Protein AF-0000000078509232 (afdb_homodimer)

InterPro domains:
  IPR002885 Pentatricopeptide repeat [PF01535] (159-189)
  IPR002885 Pentatricopeptide repeat [PF01535] (475-502)
  IPR002885 Pentatricopeptide repeat [PF01535] (510-533)
  IPR002885 Pentatricopeptide repeat [PF12854] (192-221)
  IPR002885 Pentatricopeptide repeat [PF12854] (222-252)
  IPR002885 Pentatricopeptide repeat [PF12854] (362-394)
  IPR002885 Pentatricopeptide repeat [PF13041] (260-308)
  IPR002885 Pentatricopeptide repeat [PF13041] (400-448)
  IPR002885 Pentatricopeptide repeat [PS51375] (157-191)
  IPR002885 Pentatricopeptide repeat [PS51375] (193-223)
  IPR002885 Pentatricopeptide repeat [PS51375] (225-260)
  IPR002885 Pentatricopeptide repeat [PS51375] (261-295)
  IPR002885 Pentatricopeptide repeat [PS51375] (296-330)
  IPR002885 Pentatricopeptide repeat [PS51375] (331-365)
  IPR002885 Pentatricopeptide repeat [PS51375] (366-400)
  IPR002885 Pentatricopeptide repeat [PS51375] (401-435)
  IPR002885 Pentatricopeptide repeat [PS51375] (436-471)
  IPR002885 Pentatricopeptide repeat [PS51375] (472-506)
  IPR002885 Pentatricopeptide repeat [TIGR00756] (159-191)
  IPR002885 Pentatricopeptide repeat [TIGR00756] (196-220)

Structure (mmCIF, N/CA/C/O backbone):
data_AF-0000000078509232-model_v1
#
loop_
_entity.id
_entity.type
_entity.pdbx_description
1 polymer 'Pentacotripeptide-repeat region of PRORP domain-containing protein'
#
loop_
_atom_site.group_PDB
_atom_site.id
_atom_site.type_symbol
_atom_site.label_atom_id
_atom_site.label_alt_id
_atom_site.label_comp_id
_atom_site.label_asym_id
_atom_site.label_entity_id
_atom_site.label_seq_id
_atom_site.pdbx_PDB_ins_code
_atom_site.Cartn_x
_atom_site.Cartn_y
_atom_site.Cartn_z
_atom_site.occupancy
_atom_site.B_iso_or_equiv
_atom_site.auth_seq_id
_atom_site.auth_comp_id
_atom_site.auth_asym_id
_atom_site.auth_atom_id
_atom_site.pdbx_PDB_model_num
ATOM 1 N N . MET A 1 1 ? 10.93 -57.031 -70.75 1 26.53 1 MET A N 1
ATOM 2 C CA . MET A 1 1 ? 10.906 -55.656 -70.312 1 26.53 1 MET A CA 1
ATOM 3 C C . MET A 1 1 ? 10.188 -55.562 -68.938 1 26.53 1 MET A C 1
ATOM 5 O O . MET A 1 1 ? 8.992 -55.844 -68.875 1 26.53 1 MET A O 1
ATOM 9 N N . ALA A 1 2 ? 10.922 -55.812 -67.938 1 35.47 2 ALA A N 1
ATOM 10 C CA . ALA A 1 2 ? 10.43 -56.094 -66.625 1 35.47 2 ALA A CA 1
ATOM 11 C C . ALA A 1 2 ? 9.82 -54.875 -65.938 1 35.47 2 ALA A C 1
ATOM 13 O O . ALA A 1 2 ? 10.383 -53.781 -66.062 1 35.47 2 ALA A O 1
ATOM 14 N N . ALA A 1 3 ? 8.477 -54.75 -65.938 1 38.59 3 ALA A N 1
ATOM 15 C CA . ALA A 1 3 ? 7.652 -53.656 -65.438 1 38.59 3 ALA A CA 1
ATOM 16 C C . ALA A 1 3 ? 8.062 -53.219 -64.062 1 38.59 3 ALA A C 1
ATOM 18 O O . ALA A 1 3 ? 8.227 -54.031 -63.156 1 38.59 3 ALA A O 1
ATOM 19 N N . PRO A 1 4 ? 8.727 -52.031 -63.938 1 32.34 4 PRO A N 1
ATOM 20 C CA . PRO A 1 4 ? 9.383 -51.562 -62.719 1 32.34 4 PRO A CA 1
ATOM 21 C C . PRO A 1 4 ? 8.414 -51.438 -61.562 1 32.34 4 PRO A C 1
ATOM 23 O O . PRO A 1 4 ? 7.238 -51.125 -61.75 1 32.34 4 PRO A O 1
ATOM 26 N N . ARG A 1 5 ? 8.625 -52.25 -60.531 1 35 5 ARG A N 1
ATOM 27 C CA . ARG A 1 5 ? 7.879 -52.344 -59.281 1 35 5 ARG A CA 1
ATOM 28 C C . ARG A 1 5 ? 7.781 -51 -58.594 1 35 5 ARG A C 1
ATOM 30 O O . ARG A 1 5 ? 8.797 -50.375 -58.25 1 35 5 ARG A O 1
ATOM 37 N N . ARG A 1 6 ? 6.754 -50.125 -59 1 35.91 6 ARG A N 1
ATOM 38 C CA . ARG A 1 6 ? 6.41 -48.844 -58.375 1 35.91 6 ARG A CA 1
ATOM 39 C C . ARG A 1 6 ? 6.348 -48.938 -56.875 1 35.91 6 ARG A C 1
ATOM 41 O O . ARG A 1 6 ? 5.516 -49.656 -56.312 1 35.91 6 ARG A O 1
ATOM 48 N N . SER A 1 7 ? 7.449 -48.969 -56.188 1 27.03 7 SER A N 1
ATOM 49 C CA . SER A 1 7 ? 7.527 -49.031 -54.75 1 27.03 7 SER A CA 1
ATOM 50 C C . SER A 1 7 ? 6.672 -47.938 -54.094 1 27.03 7 SER A C 1
ATOM 52 O O . SER A 1 7 ? 6.781 -46.781 -54.469 1 27.03 7 SER A O 1
ATOM 54 N N . LEU A 1 8 ? 5.391 -48.188 -53.844 1 27.31 8 LEU A N 1
ATOM 55 C CA . LEU A 1 8 ? 4.406 -47.344 -53.156 1 27.31 8 LEU A CA 1
ATOM 56 C C . LEU A 1 8 ? 4.984 -46.75 -51.875 1 27.31 8 LEU A C 1
ATOM 58 O O . LEU A 1 8 ? 5.082 -47.438 -50.844 1 27.31 8 LEU A O 1
ATOM 62 N N . THR A 1 9 ? 6.168 -46.219 -51.812 1 28.48 9 THR A N 1
ATOM 63 C CA . THR A 1 9 ? 6.684 -45.5 -50.625 1 28.48 9 THR A CA 1
ATOM 64 C C . THR A 1 9 ? 5.668 -44.5 -50.125 1 28.48 9 THR A C 1
ATOM 66 O O . THR A 1 9 ? 5.605 -43.375 -50.594 1 28.48 9 THR A O 1
ATOM 69 N N . ASN A 1 10 ? 4.32 -44.75 -50.281 1 28.62 10 ASN A N 1
ATOM 70 C CA . ASN A 1 10 ? 3.289 -43.844 -49.781 1 28.62 10 ASN A CA 1
ATOM 71 C C . ASN A 1 10 ? 3.586 -43.406 -48.344 1 28.62 10 ASN A C 1
ATOM 73 O O . ASN A 1 10 ? 3.426 -44.188 -47.406 1 28.62 10 ASN A O 1
ATOM 77 N N . ILE A 1 11 ? 4.738 -42.875 -48.094 1 30.73 11 ILE A N 1
ATOM 78 C CA . ILE A 1 11 ? 5.125 -42.25 -46.844 1 30.73 11 ILE A CA 1
ATOM 79 C C . ILE A 1 11 ? 3.939 -41.5 -46.25 1 30.73 11 ILE A C 1
ATOM 81 O O . ILE A 1 11 ? 3.373 -40.625 -46.906 1 30.73 11 ILE A O 1
ATOM 85 N N . SER A 1 12 ? 3.041 -42.125 -45.344 1 33.12 12 SER A N 1
ATOM 86 C CA . SER A 1 12 ? 2.059 -41.625 -44.406 1 33.12 12 SER A CA 1
ATOM 87 C C . SER A 1 12 ? 2.443 -40.219 -43.906 1 33.12 12 SER A C 1
ATOM 89 O O . SER A 1 12 ? 3.391 -40.094 -43.125 1 33.12 12 SER A O 1
ATOM 91 N N . GLN A 1 13 ? 2.564 -39.281 -44.656 1 35.28 13 GLN A N 1
ATOM 92 C CA . GLN A 1 13 ? 2.736 -37.844 -44.375 1 35.28 13 GLN A CA 1
ATOM 93 C C . GLN A 1 13 ? 1.904 -37.406 -43.188 1 35.28 13 GLN A C 1
ATOM 95 O O . GLN A 1 13 ? 0.69 -37.625 -43.156 1 35.28 13 GLN A O 1
ATOM 100 N N . ILE A 1 14 ? 2.395 -37.562 -41.969 1 43 14 ILE A N 1
ATOM 101 C CA . ILE A 1 14 ? 1.84 -36.969 -40.75 1 43 14 ILE A CA 1
ATOM 102 C C . ILE A 1 14 ? 1.187 -35.625 -41.094 1 43 14 ILE A C 1
ATOM 104 O O . ILE A 1 14 ? 1.855 -34.719 -41.562 1 43 14 ILE A O 1
ATOM 108 N N . PRO A 1 15 ? -0.034 -35.562 -41.594 1 47.53 15 PRO A N 1
ATOM 109 C CA . PRO A 1 15 ? -0.743 -34.312 -41.844 1 47.53 15 PRO A CA 1
ATOM 110 C C . PRO A 1 15 ? -0.372 -33.219 -40.844 1 47.53 15 PRO A C 1
ATOM 112 O O . PRO A 1 15 ? 0.04 -33.531 -39.719 1 47.53 15 PRO A O 1
ATOM 115 N N . ASP A 1 16 ? -0.056 -32.062 -41.344 1 61.72 16 ASP A N 1
ATOM 116 C CA . ASP A 1 16 ? 0.17 -30.812 -40.625 1 61.72 16 ASP A CA 1
ATOM 117 C C . ASP A 1 16 ? -0.759 -30.703 -39.406 1 61.72 16 ASP A C 1
ATOM 119 O O . ASP A 1 16 ? -1.982 -30.734 -39.562 1 61.72 16 ASP A O 1
ATOM 123 N N . GLN A 1 17 ? -0.237 -31.156 -38.281 1 70.19 17 GLN A N 1
ATOM 124 C CA . GLN A 1 17 ? -0.951 -31.172 -37 1 70.19 17 GLN A CA 1
ATOM 125 C C . GLN A 1 17 ? -1.882 -29.969 -36.906 1 70.19 17 GLN A C 1
ATOM 127 O O . GLN A 1 17 ? -2.98 -30.078 -36.344 1 70.19 17 GLN A O 1
ATOM 132 N N . SER A 1 18 ? -1.486 -28.922 -37.562 1 71.56 18 SER A N 1
ATOM 133 C CA . SER A 1 18 ? -2.314 -27.734 -37.469 1 71.56 18 SER A CA 1
ATOM 134 C C . SER A 1 18 ? -3.607 -27.891 -38.281 1 71.56 18 SER A C 1
ATOM 136 O O . SER A 1 18 ? -4.668 -27.422 -37.844 1 71.56 18 SER A O 1
ATOM 138 N N . ILE A 1 19 ? -3.447 -28.516 -39.375 1 77.06 19 ILE A N 1
ATOM 139 C CA . ILE A 1 19 ? -4.625 -28.719 -40.219 1 77.06 19 ILE A CA 1
ATOM 140 C C . ILE A 1 19 ? -5.59 -29.672 -39.531 1 77.06 19 ILE A C 1
ATOM 142 O O . ILE A 1 19 ? -6.809 -29.484 -39.562 1 77.06 19 ILE A O 1
ATOM 146 N N . LEU A 1 20 ? -4.969 -30.656 -38.844 1 85.38 20 LEU A N 1
ATOM 147 C CA . LEU A 1 20 ? -5.789 -31.641 -38.156 1 85.38 20 LEU A CA 1
ATOM 148 C C . LEU A 1 20 ? -6.539 -31 -37 1 85.38 20 LEU A C 1
ATOM 150 O O . LEU A 1 20 ? -7.719 -31.266 -36.781 1 85.38 20 LEU A O 1
ATOM 154 N N . VAL A 1 21 ? -5.879 -30.188 -36.281 1 86.81 21 VAL A N 1
ATOM 155 C CA . VAL A 1 21 ? -6.48 -29.5 -35.156 1 86.81 21 VAL A CA 1
ATOM 156 C C . VAL A 1 21 ? -7.645 -28.641 -35.625 1 86.81 21 VAL A C 1
ATOM 158 O O . VAL A 1 21 ? -8.711 -28.641 -35 1 86.81 21 VAL A O 1
ATOM 161 N N . THR A 1 22 ? -7.465 -27.938 -36.75 1 84.56 22 THR A N 1
ATOM 162 C CA . THR A 1 22 ? -8.508 -27.062 -37.312 1 84.56 22 THR A CA 1
ATOM 163 C C . THR A 1 22 ? -9.711 -27.891 -37.781 1 84.56 22 THR A C 1
ATOM 165 O O . THR A 1 22 ? -10.859 -27.484 -37.562 1 84.56 22 THR A O 1
ATOM 168 N N . SER A 1 23 ? -9.406 -28.953 -38.375 1 89.38 23 SER A N 1
ATOM 169 C CA . SER A 1 23 ? -10.469 -29.812 -38.875 1 89.38 23 SER A CA 1
ATOM 170 C C . SER A 1 23 ? -11.297 -30.406 -37.719 1 89.38 23 SER A C 1
ATOM 172 O O . SER A 1 23 ? -12.523 -30.406 -37.781 1 89.38 23 SER A O 1
ATOM 174 N N . ILE A 1 24 ? -10.625 -30.859 -36.688 1 92.62 24 ILE A N 1
ATOM 175 C CA . ILE A 1 24 ? -11.312 -31.438 -35.531 1 92.62 24 ILE A CA 1
ATOM 176 C C . ILE A 1 24 ? -12.148 -30.375 -34.844 1 92.62 24 ILE A C 1
ATOM 178 O O . ILE A 1 24 ? -13.305 -30.625 -34.5 1 92.62 24 ILE A O 1
ATOM 182 N N . THR A 1 25 ? -11.578 -29.25 -34.719 1 90.25 25 THR A N 1
ATOM 183 C CA . THR A 1 25 ? -12.258 -28.141 -34.031 1 90.25 25 THR A CA 1
ATOM 184 C C . THR A 1 25 ? -13.523 -27.734 -34.812 1 90.25 25 THR A C 1
ATOM 186 O O . THR A 1 25 ? -14.555 -27.438 -34.188 1 90.25 25 THR A O 1
ATOM 189 N N . SER A 1 26 ? -13.391 -27.719 -36.156 1 90.44 26 SER A N 1
ATOM 190 C CA . SER A 1 26 ? -14.547 -27.391 -36.969 1 90.44 26 SER A CA 1
ATOM 191 C C . SER A 1 26 ? -15.68 -28.406 -36.781 1 90.44 26 SER A C 1
ATOM 193 O O . SER A 1 26 ? -16.844 -28.016 -36.688 1 90.44 26 SER A O 1
ATOM 195 N N . VAL A 1 27 ? -15.344 -29.641 -36.656 1 92.5 27 VAL A N 1
ATOM 196 C CA . VAL A 1 27 ? -16.328 -30.688 -36.438 1 92.5 27 VAL A CA 1
ATOM 197 C C . VAL A 1 27 ? -17 -30.516 -35.094 1 92.5 27 VAL A C 1
ATOM 199 O O . VAL A 1 27 ? -18.219 -30.641 -34.969 1 92.5 27 VAL A O 1
ATOM 202 N N . ILE A 1 28 ? -16.281 -30.234 -34.062 1 93.5 28 ILE A N 1
ATOM 203 C CA . ILE A 1 28 ? -16.781 -30.062 -32.688 1 93.5 28 ILE A CA 1
ATOM 204 C C . ILE A 1 28 ? -17.734 -28.875 -32.656 1 93.5 28 ILE A C 1
ATOM 206 O O . ILE A 1 28 ? -18.781 -28.922 -32 1 93.5 28 ILE A O 1
ATOM 210 N N . GLN A 1 29 ? -17.359 -27.828 -33.344 1 90.5 29 GLN A N 1
ATOM 211 C CA . GLN A 1 29 ? -18.172 -26.625 -33.375 1 90.5 29 GLN A CA 1
ATOM 212 C C . GLN A 1 29 ? -19.531 -26.875 -34.031 1 90.5 29 GLN A C 1
ATOM 214 O O . GLN A 1 29 ? -20.531 -26.297 -33.625 1 90.5 29 GLN A O 1
ATOM 219 N N . ARG A 1 30 ? -19.516 -27.672 -34.969 1 90.56 30 ARG A N 1
ATOM 220 C CA . ARG A 1 30 ? -20.766 -28.031 -35.656 1 90.56 30 ARG A CA 1
ATOM 221 C C . ARG A 1 30 ? -21.656 -28.859 -34.719 1 90.56 30 ARG A C 1
ATOM 223 O O . ARG A 1 30 ? -22.875 -28.688 -34.719 1 90.56 30 ARG A O 1
ATOM 230 N N . LEU A 1 31 ? -21.047 -29.797 -33.969 1 91.25 31 LEU A N 1
ATOM 231 C CA . LEU A 1 31 ? -21.812 -30.609 -33 1 91.25 31 LEU A CA 1
ATOM 232 C C . LEU A 1 31 ? -22.344 -29.75 -31.859 1 91.25 31 LEU A C 1
ATOM 234 O O . LEU A 1 31 ? -23.438 -29.984 -31.359 1 91.25 31 LEU A O 1
ATOM 238 N N . ASN A 1 32 ? -21.594 -28.766 -31.375 1 89.12 32 ASN A N 1
ATOM 239 C CA . ASN A 1 32 ? -21.891 -27.703 -30.438 1 89.12 32 ASN A CA 1
ATOM 240 C C . ASN A 1 32 ? -22.469 -28.266 -29.125 1 89.12 32 ASN A C 1
ATOM 242 O O . ASN A 1 32 ? -23.547 -27.859 -28.703 1 89.12 32 ASN A O 1
ATOM 246 N N . PRO A 1 33 ? -21.719 -29.141 -28.438 1 90.44 33 PRO A N 1
ATOM 247 C CA . PRO A 1 33 ? -22.172 -29.562 -27.109 1 90.44 33 PRO A CA 1
ATOM 248 C C . PRO A 1 33 ? -22.219 -28.422 -26.094 1 90.44 33 PRO A C 1
ATOM 250 O O . PRO A 1 33 ? -21.266 -27.641 -26 1 90.44 33 PRO A O 1
ATOM 253 N N . GLN A 1 34 ? -23.344 -28.312 -25.328 1 86.06 34 GLN A N 1
ATOM 254 C CA . GLN A 1 34 ? -23.531 -27.172 -24.438 1 86.06 34 GLN A CA 1
ATOM 255 C C . GLN A 1 34 ? -23.625 -27.625 -22.984 1 86.06 34 GLN A C 1
ATOM 257 O O . GLN A 1 34 ? -23.797 -26.797 -22.078 1 86.06 34 GLN A O 1
ATOM 262 N N . ASN A 1 35 ? -23.484 -28.828 -22.781 1 85.75 35 ASN A N 1
ATOM 263 C CA . ASN A 1 35 ? -23.547 -29.359 -21.422 1 85.75 35 ASN A CA 1
ATOM 264 C C . ASN A 1 35 ? -22.516 -30.469 -21.219 1 85.75 35 ASN A C 1
ATOM 266 O O . ASN A 1 35 ? -21.953 -31 -22.172 1 85.75 35 ASN A O 1
ATOM 270 N N . PRO A 1 36 ? -22.141 -30.812 -19.953 1 85.44 36 PRO A N 1
ATOM 271 C CA . PRO A 1 36 ? -21.078 -31.781 -19.672 1 85.44 36 PRO A CA 1
ATOM 272 C C . PRO A 1 36 ? -21.422 -33.188 -20.172 1 85.44 36 PRO A C 1
ATOM 274 O O . PRO A 1 36 ? -20.516 -33.969 -20.453 1 85.44 36 PRO A O 1
ATOM 277 N N . SER A 1 37 ? -22.672 -33.562 -20.234 1 82.38 37 SER A N 1
ATOM 278 C CA . SER A 1 37 ? -23.094 -34.875 -20.719 1 82.38 37 SER A CA 1
ATOM 279 C C . SER A 1 37 ? -24.219 -34.75 -21.734 1 82.38 37 SER A C 1
ATOM 281 O O . SER A 1 37 ? -25.375 -35.031 -21.422 1 82.38 37 SER A O 1
ATOM 283 N N . PRO A 1 38 ? -23.703 -34.438 -22.984 1 81.06 38 PRO A N 1
ATOM 284 C CA . PRO A 1 38 ? -24.766 -34.25 -23.984 1 81.06 38 PRO A CA 1
ATOM 285 C C . PRO A 1 38 ? -25.328 -35.594 -24.469 1 81.06 38 PRO A C 1
ATOM 287 O O . PRO A 1 38 ? -24.625 -36.375 -25.094 1 81.06 38 PRO A O 1
ATOM 290 N N . LYS A 1 39 ? -26.531 -36.094 -24.234 1 77.81 39 LYS A N 1
ATOM 291 C CA . LYS A 1 39 ? -27.188 -37.344 -24.578 1 77.81 39 LYS A CA 1
ATOM 292 C C . LYS A 1 39 ? -27.625 -37.375 -26.047 1 77.81 39 LYS A C 1
ATOM 294 O O . LYS A 1 39 ? -27.625 -38.406 -26.688 1 77.81 39 LYS A O 1
ATOM 299 N N . ASN A 1 40 ? -27.766 -36.188 -26.625 1 80.25 40 ASN A N 1
ATOM 300 C CA . ASN A 1 40 ? -28.375 -36.156 -27.953 1 80.25 40 ASN A CA 1
ATOM 301 C C . ASN A 1 40 ? -27.344 -35.812 -29.031 1 80.25 40 ASN A C 1
ATOM 303 O O . ASN A 1 40 ? -27.703 -35.531 -30.172 1 80.25 40 ASN A O 1
ATOM 307 N N . ILE A 1 41 ? -26.078 -35.812 -28.672 1 85.5 41 ILE A N 1
ATOM 308 C CA . ILE A 1 41 ? -25.078 -35.469 -29.688 1 85.5 41 ILE A CA 1
ATOM 309 C C . ILE A 1 41 ? -24.219 -36.688 -29.984 1 85.5 41 ILE A C 1
ATOM 311 O O . ILE A 1 41 ? -23.625 -37.281 -29.078 1 85.5 41 ILE A O 1
ATOM 315 N N . SER A 1 42 ? -24.344 -37.094 -31.266 1 84.69 42 SER A N 1
ATOM 316 C CA . SER A 1 42 ? -23.547 -38.25 -31.672 1 84.69 42 SER A CA 1
ATOM 317 C C . SER A 1 42 ? -22.094 -37.875 -31.938 1 84.69 42 SER A C 1
ATOM 319 O O . SER A 1 42 ? -21.828 -36.844 -32.562 1 84.69 42 SER A O 1
ATOM 321 N N . SER A 1 43 ? -21.156 -38.656 -31.469 1 86.25 43 SER A N 1
ATOM 322 C CA . SER A 1 43 ? -19.734 -38.375 -31.672 1 86.25 43 SER A CA 1
ATOM 323 C C . SER A 1 43 ? -19.219 -39.031 -32.969 1 86.25 43 SER A C 1
ATOM 325 O O . SER A 1 43 ? -18.031 -38.969 -33.25 1 86.25 43 SER A O 1
ATOM 327 N N . GLN A 1 44 ? -20.062 -39.531 -33.812 1 86 44 GLN A N 1
ATOM 328 C CA . GLN A 1 44 ? -19.703 -40.312 -34.969 1 86 44 GLN A CA 1
ATOM 329 C C . GLN A 1 44 ? -18.844 -39.469 -35.938 1 86 44 GLN A C 1
ATOM 331 O O . GLN A 1 44 ? -17.891 -40 -36.531 1 86 44 GLN A O 1
ATOM 336 N N . PRO A 1 45 ? -19.156 -38.281 -36.094 1 89.62 45 PRO A N 1
ATOM 337 C CA . PRO A 1 45 ? -18.359 -37.469 -37.031 1 89.62 45 PRO A CA 1
ATOM 338 C C . PRO A 1 45 ? -16.906 -37.344 -36.594 1 89.62 45 PRO A C 1
ATOM 340 O O . PRO A 1 45 ? -16.031 -37.062 -37.438 1 89.62 45 PRO A O 1
ATOM 343 N N . LEU A 1 46 ? -16.594 -37.562 -35.375 1 91.38 46 LEU A N 1
ATOM 344 C CA . LEU A 1 46 ? -15.234 -37.469 -34.875 1 91.38 46 LEU A CA 1
ATOM 345 C C . LEU A 1 46 ? -14.461 -38.75 -35.125 1 91.38 46 LEU A C 1
ATOM 347 O O . LEU A 1 46 ? -13.234 -38.781 -35.031 1 91.38 46 LEU A O 1
ATOM 351 N N . ASP A 1 47 ? -15.133 -39.812 -35.531 1 88.25 47 ASP A N 1
ATOM 352 C CA . ASP A 1 47 ? -14.516 -41.156 -35.656 1 88.25 47 ASP A CA 1
ATOM 353 C C . ASP A 1 47 ? -13.469 -41.156 -36.75 1 88.25 47 ASP A C 1
ATOM 355 O O . ASP A 1 47 ? -12.531 -41.969 -36.719 1 88.25 47 ASP A O 1
ATOM 359 N N . GLN A 1 48 ? -13.602 -40.25 -37.656 1 86.06 48 GLN A N 1
ATOM 360 C CA . GLN A 1 48 ? -12.664 -40.188 -38.781 1 86.06 48 GLN A CA 1
ATOM 361 C C . GLN A 1 48 ? -11.266 -39.812 -38.312 1 86.06 48 GLN A C 1
ATOM 363 O O . GLN A 1 48 ? -10.281 -40.062 -39 1 86.06 48 GLN A O 1
ATOM 368 N N . PHE A 1 49 ? -11.242 -39.281 -37.094 1 88.69 49 PHE A N 1
ATOM 369 C CA . PHE A 1 49 ? -9.961 -38.812 -36.625 1 88.69 49 PHE A CA 1
ATOM 370 C C . PHE A 1 49 ? -9.359 -39.781 -35.594 1 88.69 49 PHE A C 1
ATOM 372 O O . PHE A 1 49 ? -8.336 -39.469 -35 1 88.69 49 PHE A O 1
ATOM 379 N N . SER A 1 50 ? -9.875 -40.938 -35.438 1 86.38 50 SER A N 1
ATOM 380 C CA . SER A 1 50 ? -9.484 -41.906 -34.406 1 86.38 50 SER A CA 1
ATOM 381 C C . SER A 1 50 ? -8.055 -42.375 -34.594 1 86.38 50 SER A C 1
ATOM 383 O O . SER A 1 50 ? -7.332 -42.625 -33.625 1 86.38 50 SER A O 1
ATOM 385 N N . LEU A 1 51 ? -7.594 -42.469 -35.781 1 81.44 51 LEU A N 1
ATOM 386 C CA . LEU A 1 51 ? -6.281 -43.031 -36.094 1 81.44 51 LEU A CA 1
ATOM 387 C C . LEU A 1 51 ? -5.184 -42 -35.844 1 81.44 51 LEU A C 1
ATOM 389 O O . LEU A 1 51 ? -4.016 -42.344 -35.688 1 81.44 51 LEU A O 1
ATOM 393 N N . CYS A 1 52 ? -5.586 -40.812 -35.719 1 83.62 52 CYS A N 1
ATOM 394 C CA . CYS A 1 52 ? -4.59 -39.75 -35.625 1 83.62 52 CYS A CA 1
ATOM 395 C C . CYS A 1 52 ? -4.445 -39.312 -34.156 1 83.62 52 CYS A C 1
ATOM 397 O O . CYS A 1 52 ? -3.652 -38.406 -33.875 1 83.62 52 CYS A O 1
ATOM 399 N N . LEU A 1 53 ? -5.043 -40 -33.281 1 86.56 53 LEU A N 1
ATOM 400 C CA . LEU A 1 53 ? -5.07 -39.531 -31.906 1 86.56 53 LEU A CA 1
ATOM 401 C C . LEU A 1 53 ? -3.723 -39.75 -31.234 1 86.56 53 LEU A C 1
ATOM 403 O O . LEU A 1 53 ? -3.135 -40.812 -31.344 1 86.56 53 LEU A O 1
ATOM 407 N N . GLY A 1 54 ? -3.139 -38.75 -30.75 1 79.31 54 GLY A N 1
ATOM 408 C CA . GLY A 1 54 ? -1.949 -38.688 -29.922 1 79.31 54 GLY A CA 1
ATOM 409 C C . GLY A 1 54 ? -2.02 -37.625 -28.828 1 79.31 54 GLY A C 1
ATOM 410 O O . GLY A 1 54 ? -2.859 -36.75 -28.891 1 79.31 54 GLY A O 1
ATOM 411 N N . SER A 1 55 ? -1.26 -37.906 -27.844 1 75.5 55 SER A N 1
ATOM 412 C CA . SER A 1 55 ? -1.295 -37 -26.688 1 75.5 55 SER A CA 1
ATOM 413 C C . SER A 1 55 ? -1.111 -35.562 -27.109 1 75.5 55 SER A C 1
ATOM 415 O O . SER A 1 55 ? -1.827 -34.656 -26.641 1 75.5 55 SER A O 1
ATOM 417 N N . ASN A 1 56 ? -0.205 -35.312 -28 1 70.44 56 ASN A N 1
ATOM 418 C CA . ASN A 1 56 ? 0.069 -33.938 -28.469 1 70.44 56 ASN A CA 1
ATOM 419 C C . ASN A 1 56 ? -1.118 -33.344 -29.219 1 70.44 56 ASN A C 1
ATOM 421 O O . ASN A 1 56 ? -1.492 -32.219 -29 1 70.44 56 ASN A O 1
ATOM 425 N N . LEU A 1 57 ? -1.616 -34.125 -30.062 1 79.75 57 LEU A N 1
ATOM 426 C CA . LEU A 1 57 ? -2.77 -33.656 -30.828 1 79.75 57 LEU A CA 1
ATOM 427 C C . LEU A 1 57 ? -3.963 -33.406 -29.922 1 79.75 57 LEU A C 1
ATOM 429 O O . LEU A 1 57 ? -4.637 -32.375 -30.047 1 79.75 57 LEU A O 1
ATOM 433 N N . VAL A 1 58 ? -4.18 -34.312 -29 1 86.25 58 VAL A N 1
ATOM 434 C CA . VAL A 1 58 ? -5.332 -34.219 -28.125 1 86.25 58 VAL A CA 1
ATOM 435 C C . VAL A 1 58 ? -5.211 -32.969 -27.25 1 86.25 58 VAL A C 1
ATOM 437 O O . VAL A 1 58 ? -6.172 -32.219 -27.094 1 86.25 58 VAL A O 1
ATOM 440 N N . THR A 1 59 ? -4.043 -32.781 -26.719 1 79.56 59 THR A N 1
ATOM 441 C CA . THR A 1 59 ? -3.814 -31.609 -25.875 1 79.56 59 THR A CA 1
ATOM 442 C C . THR A 1 59 ? -4.031 -30.312 -26.672 1 79.56 59 THR A C 1
ATOM 444 O O . THR A 1 59 ? -4.672 -29.391 -26.172 1 79.56 59 THR A O 1
ATOM 447 N N . LYS A 1 60 ? -3.602 -30.25 -27.891 1 75.94 60 LYS A N 1
ATOM 448 C CA . LYS A 1 60 ? -3.742 -29.062 -28.719 1 75.94 60 LYS A CA 1
ATOM 449 C C . LYS A 1 60 ? -5.211 -28.781 -29.031 1 75.94 60 LYS A C 1
ATOM 451 O O . LYS A 1 60 ? -5.645 -27.625 -29.016 1 75.94 60 LYS A O 1
ATOM 456 N N . VAL A 1 61 ? -5.898 -29.797 -29.328 1 86.25 61 VAL A N 1
ATOM 457 C CA . VAL A 1 61 ? -7.309 -29.641 -29.656 1 86.25 61 VAL A CA 1
ATOM 458 C C . VAL A 1 61 ? -8.078 -29.125 -28.438 1 86.25 61 VAL A C 1
ATOM 460 O O . VAL A 1 61 ? -8.945 -28.266 -28.562 1 86.25 61 VAL A O 1
ATOM 463 N N . ILE A 1 62 ? -7.707 -29.625 -27.266 1 87.44 62 ILE A N 1
ATOM 464 C CA . ILE A 1 62 ? -8.375 -29.219 -26.031 1 87.44 62 ILE A CA 1
ATOM 465 C C . ILE A 1 62 ? -8.172 -27.719 -25.797 1 87.44 62 ILE A C 1
ATOM 467 O O . ILE A 1 62 ? -9.141 -26.984 -25.562 1 87.44 62 ILE A O 1
ATOM 471 N N . TYR A 1 63 ? -7.035 -27.281 -26 1 74.06 63 TYR A N 1
ATOM 472 C CA . TYR A 1 63 ? -6.719 -25.875 -25.703 1 74.06 63 TYR A CA 1
ATOM 473 C C . TYR A 1 63 ? -7.297 -24.953 -26.766 1 74.06 63 TYR A C 1
ATOM 475 O O . TYR A 1 63 ? -7.523 -23.766 -26.5 1 74.06 63 TYR A O 1
ATOM 483 N N . GLU A 1 64 ? -7.59 -25.484 -27.906 1 74.88 64 GLU A N 1
ATOM 484 C CA . GLU A 1 64 ? -8.133 -24.672 -28.984 1 74.88 64 GLU A CA 1
ATOM 485 C C . GLU A 1 64 ? -9.633 -24.453 -28.812 1 74.88 64 GLU A C 1
ATOM 487 O O . GLU A 1 64 ? -10.203 -23.562 -29.453 1 74.88 64 GLU A O 1
ATOM 492 N N . GLN A 1 65 ? -10.18 -25.188 -27.875 1 81.44 65 GLN A N 1
ATOM 493 C CA . GLN A 1 65 ? -11.617 -25.047 -27.703 1 81.44 65 GLN A CA 1
ATOM 494 C C . GLN A 1 65 ? -11.961 -23.812 -26.875 1 81.44 65 GLN A C 1
ATOM 496 O O . GLN A 1 65 ? -11.375 -23.594 -25.797 1 81.44 65 GLN A O 1
ATOM 501 N N . THR A 1 66 ? -12.836 -23.016 -27.422 1 72.5 66 THR A N 1
ATOM 502 C CA . THR A 1 66 ? -13.281 -21.828 -26.688 1 72.5 66 THR A CA 1
ATOM 503 C C . THR A 1 66 ? -14.367 -22.188 -25.672 1 72.5 66 THR A C 1
ATOM 505 O O . THR A 1 66 ? -14.516 -21.516 -24.656 1 72.5 66 THR A O 1
ATOM 508 N N . ASN A 1 67 ? -15.086 -23.078 -26.016 1 80.88 67 ASN A N 1
ATOM 509 C CA . ASN A 1 67 ? -16.141 -23.594 -25.141 1 80.88 67 ASN A CA 1
ATOM 510 C C . ASN A 1 67 ? -15.664 -24.812 -24.344 1 80.88 67 ASN A C 1
ATOM 512 O O . ASN A 1 67 ? -15.227 -25.797 -24.938 1 80.88 67 ASN A O 1
ATOM 516 N N . PRO A 1 68 ? -15.727 -24.719 -23 1 87.88 68 PRO A N 1
ATOM 517 C CA . PRO A 1 68 ? -15.211 -25.828 -22.203 1 87.88 68 PRO A CA 1
ATOM 518 C C . PRO A 1 68 ? -15.969 -27.125 -22.438 1 87.88 68 PRO A C 1
ATOM 520 O O . PRO A 1 68 ? -15.391 -28.219 -22.312 1 87.88 68 PRO A O 1
ATOM 523 N N . TYR A 1 69 ? -17.188 -27.047 -22.875 1 91.56 69 TYR A N 1
ATOM 524 C CA . TYR A 1 69 ? -17.953 -28.266 -23.125 1 91.56 69 TYR A CA 1
ATOM 525 C C . TYR A 1 69 ? -17.531 -28.922 -24.422 1 91.56 69 TYR A C 1
ATOM 527 O O . TYR A 1 69 ? -17.625 -30.156 -24.562 1 91.56 69 TYR A O 1
ATOM 535 N N . HIS A 1 70 ? -17.047 -28.047 -25.328 1 92.5 70 HIS A N 1
ATOM 536 C CA . HIS A 1 70 ? -16.469 -28.609 -26.547 1 92.5 70 HIS A CA 1
ATOM 537 C C . HIS A 1 70 ? -15.211 -29.422 -26.219 1 92.5 70 HIS A C 1
ATOM 539 O O . HIS A 1 70 ? -15.047 -30.547 -26.703 1 92.5 70 HIS A O 1
ATOM 545 N N . ALA A 1 71 ? -14.422 -28.844 -25.344 1 91.88 71 ALA A N 1
ATOM 546 C CA . ALA A 1 71 ? -13.188 -29.5 -24.938 1 91.88 71 ALA A CA 1
ATOM 547 C C . ALA A 1 71 ? -13.484 -30.812 -24.203 1 91.88 71 ALA A C 1
ATOM 549 O O . ALA A 1 71 ? -12.859 -31.844 -24.484 1 91.88 71 ALA A O 1
ATOM 550 N N . LEU A 1 72 ? -14.461 -30.734 -23.328 1 94.06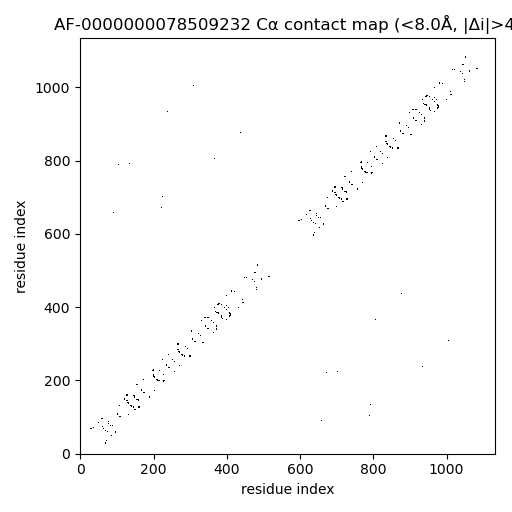 72 LEU A N 1
ATOM 551 C CA . LEU A 1 72 ? -14.828 -31.891 -22.531 1 94.06 72 LEU A CA 1
ATOM 552 C C . LEU A 1 72 ? -15.391 -33 -23.422 1 94.06 72 LEU A C 1
ATOM 554 O O . LEU A 1 72 ? -15.078 -34.188 -23.234 1 94.06 72 LEU A O 1
ATOM 558 N N . PHE A 1 73 ? -16.234 -32.625 -24.359 1 93.38 73 PHE A N 1
ATOM 559 C CA . PHE A 1 73 ? -16.812 -33.562 -25.312 1 93.38 73 PHE A CA 1
ATOM 560 C C . PHE A 1 73 ? -15.734 -34.281 -26.109 1 93.38 73 PHE A C 1
ATOM 562 O O . PHE A 1 73 ? -15.758 -35.5 -26.234 1 93.38 73 PHE A O 1
ATOM 569 N N . PHE A 1 74 ? -14.836 -33.531 -26.578 1 93.44 74 PHE A N 1
ATOM 570 C CA . PHE A 1 74 ? -13.727 -34.094 -27.328 1 93.44 74 PHE A CA 1
ATOM 571 C C . PHE A 1 74 ? -12.883 -35.031 -26.469 1 93.44 74 PHE A C 1
ATOM 573 O O . PHE A 1 74 ? -12.5 -36.125 -26.891 1 93.44 74 PHE A O 1
ATOM 580 N N . PHE A 1 75 ? -12.594 -34.531 -25.297 1 93.81 75 PHE A N 1
ATOM 581 C CA . PHE A 1 75 ? -11.797 -35.281 -24.344 1 93.81 75 PHE A CA 1
ATOM 582 C C . PHE A 1 75 ? -12.438 -36.656 -24.062 1 93.81 75 PHE A C 1
ATOM 584 O O . PHE A 1 75 ? -11.75 -37.688 -24.078 1 93.81 75 PHE A O 1
ATOM 591 N N . ASN A 1 76 ? -13.703 -36.656 -23.875 1 91.12 76 ASN A N 1
ATOM 592 C CA . ASN A 1 76 ? -14.414 -37.906 -23.562 1 91.12 76 ASN A CA 1
ATOM 593 C C . ASN A 1 76 ? -14.461 -38.844 -24.766 1 91.12 76 ASN A C 1
ATOM 595 O O . ASN A 1 76 ? -14.305 -40.062 -24.609 1 91.12 76 ASN A O 1
ATOM 599 N N . TRP A 1 77 ? -14.578 -38.219 -25.844 1 90.5 77 TRP A N 1
ATOM 600 C CA . TRP A 1 77 ? -14.617 -39.031 -27.062 1 90.5 77 TRP A CA 1
ATOM 601 C C . TRP A 1 77 ? -13.258 -39.656 -27.328 1 90.5 77 TRP A C 1
ATOM 603 O O . TRP A 1 77 ? -13.18 -40.844 -27.703 1 90.5 77 TRP A O 1
ATOM 613 N N . ALA A 1 78 ? -12.281 -38.906 -27.172 1 90.56 78 ALA A N 1
ATOM 614 C CA . ALA A 1 78 ? -10.945 -39.344 -27.578 1 90.56 78 ALA A CA 1
ATOM 615 C C . ALA A 1 78 ? -10.5 -40.562 -26.781 1 90.56 78 ALA A C 1
ATOM 617 O O . ALA A 1 78 ? -9.742 -41.406 -27.281 1 90.56 78 ALA A O 1
ATOM 618 N N . SER A 1 79 ? -10.906 -40.688 -25.609 1 84.75 79 SER A N 1
ATOM 619 C CA . SER A 1 79 ? -10.445 -41.812 -24.797 1 84.75 79 SER A CA 1
ATOM 620 C C . SER A 1 79 ? -11.477 -42.906 -24.75 1 84.75 79 SER A C 1
ATOM 622 O O . SER A 1 79 ? -11.297 -43.906 -24.047 1 84.75 79 SER A O 1
ATOM 624 N N . ASN A 1 80 ? -12.523 -42.719 -25.453 1 82.25 80 ASN A N 1
ATOM 625 C CA . ASN A 1 80 ? -13.531 -43.781 -25.516 1 82.25 80 ASN A CA 1
ATOM 626 C C . ASN A 1 80 ? -13.047 -44.969 -26.312 1 82.25 80 ASN A C 1
ATOM 628 O O . ASN A 1 80 ? -12.672 -44.844 -27.469 1 82.25 80 ASN A O 1
ATOM 632 N N . PRO A 1 81 ? -12.938 -46.188 -25.578 1 74.44 81 PRO A N 1
ATOM 633 C CA . PRO A 1 81 ? -12.398 -47.375 -26.25 1 74.44 81 PRO A CA 1
ATOM 634 C C . PRO A 1 81 ? -13.242 -47.812 -27.453 1 74.44 81 PRO A C 1
ATOM 636 O O . PRO A 1 81 ? -12.742 -48.5 -28.344 1 74.44 81 PRO A O 1
ATOM 639 N N . ASN A 1 82 ? -14.57 -47.5 -27.453 1 70.69 82 ASN A N 1
ATOM 640 C CA . ASN A 1 82 ? -15.461 -47.875 -28.547 1 70.69 82 ASN A CA 1
ATOM 641 C C . ASN A 1 82 ? -15.859 -46.625 -29.375 1 70.69 82 ASN A C 1
ATOM 643 O O . ASN A 1 82 ? -16.703 -45.844 -28.938 1 70.69 82 ASN A O 1
ATOM 647 N N . PRO A 1 83 ? -15.32 -46.406 -30.547 1 59.66 83 PRO A N 1
ATOM 648 C CA . PRO A 1 83 ? -14.586 -47.188 -31.516 1 59.66 83 PRO A CA 1
ATOM 649 C C . PRO A 1 83 ? -13.07 -47 -31.453 1 59.66 83 PRO A C 1
ATOM 651 O O . PRO A 1 83 ? -12.32 -47.625 -32.188 1 59.66 83 PRO A O 1
ATOM 654 N N . ASN A 1 84 ? -12.469 -46.562 -30.438 1 62 84 ASN A N 1
ATOM 655 C CA . ASN A 1 84 ? -11.102 -46.062 -30.469 1 62 84 ASN A CA 1
ATOM 656 C C . ASN A 1 84 ? -10.117 -47.125 -30.938 1 62 84 ASN A C 1
ATOM 658 O O . ASN A 1 84 ? -9.555 -47.844 -30.125 1 62 84 ASN A O 1
ATOM 662 N N . PRO A 1 85 ? -10.031 -47.281 -32.344 1 61.62 85 PRO A N 1
ATOM 663 C CA . PRO A 1 85 ? -9.234 -48.344 -32.969 1 61.62 85 PRO A CA 1
ATOM 664 C C . PRO A 1 85 ? -7.777 -48.344 -32.5 1 61.62 85 PRO A C 1
ATOM 666 O O . PRO A 1 85 ? -7.125 -49.375 -32.5 1 61.62 85 PRO A O 1
ATOM 669 N N . ASN A 1 86 ? -7.281 -47.188 -32.156 1 67.69 86 ASN A N 1
ATOM 670 C CA . ASN A 1 86 ? -5.859 -47.156 -31.844 1 67.69 86 ASN A CA 1
ATOM 671 C C . ASN A 1 86 ? -5.629 -47.281 -30.344 1 67.69 86 ASN A C 1
ATOM 673 O O . ASN A 1 86 ? -4.508 -47.094 -29.859 1 67.69 86 ASN A O 1
ATOM 677 N N . LYS A 1 87 ? -6.602 -47.656 -29.531 1 76.44 87 LYS A N 1
ATOM 678 C CA . LYS A 1 87 ? -6.508 -47.875 -28.094 1 76.44 87 LYS A CA 1
ATOM 679 C C . LYS A 1 87 ? -5.863 -46.688 -27.391 1 76.44 87 LYS A C 1
ATOM 681 O O . LYS A 1 87 ? -4.992 -46.875 -26.531 1 76.44 87 LYS A O 1
ATOM 686 N N . TYR A 1 88 ? -6.18 -45.5 -27.844 1 84 88 TYR A N 1
ATOM 687 C CA . TYR A 1 88 ? -5.633 -44.281 -27.25 1 84 88 TYR A CA 1
ATOM 688 C C . TYR A 1 88 ? -6.191 -44.062 -25.844 1 84 88 TYR A C 1
ATOM 690 O O . TYR A 1 88 ? -7.387 -44.25 -25.609 1 84 88 TYR A O 1
ATOM 698 N N . HIS A 1 89 ? -5.262 -43.812 -24.922 1 83.38 89 HIS A N 1
ATOM 699 C CA . HIS A 1 89 ? -5.641 -43.375 -23.578 1 83.38 89 HIS A CA 1
ATOM 700 C C . HIS A 1 89 ? -5.02 -42.031 -23.219 1 83.38 89 HIS A C 1
ATOM 702 O O . HIS A 1 89 ? -3.902 -41.75 -23.656 1 83.38 89 HIS A O 1
ATOM 708 N N . HIS A 1 90 ? -5.859 -41.312 -22.453 1 86.44 90 HIS A N 1
ATOM 709 C CA . HIS A 1 90 ? -5.375 -39.969 -22.109 1 86.44 90 HIS A CA 1
ATOM 710 C C . HIS A 1 90 ? -4.133 -40.031 -21.234 1 86.44 90 HIS A C 1
ATOM 712 O O . HIS A 1 90 ? -4.043 -40.906 -20.344 1 86.44 90 HIS A O 1
ATOM 718 N N . THR A 1 91 ? -3.275 -39.219 -21.672 1 71.5 91 THR A N 1
ATOM 719 C CA . THR A 1 91 ? -2.076 -39.062 -20.844 1 71.5 91 THR A CA 1
ATOM 720 C C . THR A 1 91 ? -2.281 -37.969 -19.797 1 71.5 91 THR A C 1
ATOM 722 O O . THR A 1 91 ? -3.305 -37.281 -19.812 1 71.5 91 THR A O 1
ATOM 725 N N . THR A 1 92 ? -1.388 -37.844 -18.844 1 69.5 92 THR A N 1
ATOM 726 C CA . THR A 1 92 ? -1.459 -36.844 -17.781 1 69.5 92 THR A CA 1
ATOM 727 C C . THR A 1 92 ? -1.55 -35.438 -18.359 1 69.5 92 THR A C 1
ATOM 729 O O . THR A 1 92 ? -2.348 -34.625 -17.891 1 69.5 92 THR A O 1
ATOM 732 N N . PRO A 1 93 ? -0.759 -35.156 -19.453 1 69.12 93 PRO A N 1
ATOM 733 C CA . PRO A 1 93 ? -0.897 -33.844 -20.047 1 69.12 93 PRO A CA 1
ATOM 734 C C . PRO A 1 93 ? -2.305 -33.562 -20.578 1 69.12 93 PRO A C 1
ATOM 736 O O . PRO A 1 93 ? -2.783 -32.438 -20.516 1 69.12 93 PRO A O 1
ATOM 739 N N . CYS A 1 94 ? -2.83 -34.594 -21.047 1 82.19 94 CYS A N 1
ATOM 740 C CA . CYS A 1 94 ? -4.195 -34.406 -21.531 1 82.19 94 CYS A CA 1
ATOM 741 C C . CYS A 1 94 ? -5.145 -34.094 -20.391 1 82.19 94 CYS A C 1
ATOM 743 O O . CYS A 1 94 ? -6.02 -33.25 -20.516 1 82.19 94 CYS A O 1
ATOM 745 N N . TYR A 1 95 ? -4.863 -34.781 -19.266 1 84.25 95 TYR A N 1
ATOM 746 C CA . TYR A 1 95 ? -5.672 -34.5 -18.094 1 84.25 95 TYR A CA 1
ATOM 747 C C . TYR A 1 95 ? -5.398 -33.062 -17.578 1 84.25 95 TYR A C 1
ATOM 749 O O . TYR A 1 95 ? -6.316 -32.375 -17.125 1 84.25 95 TYR A O 1
ATOM 757 N N . ALA A 1 96 ? -4.191 -32.75 -17.594 1 76.56 96 ALA A N 1
ATOM 758 C CA . ALA A 1 96 ? -3.838 -31.406 -17.172 1 76.56 96 ALA A CA 1
ATOM 759 C C . ALA A 1 96 ? -4.508 -30.359 -18.078 1 76.56 96 ALA A C 1
ATOM 761 O O . ALA A 1 96 ? -5.039 -29.359 -17.578 1 76.56 96 ALA A O 1
ATOM 762 N N . ALA A 1 97 ? -4.48 -30.609 -19.344 1 77 97 ALA A N 1
ATOM 763 C CA . ALA A 1 97 ? -5.062 -29.672 -20.312 1 77 97 ALA A CA 1
ATOM 764 C C . ALA A 1 97 ? -6.559 -29.5 -20.062 1 77 97 ALA A C 1
ATOM 766 O O . ALA A 1 97 ? -7.051 -28.375 -20 1 77 97 ALA A O 1
ATOM 767 N N . ILE A 1 98 ? -7.242 -30.625 -19.938 1 90 98 ILE A N 1
ATOM 768 C CA . ILE A 1 98 ? -8.688 -30.531 -19.766 1 90 98 ILE A CA 1
ATOM 769 C C . ILE A 1 98 ? -9.016 -29.906 -18.422 1 90 98 ILE A C 1
ATOM 771 O O . ILE A 1 98 ? -10 -29.172 -18.281 1 90 98 ILE A O 1
ATOM 775 N N . THR A 1 99 ? -8.195 -30.234 -17.438 1 88.25 99 THR A N 1
ATOM 776 C CA . THR A 1 99 ? -8.391 -29.641 -16.125 1 88.25 99 THR A CA 1
ATOM 777 C C . THR A 1 99 ? -8.211 -28.125 -16.188 1 88.25 99 THR A C 1
ATOM 779 O O . THR A 1 99 ? -9.023 -27.375 -15.648 1 88.25 99 THR A O 1
ATOM 782 N N . ASP A 1 100 ? -7.184 -27.703 -16.828 1 80.06 100 ASP A N 1
ATOM 783 C CA . ASP A 1 100 ? -6.906 -26.266 -16.969 1 80.06 100 ASP A CA 1
ATOM 784 C C . ASP A 1 100 ? -8.062 -25.547 -17.656 1 80.06 100 ASP A C 1
ATOM 786 O O . ASP A 1 100 ? -8.477 -24.469 -17.219 1 80.06 100 ASP A O 1
ATOM 790 N N . VAL A 1 101 ? -8.523 -26.125 -18.734 1 81.31 101 VAL A N 1
ATOM 791 C CA . VAL A 1 101 ? -9.602 -25.5 -19.5 1 81.31 101 VAL A CA 1
ATOM 792 C C . VAL A 1 101 ? -10.859 -25.422 -18.625 1 81.31 101 VAL A C 1
ATOM 794 O O . VAL A 1 101 ? -11.523 -24.391 -18.594 1 81.31 101 VAL A O 1
ATOM 797 N N . LEU A 1 102 ? -11.164 -26.484 -17.938 1 88.56 102 LEU A N 1
ATOM 798 C CA . LEU A 1 102 ? -12.352 -26.5 -17.094 1 88.56 102 LEU A CA 1
ATOM 799 C C . LEU A 1 102 ? -12.234 -25.5 -15.945 1 88.56 102 LEU A C 1
ATOM 801 O O . LEU A 1 102 ? -13.18 -24.766 -15.656 1 88.56 102 LEU A O 1
ATOM 805 N N . LEU A 1 103 ? -11.078 -25.422 -15.359 1 84.81 103 LEU A N 1
ATOM 806 C CA . LEU A 1 103 ? -10.875 -24.516 -14.234 1 84.81 103 LEU A CA 1
ATOM 807 C C . LEU A 1 103 ? -10.891 -23.062 -14.688 1 84.81 103 LEU A C 1
ATOM 809 O O . LEU A 1 103 ? -11.383 -22.188 -13.977 1 84.81 103 LEU A O 1
ATOM 813 N N . SER A 1 104 ? -10.391 -22.766 -15.859 1 75.44 104 SER A N 1
ATOM 814 C CA . SER A 1 104 ? -10.359 -21.406 -16.375 1 75.44 104 SER A CA 1
ATOM 815 C C . SER A 1 104 ? -11.773 -20.891 -16.656 1 75.44 104 SER A C 1
ATOM 817 O O . SER A 1 104 ? -11.992 -19.672 -16.688 1 75.44 104 SER A O 1
ATOM 819 N N . HIS A 1 105 ? -12.719 -21.875 -16.781 1 75.88 105 HIS A N 1
ATOM 820 C CA . HIS A 1 105 ? -14.109 -21.5 -17.016 1 75.88 105 HIS A CA 1
ATOM 821 C C . HIS A 1 105 ? -14.953 -21.75 -15.766 1 75.88 105 HIS A C 1
ATOM 823 O O . HIS A 1 105 ? -16.172 -21.922 -15.859 1 75.88 105 HIS A O 1
ATOM 829 N N . SER A 1 106 ? -14.344 -22.031 -14.641 1 76.88 106 SER A N 1
ATOM 830 C CA . SER A 1 106 ? -14.938 -22.125 -13.312 1 76.88 106 SER A CA 1
ATOM 831 C C . SER A 1 106 ? -15.805 -23.359 -13.188 1 76.88 106 SER A C 1
ATOM 833 O O . SER A 1 106 ? -16.812 -23.359 -12.484 1 76.88 106 SER A O 1
ATOM 835 N N . LEU A 1 107 ? -15.445 -24.234 -14.07 1 87.44 107 LEU A N 1
ATOM 836 C CA . LEU A 1 107 ? -16.125 -25.531 -13.961 1 87.44 107 LEU A CA 1
ATOM 837 C C . LEU A 1 107 ? -15.336 -26.469 -13.055 1 87.44 107 LEU A C 1
ATOM 839 O O . LEU A 1 107 ? -14.914 -27.547 -13.492 1 87.44 107 LEU A O 1
ATOM 843 N N . ILE A 1 108 ? -15.258 -26.109 -11.727 1 91 108 ILE A N 1
ATOM 844 C CA . ILE A 1 108 ? -14.375 -26.766 -10.773 1 91 108 ILE A CA 1
ATOM 845 C C . ILE A 1 108 ? -14.93 -28.141 -10.414 1 91 108 ILE A C 1
ATOM 847 O O . ILE A 1 108 ? -14.188 -29.125 -10.344 1 91 108 ILE A O 1
ATOM 851 N N . SER A 1 109 ? -16.281 -28.203 -10.242 1 91.69 109 SER A N 1
ATOM 852 C CA . SER A 1 109 ? -16.891 -29.453 -9.844 1 91.69 109 SER A CA 1
ATOM 853 C C . SER A 1 109 ? -16.75 -30.516 -10.938 1 91.69 109 SER A C 1
ATOM 855 O O . SER A 1 109 ? -16.516 -31.688 -10.648 1 91.69 109 SER A O 1
ATOM 857 N N . ILE A 1 110 ? 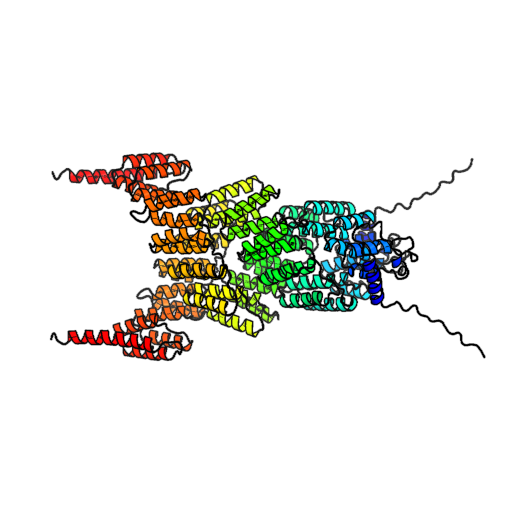-16.828 -30.047 -12.172 1 93.06 110 ILE A N 1
ATOM 858 C CA . ILE A 1 110 ? -16.688 -30.953 -13.305 1 93.06 110 ILE A CA 1
ATOM 859 C C . ILE A 1 110 ? -15.242 -31.453 -13.383 1 93.06 110 ILE A C 1
ATOM 861 O O . ILE A 1 110 ? -15.008 -32.656 -13.609 1 93.06 110 ILE A O 1
ATOM 865 N N . ALA A 1 111 ? -14.336 -30.562 -13.188 1 95.12 111 ALA A N 1
ATOM 866 C CA . ALA A 1 111 ? -12.922 -30.938 -13.203 1 95.12 111 ALA A CA 1
ATOM 867 C C . ALA A 1 111 ? -12.609 -31.938 -12.086 1 95.12 111 ALA A C 1
ATOM 869 O O . ALA A 1 111 ? -11.93 -32.938 -12.312 1 95.12 111 ALA A O 1
ATOM 870 N N . ALA A 1 112 ? -13.156 -31.641 -10.945 1 95.44 112 ALA A N 1
ATOM 871 C CA . ALA A 1 112 ? -12.922 -32.5 -9.797 1 95.44 112 ALA A CA 1
ATOM 872 C C . ALA A 1 112 ? -13.508 -33.906 -10.031 1 95.44 112 ALA A C 1
ATOM 874 O O . ALA A 1 112 ? -12.867 -34.906 -9.742 1 95.44 112 ALA A O 1
ATOM 875 N N . SER A 1 113 ? -14.711 -33.906 -10.539 1 94.75 113 SER A N 1
ATOM 876 C CA . SER A 1 113 ? -15.375 -35.156 -10.82 1 94.75 113 SER A CA 1
ATOM 877 C C . SER A 1 113 ? -14.633 -35.969 -11.883 1 94.75 113 SER A C 1
ATOM 879 O O . SER A 1 113 ? -14.516 -37.188 -11.789 1 94.75 113 SER A O 1
ATOM 881 N N . LEU A 1 114 ? -14.195 -35.281 -12.828 1 93.62 114 LEU A N 1
ATOM 882 C CA . LEU A 1 114 ? -13.445 -35.906 -13.906 1 93.62 114 LEU A CA 1
ATOM 883 C C . LEU A 1 114 ? -12.172 -36.562 -13.367 1 93.62 114 LEU A C 1
ATOM 885 O O . LEU A 1 114 ? -11.875 -37.719 -13.688 1 93.62 114 LEU A O 1
ATOM 889 N N . LEU A 1 115 ? -11.469 -35.875 -12.555 1 93.38 115 LEU A N 1
ATOM 890 C CA . LEU A 1 115 ? -10.219 -36.406 -11.992 1 93.38 115 LEU A CA 1
ATOM 891 C C . LEU A 1 115 ? -10.492 -37.562 -11.031 1 93.38 115 LEU A C 1
ATOM 893 O O . LEU A 1 115 ? -9.742 -38.531 -11.008 1 93.38 115 LEU A O 1
ATOM 897 N N . LYS A 1 116 ? -11.523 -37.406 -10.305 1 92.56 116 LYS A N 1
ATOM 898 C CA . LYS A 1 116 ? -11.891 -38.469 -9.359 1 92.56 116 LYS A CA 1
ATOM 899 C C . LYS A 1 116 ? -12.297 -39.75 -10.086 1 92.56 116 LYS A C 1
ATOM 901 O O . LYS A 1 116 ? -11.828 -40.844 -9.742 1 92.56 116 LYS A O 1
ATOM 906 N N . ASN A 1 117 ? -13.094 -39.562 -11.062 1 91.06 117 ASN A N 1
ATOM 907 C CA . ASN A 1 117 ? -13.609 -40.719 -11.812 1 91.06 117 ASN A CA 1
ATOM 908 C C . ASN A 1 117 ? -12.516 -41.406 -12.609 1 91.06 117 ASN A C 1
ATOM 910 O O . ASN A 1 117 ? -12.586 -42.625 -12.875 1 91.06 117 ASN A O 1
ATOM 914 N N . SER A 1 118 ? -11.539 -40.625 -12.953 1 88.56 118 SER A N 1
ATOM 915 C CA . SER A 1 118 ? -10.445 -41.188 -13.75 1 88.56 118 SER A CA 1
ATOM 916 C C . SER A 1 118 ? -9.281 -41.625 -12.867 1 88.56 118 SER A C 1
ATOM 918 O O . SER A 1 118 ? -8.219 -42 -13.367 1 88.56 118 SER A O 1
ATOM 920 N N . ASN A 1 119 ? -9.445 -41.469 -11.594 1 86.5 119 ASN A N 1
ATOM 921 C CA . ASN A 1 119 ? -8.422 -41.812 -10.617 1 86.5 119 ASN A CA 1
ATOM 922 C C . ASN A 1 119 ? -7.113 -41.094 -10.891 1 86.5 119 ASN A C 1
ATOM 924 O O . ASN A 1 119 ? -6.047 -41.688 -10.93 1 86.5 119 ASN A O 1
ATOM 928 N N . LYS A 1 120 ? -7.273 -39.844 -11.219 1 84.5 120 LYS A N 1
ATOM 929 C CA . LYS A 1 120 ? -6.109 -39.031 -11.539 1 84.5 120 LYS A CA 1
ATOM 930 C C . LYS A 1 120 ? -5.855 -37.969 -10.453 1 84.5 120 LYS A C 1
ATOM 932 O O . LYS A 1 120 ? -5.031 -37.094 -10.633 1 84.5 120 LYS A O 1
ATOM 937 N N . LEU A 1 121 ? -6.48 -38.188 -9.289 1 87.5 121 LEU A N 1
ATOM 938 C CA . LEU A 1 121 ? -6.258 -37.25 -8.195 1 87.5 121 LEU A CA 1
ATOM 939 C C . LEU A 1 121 ? -4.848 -37.406 -7.637 1 87.5 121 LEU A C 1
ATOM 941 O O . LEU A 1 121 ? -4.41 -38.5 -7.301 1 87.5 121 LEU A O 1
ATOM 945 N N . SER A 1 122 ? -4.145 -36.406 -7.75 1 82.19 122 SER A N 1
ATOM 946 C CA . SER A 1 122 ? -2.789 -36.312 -7.223 1 82.19 122 SER A CA 1
ATOM 947 C C . SER A 1 122 ? -2.551 -34.969 -6.574 1 82.19 122 SER A C 1
ATOM 949 O O . SER A 1 122 ? -3.375 -34.062 -6.703 1 82.19 122 SER A O 1
ATOM 951 N N . ASP A 1 123 ? -1.464 -34.812 -5.867 1 82.62 123 ASP A N 1
ATOM 952 C CA . ASP A 1 123 ? -1.099 -33.562 -5.238 1 82.62 123 ASP A CA 1
ATOM 953 C C . ASP A 1 123 ? -1.112 -32.406 -6.25 1 82.62 123 ASP A C 1
ATOM 955 O O . ASP A 1 123 ? -1.607 -31.312 -5.961 1 82.62 123 ASP A O 1
ATOM 959 N N . PHE A 1 124 ? -0.674 -32.75 -7.41 1 77.06 124 PHE A N 1
ATOM 960 C CA . PHE A 1 124 ? -0.575 -31.75 -8.469 1 77.06 124 PHE A CA 1
ATOM 961 C C . PHE A 1 124 ? -1.959 -31.281 -8.898 1 77.06 124 PHE A C 1
ATOM 963 O O . PHE A 1 124 ? -2.217 -30.078 -8.953 1 77.06 124 PHE A O 1
ATOM 970 N N . PHE A 1 125 ? -2.74 -32.188 -9.234 1 85.19 125 PHE A N 1
ATOM 971 C CA . PHE A 1 125 ? -4.07 -31.844 -9.719 1 85.19 125 PHE A CA 1
ATOM 972 C C . PHE A 1 125 ? -4.914 -31.25 -8.594 1 85.19 125 PHE A C 1
ATOM 974 O O . PHE A 1 125 ? -5.676 -30.297 -8.82 1 85.19 125 PHE A O 1
ATOM 981 N N . ILE A 1 126 ? -4.703 -31.797 -7.43 1 91.88 126 ILE A N 1
ATOM 982 C CA . ILE A 1 126 ? -5.473 -31.297 -6.301 1 91.88 126 ILE A CA 1
ATOM 983 C C . ILE A 1 126 ? -5.031 -29.859 -5.984 1 91.88 126 ILE A C 1
ATOM 985 O O . ILE A 1 126 ? -5.855 -29.031 -5.605 1 91.88 126 ILE A O 1
ATOM 989 N N . SER A 1 127 ? -3.764 -29.594 -6.102 1 91 127 SER A N 1
ATOM 990 C CA . SER A 1 127 ? -3.279 -28.234 -5.859 1 91 127 SER A CA 1
ATOM 991 C C . SER A 1 127 ? -3.965 -27.234 -6.785 1 91 127 SER A C 1
ATOM 993 O O . SER A 1 127 ? -4.234 -26.094 -6.387 1 91 127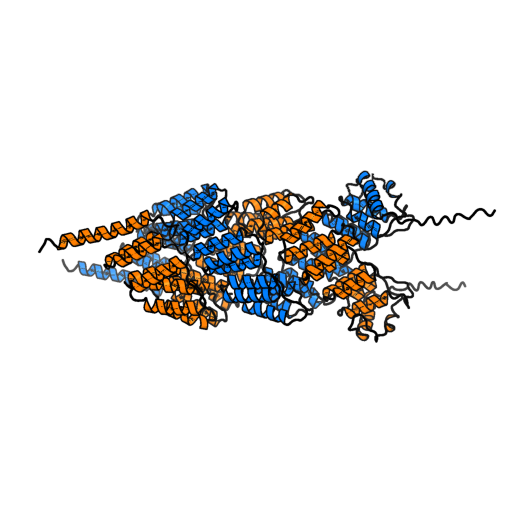 SER A O 1
ATOM 995 N N . LYS A 1 128 ? -4.242 -27.641 -7.98 1 87.88 128 LYS A N 1
ATOM 996 C CA . LYS A 1 128 ? -4.965 -26.797 -8.922 1 87.88 128 LYS A CA 1
ATOM 997 C C . LYS A 1 128 ? -6.395 -26.547 -8.453 1 87.88 128 LYS A C 1
ATOM 999 O O . LYS A 1 128 ? -6.918 -25.438 -8.594 1 87.88 128 LYS A O 1
ATOM 1004 N N . LEU A 1 129 ? -6.996 -27.594 -7.957 1 94.06 129 LEU A N 1
ATOM 1005 C CA . LEU A 1 129 ? -8.344 -27.469 -7.426 1 94.06 129 LEU A CA 1
ATOM 1006 C C . LEU A 1 129 ? -8.367 -26.516 -6.23 1 94.06 129 LEU A C 1
ATOM 1008 O O . LEU A 1 129 ? -9.25 -25.656 -6.129 1 94.06 129 LEU A O 1
ATOM 1012 N N . ILE A 1 130 ? -7.352 -26.672 -5.398 1 95.31 130 ILE A N 1
ATOM 1013 C CA . ILE A 1 130 ? -7.234 -25.812 -4.219 1 95.31 130 ILE A CA 1
ATOM 1014 C C . ILE A 1 130 ? -7.137 -24.359 -4.648 1 95.31 130 ILE A C 1
ATOM 1016 O O . ILE A 1 130 ? -7.852 -23.5 -4.125 1 95.31 130 ILE A O 1
ATOM 1020 N N . LYS A 1 131 ? -6.312 -24.109 -5.59 1 89.5 131 LYS A N 1
ATOM 1021 C CA . LYS A 1 131 ? -6.125 -22.734 -6.078 1 89.5 131 LYS A CA 1
ATOM 1022 C C . LYS A 1 131 ? -7.41 -22.188 -6.691 1 89.5 131 LYS A C 1
ATOM 1024 O O . LYS A 1 131 ? -7.777 -21.047 -6.453 1 89.5 131 LYS A O 1
ATOM 1029 N N . ALA A 1 132 ? -8.07 -23 -7.457 1 87.56 132 ALA A N 1
ATOM 1030 C CA . ALA A 1 132 ? -9.297 -22.578 -8.133 1 87.56 132 ALA A CA 1
ATOM 1031 C C . ALA A 1 132 ? -10.383 -22.219 -7.125 1 87.56 132 ALA A C 1
ATOM 1033 O O . ALA A 1 132 ? -11.062 -21.203 -7.27 1 87.56 132 ALA A O 1
ATOM 1034 N N . TYR A 1 133 ? -10.562 -23.062 -6.117 1 88.38 133 TYR A N 1
ATOM 1035 C CA . TYR A 1 133 ? -11.531 -22.766 -5.074 1 88.38 133 TYR A CA 1
ATOM 1036 C C . TYR A 1 133 ? -11.133 -21.516 -4.297 1 88.38 133 TYR A C 1
ATOM 1038 O O . TYR A 1 133 ? -11.992 -20.703 -3.941 1 88.38 133 TYR A O 1
ATOM 1046 N N . GLY A 1 134 ? -9.859 -21.391 -4.004 1 85.88 134 GLY A N 1
ATOM 1047 C CA . GLY A 1 134 ? -9.359 -20.203 -3.32 1 85.88 134 GLY A CA 1
ATOM 1048 C C . GLY A 1 134 ? -9.594 -18.922 -4.09 1 85.88 134 GLY A C 1
ATOM 1049 O O . GLY A 1 134 ? -9.945 -17.891 -3.504 1 85.88 134 GLY A O 1
ATOM 1050 N N . ASP A 1 135 ? -9.414 -19.016 -5.383 1 79 135 ASP A N 1
ATOM 1051 C CA . ASP A 1 135 ? -9.602 -17.844 -6.246 1 79 135 ASP A CA 1
ATOM 1052 C C . ASP A 1 135 ? -11.062 -17.391 -6.246 1 79 135 ASP A C 1
ATOM 1054 O O . ASP A 1 135 ? -11.352 -16.234 -6.531 1 79 135 ASP A O 1
ATOM 1058 N N . ARG A 1 136 ? -11.914 -18.328 -5.867 1 76.44 136 ARG A N 1
ATOM 1059 C CA . ARG A 1 136 ? -13.336 -18.016 -5.785 1 76.44 136 ARG A CA 1
ATOM 1060 C C . ARG A 1 136 ? -13.734 -17.656 -4.359 1 76.44 136 ARG A C 1
ATOM 1062 O O . ARG A 1 136 ? -14.906 -17.391 -4.086 1 76.44 136 ARG A O 1
ATOM 1069 N N . GLY A 1 137 ? -12.812 -17.766 -3.459 1 76.62 137 GLY A N 1
ATOM 1070 C CA . GLY A 1 137 ? -13.062 -17.391 -2.078 1 76.62 137 GLY A CA 1
ATOM 1071 C C . GLY A 1 137 ? -13.594 -18.531 -1.231 1 76.62 137 GLY A C 1
ATOM 1072 O O . GLY A 1 137 ? -14.047 -18.328 -0.105 1 76.62 137 GLY A O 1
ATOM 1073 N N . ASN A 1 138 ? -13.656 -19.594 -1.84 1 86.31 138 ASN A N 1
ATOM 1074 C CA . ASN A 1 138 ? -14.141 -20.75 -1.102 1 86.31 138 ASN A CA 1
ATOM 1075 C C . ASN A 1 138 ? -13.016 -21.438 -0.343 1 86.31 138 ASN A C 1
ATOM 1077 O O . ASN A 1 138 ? -12.547 -22.5 -0.752 1 86.31 138 ASN A O 1
ATOM 1081 N N . VAL A 1 139 ? -12.688 -20.953 0.835 1 88.25 139 VAL A N 1
ATOM 1082 C CA . VAL A 1 139 ? -11.57 -21.422 1.642 1 88.25 139 VAL A CA 1
ATOM 1083 C C . VAL A 1 139 ? -11.891 -22.797 2.209 1 88.25 139 VAL A C 1
ATOM 1085 O O . VAL A 1 139 ? -11.016 -23.672 2.287 1 88.25 139 VAL A O 1
ATOM 1088 N N . LYS A 1 140 ? -13.156 -23 2.541 1 89.75 140 LYS A N 1
ATOM 1089 C CA . LYS A 1 140 ? -13.555 -24.281 3.111 1 89.75 140 LYS A CA 1
ATOM 1090 C C . LYS A 1 140 ? -13.312 -25.422 2.123 1 89.75 140 LYS A C 1
ATOM 1092 O O . LYS A 1 140 ? -12.781 -26.469 2.492 1 89.75 140 LYS A O 1
ATOM 1097 N N . ALA A 1 141 ? -13.688 -25.109 0.865 1 92.69 141 ALA A N 1
ATOM 1098 C CA . ALA A 1 141 ? -13.469 -26.125 -0.167 1 92.69 141 ALA A CA 1
ATOM 1099 C C . ALA A 1 141 ? -11.977 -26.344 -0.407 1 92.69 141 ALA A C 1
ATOM 1101 O O . ALA A 1 141 ? -11.539 -27.469 -0.641 1 92.69 141 ALA A O 1
ATOM 1102 N N . ALA A 1 142 ? -11.227 -25.297 -0.381 1 95 142 ALA A N 1
ATOM 1103 C CA . ALA A 1 142 ? -9.781 -25.422 -0.544 1 95 142 ALA A CA 1
ATOM 1104 C C . ALA A 1 142 ? -9.172 -26.297 0.545 1 95 142 ALA A C 1
ATOM 1106 O O . ALA A 1 142 ? -8.352 -27.172 0.26 1 95 142 ALA A O 1
ATOM 1107 N N . ILE A 1 143 ? -9.648 -26.141 1.791 1 96.31 143 ILE A N 1
ATOM 1108 C CA . ILE A 1 143 ? -9.133 -26.906 2.916 1 96.31 143 ILE A CA 1
ATOM 1109 C C . ILE A 1 143 ? -9.562 -28.375 2.783 1 96.31 143 ILE A C 1
ATOM 1111 O O . ILE A 1 143 ? -8.797 -29.281 3.078 1 96.31 143 ILE A O 1
ATOM 1115 N N . PHE A 1 144 ? -10.766 -28.547 2.354 1 96.75 144 PHE A N 1
ATOM 1116 C CA . PHE A 1 144 ? -11.266 -29.891 2.127 1 96.75 144 PHE A CA 1
ATOM 1117 C C . PHE A 1 144 ? -10.359 -30.656 1.166 1 96.75 144 PHE A C 1
ATOM 1119 O O . PHE A 1 144 ? -9.938 -31.766 1.463 1 96.75 144 PHE A O 1
ATOM 1126 N N . TRP A 1 145 ? -10.102 -30.031 0.045 1 96.69 145 TRP A N 1
ATOM 1127 C CA . TRP A 1 145 ? -9.289 -30.703 -0.97 1 96.69 145 TRP A CA 1
ATOM 1128 C C . TRP A 1 145 ? -7.852 -30.875 -0.493 1 96.69 145 TRP A C 1
ATOM 1130 O O . TRP A 1 145 ? -7.188 -31.844 -0.849 1 96.69 145 TRP A O 1
ATOM 1140 N N . PHE A 1 146 ? -7.367 -30.047 0.37 1 97.12 146 PHE A N 1
ATOM 1141 C CA . PHE A 1 146 ? -6.051 -30.203 0.968 1 97.12 146 PHE A CA 1
ATOM 1142 C C . PHE A 1 146 ? -5.977 -31.5 1.772 1 97.12 146 PHE A C 1
ATOM 1144 O O . PHE A 1 146 ? -5.012 -32.25 1.65 1 97.12 146 PHE A O 1
ATOM 1151 N N . TYR A 1 147 ? -7.023 -31.688 2.518 1 96.12 147 TYR A N 1
ATOM 1152 C CA . TYR A 1 147 ? -7.016 -32.875 3.334 1 96.12 147 TYR A CA 1
ATOM 1153 C C . TYR A 1 147 ? -7.172 -34.125 2.469 1 96.12 147 TYR A C 1
ATOM 1155 O O . TYR A 1 147 ? -6.629 -35.188 2.789 1 96.12 147 TYR A O 1
ATOM 1163 N N . GLN A 1 148 ? -7.832 -34 1.332 1 95.44 148 GLN A N 1
ATOM 1164 C CA . GLN A 1 148 ? -7.871 -35.094 0.381 1 95.44 148 GLN A CA 1
ATOM 1165 C C . GLN A 1 148 ? -6.477 -35.406 -0.156 1 95.44 148 GLN A C 1
ATOM 1167 O O . GLN A 1 148 ? -6.098 -36.562 -0.27 1 95.44 148 GLN A O 1
ATOM 1172 N N . ALA A 1 149 ? -5.75 -34.344 -0.452 1 93.88 149 ALA A N 1
ATOM 1173 C CA . ALA A 1 149 ? -4.387 -34.531 -0.939 1 93.88 149 ALA A CA 1
ATOM 1174 C C . ALA A 1 149 ? -3.506 -35.188 0.128 1 93.88 149 ALA A C 1
ATOM 1176 O O . ALA A 1 149 ? -2.686 -36.031 -0.178 1 93.88 149 ALA A O 1
ATOM 1177 N N . LYS A 1 150 ? -3.682 -34.719 1.303 1 90.62 150 LYS A N 1
ATOM 1178 C CA . LYS A 1 150 ? -2.885 -35.25 2.398 1 90.62 150 LYS A CA 1
ATOM 1179 C C . LYS A 1 150 ? -3.143 -36.75 2.578 1 90.62 150 LYS A C 1
ATOM 1181 O O . LYS A 1 150 ? -2.213 -37.531 2.826 1 90.62 150 LYS A O 1
ATOM 1186 N N . GLN A 1 151 ? -4.422 -37.062 2.451 1 91.25 151 GLN A N 1
ATOM 1187 C CA . GLN A 1 151 ? -4.805 -38.469 2.588 1 91.25 151 GLN A CA 1
ATOM 1188 C C . GLN A 1 151 ? -4.258 -39.312 1.432 1 91.25 151 GLN A C 1
ATOM 1190 O O . GLN A 1 151 ? -3.701 -40.375 1.646 1 91.25 151 GLN A O 1
ATOM 1195 N N . ILE A 1 152 ? -4.34 -38.781 0.256 1 85.69 152 ILE A N 1
ATOM 1196 C CA . ILE A 1 152 ? -3.939 -39.5 -0.947 1 85.69 152 ILE A CA 1
ATOM 1197 C C . ILE A 1 152 ? -2.42 -39.656 -0.987 1 85.69 152 ILE A C 1
ATOM 1199 O O . ILE A 1 152 ? -1.896 -40.719 -1.351 1 85.69 152 ILE A O 1
ATOM 1203 N N . GLU A 1 153 ? -1.765 -38.531 -0.552 1 81.88 153 GLU A N 1
ATOM 1204 C CA . GLU A 1 153 ? -0.312 -38.469 -0.687 1 81.88 153 GLU A CA 1
ATOM 1205 C C . GLU A 1 153 ? 0.377 -38.812 0.638 1 81.88 153 GLU A C 1
ATOM 1207 O O . GLU A 1 153 ? 1.59 -38.625 0.769 1 81.88 153 GLU A O 1
ATOM 1212 N N . ASN A 1 154 ? -0.357 -39.219 1.576 1 81.31 154 ASN A N 1
ATOM 1213 C CA . ASN A 1 154 ? 0.162 -39.562 2.898 1 81.31 154 ASN A CA 1
ATOM 1214 C C . ASN A 1 154 ? 1.022 -38.438 3.459 1 81.31 154 ASN A C 1
ATOM 1216 O O . ASN A 1 154 ? 2.137 -38.656 3.928 1 81.31 154 ASN A O 1
ATOM 1220 N N . GLY A 1 155 ? 0.619 -37.25 3.201 1 80.38 155 GLY A N 1
ATOM 1221 C CA . GLY A 1 155 ? 1.274 -36.094 3.797 1 80.38 155 GLY A CA 1
ATOM 1222 C C . GLY A 1 155 ? 2.285 -35.438 2.873 1 80.38 155 GLY A C 1
ATOM 1223 O O . GLY A 1 155 ? 2.693 -34.312 3.098 1 80.38 155 GLY A O 1
ATOM 1224 N N . ALA A 1 156 ? 2.689 -36.125 1.845 1 79.19 156 ALA A N 1
ATOM 1225 C CA . ALA A 1 156 ? 3.695 -35.594 0.927 1 79.19 156 ALA A CA 1
ATOM 1226 C C . ALA A 1 156 ? 3.043 -34.781 -0.185 1 79.19 156 ALA A C 1
ATOM 1228 O O . ALA A 1 156 ? 3.162 -35.125 -1.365 1 79.19 156 ALA A O 1
ATOM 1229 N N . CYS A 1 157 ? 2.443 -33.75 0.177 1 86 157 CYS A N 1
ATOM 1230 C CA . CYS A 1 157 ? 1.676 -32.969 -0.775 1 86 157 CYS A CA 1
ATOM 1231 C C . CYS A 1 157 ? 2.115 -31.5 -0.75 1 86 157 CYS A C 1
ATOM 1233 O O . CYS A 1 157 ? 1.334 -30.625 -0.392 1 86 157 CYS A O 1
ATOM 1235 N N . LEU A 1 158 ? 3.348 -31.234 -1.211 1 83.31 158 LEU A N 1
ATOM 1236 C CA . LEU A 1 158 ? 3.965 -29.922 -1.194 1 83.31 158 LEU A CA 1
ATOM 1237 C C . LEU A 1 158 ? 3.152 -28.938 -2.025 1 83.31 158 LEU A C 1
ATOM 1239 O O . LEU A 1 158 ? 2.947 -27.781 -1.612 1 83.31 158 LEU A O 1
ATOM 1243 N N . TYR A 1 159 ? 2.684 -29.391 -3.197 1 82.62 159 TYR A N 1
ATOM 1244 C CA . TYR A 1 159 ? 1.932 -28.516 -4.086 1 82.62 159 TYR A CA 1
ATOM 1245 C C . TYR A 1 159 ? 0.644 -28.047 -3.422 1 82.62 159 TYR A C 1
ATOM 1247 O O . TYR A 1 159 ? 0.278 -26.859 -3.529 1 82.62 159 TYR A O 1
ATOM 1255 N N . SER A 1 160 ? 0.046 -28.969 -2.775 1 92.25 160 SER A N 1
ATOM 1256 C CA . SER A 1 160 ? -1.196 -28.641 -2.086 1 92.25 160 SER A CA 1
ATOM 1257 C C . SER A 1 160 ? -0.94 -27.703 -0.907 1 92.25 160 SER A C 1
ATOM 1259 O O . SER A 1 160 ? -1.722 -26.781 -0.653 1 92.25 160 SER A O 1
ATOM 1261 N N . TYR A 1 161 ? 0.178 -27.938 -0.227 1 92.44 161 TYR A N 1
ATOM 1262 C CA . TYR A 1 161 ? 0.56 -27.016 0.843 1 92.44 161 TYR A CA 1
ATOM 1263 C C . TYR A 1 161 ? 0.769 -25.609 0.308 1 92.44 161 TYR A C 1
ATOM 1265 O O . TYR A 1 161 ? 0.227 -24.641 0.854 1 92.44 161 TYR A O 1
ATOM 1273 N N . ASN A 1 162 ? 1.495 -25.531 -0.704 1 90.62 162 ASN A N 1
ATOM 1274 C CA . ASN A 1 162 ? 1.812 -24.219 -1.274 1 90.62 162 ASN A CA 1
ATOM 1275 C C . ASN A 1 162 ? 0.561 -23.516 -1.79 1 90.62 162 ASN A C 1
ATOM 1277 O O . ASN A 1 162 ? 0.396 -22.312 -1.591 1 90.62 162 ASN A O 1
ATOM 1281 N N . SER A 1 163 ? -0.253 -24.234 -2.5 1 93.62 163 SER A N 1
ATOM 1282 C CA . SER A 1 163 ? -1.489 -23.656 -3.006 1 93.62 163 SER A CA 1
ATOM 1283 C C . SER A 1 163 ? -2.379 -23.156 -1.866 1 93.62 163 SER A C 1
ATOM 1285 O O . SER A 1 163 ? -2.959 -22.078 -1.945 1 93.62 163 SER A O 1
ATOM 1287 N N . LEU A 1 164 ? -2.451 -23.953 -0.841 1 96.81 164 LEU A N 1
ATOM 1288 C CA . LEU A 1 164 ? -3.289 -23.578 0.294 1 96.81 164 LEU A CA 1
ATOM 1289 C C . LEU A 1 164 ? -2.729 -22.359 1.005 1 96.81 164 LEU A C 1
ATOM 1291 O O . LEU A 1 164 ? -3.477 -21.438 1.354 1 96.81 164 LEU A O 1
ATOM 1295 N N . LEU A 1 165 ? -1.438 -22.375 1.216 1 96.38 165 LEU A N 1
ATOM 1296 C CA . LEU A 1 165 ? -0.804 -21.203 1.828 1 96.38 165 LEU A CA 1
ATOM 1297 C C . LEU A 1 165 ? -1.056 -19.953 0.999 1 96.38 165 LEU A C 1
ATOM 1299 O O . LEU A 1 165 ? -1.358 -18.891 1.548 1 96.38 165 LEU A O 1
ATOM 1303 N N . GLY A 1 166 ? -0.917 -20.109 -0.26 1 93.69 166 GLY A N 1
ATOM 1304 C CA . GLY A 1 166 ? -1.198 -18.984 -1.146 1 93.69 166 GLY A CA 1
ATOM 1305 C C . GLY A 1 166 ? -2.611 -18.453 -1.001 1 93.69 166 GLY A C 1
ATOM 1306 O O . GLY A 1 166 ? -2.82 -17.234 -0.968 1 93.69 166 GLY A O 1
ATOM 1307 N N . VAL A 1 167 ? -3.531 -19.375 -0.938 1 92.06 167 VAL A N 1
ATOM 1308 C CA . VAL A 1 167 ? -4.938 -19.016 -0.787 1 92.06 167 VAL A CA 1
ATOM 1309 C C . VAL A 1 167 ? -5.141 -18.281 0.534 1 92.06 167 VAL A C 1
ATOM 1311 O O . VAL A 1 167 ? -5.773 -17.219 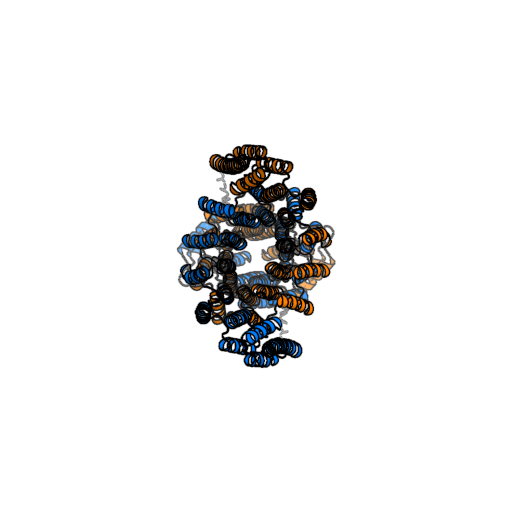0.57 1 92.06 167 VAL A O 1
ATOM 1314 N N . LEU A 1 168 ? -4.613 -18.797 1.582 1 92.88 168 LEU A N 1
ATOM 1315 C CA . LEU A 1 168 ? -4.812 -18.234 2.916 1 92.88 168 LEU A CA 1
ATOM 1316 C C . LEU A 1 168 ? -4.156 -16.875 3.039 1 92.88 168 LEU A C 1
ATOM 1318 O O . LEU A 1 168 ? -4.703 -15.969 3.676 1 92.88 168 LEU A O 1
ATOM 1322 N N . VAL A 1 169 ? -3.01 -16.641 2.43 1 90.81 169 VAL A N 1
ATOM 1323 C CA . VAL A 1 169 ? -2.311 -15.359 2.457 1 90.81 169 VAL A CA 1
ATOM 1324 C C . VAL A 1 169 ? -3.102 -14.328 1.66 1 90.81 169 VAL A C 1
ATOM 1326 O O . VAL A 1 169 ? -3.207 -13.164 2.07 1 90.81 169 VAL A O 1
ATOM 1329 N N . ARG A 1 170 ? -3.662 -14.711 0.644 1 83.69 170 ARG A N 1
ATOM 1330 C CA . ARG A 1 170 ? -4.418 -13.797 -0.206 1 83.69 170 ARG A CA 1
ATOM 1331 C C . ARG A 1 170 ? -5.656 -13.273 0.515 1 83.69 170 ARG A C 1
ATOM 1333 O O . ARG A 1 170 ? -6.051 -12.125 0.326 1 83.69 170 ARG A O 1
ATOM 1340 N N . VAL A 1 171 ? -6.258 -14.188 1.278 1 81.69 171 VAL A N 1
ATOM 1341 C CA . VAL A 1 171 ? -7.473 -13.773 1.971 1 81.69 171 VAL A CA 1
ATOM 1342 C C . VAL A 1 171 ? -7.121 -13.242 3.359 1 81.69 171 VAL A C 1
ATOM 1344 O O . VAL A 1 171 ? -8.008 -13.031 4.191 1 81.69 171 VAL A O 1
ATOM 1347 N N . ASN A 1 172 ? -5.82 -13.148 3.67 1 81.25 172 ASN A N 1
ATOM 1348 C CA . ASN A 1 172 ? -5.281 -12.547 4.891 1 81.25 172 ASN A CA 1
ATOM 1349 C C . ASN A 1 172 ? -5.594 -13.406 6.113 1 81.25 172 ASN A C 1
ATOM 1351 O O . ASN A 1 172 ? -5.883 -12.875 7.191 1 81.25 172 ASN A O 1
ATOM 1355 N N . SER A 1 173 ? -5.809 -14.656 5.922 1 86.94 173 SER A N 1
ATOM 1356 C CA . SER A 1 173 ? -5.93 -15.594 7.035 1 86.94 173 SER A CA 1
ATOM 1357 C C . SER A 1 173 ? -4.562 -16.109 7.473 1 86.94 173 SER A C 1
ATOM 1359 O O . SER A 1 173 ? -4.277 -17.297 7.359 1 86.94 173 SER A O 1
ATOM 1361 N N . ILE A 1 174 ? -3.795 -15.266 8.078 1 87.62 174 ILE A N 1
ATOM 1362 C CA . ILE A 1 174 ? -2.381 -15.539 8.32 1 87.62 174 ILE A CA 1
ATOM 1363 C C . ILE A 1 174 ? -2.234 -16.5 9.492 1 87.62 174 ILE A C 1
ATOM 1365 O O . ILE A 1 174 ? -1.333 -17.344 9.508 1 87.62 174 ILE A O 1
ATOM 1369 N N . LYS A 1 175 ? -3.113 -16.391 10.516 1 84.81 175 LYS A N 1
ATOM 1370 C CA . LYS A 1 175 ? -3.037 -17.312 11.648 1 84.81 175 LYS A CA 1
ATOM 1371 C C . LYS A 1 175 ? -3.242 -18.75 11.188 1 84.81 175 LYS A C 1
ATOM 1373 O O . LYS A 1 175 ? -2.514 -19.656 11.609 1 84.81 175 LYS A O 1
ATOM 1378 N N . LEU A 1 176 ? -4.242 -18.844 10.328 1 90.75 176 LEU A N 1
ATOM 1379 C CA . LEU A 1 176 ? -4.496 -20.172 9.781 1 90.75 176 LEU A CA 1
ATOM 1380 C C . LEU A 1 176 ? -3.348 -20.625 8.891 1 90.75 176 LEU A C 1
ATOM 1382 O O . LEU A 1 176 ? -2.963 -21.797 8.914 1 90.75 176 LEU A O 1
ATOM 1386 N N . ALA A 1 177 ? -2.826 -19.734 8.016 1 95.19 177 ALA A N 1
ATOM 1387 C CA . ALA A 1 177 ? -1.672 -20.062 7.184 1 95.19 177 ALA A CA 1
ATOM 1388 C C . ALA A 1 177 ? -0.488 -20.516 8.031 1 95.19 177 ALA A C 1
ATOM 1390 O O . ALA A 1 177 ? 0.228 -21.453 7.664 1 95.19 177 ALA A O 1
ATOM 1391 N N . GLU A 1 178 ? -0.328 -19.875 9.195 1 94.06 178 GLU A N 1
ATOM 1392 C CA . GLU A 1 178 ? 0.757 -20.219 10.109 1 94.06 178 GLU A CA 1
ATOM 1393 C C . GLU A 1 178 ? 0.618 -21.641 10.633 1 94.06 178 GLU A C 1
ATOM 1395 O O . GLU A 1 178 ? 1.613 -22.359 10.781 1 94.06 178 GLU A O 1
ATOM 1400 N N . GLU A 1 179 ? -0.568 -21.984 10.922 1 94.94 179 GLU A N 1
ATOM 1401 C CA . GLU A 1 179 ? -0.813 -23.344 11.391 1 94.94 179 GLU A CA 1
ATOM 1402 C C . GLU A 1 179 ? -0.384 -24.375 10.352 1 94.94 179 GLU A C 1
ATOM 1404 O O . GLU A 1 179 ? 0.265 -25.375 10.688 1 94.94 179 GLU A O 1
ATOM 1409 N N . PHE A 1 180 ? -0.765 -24.172 9.141 1 95.69 180 PHE A N 1
ATOM 1410 C CA . PHE A 1 180 ? -0.401 -25.109 8.086 1 95.69 180 PHE A CA 1
ATOM 1411 C C . PHE A 1 180 ? 1.097 -25.062 7.809 1 95.69 180 PHE A C 1
ATOM 1413 O O . PHE A 1 180 ? 1.712 -26.078 7.496 1 95.69 180 PHE A O 1
ATOM 1420 N N . PHE A 1 181 ? 1.691 -23.938 7.941 1 95.94 181 PHE A N 1
ATOM 1421 C CA . PHE A 1 181 ? 3.131 -23.797 7.762 1 95.94 181 PHE A CA 1
ATOM 1422 C C . PHE A 1 181 ? 3.891 -24.562 8.828 1 95.94 181 PHE A C 1
ATOM 1424 O O . PHE A 1 181 ? 4.871 -25.25 8.523 1 95.94 181 PHE A O 1
ATOM 1431 N N . HIS A 1 182 ? 3.4 -24.406 10.031 1 92.25 182 HIS A N 1
ATOM 1432 C CA . HIS A 1 182 ? 4.035 -25.156 11.102 1 92.25 182 HIS A CA 1
ATOM 1433 C C . HIS A 1 182 ? 3.875 -26.656 10.891 1 92.25 182 HIS A C 1
ATOM 1435 O O . HIS A 1 182 ? 4.777 -27.438 11.211 1 92.25 182 HIS A O 1
ATOM 1441 N N . GLN A 1 183 ? 2.773 -26.953 10.328 1 91.69 183 GLN A N 1
ATOM 1442 C CA . GLN A 1 183 ? 2.52 -28.375 10.055 1 91.69 183 GLN A CA 1
ATOM 1443 C C . GLN A 1 183 ? 3.523 -28.922 9.047 1 91.69 183 GLN A C 1
ATOM 1445 O O . GLN A 1 183 ? 4.082 -30 9.25 1 91.69 183 GLN A O 1
ATOM 1450 N N . ILE A 1 184 ? 3.746 -28.234 7.953 1 90.44 184 ILE A N 1
ATOM 1451 C CA . ILE A 1 184 ? 4.641 -28.734 6.922 1 90.44 184 ILE A CA 1
ATOM 1452 C C . ILE A 1 184 ? 6.074 -28.766 7.449 1 90.44 184 ILE A C 1
ATOM 1454 O O . ILE A 1 184 ? 6.848 -29.656 7.113 1 90.44 184 ILE A O 1
ATOM 1458 N N . VAL A 1 185 ? 6.438 -27.875 8.273 1 88.19 185 VAL A N 1
ATOM 1459 C CA . VAL A 1 185 ? 7.793 -27.812 8.812 1 88.19 185 VAL A CA 1
ATOM 1460 C C . VAL A 1 185 ? 7.996 -28.906 9.852 1 88.19 185 VAL A C 1
ATOM 1462 O O . VAL A 1 185 ? 9.039 -29.562 9.875 1 88.19 185 VAL A O 1
ATOM 1465 N N . LYS A 1 186 ? 7.031 -29.078 10.641 1 86.75 186 LYS A N 1
ATOM 1466 C CA . LYS A 1 186 ? 7.133 -30.047 11.719 1 86.75 186 LYS A CA 1
ATOM 1467 C C . LYS A 1 186 ? 7.117 -31.469 11.188 1 86.75 186 LYS A C 1
ATOM 1469 O O . LYS A 1 186 ? 7.918 -32.312 11.602 1 86.75 186 LYS A O 1
ATOM 1474 N N . GLU A 1 187 ? 6.086 -31.672 10.383 1 82.62 187 GLU A N 1
ATOM 1475 C CA . GLU A 1 187 ? 5.965 -33.031 9.836 1 82.62 187 GLU A CA 1
ATOM 1476 C C . GLU A 1 187 ? 7.145 -33.375 8.93 1 82.62 187 GLU A C 1
ATOM 1478 O O . GLU A 1 187 ? 7.625 -34.5 8.93 1 82.62 187 GLU A O 1
ATOM 1483 N N . ASN A 1 188 ? 7.578 -32.438 8.195 1 75.38 188 ASN A N 1
ATOM 1484 C CA . ASN A 1 188 ? 8.75 -32.5 7.328 1 75.38 188 ASN A CA 1
ATOM 1485 C C . ASN A 1 188 ? 8.688 -33.688 6.375 1 75.38 188 ASN A C 1
ATOM 1487 O O . ASN A 1 188 ? 9.727 -34.25 6.012 1 75.38 188 ASN A O 1
ATOM 1491 N N . VAL A 1 189 ? 7.484 -34.219 6.086 1 68.75 189 VAL A N 1
ATOM 1492 C CA . VAL A 1 189 ? 7.293 -35.25 5.082 1 68.75 189 VAL A CA 1
ATOM 1493 C C . VAL A 1 189 ? 7.508 -34.656 3.686 1 68.75 189 VAL A C 1
ATOM 1495 O O . VAL A 1 189 ? 8.102 -35.312 2.82 1 68.75 189 VAL A O 1
ATOM 1498 N N . ALA A 1 190 ? 7.039 -33.531 3.422 1 75.06 190 ALA A N 1
ATOM 1499 C CA . ALA A 1 190 ? 7.277 -32.688 2.244 1 75.06 190 ALA A CA 1
ATOM 1500 C C . ALA A 1 190 ? 8.008 -31.422 2.619 1 75.06 190 ALA A C 1
ATOM 1502 O O . ALA A 1 190 ? 7.383 -30.422 2.996 1 75.06 190 ALA A O 1
ATOM 1503 N N . PRO A 1 191 ? 9.32 -31.484 2.535 1 79.31 191 PRO A N 1
ATOM 1504 C CA . PRO A 1 191 ? 10.062 -30.312 2.986 1 79.31 191 PRO A CA 1
ATOM 1505 C C . PRO A 1 191 ? 9.633 -29.031 2.27 1 79.31 191 PRO A C 1
ATOM 1507 O O . PRO A 1 191 ? 9.43 -29.031 1.051 1 79.31 191 PRO A O 1
ATOM 1510 N N . PRO A 1 192 ? 9.523 -28.016 3.049 1 87 192 PRO A N 1
ATOM 1511 C CA . PRO A 1 192 ? 9.148 -26.734 2.443 1 87 192 PRO A CA 1
ATOM 1512 C C . PRO A 1 192 ? 10.172 -26.234 1.42 1 87 192 PRO A C 1
ATOM 1514 O O . PRO A 1 192 ? 11.375 -26.438 1.596 1 87 192 PRO A O 1
ATOM 1517 N N . ASP A 1 193 ? 9.727 -25.719 0.396 1 83.31 193 ASP A N 1
ATOM 1518 C CA . ASP A 1 193 ? 10.617 -25.156 -0.616 1 83.31 193 ASP A CA 1
ATOM 1519 C C . ASP A 1 193 ? 10.617 -23.625 -0.543 1 83.31 193 ASP A C 1
ATOM 1521 O O . ASP A 1 193 ? 10.086 -23.047 0.406 1 83.31 193 ASP A O 1
ATOM 1525 N N . VAL A 1 194 ? 11.266 -22.953 -1.512 1 83.81 194 VAL A N 1
ATOM 1526 C CA . VAL A 1 194 ? 11.43 -21.5 -1.484 1 83.81 194 VAL A CA 1
ATOM 1527 C C . VAL A 1 194 ? 10.062 -20.828 -1.588 1 83.81 194 VAL A C 1
ATOM 1529 O O . VAL A 1 194 ? 9.828 -19.797 -0.97 1 83.81 194 VAL A O 1
ATOM 1532 N N . SER A 1 195 ? 9.164 -21.422 -2.355 1 84.94 195 SER A N 1
ATOM 1533 C CA . SER A 1 195 ? 7.824 -20.859 -2.523 1 84.94 195 SER A CA 1
ATOM 1534 C C . SER A 1 195 ? 7.043 -20.891 -1.214 1 84.94 195 SER A C 1
ATOM 1536 O O . SER A 1 195 ? 6.281 -19.969 -0.913 1 84.94 195 SER A O 1
ATOM 1538 N N . THR A 1 196 ? 7.238 -21.984 -0.456 1 91.5 196 THR A N 1
ATOM 1539 C CA . THR A 1 196 ? 6.574 -22.125 0.835 1 91.5 196 THR A CA 1
ATOM 1540 C C . THR A 1 196 ? 6.957 -21 1.774 1 91.5 196 THR A C 1
ATOM 1542 O O . THR A 1 196 ? 6.086 -20.297 2.311 1 91.5 196 THR A O 1
ATOM 1545 N N . TYR A 1 197 ? 8.219 -20.812 1.858 1 93 197 TYR A N 1
ATOM 1546 C CA . TYR A 1 197 ? 8.734 -19.781 2.76 1 93 197 TYR A CA 1
ATOM 1547 C C . TYR A 1 197 ? 8.352 -18.391 2.271 1 93 197 TYR A C 1
ATOM 1549 O O . TYR A 1 197 ? 7.91 -17.547 3.057 1 93 197 TYR A O 1
ATOM 1557 N N . THR A 1 198 ? 8.547 -18.203 1.026 1 91.06 198 THR A N 1
ATOM 1558 C CA . THR A 1 198 ? 8.281 -16.875 0.458 1 91.06 198 THR A CA 1
ATOM 1559 C C . THR A 1 198 ? 6.82 -16.484 0.654 1 91.06 198 THR A C 1
ATOM 1561 O O . THR A 1 198 ? 6.516 -15.328 0.936 1 91.06 198 THR A O 1
ATOM 1564 N N . THR A 1 199 ? 5.949 -17.422 0.439 1 93.81 199 THR A N 1
ATOM 1565 C CA . THR A 1 199 ? 4.527 -17.156 0.621 1 93.81 199 THR A CA 1
ATOM 1566 C C . THR A 1 199 ? 4.23 -16.734 2.057 1 93.81 199 THR A C 1
ATOM 1568 O O . THR A 1 199 ? 3.477 -15.797 2.291 1 93.81 199 THR A O 1
ATOM 1571 N N . MET A 1 200 ? 4.84 -17.359 2.969 1 95.94 200 MET A N 1
ATOM 1572 C CA . MET A 1 200 ? 4.625 -17.031 4.375 1 95.94 200 MET A CA 1
ATOM 1573 C C . MET A 1 200 ? 5.215 -15.664 4.707 1 95.94 200 MET A C 1
ATOM 1575 O O . MET A 1 200 ? 4.613 -14.891 5.445 1 95.94 200 MET A O 1
ATOM 1579 N N . ILE A 1 201 ? 6.359 -15.43 4.176 1 96.06 201 ILE A N 1
ATOM 1580 C CA . ILE A 1 201 ? 7.004 -14.133 4.371 1 96.06 201 ILE A CA 1
ATOM 1581 C C . ILE A 1 201 ? 6.105 -13.023 3.826 1 96.06 201 ILE A C 1
ATOM 1583 O O . ILE A 1 201 ? 5.891 -12.008 4.492 1 96.06 201 ILE A O 1
ATOM 1587 N N . ARG A 1 202 ? 5.586 -13.234 2.713 1 92.44 202 ARG A N 1
ATOM 1588 C CA . ARG A 1 202 ? 4.668 -12.273 2.111 1 92.44 202 ARG A CA 1
ATOM 1589 C C . ARG A 1 202 ? 3.445 -12.055 2.994 1 92.44 202 ARG A C 1
ATOM 1591 O O . ARG A 1 202 ? 2.986 -10.922 3.158 1 92.44 202 ARG A O 1
ATOM 1598 N N . GLY A 1 203 ? 2.938 -13.172 3.506 1 92.12 203 GLY A N 1
ATOM 1599 C CA . GLY A 1 203 ? 1.786 -13.078 4.391 1 92.12 203 GLY A CA 1
ATOM 1600 C C . GLY A 1 203 ? 2.045 -12.219 5.617 1 92.12 203 GLY A C 1
ATOM 1601 O O . GLY A 1 203 ? 1.252 -11.336 5.941 1 92.12 203 GLY A O 1
ATOM 1602 N N . TYR A 1 204 ? 3.15 -12.43 6.23 1 91.81 204 TYR A N 1
ATOM 1603 C CA . TYR A 1 204 ? 3.506 -11.68 7.426 1 91.81 204 TYR A CA 1
ATOM 1604 C C . TYR A 1 204 ? 3.738 -10.211 7.09 1 91.81 204 TYR A C 1
ATOM 1606 O O . TYR A 1 204 ? 3.293 -9.32 7.82 1 91.81 204 TYR A O 1
ATOM 1614 N N . CYS A 1 205 ? 4.387 -9.914 6.016 1 89.94 205 CYS A N 1
ATOM 1615 C CA . CYS A 1 205 ? 4.688 -8.547 5.625 1 89.94 205 CYS A CA 1
ATOM 1616 C C . CYS A 1 205 ? 3.408 -7.781 5.289 1 89.94 205 CYS A C 1
ATOM 1618 O O . CYS A 1 205 ? 3.287 -6.598 5.605 1 89.94 205 CYS A O 1
ATOM 1620 N N . LYS A 1 206 ? 2.57 -8.469 4.68 1 83.69 206 LYS A N 1
ATOM 1621 C CA . LYS A 1 206 ? 1.291 -7.855 4.328 1 83.69 206 LYS A CA 1
ATOM 1622 C C . LYS A 1 206 ? 0.533 -7.41 5.574 1 83.69 206 LYS A C 1
ATOM 1624 O O . LYS A 1 206 ? -0.182 -6.406 5.547 1 83.69 206 LYS A O 1
ATOM 1629 N N . MET A 1 207 ? 0.729 -8.141 6.648 1 79.38 207 MET A N 1
ATOM 1630 C CA . MET A 1 207 ? 0.027 -7.84 7.895 1 79.38 207 MET A CA 1
ATOM 1631 C C . MET A 1 207 ? 0.846 -6.898 8.766 1 79.38 207 MET A C 1
ATOM 1633 O O . MET A 1 207 ? 0.438 -6.566 9.883 1 79.38 207 MET A O 1
ATOM 1637 N N . GLY A 1 208 ? 2.055 -6.578 8.297 1 80.25 208 GLY A N 1
ATOM 1638 C CA . GLY A 1 208 ? 2.924 -5.703 9.07 1 80.25 208 GLY A CA 1
ATOM 1639 C C . GLY A 1 208 ? 3.666 -6.43 10.18 1 80.25 208 GLY A C 1
ATOM 1640 O O . GLY A 1 208 ? 4.211 -5.801 11.086 1 80.25 208 GLY A O 1
ATOM 1641 N N . MET A 1 209 ? 3.566 -7.734 10.141 1 85.88 209 MET A N 1
ATOM 1642 C CA . MET A 1 209 ? 4.273 -8.562 11.117 1 85.88 209 MET A CA 1
ATOM 1643 C C . MET A 1 209 ? 5.688 -8.867 10.648 1 85.88 209 MET A C 1
ATOM 1645 O O . MET A 1 209 ? 6.047 -10.031 10.477 1 85.88 209 MET A O 1
ATOM 1649 N N . ILE A 1 210 ? 6.504 -7.91 10.609 1 89.31 210 ILE A N 1
ATOM 1650 C CA . ILE A 1 210 ? 7.805 -7.984 9.945 1 89.31 210 ILE A CA 1
ATOM 1651 C C . ILE A 1 210 ? 8.75 -8.859 10.773 1 89.31 210 ILE A C 1
ATOM 1653 O O . ILE A 1 210 ? 9.594 -9.57 10.211 1 89.31 210 ILE A O 1
ATOM 1657 N N . GLU A 1 211 ? 8.617 -8.781 12.109 1 87.81 211 GLU A N 1
ATOM 1658 C CA . GLU A 1 211 ? 9.484 -9.609 12.938 1 87.81 211 GLU A CA 1
ATOM 1659 C C . GLU A 1 211 ? 9.242 -11.094 12.688 1 87.81 211 GLU A C 1
ATOM 1661 O O . GLU A 1 211 ? 10.18 -11.883 12.656 1 87.81 211 GLU A O 1
ATOM 1666 N N . HIS A 1 212 ? 7.984 -11.445 12.531 1 91.44 212 HIS A N 1
ATOM 1667 C CA . HIS A 1 212 ? 7.652 -12.82 12.188 1 91.44 212 HIS A CA 1
ATOM 1668 C C . HIS A 1 212 ? 8.188 -13.195 10.812 1 91.44 212 HIS A C 1
ATOM 1670 O O . HIS A 1 212 ? 8.688 -14.305 10.617 1 91.44 212 HIS A O 1
ATOM 1676 N N . ALA A 1 213 ? 8 -12.258 9.875 1 95.62 213 ALA A N 1
ATOM 1677 C CA . ALA A 1 213 ? 8.539 -12.492 8.539 1 95.62 213 ALA A CA 1
ATOM 1678 C C . ALA A 1 213 ? 10.047 -12.727 8.586 1 95.62 213 ALA A C 1
ATOM 1680 O O . ALA A 1 213 ? 10.562 -13.633 7.926 1 95.62 213 ALA A O 1
ATOM 1681 N N . LYS A 1 214 ? 10.734 -11.938 9.398 1 95.62 214 LYS A N 1
ATOM 1682 C CA . LYS A 1 214 ? 12.188 -12.055 9.523 1 95.62 214 LYS A CA 1
ATOM 1683 C C . LYS A 1 214 ? 12.578 -13.398 10.133 1 95.62 214 LYS A C 1
ATOM 1685 O O . LYS A 1 214 ? 13.547 -14.023 9.695 1 95.62 214 LYS A O 1
ATOM 1690 N N . LYS A 1 215 ? 11.852 -13.805 11.109 1 95.06 215 LYS A N 1
ATOM 1691 C CA . LYS A 1 215 ? 12.125 -15.094 11.727 1 95.06 215 LYS A CA 1
ATOM 1692 C C . LYS A 1 215 ? 12.031 -16.219 10.703 1 95.06 215 LYS A C 1
ATOM 1694 O O . LYS A 1 215 ? 12.883 -17.109 10.664 1 95.06 215 LYS A O 1
ATOM 1699 N N . VAL A 1 216 ? 10.984 -16.203 9.906 1 96 216 VAL A N 1
ATOM 1700 C CA . VAL A 1 216 ? 10.812 -17.219 8.867 1 96 216 VAL A CA 1
ATOM 1701 C C . VAL A 1 216 ? 11.953 -17.109 7.848 1 96 216 VAL A C 1
ATOM 1703 O O . VAL A 1 216 ? 12.5 -18.125 7.414 1 96 216 VAL A O 1
ATOM 1706 N N . PHE A 1 217 ? 12.289 -15.93 7.52 1 96.5 217 PHE A N 1
ATOM 1707 C CA . PHE A 1 217 ? 13.359 -15.672 6.562 1 96.5 217 PHE A CA 1
ATOM 1708 C C . PHE A 1 217 ? 14.688 -16.219 7.066 1 96.5 217 PHE A C 1
ATOM 1710 O O . PHE A 1 217 ? 15.445 -16.812 6.301 1 96.5 217 PHE A O 1
ATOM 1717 N N . ASP A 1 218 ? 14.906 -16.078 8.352 1 94.69 218 ASP A N 1
ATOM 1718 C CA . ASP A 1 218 ? 16.172 -16.469 8.938 1 94.69 218 ASP A CA 1
ATOM 1719 C C . ASP A 1 218 ? 16.281 -17.984 9.07 1 94.69 218 ASP A C 1
ATOM 1721 O O . ASP A 1 218 ? 17.375 -18.547 9.031 1 94.69 218 ASP A O 1
ATOM 1725 N N . VAL A 1 219 ? 15.148 -18.625 9.172 1 91.25 219 VAL A N 1
ATOM 1726 C CA . VAL A 1 219 ? 15.203 -20.062 9.422 1 91.25 219 VAL A CA 1
ATOM 1727 C C . VAL A 1 219 ? 15.016 -20.828 8.117 1 91.25 219 VAL A C 1
ATOM 1729 O O . VAL A 1 219 ? 14.914 -22.047 8.117 1 91.25 219 VAL A O 1
ATOM 1732 N N . MET A 1 220 ? 14.945 -20.141 6.957 1 89.25 220 MET A N 1
ATOM 1733 C CA . MET A 1 220 ? 14.805 -20.812 5.676 1 89.25 220 MET A CA 1
ATOM 1734 C C . MET A 1 220 ? 15.891 -21.875 5.492 1 89.25 220 MET A C 1
ATOM 1736 O O . MET A 1 220 ? 17.078 -21.594 5.707 1 89.25 220 MET A O 1
ATOM 1740 N N . THR A 1 221 ? 15.484 -23.016 5.137 1 84 221 THR A N 1
ATOM 1741 C CA . THR A 1 221 ? 16.422 -24.109 4.895 1 84 221 THR A CA 1
ATOM 1742 C C . THR A 1 221 ? 16.922 -24.078 3.449 1 84 221 THR A C 1
ATOM 1744 O O . THR A 1 221 ? 17.812 -24.844 3.082 1 84 221 THR A O 1
ATOM 1747 N N . VAL A 1 222 ? 16.281 -23.344 2.631 1 80.62 222 VAL A N 1
ATOM 1748 C CA . VAL A 1 222 ? 16.656 -23.188 1.229 1 80.62 222 VAL A CA 1
ATOM 1749 C C . VAL A 1 222 ? 17.125 -21.75 0.987 1 80.62 222 VAL A C 1
ATOM 1751 O O . VAL A 1 222 ? 16.844 -20.859 1.789 1 80.62 222 VAL A O 1
ATOM 1754 N N . LYS A 1 223 ? 17.844 -21.578 -0.083 1 81.69 223 LYS A N 1
ATOM 1755 C CA . LYS A 1 223 ? 18.297 -20.219 -0.414 1 81.69 223 LYS A CA 1
ATOM 1756 C C . LYS A 1 223 ? 17.125 -19.344 -0.824 1 81.69 223 LYS A C 1
ATOM 1758 O O . LYS A 1 223 ? 16.281 -19.75 -1.627 1 81.69 223 LYS A O 1
ATOM 1763 N N . PRO A 1 224 ? 17.141 -18.156 -0.247 1 86.62 224 PRO A N 1
ATOM 1764 C CA . PRO A 1 224 ? 16.062 -17.25 -0.623 1 86.62 224 PRO A CA 1
ATOM 1765 C C . PRO A 1 224 ? 16.141 -16.797 -2.078 1 86.62 224 PRO A C 1
ATOM 1767 O O . PRO A 1 224 ? 17.25 -16.688 -2.631 1 86.62 224 PRO A O 1
ATOM 1770 N N . ASN A 1 225 ? 15.094 -16.672 -2.662 1 82.56 225 ASN A N 1
ATOM 1771 C CA . ASN A 1 225 ? 15.055 -16.109 -4.008 1 82.56 225 ASN A CA 1
ATOM 1772 C C . ASN A 1 225 ? 14.852 -14.602 -3.984 1 82.56 225 ASN A C 1
ATOM 1774 O O . ASN A 1 225 ? 14.781 -14 -2.912 1 82.56 225 ASN A O 1
ATOM 1778 N N . LEU A 1 226 ? 14.812 -14.016 -5.18 1 83.94 226 LEU A N 1
ATOM 1779 C CA . LEU A 1 226 ? 14.703 -12.57 -5.316 1 83.94 226 LEU A CA 1
ATOM 1780 C C . LEU A 1 226 ? 13.406 -12.062 -4.691 1 83.94 226 LEU A C 1
ATOM 1782 O O . LEU A 1 226 ? 13.398 -11 -4.059 1 83.94 226 LEU A O 1
ATOM 1786 N N . LEU A 1 227 ? 12.352 -12.789 -4.84 1 85.56 227 LEU A N 1
ATOM 1787 C CA . LEU A 1 227 ? 11.047 -12.391 -4.312 1 85.56 227 LEU A CA 1
ATOM 1788 C C . LEU A 1 227 ? 11.07 -12.328 -2.791 1 85.56 227 LEU A C 1
ATOM 1790 O O . LEU A 1 227 ? 10.508 -11.406 -2.195 1 85.56 227 LEU A O 1
ATOM 1794 N N . ALA A 1 228 ? 11.68 -13.312 -2.193 1 90.19 228 ALA A N 1
ATOM 1795 C CA . ALA A 1 228 ? 11.789 -13.336 -0.737 1 90.19 228 ALA A CA 1
ATOM 1796 C C . ALA A 1 228 ? 12.586 -12.141 -0.229 1 90.19 228 ALA A C 1
ATOM 1798 O O . ALA A 1 228 ? 12.18 -11.477 0.728 1 90.19 228 ALA A O 1
ATOM 1799 N N . TYR A 1 229 ? 13.727 -11.883 -0.884 1 92.06 229 TYR A N 1
ATOM 1800 C CA . TYR A 1 229 ? 14.547 -10.734 -0.508 1 92.06 229 TYR A CA 1
ATOM 1801 C C . TYR A 1 229 ? 13.773 -9.43 -0.661 1 92.06 229 TYR A C 1
ATOM 1803 O O . TYR A 1 229 ? 13.727 -8.625 0.266 1 92.06 229 TYR A O 1
ATOM 1811 N N . ASN A 1 230 ? 13.18 -9.234 -1.791 1 90.94 230 ASN A N 1
ATOM 1812 C CA . ASN A 1 230 ? 12.445 -8 -2.059 1 90.94 230 ASN A CA 1
ATOM 1813 C C . ASN A 1 230 ? 11.289 -7.812 -1.085 1 90.94 230 ASN A C 1
ATOM 1815 O O . ASN A 1 230 ? 10.992 -6.684 -0.683 1 90.94 230 ASN A O 1
ATOM 1819 N N . THR A 1 231 ? 10.641 -8.883 -0.797 1 92.5 231 THR A N 1
ATOM 1820 C CA . THR A 1 231 ? 9.531 -8.812 0.143 1 92.5 231 THR A CA 1
ATOM 1821 C C . THR A 1 231 ? 10.008 -8.359 1.519 1 92.5 231 THR A C 1
ATOM 1823 O O . THR A 1 231 ? 9.375 -7.52 2.156 1 92.5 231 THR A O 1
ATOM 1826 N N . MET A 1 232 ? 11.109 -8.898 1.948 1 94.94 232 MET A N 1
ATOM 1827 C CA . MET A 1 232 ? 11.68 -8.516 3.238 1 94.94 232 MET A CA 1
ATOM 1828 C C . MET A 1 232 ? 12.125 -7.059 3.23 1 94.94 232 MET A C 1
ATOM 1830 O O . MET A 1 232 ? 11.852 -6.316 4.176 1 94.94 232 MET A O 1
ATOM 1834 N N . ILE A 1 233 ? 12.805 -6.676 2.193 1 95.88 233 ILE A N 1
ATOM 1835 C CA . ILE A 1 233 ? 13.273 -5.297 2.068 1 95.88 233 ILE A CA 1
ATOM 1836 C C . ILE A 1 233 ? 12.078 -4.348 2.082 1 95.88 233 ILE A C 1
ATOM 1838 O O . ILE A 1 233 ? 12.086 -3.344 2.797 1 95.88 233 ILE A O 1
ATOM 1842 N N . ASN A 1 234 ? 11.094 -4.664 1.369 1 93.75 234 ASN A N 1
ATOM 1843 C CA . ASN A 1 234 ? 9.883 -3.846 1.319 1 93.75 234 ASN A CA 1
ATOM 1844 C C . ASN A 1 234 ? 9.211 -3.754 2.686 1 93.75 234 ASN A C 1
ATOM 1846 O O . ASN A 1 234 ? 8.711 -2.695 3.066 1 93.75 234 ASN A O 1
ATOM 1850 N N . GLY A 1 235 ? 9.148 -4.883 3.35 1 91.94 235 GLY A N 1
ATOM 1851 C CA . GLY A 1 235 ? 8.562 -4.895 4.68 1 91.94 235 GLY A CA 1
ATOM 1852 C C . GLY A 1 235 ? 9.227 -3.926 5.637 1 91.94 235 GLY A C 1
ATOM 1853 O O . GLY A 1 235 ? 8.555 -3.172 6.34 1 91.94 235 GLY A O 1
ATOM 1854 N N . PHE A 1 236 ? 10.5 -3.889 5.629 1 92.81 236 PHE A N 1
ATOM 1855 C CA . PHE A 1 236 ? 11.25 -2.998 6.508 1 92.81 236 PHE A CA 1
ATOM 1856 C C . PHE A 1 236 ? 11.102 -1.548 6.062 1 92.81 236 PHE A C 1
ATOM 1858 O O . PHE A 1 236 ? 10.992 -0.646 6.895 1 92.81 236 PHE A O 1
ATOM 1865 N N . CYS A 1 237 ? 11.07 -1.322 4.777 1 92.5 237 CYS A N 1
ATOM 1866 C CA . CYS A 1 237 ? 10.914 0.03 4.254 1 92.5 237 CYS A CA 1
ATOM 1867 C C . CYS A 1 237 ? 9.57 0.621 4.664 1 92.5 237 CYS A C 1
ATOM 1869 O O . CYS A 1 237 ? 9.492 1.791 5.043 1 92.5 237 CYS A O 1
ATOM 1871 N N . LYS A 1 238 ? 8.578 -0.13 4.637 1 87 238 LYS A N 1
ATOM 1872 C CA . LYS A 1 238 ? 7.238 0.333 4.98 1 87 238 LYS A CA 1
ATOM 1873 C C . LYS A 1 238 ? 7.156 0.728 6.453 1 87 238 LYS A C 1
ATOM 1875 O O . LYS A 1 238 ? 6.383 1.614 6.82 1 87 238 LYS A O 1
ATOM 1880 N N . LYS A 1 239 ? 7.996 0.15 7.23 1 82.62 239 LYS A N 1
ATOM 1881 C CA . LYS A 1 239 ? 8.039 0.46 8.656 1 82.62 239 LYS A CA 1
ATOM 1882 C C . LYS A 1 239 ? 8.984 1.62 8.938 1 82.62 239 LYS A C 1
ATOM 1884 O O . LYS A 1 239 ? 9.094 2.078 10.078 1 82.62 239 LYS A O 1
ATOM 1889 N N . GLY A 1 240 ? 9.672 2.012 7.906 1 83.88 240 GLY A N 1
ATOM 1890 C CA . GLY A 1 240 ? 10.641 3.084 8.07 1 83.88 240 GLY A CA 1
ATOM 1891 C C . GLY A 1 240 ? 11.961 2.609 8.648 1 83.88 240 GLY A C 1
ATOM 1892 O O . GLY A 1 240 ? 12.766 3.418 9.117 1 83.88 240 GLY A O 1
ATOM 1893 N N . ASP A 1 241 ? 12.133 1.348 8.727 1 88.19 241 ASP A N 1
ATOM 1894 C CA . ASP A 1 241 ? 13.367 0.769 9.242 1 88.19 241 ASP A CA 1
ATOM 1895 C C . ASP A 1 241 ? 14.359 0.502 8.109 1 88.19 241 ASP A C 1
ATOM 1897 O O . ASP A 1 241 ? 14.547 -0.646 7.699 1 88.19 241 ASP A O 1
ATOM 1901 N N . MET A 1 242 ? 15.047 1.499 7.672 1 91.38 242 MET A N 1
ATOM 1902 C CA . MET A 1 242 ? 15.93 1.417 6.516 1 91.38 242 MET A CA 1
ATOM 1903 C C . MET A 1 242 ? 17.219 0.677 6.871 1 91.38 242 MET A C 1
ATOM 1905 O O . MET A 1 242 ? 17.844 0.066 6.004 1 91.38 242 MET A O 1
ATOM 1909 N N . GLU A 1 243 ? 17.594 0.724 8.117 1 89.94 243 GLU A N 1
ATOM 1910 C CA . GLU A 1 243 ? 18.797 -0.001 8.531 1 89.94 243 GLU A CA 1
ATOM 1911 C C . GLU A 1 243 ? 18.625 -1.505 8.336 1 89.94 243 GLU A C 1
ATOM 1913 O O . GLU A 1 243 ? 19.5 -2.164 7.773 1 89.94 243 GLU A O 1
ATOM 1918 N N . SER A 1 244 ? 17.5 -2.002 8.828 1 92.38 244 SER A N 1
ATOM 1919 C CA . SER A 1 244 ? 17.234 -3.424 8.641 1 92.38 244 SER A CA 1
ATOM 1920 C C . SER A 1 244 ? 17.062 -3.768 7.168 1 92.38 244 SER A C 1
ATOM 1922 O O . SER A 1 244 ? 17.484 -4.844 6.723 1 92.38 244 SER A O 1
ATOM 1924 N N . ALA A 1 245 ? 16.406 -2.902 6.398 1 95.56 245 ALA A N 1
ATOM 1925 C CA . ALA A 1 245 ? 16.266 -3.117 4.961 1 95.56 245 ALA A CA 1
ATOM 1926 C C . ALA A 1 245 ? 17.625 -3.236 4.285 1 95.56 245 ALA A C 1
ATOM 1928 O O . ALA A 1 245 ? 17.828 -4.109 3.439 1 95.56 245 ALA A O 1
ATOM 1929 N N . ARG A 1 246 ? 18.562 -2.381 4.695 1 94.69 246 ARG A N 1
ATOM 1930 C CA . ARG A 1 246 ? 19.906 -2.385 4.121 1 94.69 246 ARG A CA 1
ATOM 1931 C C . ARG A 1 246 ? 20.672 -3.65 4.508 1 94.69 246 ARG A C 1
ATOM 1933 O O . ARG A 1 246 ? 21.453 -4.168 3.719 1 94.69 246 ARG A O 1
ATOM 1940 N N . LEU A 1 247 ? 20.422 -4.102 5.695 1 95.06 247 LEU A N 1
ATOM 1941 C CA . LEU A 1 247 ? 21.062 -5.34 6.129 1 95.06 247 LEU A CA 1
ATOM 1942 C C . LEU A 1 247 ? 20.641 -6.508 5.254 1 95.06 247 LEU A C 1
ATOM 1944 O O . LEU A 1 247 ? 21.453 -7.352 4.883 1 95.06 247 LEU A O 1
ATOM 1948 N N . ILE A 1 248 ? 19.375 -6.59 4.957 1 95.69 248 ILE A N 1
ATOM 1949 C CA . ILE A 1 248 ? 18.859 -7.641 4.082 1 95.69 248 ILE A CA 1
ATOM 1950 C C . ILE A 1 248 ? 19.453 -7.477 2.684 1 95.69 248 ILE A C 1
ATOM 1952 O O . ILE A 1 248 ? 19.812 -8.461 2.035 1 95.69 248 ILE A O 1
ATOM 1956 N N . PHE A 1 249 ? 19.547 -6.277 2.258 1 95.94 249 PHE A N 1
ATOM 1957 C CA . PHE A 1 249 ? 20.125 -5.965 0.96 1 95.94 249 PHE A CA 1
ATOM 1958 C C . PHE A 1 249 ? 21.578 -6.422 0.898 1 95.94 249 PHE A C 1
ATOM 1960 O O . PHE A 1 249 ? 22.016 -7.004 -0.1 1 95.94 249 PHE A O 1
ATOM 1967 N N . ASP A 1 250 ? 22.266 -6.129 1.974 1 93.94 250 ASP A N 1
ATOM 1968 C CA . ASP A 1 250 ? 23.672 -6.523 2.031 1 93.94 250 ASP A CA 1
ATOM 1969 C C . ASP A 1 250 ? 23.812 -8.047 2.031 1 93.94 250 ASP A C 1
ATOM 1971 O O . ASP A 1 250 ? 24.75 -8.586 1.438 1 93.94 250 ASP A O 1
ATOM 1975 N N . ARG A 1 251 ? 22.922 -8.672 2.695 1 92.12 251 ARG A N 1
ATOM 1976 C CA . ARG A 1 251 ? 22.922 -10.133 2.666 1 92.12 251 ARG A CA 1
ATOM 1977 C C . ARG A 1 251 ? 22.688 -10.648 1.25 1 92.12 251 ARG A C 1
ATOM 1979 O O . ARG A 1 251 ? 23.312 -11.633 0.835 1 92.12 251 ARG A O 1
ATOM 1986 N N . MET A 1 252 ? 21.781 -10.023 0.576 1 90.88 252 MET A N 1
ATOM 1987 C CA . MET A 1 252 ? 21.516 -10.375 -0.816 1 90.88 252 MET A CA 1
ATOM 1988 C C . MET A 1 252 ? 22.766 -10.203 -1.671 1 90.88 252 MET A C 1
ATOM 1990 O O . MET A 1 252 ? 23.094 -11.086 -2.469 1 90.88 252 MET A O 1
ATOM 1994 N N . MET A 1 253 ? 23.469 -9.164 -1.462 1 88.5 253 MET A N 1
ATOM 1995 C CA . MET A 1 253 ? 24.641 -8.805 -2.254 1 88.5 253 MET A CA 1
ATOM 1996 C C . MET A 1 253 ? 25.797 -9.758 -1.973 1 88.5 253 MET A C 1
ATOM 1998 O O . MET A 1 253 ? 26.625 -10.008 -2.85 1 88.5 253 MET A O 1
ATOM 2002 N N . SER A 1 254 ? 25.781 -10.164 -0.83 1 86.5 254 SER A N 1
ATOM 2003 C CA . SER A 1 254 ? 26.875 -11.07 -0.456 1 86.5 254 SER A CA 1
ATOM 2004 C C . SER A 1 254 ? 26.656 -12.461 -1.027 1 86.5 254 SER A C 1
ATOM 2006 O O . SER A 1 254 ? 27.594 -13.234 -1.167 1 86.5 254 SER A O 1
ATOM 2008 N N . GLY A 1 255 ? 25.469 -12.641 -1.337 1 75.38 255 GLY A N 1
ATOM 2009 C CA . GLY A 1 255 ? 25.172 -13.945 -1.902 1 75.38 255 GLY A CA 1
ATOM 2010 C C . GLY A 1 255 ? 25.438 -14.023 -3.395 1 75.38 255 GLY A C 1
ATOM 2011 O O . GLY A 1 255 ? 25.484 -13 -4.078 1 75.38 255 GLY A O 1
ATOM 2012 N N . GLU A 1 256 ? 25.969 -15.07 -3.896 1 63.03 256 GLU A N 1
ATOM 2013 C CA . GLU A 1 256 ? 26.359 -15.242 -5.293 1 63.03 256 GLU A CA 1
ATOM 2014 C C . GLU A 1 256 ? 25.141 -15.539 -6.168 1 63.03 256 GLU A C 1
ATOM 2016 O O . GLU A 1 256 ? 25.172 -15.297 -7.379 1 63.03 256 GLU A O 1
ATOM 2021 N N . ASP A 1 257 ? 24.047 -15.852 -5.617 1 65.94 257 ASP A N 1
ATOM 2022 C CA . ASP A 1 257 ? 23.016 -16.453 -6.453 1 65.94 257 ASP A CA 1
ATOM 2023 C C . ASP A 1 257 ? 21.891 -15.453 -6.758 1 65.94 257 ASP A C 1
ATOM 2025 O O . ASP A 1 257 ? 21.141 -15.625 -7.711 1 65.94 257 ASP A O 1
ATOM 2029 N N . CYS A 1 258 ? 21.766 -14.422 -6.008 1 75.69 258 CYS A N 1
ATOM 2030 C CA . CYS A 1 258 ? 20.641 -13.508 -6.18 1 75.69 258 CYS A CA 1
ATOM 2031 C C . CYS A 1 258 ? 21.109 -12.062 -6.156 1 75.69 258 CYS A C 1
ATOM 2033 O O . CYS A 1 258 ? 21.625 -11.586 -5.141 1 75.69 258 CYS A O 1
ATOM 2035 N N . LEU A 1 259 ? 21.047 -11.406 -7.332 1 80.62 259 LEU A N 1
ATOM 2036 C CA . LEU A 1 259 ? 21.453 -10.016 -7.41 1 80.62 259 LEU A CA 1
ATOM 2037 C C . LEU A 1 259 ? 20.234 -9.086 -7.395 1 80.62 259 LEU A C 1
ATOM 2039 O O . LEU A 1 259 ? 19.172 -9.445 -7.91 1 80.62 259 LEU A O 1
ATOM 2043 N N . PRO A 1 260 ? 20.5 -7.906 -6.84 1 86.94 260 PRO A N 1
ATOM 2044 C CA . PRO A 1 260 ? 19.406 -6.941 -6.809 1 86.94 260 PRO A CA 1
ATOM 2045 C C . PRO A 1 260 ? 18.984 -6.48 -8.203 1 86.94 260 PRO A C 1
ATOM 2047 O O . PRO A 1 260 ? 19.812 -6.395 -9.102 1 86.94 260 PRO A O 1
ATOM 2050 N N . ASN A 1 261 ? 17.766 -6.328 -8.375 1 83.81 261 ASN A N 1
ATOM 2051 C CA . ASN A 1 261 ? 17.219 -5.805 -9.625 1 83.81 261 ASN A CA 1
ATOM 2052 C C . ASN A 1 261 ? 16.594 -4.43 -9.438 1 83.81 261 ASN A C 1
ATOM 2054 O O . ASN A 1 261 ? 16.766 -3.801 -8.391 1 83.81 261 ASN A O 1
ATOM 2058 N N . HIS A 1 262 ? 15.945 -3.939 -10.461 1 84.69 262 HIS A N 1
ATOM 2059 C CA . HIS A 1 262 ? 15.383 -2.596 -10.414 1 84.69 262 HIS A CA 1
ATOM 2060 C C . HIS A 1 262 ? 14.328 -2.479 -9.312 1 84.69 262 HIS A C 1
ATOM 2062 O O . HIS A 1 262 ? 14.18 -1.419 -8.703 1 84.69 262 HIS A O 1
ATOM 2068 N N . VAL A 1 263 ? 13.57 -3.539 -9.039 1 86.69 263 VAL A N 1
ATOM 2069 C CA . VAL A 1 263 ? 12.555 -3.52 -7.996 1 86.69 263 VAL A CA 1
ATOM 2070 C C . VAL A 1 263 ? 13.211 -3.34 -6.633 1 86.69 263 VAL A C 1
ATOM 2072 O O . VAL A 1 263 ? 12.727 -2.58 -5.793 1 86.69 263 VAL A O 1
ATOM 2075 N N . THR A 1 264 ? 14.312 -4.039 -6.441 1 91.88 264 THR A N 1
ATOM 2076 C CA . THR A 1 264 ? 15.062 -3.953 -5.191 1 91.88 264 THR A CA 1
ATOM 2077 C C . THR A 1 264 ? 15.5 -2.518 -4.922 1 91.88 264 THR A C 1
ATOM 2079 O O . THR A 1 264 ? 15.234 -1.97 -3.854 1 91.88 264 THR A O 1
ATOM 2082 N N . TYR A 1 265 ? 16.125 -1.975 -5.922 1 93.44 265 TYR A N 1
ATOM 2083 C CA . TYR A 1 265 ? 16.656 -0.621 -5.773 1 93.44 265 TYR A CA 1
ATOM 2084 C C . TYR A 1 265 ? 15.516 0.388 -5.629 1 93.44 265 TYR A C 1
ATOM 2086 O O . TYR A 1 265 ? 15.586 1.298 -4.801 1 93.44 265 TYR A O 1
ATOM 2094 N N . THR A 1 266 ? 14.508 0.249 -6.41 1 92.44 266 THR A N 1
ATOM 2095 C CA . THR A 1 266 ? 13.383 1.178 -6.352 1 92.44 266 THR A CA 1
ATOM 2096 C C . THR A 1 266 ? 12.727 1.152 -4.973 1 92.44 266 THR A C 1
ATOM 2098 O O . THR A 1 266 ? 12.328 2.195 -4.453 1 92.44 266 THR A O 1
ATOM 2101 N N . THR A 1 267 ? 12.586 -0.015 -4.438 1 93.94 267 THR A N 1
ATOM 2102 C CA . THR A 1 267 ? 12.008 -0.162 -3.105 1 93.94 267 THR A CA 1
ATOM 2103 C C . THR A 1 267 ? 12.852 0.577 -2.07 1 93.94 267 THR A C 1
ATOM 2105 O O . THR A 1 267 ? 12.312 1.28 -1.212 1 93.94 267 THR A O 1
ATOM 2108 N N . LEU A 1 268 ? 14.141 0.436 -2.166 1 96.25 268 LEU A N 1
ATOM 2109 C CA . LEU A 1 268 ? 15.047 1.122 -1.248 1 96.25 268 LEU A CA 1
ATOM 2110 C C . LEU A 1 268 ? 14.969 2.633 -1.439 1 96.25 268 LEU A C 1
ATOM 2112 O O . LEU A 1 268 ? 14.883 3.383 -0.464 1 96.25 268 LEU A O 1
ATOM 2116 N N . ILE A 1 269 ? 15.008 3.039 -2.676 1 96.69 269 ILE A N 1
ATOM 2117 C CA . ILE A 1 269 ? 14.953 4.461 -2.998 1 96.69 269 ILE A CA 1
ATOM 2118 C C . ILE A 1 269 ? 13.648 5.059 -2.467 1 96.69 269 ILE A C 1
ATOM 2120 O O . ILE A 1 269 ? 13.656 6.121 -1.839 1 96.69 269 ILE A O 1
ATOM 2124 N N . ASP A 1 270 ? 12.562 4.406 -2.688 1 95.06 270 ASP A N 1
ATOM 2125 C CA . ASP A 1 270 ? 11.258 4.852 -2.201 1 95.06 270 ASP A CA 1
ATOM 2126 C C . ASP A 1 270 ? 11.25 4.949 -0.676 1 95.06 270 ASP A C 1
ATOM 2128 O O . ASP A 1 270 ? 10.703 5.902 -0.114 1 95.06 270 ASP A O 1
ATOM 2132 N N . GLY A 1 271 ? 11.82 3.945 -0.012 1 93.94 271 GLY A N 1
ATOM 2133 C CA . GLY A 1 271 ? 11.914 3.957 1.438 1 93.94 271 GLY A CA 1
ATOM 2134 C C . GLY A 1 271 ? 12.695 5.141 1.977 1 93.94 271 GLY A C 1
ATOM 2135 O O . GLY A 1 271 ? 12.25 5.824 2.898 1 93.94 271 GLY A O 1
ATOM 2136 N N . TYR A 1 272 ? 13.828 5.41 1.39 1 93.56 272 TYR A N 1
ATOM 2137 C CA . TYR A 1 272 ? 14.656 6.531 1.809 1 93.56 272 TYR A CA 1
ATOM 2138 C C . TYR A 1 272 ? 13.938 7.855 1.574 1 93.56 272 TYR A C 1
ATOM 2140 O O . TYR A 1 272 ? 14.008 8.766 2.408 1 93.56 272 TYR A O 1
ATOM 2148 N N . CYS A 1 273 ? 13.281 7.949 0.468 1 93.56 273 CYS A N 1
ATOM 2149 C CA . CYS A 1 273 ? 12.57 9.18 0.135 1 93.56 273 CYS A CA 1
ATOM 2150 C C . CYS A 1 273 ? 11.445 9.438 1.125 1 93.56 273 CYS A C 1
ATOM 2152 O O . CYS A 1 273 ? 11.258 10.57 1.576 1 93.56 273 CYS A O 1
ATOM 2154 N N . LYS A 1 274 ? 10.75 8.477 1.471 1 90 274 LYS A N 1
ATOM 2155 C CA . LYS A 1 274 ? 9.625 8.625 2.389 1 90 274 LYS A CA 1
ATOM 2156 C C . LYS A 1 274 ? 10.109 8.93 3.805 1 90 274 LYS A C 1
ATOM 2158 O O . LYS A 1 274 ? 9.383 9.539 4.594 1 90 274 LYS A O 1
ATOM 2163 N N . LYS A 1 275 ? 11.32 8.562 4.07 1 86.62 275 LYS A N 1
ATOM 2164 C CA . LYS A 1 275 ? 11.906 8.836 5.379 1 86.62 275 LYS A CA 1
ATOM 2165 C C . LYS A 1 275 ? 12.594 10.195 5.395 1 86.62 275 LYS A C 1
ATOM 2167 O O . LYS A 1 275 ? 12.992 10.688 6.457 1 86.62 275 LYS A O 1
ATOM 2172 N N . GLY A 1 276 ? 12.773 10.75 4.199 1 85.75 276 GLY A N 1
ATOM 2173 C CA . GLY A 1 276 ? 13.406 12.055 4.094 1 85.75 276 GLY A CA 1
ATOM 2174 C C . GLY A 1 276 ? 14.914 11.977 3.949 1 85.75 276 GLY A C 1
ATOM 2175 O O . GLY A 1 276 ? 15.609 12.992 4.059 1 85.75 276 GLY A O 1
ATOM 2176 N N . GLU A 1 277 ? 15.383 10.805 3.791 1 88.94 277 GLU A N 1
ATOM 2177 C CA . GLU A 1 277 ? 16.812 10.609 3.6 1 88.94 277 GLU A CA 1
ATOM 2178 C C . GLU A 1 277 ? 17.188 10.656 2.119 1 88.94 277 GLU A C 1
ATOM 2180 O O . GLU A 1 277 ? 17.609 9.648 1.546 1 88.94 277 GLU A O 1
ATOM 2185 N N . LEU A 1 278 ? 17.219 11.781 1.574 1 90.38 278 LEU A N 1
ATOM 2186 C CA . LEU A 1 278 ? 17.359 12 0.138 1 90.38 278 LEU A CA 1
ATOM 2187 C C . LEU A 1 278 ? 18.75 11.641 -0.337 1 90.38 278 LEU A C 1
ATOM 2189 O O . LEU A 1 278 ? 18.922 11.125 -1.443 1 90.38 278 LEU A O 1
ATOM 2193 N N . GLU A 1 279 ? 19.734 11.961 0.455 1 88.38 279 GLU A N 1
ATOM 2194 C CA . GLU A 1 279 ? 21.109 11.672 0.047 1 88.38 279 GLU A CA 1
ATOM 2195 C C . GLU A 1 279 ? 21.328 10.164 -0.088 1 88.38 279 GLU A C 1
ATOM 2197 O O . GLU A 1 279 ? 22 9.719 -1.017 1 88.38 279 GLU A O 1
ATOM 2202 N N . GLU A 1 280 ? 20.781 9.445 0.865 1 92 280 GLU A N 1
ATOM 2203 C CA . GLU A 1 280 ? 20.875 7.988 0.761 1 92 280 GLU A CA 1
ATOM 2204 C C . GLU A 1 280 ? 20.125 7.48 -0.466 1 92 280 GLU A C 1
ATOM 2206 O O . GLU A 1 280 ? 20.562 6.523 -1.112 1 92 280 GLU A O 1
ATOM 2211 N N . ALA A 1 281 ? 19 8.07 -0.759 1 95.31 281 ALA A N 1
ATOM 2212 C CA . ALA A 1 281 ? 18.234 7.703 -1.946 1 95.31 281 ALA A CA 1
ATOM 2213 C C . ALA A 1 281 ? 19.031 7.945 -3.217 1 95.31 281 ALA A C 1
ATOM 2215 O O . ALA A 1 281 ? 19.031 7.109 -4.129 1 95.31 281 ALA A O 1
ATOM 2216 N N . LYS A 1 282 ? 19.734 9.078 -3.289 1 93.94 282 LYS A N 1
ATOM 2217 C CA . LYS A 1 282 ? 20.547 9.414 -4.449 1 93.94 282 LYS A CA 1
ATOM 2218 C C . LYS A 1 282 ? 21.703 8.422 -4.609 1 93.94 282 LYS A C 1
ATOM 2220 O O . LYS A 1 282 ? 22.016 8 -5.723 1 93.94 282 LYS A O 1
ATOM 2225 N N . LYS A 1 283 ? 22.281 8.125 -3.473 1 94.81 283 LYS A N 1
ATOM 2226 C CA . LYS A 1 283 ? 23.344 7.141 -3.512 1 94.81 283 LYS A CA 1
ATOM 2227 C C . LYS A 1 283 ? 22.844 5.805 -4.051 1 94.81 283 LYS A C 1
ATOM 2229 O O . LYS A 1 283 ? 23.531 5.156 -4.848 1 94.81 283 LYS A O 1
ATOM 2234 N N . CYS A 1 284 ? 21.734 5.418 -3.58 1 95.38 284 CYS A N 1
ATOM 2235 C CA . CYS A 1 284 ? 21.141 4.164 -4.016 1 95.38 284 CYS A CA 1
ATOM 2236 C C . CYS A 1 284 ? 20.828 4.195 -5.508 1 95.38 284 CYS A C 1
ATOM 2238 O O . CYS A 1 284 ? 21.047 3.207 -6.215 1 95.38 284 CYS A O 1
ATOM 2240 N N . MET A 1 285 ? 20.328 5.254 -5.969 1 95.19 285 MET A N 1
ATOM 2241 C CA . MET A 1 285 ? 20.016 5.391 -7.387 1 95.19 285 MET A CA 1
ATOM 2242 C C . MET A 1 285 ? 21.297 5.332 -8.227 1 95.19 285 MET A C 1
ATOM 2244 O O . MET A 1 285 ? 21.312 4.719 -9.297 1 95.19 285 MET A O 1
ATOM 2248 N N . ASN A 1 286 ? 22.312 5.98 -7.734 1 94.31 286 ASN A N 1
ATOM 2249 C CA . ASN A 1 286 ? 23.594 5.926 -8.43 1 94.31 286 ASN A CA 1
ATOM 2250 C C . ASN A 1 286 ? 24.141 4.504 -8.477 1 94.31 286 ASN A C 1
ATOM 2252 O O . ASN A 1 286 ? 24.688 4.078 -9.492 1 94.31 286 ASN A O 1
ATOM 2256 N N . GLU A 1 287 ? 23.969 3.828 -7.391 1 93.5 287 GLU A N 1
ATOM 2257 C CA . GLU A 1 287 ? 24.391 2.43 -7.355 1 93.5 287 GLU A CA 1
ATOM 2258 C C . GLU A 1 287 ? 23.609 1.595 -8.367 1 93.5 287 GLU A C 1
ATOM 2260 O O . GLU A 1 287 ? 24.188 0.74 -9.047 1 93.5 287 GLU A O 1
ATOM 2265 N N . MET A 1 288 ? 22.391 1.802 -8.383 1 93.06 288 MET A N 1
ATOM 2266 C CA . MET A 1 288 ? 21.531 1.113 -9.336 1 93.06 288 MET A CA 1
ATOM 2267 C C . MET A 1 288 ? 22.031 1.305 -10.766 1 93.06 288 MET A C 1
ATOM 2269 O O . MET A 1 288 ? 22.172 0.336 -11.516 1 93.06 288 MET A O 1
ATOM 2273 N N . MET A 1 289 ? 22.344 2.512 -11.125 1 91.44 289 MET A N 1
ATOM 2274 C CA . MET A 1 289 ? 22.781 2.848 -12.477 1 91.44 289 MET A CA 1
ATOM 2275 C C . MET A 1 289 ? 24.156 2.27 -12.766 1 91.44 289 MET A C 1
ATOM 2277 O O . MET A 1 289 ? 24.406 1.763 -13.859 1 91.44 289 MET A O 1
ATOM 2281 N N . ASN A 1 290 ? 25 2.305 -11.82 1 91.38 290 ASN A N 1
ATOM 2282 C CA . ASN A 1 290 ? 26.359 1.768 -11.969 1 91.38 290 ASN A CA 1
ATOM 2283 C C . ASN A 1 290 ? 26.328 0.257 -12.188 1 91.38 290 ASN A C 1
ATOM 2285 O O . ASN A 1 290 ? 27.234 -0.296 -12.828 1 91.38 290 ASN A O 1
ATOM 2289 N N . ARG A 1 291 ? 25.344 -0.357 -11.742 1 87.25 291 ARG A N 1
ATOM 2290 C CA . ARG A 1 291 ? 25.234 -1.806 -11.875 1 87.25 291 ARG A CA 1
ATOM 2291 C C . ARG A 1 291 ? 24.438 -2.182 -13.125 1 87.25 291 ARG A C 1
ATOM 2293 O O . ARG A 1 291 ? 24.109 -3.352 -13.328 1 87.25 291 ARG A O 1
ATOM 2300 N N . GLY A 1 292 ? 24.125 -1.104 -13.805 1 83.56 292 GLY A N 1
ATOM 2301 C CA . GLY A 1 292 ? 23.547 -1.36 -15.117 1 83.56 292 GLY A CA 1
ATOM 2302 C C . GLY A 1 292 ? 22.031 -1.367 -15.102 1 83.56 292 GLY A C 1
ATOM 2303 O O . GLY A 1 292 ? 21.406 -1.644 -16.125 1 83.56 292 GLY A O 1
ATOM 2304 N N . SER A 1 293 ? 21.438 -1.175 -13.961 1 84.62 293 SER A N 1
ATOM 2305 C CA . SER A 1 293 ? 19.984 -1.11 -13.883 1 84.62 293 SER A CA 1
ATOM 2306 C C . SER A 1 293 ? 19.484 0.308 -14.125 1 84.62 293 SER A C 1
ATOM 2308 O O . SER A 1 293 ? 19.891 1.245 -13.438 1 84.62 293 SER A O 1
ATOM 2310 N N . ARG A 1 294 ? 18.609 0.479 -15.102 1 84.62 294 ARG A N 1
ATOM 2311 C CA . ARG A 1 294 ? 18.094 1.803 -15.422 1 84.62 294 ARG A CA 1
ATOM 2312 C C . ARG A 1 294 ? 16.828 2.1 -14.617 1 84.62 294 ARG A C 1
ATOM 2314 O O . ARG A 1 294 ? 15.984 1.22 -14.43 1 84.62 294 ARG A O 1
ATOM 2321 N N . PRO A 1 295 ? 16.688 3.361 -14.164 1 88.12 295 PRO A N 1
ATOM 2322 C CA . PRO A 1 295 ? 15.477 3.744 -13.438 1 88.12 295 PRO A CA 1
ATOM 2323 C C . PRO A 1 295 ? 14.234 3.725 -14.32 1 88.12 295 PRO A C 1
ATOM 2325 O O . PRO A 1 295 ? 14.305 4.074 -15.5 1 88.12 295 PRO A O 1
ATOM 2328 N N . ASN A 1 296 ? 13.195 3.221 -13.781 1 85.56 296 ASN A N 1
ATOM 2329 C CA . ASN A 1 296 ? 11.914 3.264 -14.469 1 85.56 296 ASN A CA 1
ATOM 2330 C C . ASN A 1 296 ? 11.023 4.379 -13.938 1 85.56 296 ASN A C 1
ATOM 2332 O O . ASN A 1 296 ? 11.484 5.242 -13.188 1 85.56 296 ASN A O 1
ATOM 2336 N N . GLU A 1 297 ? 9.781 4.445 -14.367 1 85.38 297 GLU A N 1
ATOM 2337 C CA . GLU A 1 297 ? 8.852 5.496 -13.969 1 85.38 297 GLU A CA 1
ATOM 2338 C C . GLU A 1 297 ? 8.656 5.523 -12.453 1 85.38 297 GLU A C 1
ATOM 2340 O O . GLU A 1 297 ? 8.555 6.594 -11.852 1 85.38 297 GLU A O 1
ATOM 2345 N N . TRP A 1 298 ? 8.695 4.418 -11.859 1 86.38 298 TRP A N 1
ATOM 2346 C CA . TRP A 1 298 ? 8.477 4.305 -10.422 1 86.38 298 TRP A CA 1
ATOM 2347 C C . TRP A 1 298 ? 9.672 4.859 -9.648 1 86.38 298 TRP A C 1
ATOM 2349 O O . TRP A 1 298 ? 9.5 5.5 -8.609 1 86.38 298 TRP A O 1
ATOM 2359 N N . THR A 1 299 ? 10.797 4.477 -10.164 1 91.06 299 THR A N 1
ATOM 2360 C CA . THR A 1 299 ? 12.008 4.965 -9.523 1 91.06 299 THR A CA 1
ATOM 2361 C C . THR A 1 299 ? 12.07 6.488 -9.57 1 91.06 299 THR A C 1
ATOM 2363 O O . THR A 1 299 ? 12.359 7.137 -8.562 1 91.06 299 THR A O 1
ATOM 2366 N N . TYR A 1 300 ? 11.789 7.012 -10.742 1 92.44 300 TYR A N 1
ATOM 2367 C CA . TYR A 1 300 ? 11.781 8.461 -10.891 1 92.44 300 TYR A CA 1
ATOM 2368 C C . TYR A 1 300 ? 10.727 9.102 -10 1 92.44 300 TYR A C 1
ATOM 2370 O O . TYR A 1 300 ? 10.984 10.117 -9.344 1 92.44 300 TYR A O 1
ATOM 2378 N N . ASN A 1 301 ? 9.57 8.531 -9.953 1 90.94 301 ASN A N 1
ATOM 2379 C CA . ASN A 1 301 ? 8.492 9.078 -9.141 1 90.94 301 ASN A CA 1
ATOM 2380 C C . ASN A 1 301 ? 8.852 9.086 -7.66 1 90.94 301 ASN A C 1
ATOM 2382 O O . ASN A 1 301 ? 8.508 10.023 -6.938 1 90.94 301 ASN A O 1
ATOM 2386 N N . ALA A 1 302 ? 9.469 8 -7.266 1 93.88 302 ALA A N 1
ATOM 2387 C CA . ALA A 1 302 ? 9.914 7.945 -5.875 1 93.88 302 ALA A CA 1
ATOM 2388 C C . ALA A 1 302 ? 10.891 9.078 -5.562 1 93.88 302 ALA A C 1
ATOM 2390 O O . ALA A 1 302 ? 10.781 9.734 -4.527 1 93.88 302 ALA A O 1
ATOM 2391 N N . MET A 1 303 ? 11.805 9.312 -6.477 1 95.94 303 MET A N 1
ATOM 2392 C CA . MET A 1 303 ? 12.805 10.352 -6.289 1 95.94 303 MET A CA 1
ATOM 2393 C C . MET A 1 303 ? 12.164 11.734 -6.359 1 95.94 303 MET A C 1
ATOM 2395 O O . MET A 1 303 ? 12.516 12.633 -5.586 1 95.94 303 MET A O 1
ATOM 2399 N N . ILE A 1 304 ? 11.281 11.906 -7.262 1 96.06 304 ILE A N 1
ATOM 2400 C CA . ILE A 1 304 ? 10.586 13.18 -7.402 1 96.06 304 ILE A CA 1
ATOM 2401 C C . ILE A 1 304 ? 9.781 13.469 -6.141 1 96.06 304 ILE A C 1
ATOM 2403 O O . ILE A 1 304 ? 9.789 14.594 -5.633 1 96.06 304 ILE A O 1
ATOM 2407 N N . TYR A 1 305 ? 9.141 12.469 -5.66 1 94.81 305 TYR A N 1
ATOM 2408 C CA . TYR A 1 305 ? 8.406 12.617 -4.406 1 94.81 305 TYR A CA 1
ATOM 2409 C C . TYR A 1 305 ? 9.344 13.031 -3.277 1 94.81 305 TYR A C 1
ATOM 2411 O O . TYR A 1 305 ? 9.047 13.953 -2.52 1 94.81 305 TYR A O 1
ATOM 2419 N N . GLY A 1 306 ? 10.445 12.297 -3.184 1 93.31 306 GLY A N 1
ATOM 2420 C CA . GLY A 1 306 ? 11.414 12.617 -2.154 1 93.31 306 GLY A CA 1
ATOM 2421 C C . GLY A 1 306 ? 11.922 14.039 -2.229 1 93.31 306 GLY A C 1
ATOM 2422 O O . GLY A 1 306 ? 12.047 14.719 -1.205 1 93.31 306 GLY A O 1
ATOM 2423 N N . LEU A 1 307 ? 12.18 14.484 -3.385 1 93.19 307 LEU A N 1
ATOM 2424 C CA . LEU A 1 307 ? 12.641 15.852 -3.59 1 93.19 307 LEU A CA 1
ATOM 2425 C C . LEU A 1 307 ? 11.57 16.859 -3.199 1 93.19 307 LEU A C 1
ATOM 2427 O O . LEU A 1 307 ? 11.852 17.844 -2.525 1 93.19 307 LEU A O 1
ATOM 2431 N N . CYS A 1 308 ? 10.375 16.562 -3.51 1 92.44 308 CYS A N 1
ATOM 2432 C CA . CYS A 1 308 ? 9.258 17.453 -3.26 1 92.44 308 CYS A CA 1
ATOM 2433 C C . CYS A 1 308 ? 8.984 17.594 -1.767 1 92.44 308 CYS A C 1
ATOM 2435 O O . CYS A 1 308 ? 8.836 18.703 -1.254 1 92.44 308 CYS A O 1
ATOM 2437 N N . ILE A 1 309 ? 8.984 16.5 -1.088 1 89 309 ILE A N 1
ATOM 2438 C CA . ILE A 1 309 ? 8.625 16.547 0.327 1 89 309 ILE A CA 1
ATOM 2439 C C . ILE A 1 309 ? 9.773 17.172 1.124 1 89 309 ILE A C 1
ATOM 2441 O O . ILE A 1 309 ? 9.578 17.594 2.266 1 89 309 ILE A O 1
ATOM 2445 N N . ASN A 1 310 ? 10.922 17.234 0.475 1 87.12 310 ASN A N 1
ATOM 2446 C CA . ASN A 1 310 ? 12.062 17.891 1.111 1 87.12 310 ASN A CA 1
ATOM 2447 C C . ASN A 1 310 ? 12.195 19.344 0.665 1 87.12 310 ASN A C 1
ATOM 2449 O O . ASN A 1 310 ? 13.18 20 0.986 1 87.12 310 ASN A O 1
ATOM 2453 N N . GLY A 1 311 ? 11.258 19.781 -0.157 1 83.75 311 GLY A N 1
ATOM 2454 C CA . GLY A 1 311 ? 11.203 21.172 -0.562 1 83.75 311 GLY A CA 1
ATOM 2455 C C . GLY A 1 311 ? 12.109 21.484 -1.741 1 83.75 311 GLY A C 1
ATOM 2456 O O . GLY A 1 311 ? 12.305 22.656 -2.09 1 83.75 311 GLY A O 1
ATOM 2457 N N . ARG A 1 312 ? 12.727 20.516 -2.297 1 87.88 312 ARG A N 1
ATOM 2458 C CA . ARG A 1 312 ? 13.609 20.719 -3.445 1 87.88 312 ARG A CA 1
ATOM 2459 C C . ARG A 1 312 ? 12.836 20.594 -4.754 1 87.88 312 ARG A C 1
ATOM 2461 O O . ARG A 1 312 ? 13.141 19.75 -5.586 1 87.88 312 ARG A O 1
ATOM 2468 N N . VAL A 1 313 ? 11.945 21.469 -4.965 1 89.69 313 VAL A N 1
ATOM 2469 C CA . VAL A 1 313 ? 10.977 21.406 -6.059 1 89.69 313 VAL A CA 1
ATOM 2470 C C . VAL A 1 313 ? 11.688 21.641 -7.391 1 89.69 313 VAL A C 1
ATOM 2472 O O . VAL A 1 313 ? 11.344 21.016 -8.398 1 89.69 313 VAL A O 1
ATOM 2475 N N . ASP A 1 314 ? 12.648 22.547 -7.445 1 85.88 314 ASP A N 1
ATOM 2476 C CA . ASP A 1 314 ? 13.367 22.828 -8.688 1 85.88 314 ASP A CA 1
ATOM 2477 C C . ASP A 1 314 ? 14.133 21.594 -9.164 1 85.88 314 ASP A C 1
ATOM 2479 O O . ASP A 1 314 ? 14.141 21.297 -10.359 1 85.88 314 ASP A O 1
ATOM 2483 N N . GLU A 1 315 ? 14.789 21 -8.266 1 89.44 315 GLU A N 1
ATOM 2484 C CA . GLU A 1 315 ? 15.477 19.75 -8.617 1 89.44 315 GLU A CA 1
ATOM 2485 C C . GLU A 1 315 ? 14.492 18.688 -9.094 1 89.44 315 GLU A C 1
ATOM 2487 O O . GLU A 1 315 ? 14.812 17.891 -9.977 1 89.44 315 GLU A O 1
ATOM 2492 N N . ALA A 1 316 ? 13.344 18.625 -8.43 1 94 316 ALA A N 1
ATOM 2493 C CA . ALA A 1 316 ? 12.305 17.688 -8.844 1 94 316 ALA A CA 1
ATOM 2494 C C . ALA A 1 316 ? 11.859 17.953 -10.281 1 94 316 ALA A C 1
ATOM 2496 O O . ALA A 1 316 ? 11.641 17.016 -11.047 1 94 316 ALA A O 1
ATOM 2497 N N . LYS A 1 317 ? 11.742 19.234 -10.656 1 91.94 317 LYS A N 1
ATOM 2498 C CA . LYS A 1 317 ? 11.367 19.594 -12.016 1 91.94 317 LYS A CA 1
ATOM 2499 C C . LYS A 1 317 ? 12.422 19.141 -13.023 1 91.94 317 LYS A C 1
ATOM 2501 O O . LYS A 1 317 ? 12.078 18.641 -14.102 1 91.94 317 LYS A O 1
ATOM 2506 N N . MET A 1 318 ? 13.648 19.328 -12.609 1 92.19 318 MET A N 1
ATOM 2507 C CA . MET A 1 318 ? 14.734 18.906 -13.477 1 92.19 318 MET A CA 1
ATOM 2508 C C . MET A 1 318 ? 14.727 17.391 -13.664 1 92.19 318 MET A C 1
ATOM 2510 O O . MET A 1 318 ? 14.961 16.891 -14.758 1 92.19 318 MET A O 1
ATOM 2514 N N . LEU A 1 319 ? 14.5 16.719 -12.609 1 94.62 319 LEU A N 1
ATOM 2515 C CA . LEU A 1 319 ? 14.461 15.266 -12.68 1 94.62 319 LEU A CA 1
ATOM 2516 C C . LEU A 1 319 ? 13.289 14.797 -13.539 1 94.62 319 LEU A C 1
ATOM 2518 O O . LEU A 1 319 ? 13.391 13.797 -14.25 1 94.62 319 LEU A O 1
ATOM 2522 N N . MET A 1 320 ? 12.172 15.445 -13.414 1 94.31 320 MET A N 1
ATOM 2523 C CA . MET A 1 320 ? 11.016 15.133 -14.25 1 94.31 320 MET A CA 1
ATOM 2524 C C . MET A 1 320 ? 11.352 15.32 -15.734 1 94.31 320 MET A C 1
ATOM 2526 O O . MET A 1 320 ? 10.953 14.508 -16.562 1 94.31 320 MET A O 1
ATOM 2530 N N . ALA A 1 321 ? 12.047 16.391 -16 1 92.81 321 ALA A N 1
ATOM 2531 C CA . ALA A 1 321 ? 12.477 16.625 -17.375 1 92.81 321 ALA A CA 1
ATOM 2532 C C . ALA A 1 321 ? 13.406 15.523 -17.859 1 92.81 321 ALA A C 1
ATOM 2534 O O . ALA A 1 321 ? 13.305 15.062 -19 1 92.81 321 ALA A O 1
ATOM 2535 N N . LYS A 1 322 ? 14.273 15.141 -17.016 1 92.56 322 LYS A N 1
ATOM 2536 C CA . LYS A 1 322 ? 15.18 14.047 -17.359 1 92.56 322 LYS A CA 1
ATOM 2537 C C . LYS A 1 322 ? 14.406 12.758 -17.609 1 92.56 322 LYS A C 1
ATOM 2539 O O . LYS A 1 322 ? 14.75 11.984 -18.516 1 92.56 322 LYS A O 1
ATOM 2544 N N . MET A 1 323 ? 13.445 12.461 -16.75 1 92.44 323 MET A N 1
ATOM 2545 C CA . MET A 1 323 ? 12.586 11.297 -16.922 1 92.44 323 MET A CA 1
ATOM 2546 C C . MET A 1 323 ? 11.953 11.289 -18.312 1 92.44 323 MET A C 1
ATOM 2548 O O . MET A 1 323 ? 11.938 10.258 -18.984 1 92.44 323 MET A O 1
ATOM 2552 N N . ARG A 1 324 ? 11.523 12.43 -18.797 1 91.12 324 ARG A N 1
ATOM 2553 C CA . ARG A 1 324 ? 10.898 12.562 -20.109 1 91.12 324 ARG A CA 1
ATOM 2554 C C . ARG A 1 324 ? 11.922 12.359 -21.219 1 91.12 324 ARG A C 1
ATOM 2556 O O . ARG A 1 324 ? 11.617 11.727 -22.234 1 91.12 324 ARG A O 1
ATOM 2563 N N . LEU A 1 325 ? 13.023 12.844 -21.016 1 91.38 325 LEU A N 1
ATOM 2564 C CA . LEU A 1 325 ? 14.086 12.711 -22 1 91.38 325 LEU A CA 1
ATOM 2565 C C . LEU A 1 325 ? 14.492 11.25 -22.172 1 91.38 325 LEU A C 1
ATOM 2567 O O . LEU A 1 325 ? 14.914 10.836 -23.25 1 91.38 325 LEU A O 1
ATOM 2571 N N . ASN A 1 326 ? 14.359 10.508 -21.172 1 89.5 326 ASN A N 1
ATOM 2572 C CA . ASN A 1 326 ? 14.688 9.086 -21.203 1 89.5 326 ASN A CA 1
ATOM 2573 C C . ASN A 1 326 ? 13.523 8.266 -21.766 1 89.5 326 ASN A C 1
ATOM 2575 O O . ASN A 1 326 ? 13.547 7.035 -21.703 1 89.5 326 ASN A O 1
ATOM 2579 N N . GLY A 1 327 ? 12.492 8.961 -22.172 1 85.19 327 GLY A N 1
ATOM 2580 C CA . GLY A 1 327 ? 11.406 8.289 -22.859 1 85.19 327 GLY A CA 1
ATOM 2581 C C . GLY A 1 327 ? 10.297 7.84 -21.938 1 85.19 327 GLY A C 1
ATOM 2582 O O . GLY A 1 327 ? 9.438 7.043 -22.312 1 85.19 327 GLY A O 1
ATOM 2583 N N . LEU A 1 328 ? 10.344 8.234 -20.672 1 85.19 328 LEU A N 1
ATOM 2584 C CA . LEU A 1 328 ? 9.328 7.844 -19.703 1 85.19 328 LEU A CA 1
ATOM 2585 C C . LEU A 1 328 ? 8.273 8.93 -19.547 1 85.19 328 LEU A C 1
ATOM 2587 O O . LEU A 1 328 ? 8.586 10.125 -19.609 1 85.19 328 LEU A O 1
ATOM 2591 N N . LYS A 1 329 ? 7.039 8.539 -19.422 1 81.44 329 LYS A N 1
ATOM 2592 C CA . LYS A 1 329 ? 5.938 9.492 -19.328 1 81.44 329 LYS A CA 1
ATOM 2593 C C . LYS A 1 329 ? 5.562 9.766 -17.875 1 81.44 329 LYS A C 1
ATOM 2595 O O . LYS A 1 329 ? 5.582 8.859 -17.047 1 81.44 329 LYS A O 1
ATOM 2600 N N . ASP A 1 330 ? 5.301 11.023 -17.625 1 83.69 330 ASP A N 1
ATOM 2601 C CA . ASP A 1 330 ? 4.812 11.367 -16.297 1 83.69 330 ASP A CA 1
ATOM 2602 C C . ASP A 1 330 ? 3.34 10.992 -16.125 1 83.69 330 ASP A C 1
ATOM 2604 O O . ASP A 1 330 ? 2.633 10.805 -17.125 1 83.69 330 ASP A O 1
ATOM 2608 N N . ASN A 1 331 ? 2.91 10.766 -14.945 1 79.81 331 ASN A N 1
ATOM 2609 C CA . ASN A 1 331 ? 1.533 10.391 -14.648 1 79.81 331 ASN A CA 1
ATOM 2610 C C . ASN A 1 331 ? 0.956 11.227 -13.516 1 79.81 331 ASN A C 1
ATOM 2612 O O . ASN A 1 331 ? 1.572 12.203 -13.078 1 79.81 331 ASN A O 1
ATOM 2616 N N . VAL A 1 332 ? -0.23 10.93 -13.086 1 79.12 332 VAL A N 1
ATOM 2617 C CA . VAL A 1 332 ? -0.955 11.711 -12.078 1 79.12 332 VAL A CA 1
ATOM 2618 C C . VAL A 1 332 ? -0.177 11.711 -10.766 1 79.12 332 VAL A C 1
ATOM 2620 O O . VAL A 1 332 ? -0.146 12.719 -10.055 1 79.12 332 VAL A O 1
ATOM 2623 N N . SER A 1 333 ? 0.442 10.633 -10.469 1 83 333 SER A N 1
ATOM 2624 C CA . SER A 1 333 ? 1.219 10.523 -9.234 1 83 333 SER A CA 1
ATOM 2625 C C . SER A 1 333 ? 2.41 11.477 -9.25 1 83 333 SER A C 1
ATOM 2627 O O . SER A 1 333 ? 2.754 12.062 -8.219 1 83 333 SER A O 1
ATOM 2629 N N . THR A 1 334 ? 3.049 11.578 -10.422 1 89.44 334 THR A N 1
ATOM 2630 C CA . THR A 1 334 ? 4.164 12.508 -10.57 1 89.44 334 THR A CA 1
ATOM 2631 C C . THR A 1 334 ? 3.717 13.938 -10.32 1 89.44 334 THR A C 1
ATOM 2633 O O . THR A 1 334 ? 4.375 14.68 -9.586 1 89.44 334 THR A O 1
ATOM 2636 N N . HIS A 1 335 ? 2.66 14.227 -10.867 1 90.88 335 HIS A N 1
ATOM 2637 C CA . HIS A 1 335 ? 2.158 15.594 -10.758 1 90.88 335 HIS A CA 1
ATOM 2638 C C . HIS A 1 335 ? 1.641 15.875 -9.352 1 90.88 335 HIS A C 1
ATOM 2640 O O . HIS A 1 335 ? 1.751 17 -8.852 1 90.88 335 HIS A O 1
ATOM 2646 N N . LYS A 1 336 ? 1.049 14.93 -8.734 1 89.56 336 LYS A N 1
ATOM 2647 C CA . LYS A 1 336 ? 0.633 15.078 -7.34 1 89.56 336 LYS A CA 1
ATOM 2648 C C . LYS A 1 336 ? 1.826 15.375 -6.438 1 89.56 336 LYS A C 1
ATOM 2650 O O . LYS A 1 336 ? 1.726 16.188 -5.516 1 89.56 336 LYS A O 1
ATOM 2655 N N . SER A 1 337 ? 2.889 14.688 -6.738 1 93.88 337 SER A N 1
ATOM 2656 C CA . SER A 1 337 ? 4.113 14.953 -5.988 1 93.88 337 SER A CA 1
ATOM 2657 C C . SER A 1 337 ? 4.578 16.391 -6.176 1 93.88 337 SER A C 1
ATOM 2659 O O . SER A 1 337 ? 5.008 17.047 -5.219 1 93.88 337 SER A O 1
ATOM 2661 N N . MET A 1 338 ? 4.5 16.859 -7.379 1 94.12 338 MET A N 1
ATOM 2662 C CA . MET A 1 338 ? 4.895 18.234 -7.672 1 94.12 338 MET A CA 1
ATOM 2663 C C . MET A 1 338 ? 4 19.219 -6.93 1 94.12 338 MET A C 1
ATOM 2665 O O . MET A 1 338 ? 4.484 20.219 -6.391 1 94.12 338 MET A O 1
ATOM 2669 N N . LEU A 1 339 ? 2.729 18.922 -6.934 1 94.31 339 LEU A N 1
ATOM 2670 C CA . LEU A 1 339 ? 1.79 19.766 -6.199 1 94.31 339 LEU A CA 1
ATOM 2671 C C . LEU A 1 339 ? 2.131 19.797 -4.715 1 94.31 339 LEU A C 1
ATOM 2673 O O . LEU A 1 339 ? 2.125 20.859 -4.09 1 94.31 339 LEU A O 1
ATOM 2677 N N . LYS A 1 340 ? 2.42 18.672 -4.188 1 92.25 340 LYS A N 1
ATOM 2678 C CA . LYS A 1 340 ? 2.809 18.562 -2.783 1 92.25 340 LYS A CA 1
ATOM 2679 C C . LYS A 1 340 ? 4.074 19.375 -2.504 1 92.25 340 LYS A C 1
ATOM 2681 O O . LYS A 1 340 ? 4.172 20.047 -1.479 1 92.25 340 LYS A O 1
ATOM 2686 N N . GLY A 1 341 ? 5.012 19.266 -3.412 1 91.06 341 GLY A N 1
ATOM 2687 C CA . GLY A 1 341 ? 6.242 20.031 -3.266 1 91.06 341 GLY A CA 1
ATOM 2688 C C . GLY A 1 341 ? 6.02 21.531 -3.244 1 91.06 341 GLY A C 1
ATOM 2689 O O . GLY A 1 341 ? 6.602 22.234 -2.42 1 91.06 341 GLY A O 1
ATOM 2690 N N . LEU A 1 342 ? 5.184 21.938 -4.09 1 90.25 342 LEU A N 1
ATOM 2691 C CA . LEU A 1 342 ? 4.875 23.359 -4.152 1 90.25 342 LEU A CA 1
ATOM 2692 C C . LEU A 1 342 ? 4.203 23.828 -2.867 1 90.25 342 LEU A C 1
ATOM 2694 O O . LEU A 1 342 ? 4.504 24.922 -2.363 1 90.25 342 LEU A O 1
ATOM 2698 N N . CYS A 1 343 ? 3.387 23 -2.316 1 87.31 343 CYS A N 1
ATOM 2699 C CA . CYS A 1 343 ? 2.697 23.344 -1.082 1 87.31 343 CYS A CA 1
ATOM 2700 C C . CYS A 1 343 ? 3.652 23.328 0.104 1 87.31 343 CYS A C 1
ATOM 2702 O O . CYS A 1 343 ? 3.527 24.125 1.027 1 87.31 343 CYS A O 1
ATOM 2704 N N . VAL A 1 344 ? 4.562 22.453 0.065 1 83.06 344 VAL A N 1
ATOM 2705 C CA . VAL A 1 344 ? 5.523 22.312 1.155 1 83.06 344 VAL A CA 1
ATOM 2706 C C . VAL A 1 344 ? 6.383 23.578 1.243 1 83.06 344 VAL A C 1
ATOM 2708 O O . VAL A 1 344 ? 6.691 24.047 2.34 1 83.06 344 VAL A O 1
ATOM 2711 N N . VAL A 1 345 ? 6.711 24.172 0.077 1 78.38 345 VAL A N 1
ATOM 2712 C CA . VAL A 1 345 ? 7.578 25.344 0.07 1 78.38 345 VAL A CA 1
ATOM 2713 C C . VAL A 1 345 ? 6.734 26.609 0.13 1 78.38 345 VAL A C 1
ATOM 2715 O O . VAL A 1 345 ? 7.266 27.719 0.05 1 78.38 345 VAL A O 1
ATOM 2718 N N . GLY A 1 346 ? 5.398 26.469 0.169 1 77.12 346 GLY A N 1
ATOM 2719 C CA . GLY A 1 346 ? 4.52 27.609 0.382 1 77.12 346 GLY A CA 1
ATOM 2720 C C . GLY A 1 346 ? 4.145 28.328 -0.903 1 77.12 346 GLY A C 1
ATOM 2721 O O . GLY A 1 346 ? 3.713 29.484 -0.876 1 77.12 346 GLY A O 1
ATOM 2722 N N . LYS A 1 347 ? 4.41 27.734 -1.995 1 83.44 347 LYS A N 1
ATOM 2723 C CA . LYS A 1 347 ? 4.051 28.312 -3.283 1 83.44 347 LYS A CA 1
ATOM 2724 C C . LYS A 1 347 ? 2.648 27.891 -3.711 1 83.44 347 LYS A C 1
ATOM 2726 O O . LYS A 1 347 ? 2.477 27.266 -4.754 1 83.44 347 LYS A O 1
ATOM 2731 N N . PHE A 1 348 ? 1.7 28.344 -3.006 1 85.56 348 PHE A N 1
ATOM 2732 C CA . PHE A 1 348 ? 0.328 27.875 -3.146 1 85.56 348 PHE A CA 1
ATOM 2733 C C . PHE A 1 348 ? -0.289 28.375 -4.445 1 85.56 348 PHE A C 1
ATOM 2735 O O . PHE A 1 348 ? -1.034 27.656 -5.109 1 85.56 348 PHE A O 1
ATOM 2742 N N . ASP A 1 349 ? 0.011 29.625 -4.824 1 83.19 349 ASP A N 1
ATOM 2743 C CA . ASP A 1 349 ? -0.522 30.156 -6.074 1 83.19 349 ASP A CA 1
ATOM 2744 C C . ASP A 1 349 ? 0.006 29.375 -7.273 1 83.19 349 ASP A C 1
ATOM 2746 O O . ASP A 1 349 ? -0.734 29.109 -8.227 1 83.19 349 ASP A O 1
ATOM 2750 N N . GLN A 1 350 ? 1.257 29.078 -7.172 1 87.19 350 GLN A N 1
ATOM 2751 C CA . GLN A 1 350 ? 1.832 28.266 -8.242 1 87.19 350 GLN A CA 1
ATOM 2752 C C . GLN A 1 350 ? 1.199 26.891 -8.273 1 87.19 350 GLN A C 1
ATOM 2754 O O . GLN A 1 350 ? 1.072 26.281 -9.344 1 87.19 350 GLN A O 1
ATOM 2759 N N . ALA A 1 351 ? 0.886 26.344 -7.105 1 92.56 351 ALA A N 1
ATOM 2760 C CA . ALA A 1 351 ? 0.235 25.031 -7.031 1 92.56 351 ALA A CA 1
ATOM 2761 C C . ALA A 1 351 ? -1.12 25.062 -7.73 1 92.56 351 ALA A C 1
ATOM 2763 O O . ALA A 1 351 ? -1.482 24.109 -8.43 1 92.56 351 ALA A O 1
ATOM 2764 N N . VAL A 1 352 ? -1.853 26.141 -7.555 1 91.56 352 VAL A N 1
ATOM 2765 C CA . VAL A 1 352 ? -3.146 26.297 -8.211 1 91.56 352 VAL A CA 1
ATOM 2766 C C . VAL A 1 352 ? -2.953 26.359 -9.727 1 91.56 352 VAL A C 1
ATOM 2768 O O . VAL A 1 352 ? -3.705 25.75 -10.484 1 91.56 352 VAL A O 1
ATOM 2771 N N . GLY A 1 353 ? -1.966 27.203 -10.086 1 90.62 353 GLY A N 1
ATOM 2772 C CA . GLY A 1 353 ? -1.648 27.281 -11.5 1 90.62 353 GLY A CA 1
ATOM 2773 C C . GLY A 1 353 ? -1.253 25.938 -12.086 1 90.62 353 GLY A C 1
ATOM 2774 O O . GLY A 1 353 ? -1.632 25.609 -13.219 1 90.62 353 GLY A O 1
ATOM 2775 N N . TYR A 1 354 ? -0.508 25.234 -11.336 1 92.81 354 TYR A N 1
ATOM 2776 C CA . TYR A 1 354 ? -0.078 23.906 -11.766 1 92.81 354 TYR A CA 1
ATOM 2777 C C . TYR A 1 354 ? -1.272 22.969 -11.945 1 92.81 354 TYR A C 1
ATOM 2779 O O . TYR A 1 354 ? -1.323 22.203 -12.906 1 92.81 354 TYR A O 1
ATOM 2787 N N . LEU A 1 355 ? -2.164 23.016 -11.055 1 91.94 355 LEU A N 1
ATOM 2788 C CA . LEU A 1 355 ? -3.391 22.234 -11.148 1 91.94 355 LEU A CA 1
ATOM 2789 C C . LEU A 1 355 ? -4.148 22.562 -12.43 1 91.94 355 LEU A C 1
ATOM 2791 O O . LEU A 1 355 ? -4.637 21.656 -13.109 1 91.94 355 LEU A O 1
ATOM 2795 N N . ARG A 1 356 ? -4.215 23.766 -12.727 1 89.12 356 ARG A N 1
ATOM 2796 C CA . ARG A 1 356 ? -4.914 24.219 -13.93 1 89.12 356 ARG A CA 1
ATOM 2797 C C . ARG A 1 356 ? -4.18 23.75 -15.188 1 89.12 356 ARG A C 1
ATOM 2799 O O . ARG A 1 356 ? -4.809 23.406 -16.188 1 89.12 356 ARG A O 1
ATOM 2806 N N . ASN A 1 357 ? -2.904 23.797 -15.094 1 90.38 357 ASN A N 1
ATOM 2807 C CA . ASN A 1 357 ? -2.111 23.312 -16.219 1 90.38 357 ASN A CA 1
ATOM 2808 C C . ASN A 1 357 ? -2.344 21.812 -16.453 1 90.38 357 ASN A C 1
ATOM 2810 O O . ASN A 1 357 ? -2.352 21.359 -17.609 1 90.38 357 ASN A O 1
ATOM 2814 N N . MET A 1 358 ? -2.42 21.047 -15.391 1 89.44 358 MET A N 1
ATOM 2815 C CA . MET A 1 358 ? -2.717 19.625 -15.516 1 89.44 358 MET A CA 1
ATOM 2816 C C . MET A 1 358 ? -4.02 19.406 -16.281 1 89.44 358 MET A C 1
ATOM 2818 O O . MET A 1 358 ? -4.094 18.531 -17.141 1 89.44 358 MET A O 1
ATOM 2822 N N . ILE A 1 359 ? -4.98 20.172 -15.984 1 87.5 359 ILE A N 1
ATOM 2823 C CA . ILE A 1 359 ? -6.297 20.062 -16.594 1 87.5 359 ILE A CA 1
ATOM 2824 C C . ILE A 1 359 ? -6.207 20.391 -18.078 1 87.5 359 ILE A C 1
ATOM 2826 O O . ILE A 1 359 ? -6.793 19.703 -18.922 1 87.5 359 ILE A O 1
ATOM 2830 N N . GLU A 1 360 ? -5.512 21.375 -18.344 1 87.25 360 GLU A N 1
ATOM 2831 C CA . GLU A 1 360 ? -5.348 21.781 -19.734 1 87.25 360 GLU A CA 1
ATOM 2832 C C . GLU A 1 360 ? -4.617 20.719 -20.547 1 87.25 360 GLU A C 1
ATOM 2834 O O . GLU A 1 360 ? -4.859 20.562 -21.734 1 87.25 360 GLU A O 1
ATOM 2839 N N . ALA A 1 361 ? -3.76 20.016 -19.906 1 85.25 361 ALA A N 1
ATOM 2840 C CA . ALA A 1 361 ? -3.002 18.953 -20.562 1 85.25 361 ALA A CA 1
ATOM 2841 C C . ALA A 1 361 ? -3.783 17.641 -20.562 1 85.25 361 ALA A C 1
ATOM 2843 O O . ALA A 1 361 ? -3.232 16.594 -20.875 1 85.25 361 ALA A O 1
ATOM 2844 N N . ASN A 1 362 ? -4.973 17.719 -20.125 1 80.94 362 ASN A N 1
ATOM 2845 C CA . ASN A 1 362 ? -5.887 16.578 -20.125 1 80.94 362 ASN A CA 1
ATOM 2846 C C . ASN A 1 362 ? -5.453 15.523 -19.109 1 80.94 362 ASN A C 1
ATOM 2848 O O . ASN A 1 362 ? -5.598 14.328 -19.359 1 80.94 362 ASN A O 1
ATOM 2852 N N . MET A 1 363 ? -4.727 16 -18.188 1 82.06 363 MET A N 1
ATOM 2853 C CA . MET A 1 363 ? -4.441 15.164 -17.031 1 82.06 363 MET A CA 1
ATOM 2854 C C . MET A 1 363 ? -5.406 15.469 -15.891 1 82.06 363 MET A C 1
ATOM 2856 O O . MET A 1 363 ? -5.211 16.438 -15.148 1 82.06 363 MET A O 1
ATOM 2860 N N . ASN A 1 364 ? -6.398 14.805 -15.75 1 79.44 364 ASN A N 1
ATOM 2861 C CA . ASN A 1 364 ? -7.434 15.094 -14.766 1 79.44 364 ASN A CA 1
ATOM 2862 C C . ASN A 1 364 ? -6.941 14.82 -13.344 1 79.44 364 ASN A C 1
ATOM 2864 O O . ASN A 1 364 ? -6.754 13.664 -12.953 1 79.44 364 ASN A O 1
ATOM 2868 N N . PRO A 1 365 ? -6.727 15.938 -12.594 1 85.19 365 PRO A N 1
ATOM 2869 C CA . PRO A 1 365 ? -6.332 15.734 -11.195 1 85.19 365 PRO A CA 1
ATOM 2870 C C . PRO A 1 365 ? -7.352 14.922 -10.406 1 85.19 365 PRO A C 1
ATOM 2872 O O . PRO A 1 365 ? -8.555 15.047 -10.641 1 85.19 365 PRO A O 1
ATOM 2875 N N . ASP A 1 366 ? -6.914 14.086 -9.586 1 83.69 366 ASP A N 1
ATOM 2876 C CA . ASP A 1 366 ? -7.809 13.297 -8.742 1 83.69 366 ASP A CA 1
ATOM 2877 C C . ASP A 1 366 ? -8.125 14.023 -7.441 1 83.69 366 ASP A C 1
ATOM 2879 O O . ASP A 1 366 ? -7.68 15.156 -7.23 1 83.69 366 ASP A O 1
ATOM 2883 N N . VAL A 1 367 ? -8.93 13.445 -6.598 1 85.69 367 VAL A N 1
ATOM 2884 C CA . VAL A 1 367 ? -9.398 14.023 -5.34 1 85.69 367 VAL A CA 1
ATOM 2885 C C . VAL A 1 367 ? -8.203 14.328 -4.441 1 85.69 367 VAL A C 1
ATOM 2887 O O . VAL A 1 367 ? -8.148 15.383 -3.805 1 85.69 367 VAL A O 1
ATOM 2890 N N . LYS A 1 368 ? -7.223 13.531 -4.453 1 85.31 368 LYS A N 1
ATOM 2891 C CA . LYS A 1 368 ? -6.059 13.68 -3.59 1 85.31 368 LYS A CA 1
ATOM 2892 C C . LYS A 1 368 ? -5.211 14.875 -4.008 1 85.31 368 LYS A C 1
ATOM 2894 O O . LYS A 1 368 ? -4.613 15.547 -3.166 1 85.31 368 LYS A O 1
ATOM 2899 N N . SER A 1 369 ? -5.113 15.094 -5.316 1 89.25 369 SER A N 1
ATOM 2900 C CA . SER A 1 369 ? -4.383 16.25 -5.82 1 89.25 369 SER A CA 1
ATOM 2901 C C . SER A 1 369 ? -4.996 17.562 -5.316 1 89.25 369 SER A C 1
ATOM 2903 O O . SER A 1 369 ? -4.285 18.453 -4.863 1 89.25 369 SER A O 1
ATOM 2905 N N . TYR A 1 370 ? -6.289 17.641 -5.383 1 89.75 370 TYR A N 1
ATOM 2906 C CA . TYR A 1 370 ? -6.984 18.828 -4.883 1 89.75 370 TYR A CA 1
ATOM 2907 C C . TYR A 1 370 ? -6.809 18.953 -3.373 1 89.75 370 TYR A C 1
ATOM 2909 O O . TYR A 1 370 ? -6.613 20.062 -2.863 1 89.75 370 TYR A O 1
ATOM 2917 N N . GLU A 1 371 ? -6.902 17.828 -2.734 1 89.12 371 GLU A N 1
ATOM 2918 C CA . GLU A 1 371 ? -6.793 17.828 -1.279 1 89.12 371 GLU A CA 1
ATOM 2919 C C . GLU A 1 371 ? -5.453 18.406 -0.825 1 89.12 371 GLU A C 1
ATOM 2921 O O . GLU A 1 371 ? -5.387 19.125 0.174 1 89.12 371 GLU A O 1
ATOM 2926 N N . VAL A 1 372 ? -4.473 18.078 -1.514 1 90.19 372 VAL A N 1
ATOM 2927 C CA . VAL A 1 372 ? -3.135 18.562 -1.186 1 90.19 372 VAL A CA 1
ATOM 2928 C C . VAL A 1 372 ? -3.104 20.078 -1.251 1 90.19 372 VAL A C 1
ATOM 2930 O O . VAL A 1 372 ? -2.564 20.734 -0.357 1 90.19 372 VAL A O 1
ATOM 2933 N N . VAL A 1 373 ? -3.674 20.672 -2.266 1 92.44 373 VAL A N 1
ATOM 2934 C CA . VAL A 1 373 ? -3.633 22.109 -2.465 1 92.44 373 VAL A CA 1
ATOM 2935 C C . VAL A 1 373 ? -4.578 22.797 -1.48 1 92.44 373 VAL A C 1
ATOM 2937 O O . VAL A 1 373 ? -4.242 23.844 -0.915 1 92.44 373 VAL A O 1
ATOM 2940 N N . VAL A 1 374 ? -5.73 22.188 -1.254 1 91.75 374 VAL A N 1
ATOM 2941 C CA . VAL A 1 374 ? -6.684 22.734 -0.291 1 91.75 374 VAL A CA 1
ATOM 2942 C C . VAL A 1 374 ? -6.043 22.781 1.095 1 91.75 374 VAL A C 1
ATOM 2944 O O . VAL A 1 374 ? -6.141 23.797 1.793 1 91.75 374 VAL A O 1
ATOM 2947 N N . ASN A 1 375 ? -5.41 21.75 1.468 1 86.88 375 ASN A N 1
ATOM 2948 C CA . ASN A 1 375 ? -4.73 21.703 2.758 1 86.88 375 ASN A CA 1
ATOM 2949 C C . ASN A 1 375 ? -3.596 22.719 2.842 1 86.88 375 ASN A C 1
ATOM 2951 O O . ASN A 1 375 ? -3.326 23.266 3.912 1 86.88 375 ASN A O 1
ATOM 2955 N N . GLY A 1 376 ? -2.953 22.875 1.69 1 82.94 376 GLY A N 1
ATOM 2956 C CA . GLY A 1 376 ? -1.925 23.906 1.644 1 82.94 376 GLY A CA 1
ATOM 2957 C C . GLY A 1 376 ? -2.445 25.297 1.989 1 82.94 376 GLY A C 1
ATOM 2958 O O . GLY A 1 376 ? -1.86 25.984 2.82 1 82.94 376 GLY A O 1
ATOM 2959 N N . PHE A 1 377 ? -3.539 25.641 1.459 1 84.81 377 PHE A N 1
ATOM 2960 C CA . PHE A 1 377 ? -4.156 26.922 1.752 1 84.81 377 PHE A CA 1
ATOM 2961 C C . PHE A 1 377 ? -4.641 26.984 3.195 1 84.81 377 PHE A C 1
ATOM 2963 O O . PHE A 1 377 ? -4.629 28.047 3.82 1 84.81 377 PHE A O 1
ATOM 2970 N N . GLY A 1 378 ? -5.039 25.859 3.66 1 78.62 378 GLY A N 1
ATOM 2971 C CA . GLY A 1 378 ? -5.484 25.766 5.043 1 78.62 378 GLY A CA 1
ATOM 2972 C C . GLY A 1 378 ? -4.395 26.094 6.043 1 78.62 378 GLY A C 1
ATOM 2973 O O . GLY A 1 378 ? -4.66 26.703 7.082 1 78.62 378 GLY A O 1
ATOM 2974 N N . LYS A 1 379 ? -3.248 25.859 5.723 1 71.62 379 LYS A N 1
ATOM 2975 C CA . LYS A 1 379 ? -2.123 26.078 6.629 1 71.62 379 LYS A CA 1
ATOM 2976 C C . LYS A 1 379 ? -1.766 27.562 6.707 1 71.62 379 LYS A C 1
ATOM 2978 O O . LYS A 1 379 ? -1.256 28.031 7.727 1 71.62 379 LYS A O 1
ATOM 2983 N N . ILE A 1 380 ? -2.08 28.297 5.633 1 75 380 ILE A N 1
ATOM 2984 C CA . ILE A 1 380 ? -1.675 29.688 5.621 1 75 380 ILE A CA 1
ATOM 2985 C C . ILE A 1 380 ? -2.885 30.578 5.898 1 75 380 ILE A C 1
ATOM 2987 O O . ILE A 1 380 ? -2.791 31.812 5.82 1 75 380 ILE A O 1
ATOM 2991 N N . GLY A 1 381 ? -4.023 29.922 6.117 1 80.94 381 GLY A N 1
ATOM 2992 C CA . GLY A 1 381 ? -5.191 30.656 6.57 1 80.94 381 GLY A CA 1
ATOM 2993 C C . GLY A 1 381 ? -5.957 31.312 5.441 1 80.94 381 GLY A C 1
ATOM 2994 O O . GLY A 1 381 ? -6.684 32.281 5.66 1 80.94 381 GLY A O 1
ATOM 2995 N N . LYS A 1 382 ? -5.668 30.906 4.23 1 86.69 382 LYS A N 1
ATOM 2996 C CA . LYS A 1 382 ? -6.387 31.453 3.084 1 86.69 382 LYS A CA 1
ATOM 2997 C C . LYS A 1 382 ? -7.66 30.656 2.803 1 86.69 382 LYS A C 1
ATOM 2999 O O . LYS A 1 382 ? -7.68 29.797 1.92 1 86.69 382 LYS A O 1
ATOM 3004 N N . SER A 1 383 ? -8.695 31.047 3.439 1 91.12 383 SER A N 1
ATOM 3005 C CA . SER A 1 383 ? -9.953 30.297 3.406 1 91.12 383 SER A CA 1
ATOM 3006 C C . SER A 1 383 ? -10.672 30.484 2.074 1 91.12 383 SER A C 1
ATOM 3008 O O . SER A 1 383 ? -11.273 29.547 1.55 1 91.12 383 SER A O 1
ATOM 3010 N N . ASP A 1 384 ? -10.594 31.688 1.459 1 92.19 384 ASP A N 1
ATOM 3011 C CA . ASP A 1 384 ? -11.305 31.953 0.216 1 92.19 384 ASP A CA 1
ATOM 3012 C C . ASP A 1 384 ? -10.82 31.047 -0.911 1 92.19 384 ASP A C 1
ATOM 3014 O O . ASP A 1 384 ? -11.625 30.469 -1.646 1 92.19 384 ASP A O 1
ATOM 3018 N N . GLU A 1 385 ? -9.562 30.984 -1.03 1 91.38 385 GLU A N 1
ATOM 3019 C CA . GLU A 1 385 ? -8.984 30.141 -2.074 1 91.38 385 GLU A CA 1
ATOM 3020 C C . GLU A 1 385 ? -9.305 28.672 -1.84 1 91.38 385 GLU A C 1
ATOM 3022 O O . GLU A 1 385 ? -9.617 27.938 -2.783 1 91.38 385 GLU A O 1
ATOM 3027 N N . ALA A 1 386 ? -9.234 28.234 -0.621 1 93.06 386 ALA A N 1
ATOM 3028 C CA . ALA A 1 386 ? -9.531 26.859 -0.274 1 93.06 386 ALA A CA 1
ATOM 3029 C C . ALA A 1 386 ? -10.977 26.5 -0.622 1 93.06 386 ALA A C 1
ATOM 3031 O O . ALA A 1 386 ? -11.242 25.438 -1.191 1 93.06 386 ALA A O 1
ATOM 3032 N N . ILE A 1 387 ? -11.898 27.422 -0.289 1 94.31 387 ILE A N 1
ATOM 3033 C CA . ILE A 1 387 ? -13.312 27.188 -0.562 1 94.31 387 ILE A CA 1
ATOM 3034 C C . ILE A 1 387 ? -13.547 27.188 -2.068 1 94.31 387 ILE A C 1
ATOM 3036 O O . ILE A 1 387 ? -14.352 26.391 -2.574 1 94.31 387 ILE A O 1
ATOM 3040 N N . SER A 1 388 ? -12.867 28.094 -2.73 1 93.62 388 SER A N 1
ATOM 3041 C CA . SER A 1 388 ? -12.992 28.156 -4.184 1 93.62 388 SER A CA 1
ATOM 3042 C C . SER A 1 388 ? -12.555 26.844 -4.832 1 93.62 388 SER A C 1
ATOM 3044 O O . SER A 1 388 ? -13.172 26.391 -5.797 1 93.62 388 SER A O 1
ATOM 3046 N N . LEU A 1 389 ? -11.57 26.234 -4.336 1 93.5 389 LEU A N 1
ATOM 3047 C CA . LEU A 1 389 ? -11.07 24.969 -4.863 1 93.5 389 LEU A CA 1
ATOM 3048 C C . LEU A 1 389 ? -12.07 23.844 -4.605 1 93.5 389 LEU A C 1
ATOM 3050 O O . LEU A 1 389 ? -12.242 22.953 -5.441 1 93.5 389 LEU A O 1
ATOM 3054 N N . LEU A 1 390 ? -12.664 23.859 -3.457 1 93.75 390 LEU A N 1
ATOM 3055 C CA . LEU A 1 390 ? -13.688 22.859 -3.154 1 93.75 390 LEU A CA 1
ATOM 3056 C C . LEU A 1 390 ? -14.844 22.969 -4.145 1 93.75 390 LEU A C 1
ATOM 3058 O O . LEU A 1 390 ? -15.344 21.938 -4.621 1 93.75 390 LEU A O 1
ATOM 3062 N N . LYS A 1 391 ? -15.227 24.156 -4.422 1 93 391 LYS A N 1
ATOM 3063 C CA . LYS A 1 391 ? -16.312 24.375 -5.379 1 93 391 LYS A CA 1
ATOM 3064 C C . LYS A 1 391 ? -15.898 23.938 -6.781 1 93 391 LYS A C 1
ATOM 3066 O O . LYS A 1 391 ? -16.703 23.359 -7.52 1 93 391 LYS A O 1
ATOM 3071 N N . GLU A 1 392 ? -14.68 24.203 -7.094 1 90.94 392 GLU A N 1
ATOM 3072 C CA . GLU A 1 392 ? -14.148 23.781 -8.391 1 90.94 392 GLU A CA 1
ATOM 3073 C C . GLU A 1 392 ? -14.148 22.266 -8.516 1 90.94 392 GLU A C 1
ATOM 3075 O O . GLU A 1 392 ? -14.461 21.719 -9.578 1 90.94 392 GLU A O 1
ATOM 3080 N N . MET A 1 393 ? -13.75 21.594 -7.496 1 89.81 393 MET A N 1
ATOM 3081 C CA . MET A 1 393 ? -13.758 20.125 -7.473 1 89.81 393 MET A CA 1
ATOM 3082 C C . MET A 1 393 ? -15.148 19.578 -7.797 1 89.81 393 MET A C 1
ATOM 3084 O O . MET A 1 393 ? -15.289 18.703 -8.648 1 89.81 393 MET A O 1
ATOM 3088 N N . ARG A 1 394 ? -16.078 20.094 -7.223 1 89.81 394 ARG A N 1
ATOM 3089 C CA . ARG A 1 394 ? -17.453 19.625 -7.426 1 89.81 394 ARG A CA 1
ATOM 3090 C C . ARG A 1 394 ? -17.922 19.922 -8.852 1 89.81 394 ARG A C 1
ATOM 3092 O O . ARG A 1 394 ? -18.672 19.125 -9.438 1 89.81 394 ARG A O 1
ATOM 3099 N N . ALA A 1 395 ? -17.578 21.078 -9.312 1 89.31 395 ALA A N 1
ATOM 3100 C CA . ALA A 1 395 ? -17.969 21.453 -10.672 1 89.31 395 ALA A CA 1
ATOM 3101 C C . ALA A 1 395 ? -17.391 20.469 -11.695 1 89.31 395 ALA A C 1
ATOM 3103 O O . ALA A 1 395 ? -18.016 20.219 -12.734 1 89.31 395 ALA A O 1
ATOM 3104 N N . ARG A 1 396 ? -16.359 19.828 -11.352 1 88.19 396 ARG A N 1
ATOM 3105 C CA . ARG A 1 396 ? -15.711 18.891 -12.266 1 88.19 396 ARG A CA 1
ATOM 3106 C C . ARG A 1 396 ? -16.156 17.453 -12 1 88.19 396 ARG A C 1
ATOM 3108 O O . ARG A 1 396 ? -15.602 16.516 -12.562 1 88.19 396 ARG A O 1
ATOM 3115 N N . GLY A 1 397 ? -17 17.375 -11.094 1 84 397 GLY A N 1
ATOM 3116 C CA . GLY A 1 397 ? -17.578 16.078 -10.852 1 84 397 GLY A CA 1
ATOM 3117 C C . GLY A 1 397 ? -16.844 15.281 -9.781 1 84 397 GLY A C 1
ATOM 3118 O O . GLY A 1 397 ? -17.078 14.086 -9.609 1 84 397 GLY A O 1
ATOM 3119 N N . LEU A 1 398 ? -15.906 15.875 -9.109 1 87 398 LEU A N 1
ATOM 3120 C CA . LEU A 1 398 ? -15.188 15.211 -8.031 1 87 398 LEU A CA 1
ATOM 3121 C C . LEU A 1 398 ? -15.852 15.484 -6.684 1 87 398 LEU A C 1
ATOM 3123 O O . LEU A 1 398 ? -16.344 16.594 -6.441 1 87 398 LEU A O 1
ATOM 3127 N N . LYS A 1 399 ? -15.906 14.539 -5.875 1 87.25 399 LYS A N 1
ATOM 3128 C CA . LYS A 1 399 ? -16.469 14.695 -4.539 1 87.25 399 LYS A CA 1
ATOM 3129 C C . LYS A 1 399 ? -15.391 15.023 -3.516 1 87.25 399 LYS A C 1
ATOM 3131 O O . LYS A 1 399 ? -14.523 14.188 -3.232 1 87.25 399 LYS A O 1
ATOM 3136 N N . PRO A 1 400 ? -15.453 16.234 -2.941 1 88.94 400 PRO A N 1
ATOM 3137 C CA . PRO A 1 400 ? -14.461 16.547 -1.912 1 88.94 400 PRO A CA 1
ATOM 3138 C C . PRO A 1 400 ? -14.57 15.641 -0.687 1 88.94 400 PRO A C 1
ATOM 3140 O O . PRO A 1 400 ? -15.641 15.094 -0.415 1 88.94 400 PRO A O 1
ATOM 3143 N N . THR A 1 401 ? -13.539 15.516 -0.021 1 88.69 401 THR A N 1
ATOM 3144 C CA . THR A 1 401 ? -13.531 14.695 1.184 1 88.69 401 THR A CA 1
ATOM 3145 C C . THR A 1 401 ? -13.867 15.531 2.414 1 88.69 401 THR A C 1
ATOM 3147 O O . THR A 1 401 ? -13.703 16.75 2.402 1 88.69 401 THR A O 1
ATOM 3150 N N . VAL A 1 402 ? -14.344 14.883 3.416 1 90.38 402 VAL A N 1
ATOM 3151 C CA . VAL A 1 402 ? -14.703 15.57 4.652 1 90.38 402 VAL A CA 1
ATOM 3152 C C . VAL A 1 402 ? -13.445 16.172 5.281 1 90.38 402 VAL A C 1
ATOM 3154 O O . VAL A 1 402 ? -13.516 17.219 5.941 1 90.38 402 VAL A O 1
ATOM 3157 N N . PHE A 1 403 ? -12.305 15.664 5.027 1 87.38 403 PHE A N 1
ATOM 3158 C CA . PHE A 1 403 ? -11.055 16.141 5.59 1 87.38 403 PHE A CA 1
ATOM 3159 C C . PHE A 1 403 ? -10.703 17.516 5.031 1 87.38 403 PHE A C 1
ATOM 3161 O O . PHE A 1 403 ? -10.188 18.375 5.75 1 87.38 403 PHE A O 1
ATOM 3168 N N . SER A 1 404 ? -10.969 17.672 3.762 1 90.62 404 SER A N 1
ATOM 3169 C CA . SER A 1 404 ? -10.727 18.984 3.152 1 90.62 404 SER A CA 1
ATOM 3170 C C . SER A 1 404 ? -11.625 20.047 3.77 1 90.62 404 SER A C 1
ATOM 3172 O O . SER A 1 404 ? -11.172 21.172 4.031 1 90.62 404 SER A O 1
ATOM 3174 N N . PHE A 1 405 ? -12.859 19.719 4 1 93.06 405 PHE A N 1
ATOM 3175 C CA . PHE A 1 405 ? -13.773 20.656 4.648 1 93.06 405 PHE A CA 1
ATOM 3176 C C . PHE A 1 405 ? -13.305 20.969 6.062 1 93.06 405 PHE A C 1
ATOM 3178 O O . PHE A 1 405 ? -13.312 22.125 6.477 1 93.06 405 PHE A O 1
ATOM 3185 N N . ASN A 1 406 ? -12.969 19.969 6.773 1 89.88 406 ASN A N 1
ATOM 3186 C CA . ASN A 1 406 ? -12.508 20.156 8.141 1 89.88 406 ASN A CA 1
ATOM 3187 C C . ASN A 1 406 ? -11.281 21.062 8.203 1 89.88 406 ASN A C 1
ATOM 3189 O O . ASN A 1 406 ? -11.133 21.844 9.133 1 89.88 406 ASN A O 1
ATOM 3193 N N . ALA A 1 407 ? -10.406 20.875 7.25 1 88.94 407 ALA A N 1
ATOM 3194 C CA . ALA A 1 407 ? -9.25 21.766 7.176 1 88.94 407 ALA A CA 1
ATOM 3195 C C . ALA A 1 407 ? -9.688 23.219 7 1 88.94 407 ALA A C 1
ATOM 3197 O O . ALA A 1 407 ? -9.117 24.125 7.621 1 88.94 407 ALA A O 1
ATOM 3198 N N . VAL A 1 408 ? -10.68 23.484 6.184 1 93.56 408 VAL A N 1
ATOM 3199 C CA . VAL A 1 408 ? -11.188 24.828 5.938 1 93.56 408 VAL A CA 1
ATOM 3200 C C . VAL A 1 408 ? -11.883 25.359 7.188 1 93.56 408 VAL A C 1
ATOM 3202 O O . VAL A 1 408 ? -11.758 26.531 7.527 1 93.56 408 VAL A O 1
ATOM 3205 N N . PHE A 1 409 ? -12.633 24.5 7.875 1 94.88 409 PHE A N 1
ATOM 3206 C CA . PHE A 1 409 ? -13.305 24.906 9.109 1 94.88 409 PHE A CA 1
ATOM 3207 C C . PHE A 1 409 ? -12.289 25.391 10.141 1 94.88 409 PHE A C 1
ATOM 3209 O O . PHE A 1 409 ? -12.531 26.375 10.836 1 94.88 409 PHE A O 1
ATOM 3216 N N . ARG A 1 410 ? -11.258 24.703 10.281 1 88.69 410 ARG A N 1
ATOM 3217 C CA . ARG A 1 410 ? -10.234 25.109 11.234 1 88.69 410 ARG A CA 1
ATOM 3218 C C . ARG A 1 410 ? -9.734 26.516 10.953 1 88.69 410 ARG A C 1
ATOM 3220 O O . ARG A 1 410 ? -9.57 27.328 11.867 1 88.69 410 ARG A O 1
ATOM 3227 N N . ILE A 1 411 ? -9.539 26.781 9.727 1 89.56 411 ILE A N 1
ATOM 3228 C CA . ILE A 1 411 ? -9.047 28.109 9.32 1 89.56 411 ILE A CA 1
ATOM 3229 C C . ILE A 1 411 ? -10.117 29.156 9.602 1 89.56 411 ILE A C 1
ATOM 3231 O O . ILE A 1 411 ? -9.812 30.25 10.094 1 89.56 411 ILE A O 1
ATOM 3235 N N . LEU A 1 412 ? -11.297 28.844 9.227 1 94.25 412 LEU A N 1
ATOM 3236 C CA . LEU A 1 412 ? -12.383 29.797 9.422 1 94.25 412 LEU A CA 1
ATOM 3237 C C . LEU A 1 412 ? -12.57 30.125 10.898 1 94.25 412 LEU A C 1
ATOM 3239 O O . LEU A 1 412 ? -12.781 31.281 11.25 1 94.25 412 LEU A O 1
ATOM 3243 N N . VAL A 1 413 ? -12.453 29.125 11.695 1 92.88 413 VAL A N 1
ATOM 3244 C CA . VAL A 1 413 ? -12.602 29.328 13.133 1 92.88 413 VAL A CA 1
ATOM 3245 C C . VAL A 1 413 ? -11.43 30.125 13.68 1 92.88 413 VAL A C 1
ATOM 3247 O O . VAL A 1 413 ? -11.609 31.047 14.484 1 92.88 413 VAL A O 1
ATOM 3250 N N . GLU A 1 414 ? -10.289 29.828 13.258 1 85.94 414 GLU A N 1
ATOM 3251 C CA . GLU A 1 414 ? -9.102 30.547 13.703 1 85.94 414 GLU A CA 1
ATOM 3252 C C . GLU A 1 414 ? -9.133 32 13.258 1 85.94 414 GLU A C 1
ATOM 3254 O O . GLU A 1 414 ? -8.656 32.875 13.969 1 85.94 414 GLU A O 1
ATOM 3259 N N . ASN A 1 415 ? -9.695 32.25 12.07 1 89.38 415 ASN A N 1
ATOM 3260 C CA . ASN A 1 415 ? -9.797 33.594 11.531 1 89.38 415 ASN A CA 1
ATOM 3261 C C . ASN A 1 415 ? -10.984 34.344 12.125 1 89.38 415 ASN A C 1
ATOM 3263 O O . ASN A 1 415 ? -11.188 35.531 11.844 1 89.38 415 ASN A O 1
ATOM 3267 N N . GLY A 1 416 ? -11.766 33.656 12.945 1 91.44 416 GLY A N 1
ATOM 3268 C CA . GLY A 1 416 ? -12.938 34.281 13.547 1 91.44 416 GLY A CA 1
ATOM 3269 C C . GLY A 1 416 ? -14.109 34.406 12.586 1 91.44 416 GLY A C 1
ATOM 3270 O O . GLY A 1 416 ? -15.055 35.125 12.836 1 91.44 416 GLY A O 1
ATOM 3271 N N . GLU A 1 417 ? -13.984 33.719 11.422 1 94.62 417 GLU A N 1
ATOM 3272 C CA . GLU A 1 417 ? -15.055 33.75 10.43 1 94.62 417 GLU A CA 1
ATOM 3273 C C . GLU A 1 417 ? -16.094 32.656 10.703 1 94.62 417 GLU A C 1
ATOM 3275 O O . GLU A 1 417 ? -16.344 31.797 9.852 1 94.62 417 GLU A O 1
ATOM 3280 N N . LEU A 1 418 ? -16.781 32.719 11.766 1 96.31 418 LEU A N 1
ATOM 3281 C CA . LEU A 1 418 ? -17.656 31.672 12.273 1 96.31 418 LEU A CA 1
ATOM 3282 C C . LEU A 1 418 ? -18.938 31.594 11.445 1 96.31 418 LEU A C 1
ATOM 3284 O O . LEU A 1 418 ? -19.469 30.5 11.219 1 96.31 418 LEU A O 1
ATOM 3288 N N . ASP A 1 419 ? -19.453 32.719 11.016 1 95.88 419 ASP A N 1
ATOM 3289 C CA . ASP A 1 419 ? -20.656 32.719 10.195 1 95.88 419 ASP A CA 1
ATOM 3290 C C . ASP A 1 419 ? -20.422 31.969 8.883 1 95.88 419 ASP A C 1
ATOM 3292 O O . ASP A 1 419 ? -21.281 31.234 8.414 1 95.88 419 ASP A O 1
ATOM 3296 N N . ARG A 1 420 ? -19.328 32.219 8.328 1 95.62 420 ARG A N 1
ATOM 3297 C CA . ARG A 1 420 ? -18.969 31.5 7.098 1 95.62 420 ARG A CA 1
ATOM 3298 C C . ARG A 1 420 ? -18.812 30.016 7.344 1 95.62 420 ARG A C 1
ATOM 3300 O O . ARG A 1 420 ? -19.141 29.188 6.484 1 95.62 420 ARG A O 1
ATOM 3307 N N . ALA A 1 421 ? -18.234 29.641 8.453 1 96.94 421 ALA A N 1
ATOM 3308 C CA . ALA A 1 421 ? -18.062 28.234 8.812 1 96.94 421 ALA A CA 1
ATOM 3309 C C . ALA A 1 421 ? -19.422 27.531 8.906 1 96.94 421 ALA A C 1
ATOM 3311 O O . ALA A 1 421 ? -19.578 26.422 8.406 1 96.94 421 ALA A O 1
ATOM 3312 N N . ILE A 1 422 ? -20.375 28.219 9.539 1 96.81 422 ILE A N 1
ATOM 3313 C CA . ILE A 1 422 ? -21.719 27.656 9.688 1 96.81 422 ILE A CA 1
ATOM 3314 C C . ILE A 1 422 ? -22.359 27.484 8.312 1 96.81 422 ILE A C 1
ATOM 3316 O O . ILE A 1 422 ? -22.984 26.469 8.031 1 96.81 422 ILE A O 1
ATOM 3320 N N . LEU A 1 423 ? -22.188 28.484 7.508 1 96.19 423 LEU A N 1
ATOM 3321 C CA . LEU A 1 423 ? -22.766 28.453 6.172 1 96.19 423 LEU A CA 1
ATOM 3322 C C . LEU A 1 423 ? -22.188 27.312 5.348 1 96.19 423 LEU A C 1
ATOM 3324 O O . LEU A 1 423 ? -22.922 26.594 4.66 1 96.19 423 LEU A O 1
ATOM 3328 N N . LEU A 1 424 ? -20.891 27.188 5.383 1 96.19 424 LEU A N 1
ATOM 3329 C CA . LEU A 1 424 ? -20.219 26.125 4.629 1 96.19 424 LEU A CA 1
ATOM 3330 C C . LEU A 1 424 ? -20.672 24.75 5.113 1 96.19 424 LEU A C 1
ATOM 3332 O O . LEU A 1 424 ? -20.844 23.828 4.309 1 96.19 424 LEU A O 1
ATOM 3336 N N . LEU A 1 425 ? -20.797 24.625 6.395 1 96.81 425 LEU A N 1
ATOM 3337 C CA . LEU A 1 425 ? -21.266 23.359 6.977 1 96.81 425 LEU A CA 1
ATOM 3338 C C . LEU A 1 425 ? -22.625 22.984 6.418 1 96.81 425 LEU A C 1
ATOM 3340 O O . LEU A 1 425 ? -22.859 21.828 6.078 1 96.81 425 LEU A O 1
ATOM 3344 N N . LYS A 1 426 ? -23.469 23.922 6.281 1 94.25 426 LYS A N 1
ATOM 3345 C CA . LYS A 1 426 ? -24.812 23.688 5.773 1 94.25 426 LYS A CA 1
ATOM 3346 C C . LYS A 1 426 ? -24.797 23.375 4.281 1 94.25 426 LYS A C 1
ATOM 3348 O O . LYS A 1 426 ? -25.688 22.703 3.77 1 94.25 426 LYS A O 1
ATOM 3353 N N . GLN A 1 427 ? -23.797 23.797 3.582 1 93.94 427 GLN A N 1
ATOM 3354 C CA . GLN A 1 427 ? -23.688 23.594 2.141 1 93.94 427 GLN A CA 1
ATOM 3355 C C . GLN A 1 427 ? -23.047 22.25 1.811 1 93.94 427 GLN A C 1
ATOM 3357 O O . GLN A 1 427 ? -23.125 21.781 0.671 1 93.94 427 GLN A O 1
ATOM 3362 N N . MET A 1 428 ? -22.359 21.594 2.746 1 94 428 MET A N 1
ATOM 3363 C CA . MET A 1 428 ? -21.594 20.359 2.525 1 94 428 MET A CA 1
ATOM 3364 C C . MET A 1 428 ? -22.453 19.312 1.824 1 94 428 MET A C 1
ATOM 3366 O O . MET A 1 428 ? -22 18.688 0.859 1 94 428 MET A O 1
ATOM 3370 N N . PRO A 1 429 ? -23.734 19.109 2.25 1 90.31 429 PRO A N 1
ATOM 3371 C CA . PRO A 1 429 ? -24.547 18.094 1.588 1 90.31 429 PRO A CA 1
ATOM 3372 C C . PRO A 1 429 ? -24.797 18.391 0.114 1 90.31 429 PRO A C 1
ATOM 3374 O O . PRO A 1 429 ? -24.891 17.469 -0.704 1 90.31 429 PRO A O 1
ATOM 3377 N N . GLN A 1 430 ? -24.891 19.609 -0.228 1 90.12 430 GLN A N 1
ATOM 3378 C CA . GLN A 1 430 ? -25.078 20.016 -1.617 1 90.12 430 GLN A CA 1
ATOM 3379 C C . GLN A 1 430 ? -23.844 19.703 -2.455 1 90.12 430 GLN A C 1
ATOM 3381 O O . GLN A 1 430 ? -23.938 19.594 -3.68 1 90.12 430 GLN A O 1
ATOM 3386 N N . MET A 1 431 ? -22.797 19.562 -1.802 1 89.5 431 MET A N 1
ATOM 3387 C CA . MET A 1 431 ? -21.547 19.234 -2.486 1 89.5 431 MET A CA 1
ATOM 3388 C C . MET A 1 431 ? -21.25 17.734 -2.369 1 89.5 431 MET A C 1
ATOM 3390 O O . MET A 1 431 ? -20.109 17.312 -2.562 1 89.5 431 MET A O 1
ATOM 3394 N N . ASP A 1 432 ? -22.219 17.016 -1.966 1 85 432 ASP A N 1
ATOM 3395 C CA . ASP A 1 432 ? -22.188 15.562 -1.906 1 85 432 ASP A CA 1
ATOM 3396 C C . ASP A 1 432 ? -21.234 15.07 -0.821 1 85 432 ASP A C 1
ATOM 3398 O O . ASP A 1 432 ? -20.516 14.094 -1.018 1 85 432 ASP A O 1
ATOM 3402 N N . CYS A 1 433 ? -21.078 15.797 0.203 1 88.88 433 CYS A N 1
ATOM 3403 C CA . CYS A 1 433 ? -20.281 15.43 1.369 1 88.88 433 CYS A CA 1
ATOM 3404 C C . CYS A 1 433 ? -21.031 15.734 2.66 1 88.88 433 CYS A C 1
ATOM 3406 O O . CYS A 1 433 ? -21.656 16.797 2.789 1 88.88 433 CYS A O 1
ATOM 3408 N N . LEU A 1 434 ? -21.062 14.828 3.518 1 88.56 434 LEU A N 1
ATOM 3409 C CA . LEU A 1 434 ? -21.75 15.031 4.793 1 88.56 434 LEU A CA 1
ATOM 3410 C C . LEU A 1 434 ? -20.75 15.359 5.898 1 88.56 434 LEU A C 1
ATOM 3412 O O . LEU A 1 434 ? -19.641 14.797 5.934 1 88.56 434 LEU A O 1
ATOM 3416 N N . PRO A 1 435 ? -21.156 16.281 6.77 1 91.44 435 PRO A N 1
ATOM 3417 C CA . PRO A 1 435 ? -20.266 16.578 7.902 1 91.44 435 PRO A CA 1
ATOM 3418 C C . PRO A 1 435 ? -20.109 15.391 8.852 1 91.44 435 PRO A C 1
ATOM 3420 O O . PRO A 1 435 ? -21.047 14.594 9.008 1 91.44 435 PRO A O 1
ATOM 3423 N N . ASN A 1 436 ? -18.984 15.336 9.32 1 87.44 436 ASN A N 1
ATOM 3424 C CA . ASN A 1 436 ? -18.734 14.32 10.344 1 87.44 436 ASN A CA 1
ATOM 3425 C C . ASN A 1 436 ? -18.578 14.945 11.727 1 87.44 436 ASN A C 1
ATOM 3427 O O . ASN A 1 436 ? -18.859 16.125 11.914 1 87.44 436 ASN A O 1
ATOM 3431 N N . PHE A 1 437 ? -18.25 14.117 12.75 1 87.19 437 PHE A N 1
ATOM 3432 C CA . PHE A 1 437 ? -18.141 14.578 14.125 1 87.19 437 PHE A CA 1
ATOM 3433 C C . PHE A 1 437 ? -17.141 15.711 14.242 1 87.19 437 PHE A C 1
ATOM 3435 O O . PHE A 1 437 ? -17.391 16.719 14.914 1 87.19 437 PHE A O 1
ATOM 3442 N N . MET A 1 438 ? -16.047 15.57 13.562 1 87.81 438 MET A N 1
ATOM 3443 C CA . MET A 1 438 ? -14.977 16.562 13.633 1 87.81 438 MET A CA 1
ATOM 3444 C C . MET A 1 438 ? -15.43 17.891 13.023 1 87.81 438 MET A C 1
ATOM 3446 O O . MET A 1 438 ? -15.016 18.953 13.477 1 87.81 438 MET A O 1
ATOM 3450 N N . SER A 1 439 ? -16.203 17.828 12 1 92.56 439 SER A N 1
ATOM 3451 C CA . SER A 1 439 ? -16.75 19.031 11.391 1 92.56 439 SER A CA 1
ATOM 3452 C C . SER A 1 439 ? -17.547 19.859 12.398 1 92.56 439 SER A C 1
ATOM 3454 O O . SER A 1 439 ? -17.281 21.047 12.586 1 92.56 439 SER A O 1
ATOM 3456 N N . TYR A 1 440 ? -18.453 19.188 13.031 1 92.81 440 TYR A N 1
ATOM 3457 C CA . TYR A 1 440 ? -19.281 19.844 14.039 1 92.81 440 TYR A CA 1
ATOM 3458 C C . TYR A 1 440 ? -18.438 20.312 15.219 1 92.81 440 TYR A C 1
ATOM 3460 O O . TYR A 1 440 ? -18.578 21.438 15.68 1 92.81 440 TYR A O 1
ATOM 3468 N N . ASN A 1 441 ? -17.625 19.406 15.648 1 90.31 441 ASN A N 1
ATOM 3469 C CA . ASN A 1 441 ? -16.812 19.688 16.828 1 90.31 441 ASN A CA 1
ATOM 3470 C C . ASN A 1 441 ? -15.969 20.938 16.625 1 90.31 441 ASN A C 1
ATOM 3472 O O . ASN A 1 441 ? -15.891 21.781 17.516 1 90.31 441 ASN A O 1
ATOM 3476 N N . THR A 1 442 ? -15.352 21.094 15.516 1 90.69 442 THR A N 1
ATOM 3477 C CA . THR A 1 442 ? -14.484 22.234 15.234 1 90.69 442 THR A CA 1
ATOM 3478 C C . THR A 1 442 ? -15.273 23.531 15.258 1 90.69 442 THR A C 1
ATOM 3480 O O . THR A 1 442 ? -14.844 24.516 15.875 1 90.69 442 THR A O 1
ATOM 3483 N N . ILE A 1 443 ? -16.438 23.547 14.656 1 95.5 443 ILE A N 1
ATOM 3484 C CA . ILE A 1 443 ? -17.219 24.766 14.547 1 95.5 443 ILE A CA 1
ATOM 3485 C C . ILE A 1 443 ? -17.859 25.094 15.898 1 95.5 443 ILE A C 1
ATOM 3487 O O . ILE A 1 443 ? -17.828 26.234 16.344 1 95.5 443 ILE A O 1
ATOM 3491 N N . ILE A 1 444 ? -18.406 24.109 16.547 1 95.25 444 ILE A N 1
ATOM 3492 C CA . ILE A 1 444 ? -19.094 24.297 17.828 1 95.25 444 ILE A CA 1
ATOM 3493 C C . ILE A 1 444 ? -18.094 24.797 18.875 1 95.25 444 ILE A C 1
ATOM 3495 O O . ILE A 1 444 ? -18.375 25.75 19.609 1 95.25 444 ILE A O 1
ATOM 3499 N N . CYS A 1 445 ? -16.984 24.203 18.969 1 91.19 445 CYS A N 1
ATOM 3500 C CA . CYS A 1 445 ? -15.969 24.641 19.922 1 91.19 445 CYS A CA 1
ATOM 3501 C C . CYS A 1 445 ? -15.508 26.062 19.609 1 91.19 445 CYS A C 1
ATOM 3503 O O . CYS A 1 445 ? -15.242 26.844 20.516 1 91.19 445 CYS A O 1
ATOM 3505 N N . GLY A 1 446 ? -15.383 26.344 18.328 1 92.62 446 GLY A N 1
ATOM 3506 C CA . GLY A 1 446 ? -15.07 27.719 17.953 1 92.62 446 GLY A CA 1
ATOM 3507 C C . GLY A 1 446 ? -16.125 28.719 18.375 1 92.62 446 GLY A C 1
ATOM 3508 O O . GLY A 1 446 ? -15.805 29.812 18.812 1 92.62 446 GLY A O 1
ATOM 3509 N N . LEU A 1 447 ? -17.359 28.328 18.281 1 95 447 LEU A N 1
ATOM 3510 C CA . LEU A 1 447 ? -18.484 29.188 18.641 1 95 447 LEU A CA 1
ATOM 3511 C C . LEU A 1 447 ? -18.547 29.391 20.156 1 95 447 LEU A C 1
ATOM 3513 O O . LEU A 1 447 ? -18.922 30.453 20.641 1 95 447 LEU A O 1
ATOM 3517 N N . CYS A 1 448 ? -18.172 28.375 20.875 1 92.38 448 CYS A N 1
ATOM 3518 C CA . CYS A 1 448 ? -18.203 28.438 22.328 1 92.38 448 CYS A CA 1
ATOM 3519 C C . CYS A 1 448 ? -17.188 29.453 22.844 1 92.38 448 CYS A C 1
ATOM 3521 O O . CYS A 1 448 ? -17.375 30.031 23.922 1 92.38 448 CYS A O 1
ATOM 3523 N N . MET A 1 449 ? -16.219 29.641 22.109 1 87.75 449 MET A N 1
ATOM 3524 C CA . MET A 1 449 ? -15.18 30.578 22.5 1 87.75 449 MET A CA 1
ATOM 3525 C C . MET A 1 449 ? -15.547 32 22.109 1 87.75 449 MET A C 1
ATOM 3527 O O . MET A 1 449 ? -14.969 32.969 22.625 1 87.75 449 MET A O 1
ATOM 3531 N N . ALA A 1 450 ? -16.469 32.094 21.234 1 91.06 450 ALA A N 1
ATOM 3532 C CA . ALA A 1 450 ? -16.906 33.406 20.781 1 91.06 450 ALA A CA 1
ATOM 3533 C C . ALA A 1 450 ? -18.047 33.938 21.641 1 91.06 450 ALA A C 1
ATOM 3535 O O . ALA A 1 450 ? -18.922 33.188 22.078 1 91.06 450 ALA A O 1
ATOM 3536 N N . LYS A 1 451 ? -17.969 35.188 22.078 1 86.38 451 LYS A N 1
ATOM 3537 C CA . LYS A 1 451 ? -18.984 35.781 22.953 1 86.38 451 LYS A CA 1
ATOM 3538 C C . LYS A 1 451 ? -20.328 35.906 22.25 1 86.38 451 LYS A C 1
ATOM 3540 O O . LYS A 1 451 ? -20.375 36.375 21.109 1 86.38 451 LYS A O 1
ATOM 3545 N N . GLY A 1 452 ? -21.453 35.5 22.891 1 87.94 452 GLY A N 1
ATOM 3546 C CA . GLY A 1 452 ? -22.812 35.781 22.438 1 87.94 452 GLY A CA 1
ATOM 3547 C C . GLY A 1 452 ? -23.266 34.844 21.328 1 87.94 452 GLY A C 1
ATOM 3548 O O . GLY A 1 452 ? -24.156 35.156 20.562 1 87.94 452 GLY A O 1
ATOM 3549 N N . ARG A 1 453 ? -22.594 33.719 21.172 1 93.62 453 ARG A N 1
ATOM 3550 C CA . ARG A 1 453 ? -22.922 32.875 20.031 1 93.62 453 ARG A CA 1
ATOM 3551 C C . ARG A 1 453 ? -23.5 31.531 20.5 1 93.62 453 ARG A C 1
ATOM 3553 O O . ARG A 1 453 ? -23.547 30.562 19.719 1 93.62 453 ARG A O 1
ATOM 3560 N N . MET A 1 454 ? -24 31.375 21.688 1 93.31 454 MET A N 1
ATOM 3561 C CA . MET A 1 454 ? -24.422 30.094 22.266 1 93.31 454 MET A CA 1
ATOM 3562 C C . MET A 1 454 ? -25.719 29.609 21.641 1 93.31 454 MET A C 1
ATOM 3564 O O . MET A 1 454 ? -25.984 28.406 21.625 1 93.31 454 MET A O 1
ATOM 3568 N N . GLN A 1 455 ? -26.5 30.531 21.125 1 93.56 455 GLN A N 1
ATOM 3569 C CA . GLN A 1 455 ? -27.688 30.094 20.406 1 93.56 455 GLN A CA 1
ATOM 3570 C C . GLN A 1 455 ? -27.297 29.281 19.172 1 93.56 455 GLN A C 1
ATOM 3572 O O . GLN A 1 455 ? -27.938 28.266 18.859 1 93.56 455 GLN A O 1
ATOM 3577 N N . ASP A 1 456 ? -26.359 29.812 18.422 1 95.75 456 ASP A N 1
ATOM 3578 C CA . ASP A 1 456 ? -25.828 29.078 17.266 1 95.75 456 ASP A CA 1
ATOM 3579 C C . ASP A 1 456 ? -25.281 27.703 17.703 1 95.75 456 ASP A C 1
ATOM 3581 O O . ASP A 1 456 ? -25.438 26.719 16.969 1 95.75 456 ASP A O 1
ATOM 3585 N N . VAL A 1 457 ? -24.594 27.672 18.828 1 96.56 457 VAL A N 1
ATOM 3586 C CA . VAL A 1 457 ? -24.047 26.438 19.375 1 96.56 457 VAL A CA 1
ATOM 3587 C C . VAL A 1 457 ? -25.172 25.422 19.609 1 96.56 457 VAL A C 1
ATOM 3589 O O . VAL A 1 457 ? -25.062 24.25 19.203 1 96.56 457 VAL A O 1
ATOM 3592 N N . GLU A 1 458 ? -26.234 25.844 20.234 1 94.75 458 GLU A N 1
ATOM 3593 C CA . GLU A 1 458 ? -27.359 24.969 20.531 1 94.75 458 GLU A CA 1
ATOM 3594 C C . GLU A 1 458 ? -27.984 24.422 19.25 1 94.75 458 GLU A C 1
ATOM 3596 O O . GLU A 1 458 ? -28.344 23.25 19.172 1 94.75 458 GLU A O 1
ATOM 3601 N N . ASP A 1 459 ? -28.109 25.266 18.266 1 95.75 459 ASP A N 1
ATOM 3602 C CA . ASP A 1 459 ? -28.672 24.844 17 1 95.75 459 ASP A CA 1
ATOM 3603 C C . ASP A 1 459 ? -27.812 23.766 16.344 1 95.75 459 ASP A C 1
ATOM 3605 O O . ASP A 1 459 ? -28.328 22.781 15.812 1 95.75 459 ASP A O 1
ATOM 3609 N N . LEU A 1 460 ? -26.531 23.969 16.344 1 96.06 460 LEU A N 1
ATOM 3610 C CA . LEU A 1 460 ? -25.609 23.047 15.711 1 96.06 460 LEU A CA 1
ATOM 3611 C C . LEU A 1 460 ? -25.531 21.734 16.484 1 96.06 460 LEU A C 1
ATOM 3613 O O . LEU A 1 460 ? -25.344 20.672 15.898 1 96.06 460 LEU A O 1
ATOM 3617 N N . VAL A 1 461 ? -25.578 21.859 17.797 1 95.31 461 VAL A N 1
ATOM 3618 C CA . VAL A 1 461 ? -25.562 20.672 18.625 1 95.31 461 VAL A CA 1
ATOM 3619 C C . VAL A 1 461 ? -26.781 19.812 18.297 1 95.31 461 VAL A C 1
ATOM 3621 O O . VAL A 1 461 ? -26.672 18.578 18.203 1 95.31 461 VAL A O 1
ATOM 3624 N N . ASP A 1 462 ? -27.875 20.422 18.172 1 94.62 462 ASP A N 1
ATOM 3625 C CA . ASP A 1 462 ? -29.078 19.688 17.797 1 94.62 462 ASP A CA 1
ATOM 3626 C C . ASP A 1 462 ? -28.906 19 16.453 1 94.62 462 ASP A C 1
ATOM 3628 O O . ASP A 1 462 ? -29.328 17.859 16.281 1 94.62 462 ASP A O 1
ATOM 3632 N N . CYS A 1 463 ? -28.344 19.672 15.508 1 93.38 463 CYS A N 1
ATOM 3633 C CA . CYS A 1 463 ? -28.078 19.094 14.188 1 93.38 463 CYS A CA 1
ATOM 3634 C C . CYS A 1 463 ? -27.141 17.906 14.281 1 93.38 463 CYS A C 1
ATOM 3636 O O . CYS A 1 463 ? -27.328 16.891 13.617 1 93.38 463 CYS A O 1
ATOM 3638 N N . MET A 1 464 ? -26.062 18.062 15.008 1 93 464 MET A N 1
ATOM 3639 C CA . MET A 1 464 ? -25.062 17.016 15.195 1 93 464 MET A CA 1
ATOM 3640 C C . MET A 1 464 ? -25.703 15.75 15.758 1 93 464 MET A C 1
ATOM 3642 O O . MET A 1 464 ? -25.438 14.648 15.281 1 93 464 MET A O 1
ATOM 3646 N N . ILE A 1 465 ? -26.594 15.914 16.719 1 91.44 465 ILE A N 1
ATOM 3647 C CA . ILE A 1 465 ? -27.25 14.781 17.375 1 91.44 465 ILE A CA 1
ATOM 3648 C C . ILE A 1 465 ? -28.219 14.117 16.391 1 91.44 465 ILE A C 1
ATOM 3650 O O . ILE A 1 465 ? -28.297 12.883 16.344 1 91.44 465 ILE A O 1
ATOM 3654 N N . ARG A 1 466 ? -28.875 14.852 15.664 1 89.81 466 ARG A N 1
ATOM 3655 C CA . ARG A 1 466 ? -29.797 14.312 14.672 1 89.81 466 ARG A CA 1
ATOM 3656 C C . ARG A 1 466 ? -29.062 13.523 13.602 1 89.81 466 ARG A C 1
ATOM 3658 O O . ARG A 1 466 ? -29.609 12.578 13.031 1 89.81 466 ARG A O 1
ATOM 3665 N N . SER A 1 467 ? -27.875 13.961 13.352 1 86.31 467 SER A N 1
ATOM 3666 C CA . SER A 1 467 ? -27.062 13.281 12.344 1 86.31 467 SER A CA 1
ATOM 3667 C C . SER A 1 467 ? -26.406 12.023 12.914 1 86.31 467 SER A C 1
ATOM 3669 O O . SER A 1 467 ? -25.641 11.352 12.227 1 86.31 467 SER A O 1
ATOM 3671 N N . GLY A 1 468 ? -26.656 11.773 14.234 1 79.5 468 GLY A N 1
ATOM 3672 C CA . GLY A 1 468 ? -26.234 10.5 14.812 1 79.5 468 GLY A CA 1
ATOM 3673 C C . GLY A 1 468 ? -24.938 10.594 15.586 1 79.5 468 GLY A C 1
ATOM 3674 O O . GLY A 1 468 ? -24.359 9.57 15.945 1 79.5 468 GLY A O 1
ATOM 3675 N N . HIS A 1 469 ? -24.422 11.781 15.773 1 85.12 469 HIS A N 1
ATOM 3676 C CA . HIS A 1 469 ? -23.156 11.945 16.5 1 85.12 469 HIS A CA 1
ATOM 3677 C C . HIS A 1 469 ? -23.422 12.219 17.984 1 85.12 469 HIS A C 1
ATOM 3679 O O . HIS A 1 469 ? -24.375 12.906 18.328 1 85.12 469 HIS A O 1
ATOM 3685 N N . ASN A 1 470 ? -22.609 11.633 18.844 1 82.94 470 ASN A N 1
ATOM 3686 C CA . ASN A 1 470 ? -22.703 11.859 20.281 1 82.94 470 ASN A CA 1
ATOM 3687 C C . ASN A 1 470 ? -21.547 12.719 20.781 1 82.94 470 ASN A C 1
ATOM 3689 O O . ASN A 1 470 ? -20.562 12.922 20.078 1 82.94 470 ASN A O 1
ATOM 3693 N N . PHE A 1 471 ? -21.797 13.188 22.031 1 85.88 471 PHE A N 1
ATOM 3694 C CA . PHE A 1 471 ? -20.781 14.047 22.609 1 85.88 471 PHE A CA 1
ATOM 3695 C C . PHE A 1 471 ? -19.562 13.234 23.047 1 85.88 471 PHE A C 1
ATOM 3697 O O . PHE A 1 471 ? -19.719 12.117 23.547 1 85.88 471 PHE A O 1
ATOM 3704 N N . ASP A 1 472 ? -18.516 13.781 22.719 1 79.06 472 ASP A N 1
ATOM 3705 C CA . ASP A 1 472 ? -17.297 13.25 23.328 1 79.06 472 ASP A CA 1
ATOM 3706 C C . ASP A 1 472 ? -16.766 14.188 24.406 1 79.06 472 ASP A C 1
ATOM 3708 O O . ASP A 1 472 ? -17.406 15.188 24.75 1 79.06 472 ASP A O 1
ATOM 3712 N N . PHE A 1 473 ? -15.695 13.852 25.062 1 76.81 473 PHE A N 1
ATOM 3713 C CA . PHE A 1 473 ? -15.133 14.641 26.141 1 76.81 473 PHE A CA 1
ATOM 3714 C C . PHE A 1 473 ? -14.844 16.062 25.688 1 76.81 473 PHE A C 1
ATOM 3716 O O . PHE A 1 473 ? -15.117 17.031 26.406 1 76.81 473 PHE A O 1
ATOM 3723 N N . THR A 1 474 ? -14.281 16.188 24.516 1 76.38 474 THR A N 1
ATOM 3724 C CA . THR A 1 474 ? -13.906 17.5 24 1 76.38 474 THR A CA 1
ATOM 3725 C C . THR A 1 474 ? -15.141 18.375 23.812 1 76.38 474 THR A C 1
ATOM 3727 O O . THR A 1 474 ? -15.117 19.562 24.141 1 76.38 474 THR A O 1
ATOM 3730 N N . MET A 1 475 ? -16.141 17.781 23.297 1 85.62 475 MET A N 1
ATOM 3731 C CA . MET A 1 475 ? -17.375 18.531 23.094 1 85.62 475 MET A CA 1
ATOM 3732 C C . MET A 1 475 ? -17.953 19 24.422 1 85.62 475 MET A C 1
ATOM 3734 O O . MET A 1 475 ? -18.359 20.156 24.562 1 85.62 475 MET A O 1
ATOM 3738 N N . TYR A 1 476 ? -18 18.125 25.359 1 85.69 476 TYR A N 1
ATOM 3739 C CA . TYR A 1 476 ? -18.5 18.5 26.688 1 85.69 476 TYR A CA 1
ATOM 3740 C C . TYR A 1 476 ? -17.672 19.641 27.281 1 85.69 476 TYR A C 1
ATOM 3742 O O . TYR A 1 476 ? -18.234 20.578 27.859 1 85.69 476 TYR A O 1
ATOM 3750 N N . SER A 1 477 ? -16.422 19.531 27.109 1 81.38 477 SER A N 1
ATOM 3751 C CA . SER A 1 477 ? -15.539 20.547 27.656 1 81.38 477 SER A CA 1
ATOM 3752 C C . SER A 1 477 ? -15.773 21.906 27 1 81.38 477 SER A C 1
ATOM 3754 O O . SER A 1 477 ? -15.773 22.938 27.672 1 81.38 477 SER A O 1
ATOM 3756 N N . CYS A 1 478 ? -15.945 21.891 25.719 1 87.25 478 CYS A N 1
ATOM 3757 C CA . CYS A 1 478 ? -16.219 23.125 24.984 1 87.25 478 CYS A CA 1
ATOM 3758 C C . CYS A 1 478 ? -17.547 23.734 25.406 1 87.25 478 CYS A C 1
ATOM 3760 O O . CYS A 1 478 ? -17.656 24.938 25.609 1 87.25 478 CYS A O 1
ATOM 3762 N N . LEU A 1 479 ? -18.516 22.906 25.562 1 90.81 479 LEU A N 1
ATOM 3763 C CA . LEU A 1 479 ? -19.844 23.375 25.969 1 90.81 479 LEU A CA 1
ATOM 3764 C C . LEU A 1 479 ? -19.797 23.953 27.391 1 90.81 479 LEU A C 1
ATOM 3766 O O . LEU A 1 479 ? -20.406 24.984 27.656 1 90.81 479 LEU A O 1
ATOM 3770 N N . LEU A 1 480 ? -19.109 23.219 28.172 1 87.31 480 LEU A N 1
ATOM 3771 C CA . LEU A 1 480 ? -18.953 23.688 29.547 1 87.31 480 LEU A CA 1
ATOM 3772 C C . LEU A 1 480 ? -18.328 25.062 29.578 1 87.31 480 LEU A C 1
ATOM 3774 O O . LEU A 1 480 ? -18.812 25.969 30.281 1 87.31 480 LEU A O 1
ATOM 3778 N N . LYS A 1 481 ? -17.281 25.25 28.906 1 83.88 481 LYS A N 1
ATOM 3779 C CA . LYS A 1 481 ? -16.609 26.547 28.828 1 83.88 481 LYS A CA 1
ATOM 3780 C C . LYS A 1 481 ? -17.5 27.625 28.25 1 83.88 481 LYS A C 1
ATOM 3782 O O . LYS A 1 481 ? -17.516 28.766 28.719 1 83.88 481 LYS A O 1
ATOM 3787 N N . GLY A 1 482 ? -18.203 27.281 27.234 1 88.31 482 GLY A N 1
ATOM 3788 C CA . GLY A 1 482 ? -19.109 28.219 26.578 1 88.31 482 GLY A CA 1
ATOM 3789 C C . GLY A 1 482 ? -20.219 28.703 27.5 1 88.31 482 GLY A C 1
ATOM 3790 O O . GLY A 1 482 ? -20.469 29.906 27.578 1 88.31 482 GLY A O 1
ATOM 3791 N N . TYR A 1 483 ? -20.828 27.844 28.172 1 88.69 483 TYR A N 1
ATOM 3792 C CA . TYR A 1 483 ? -21.922 28.219 29.078 1 88.69 483 TYR A CA 1
ATOM 3793 C C . TYR A 1 483 ? -21.391 29 30.266 1 88.69 483 TYR A C 1
ATOM 3795 O O . TYR A 1 483 ? -22.078 29.891 30.781 1 88.69 483 TYR A O 1
ATOM 3803 N N . CYS A 1 484 ? -20.25 28.641 30.688 1 82.12 484 CYS A N 1
ATOM 3804 C CA . CYS A 1 484 ? -19.641 29.391 31.781 1 82.12 484 CYS A CA 1
ATOM 3805 C C . CYS A 1 484 ? -19.375 30.828 31.375 1 82.12 484 CYS A C 1
ATOM 3807 O O . CYS A 1 484 ? -19.625 31.75 32.156 1 82.12 484 CYS A O 1
ATOM 3809 N N . GLU A 1 485 ? -18.859 30.984 30.203 1 81.38 485 GLU A N 1
ATOM 3810 C CA . GLU A 1 485 ? -18.578 32.312 29.719 1 81.38 485 GLU A CA 1
ATOM 3811 C C . GLU A 1 485 ? -19.859 33.125 29.531 1 81.38 485 GLU A C 1
ATOM 3813 O O . GLU A 1 485 ? -19.875 34.344 29.719 1 81.38 485 GLU A O 1
ATOM 3818 N N . GLU A 1 486 ? -20.844 32.469 29.156 1 84.38 486 GLU A N 1
ATOM 3819 C CA . GLU A 1 486 ? -22.141 33.094 28.969 1 84.38 486 GLU A CA 1
ATOM 3820 C C . GLU A 1 486 ? -22.812 33.406 30.297 1 84.38 486 GLU A C 1
ATOM 3822 O O . GLU A 1 486 ? -23.688 34.25 30.375 1 84.38 486 GLU A O 1
ATOM 3827 N N . GLY A 1 487 ? -22.422 32.719 31.406 1 78.12 487 GLY A N 1
ATOM 3828 C CA . GLY A 1 487 ? -23 32.906 32.719 1 78.12 487 GLY A CA 1
ATOM 3829 C C . GLY A 1 487 ? -24.266 32.062 32.906 1 78.12 487 GLY A C 1
ATOM 3830 O O . GLY A 1 487 ? -25.078 32.375 33.781 1 78.12 487 GLY A O 1
ATOM 3831 N N . ASN A 1 488 ? -24.5 31.156 32.062 1 86.94 488 ASN A N 1
ATOM 3832 C CA . ASN A 1 488 ? -25.641 30.266 32.156 1 86.94 488 ASN A CA 1
ATOM 3833 C C . ASN A 1 488 ? -25.344 29.109 33.125 1 86.94 488 ASN A C 1
ATOM 3835 O O . ASN A 1 488 ? -25.016 28 32.688 1 86.94 488 ASN A O 1
ATOM 3839 N N . VAL A 1 489 ? -25.594 29.266 34.312 1 82.62 489 VAL A N 1
ATOM 3840 C CA . VAL A 1 489 ? -25.234 28.328 35.406 1 82.62 489 VAL A CA 1
ATOM 3841 C C . VAL A 1 489 ? -26.031 27.047 35.25 1 82.62 489 VAL A C 1
ATOM 3843 O O . VAL A 1 489 ? -25.516 25.953 35.5 1 82.62 489 VAL A O 1
ATOM 3846 N N . GLU A 1 490 ? -27.25 27.188 34.875 1 86.19 490 GLU A N 1
ATOM 3847 C CA . GLU A 1 490 ? -28.094 26 34.719 1 86.19 490 GLU A CA 1
ATOM 3848 C C . GLU A 1 490 ? -27.5 25.016 33.719 1 86.19 490 GLU A C 1
ATOM 3850 O O . GLU A 1 490 ? -27.375 23.828 34 1 86.19 490 GLU A O 1
ATOM 3855 N N . ASN A 1 491 ? -27.172 25.562 32.656 1 90.38 491 ASN A N 1
ATOM 3856 C CA . ASN A 1 491 ? -26.625 24.688 31.609 1 90.38 491 ASN A CA 1
ATOM 3857 C C . ASN A 1 491 ? -25.234 24.188 32 1 90.38 491 ASN A C 1
ATOM 3859 O O . ASN A 1 491 ? -24.859 23.062 31.641 1 90.38 491 ASN A O 1
ATOM 3863 N N . VAL A 1 492 ? -24.438 24.922 32.656 1 87.69 492 VAL A N 1
ATOM 3864 C CA . VAL A 1 492 ? -23.141 24.484 33.156 1 87.69 492 VAL A CA 1
ATOM 3865 C C . VAL A 1 492 ? -23.312 23.25 34.031 1 87.69 492 VAL A C 1
ATOM 3867 O O . VAL A 1 492 ? -22.594 22.266 33.875 1 87.69 492 VAL A O 1
ATOM 3870 N N . MET A 1 493 ? -24.266 23.375 34.906 1 84.06 493 MET A N 1
ATOM 3871 C CA . MET A 1 493 ? -24.5 22.266 35.812 1 84.06 493 MET A CA 1
ATOM 3872 C C . MET A 1 493 ? -25.031 21.047 35.094 1 84.06 493 MET A C 1
ATOM 3874 O O . MET A 1 493 ? -24.688 19.906 35.406 1 84.06 493 MET A O 1
ATOM 3878 N N . ARG A 1 494 ? -25.812 21.297 34.188 1 88.81 494 ARG A N 1
ATOM 3879 C CA . ARG A 1 494 ? -26.359 20.203 33.375 1 88.81 494 ARG A CA 1
ATOM 3880 C C . ARG A 1 494 ? -25.25 19.453 32.656 1 88.81 494 ARG A C 1
ATOM 3882 O O . ARG A 1 494 ? -25.203 18.219 32.688 1 88.81 494 ARG A O 1
ATOM 3889 N N . ILE A 1 495 ? -24.406 20.188 31.953 1 90.25 495 ILE A N 1
ATOM 3890 C CA . ILE A 1 495 ? -23.328 19.594 31.172 1 90.25 495 ILE A CA 1
ATOM 3891 C C . ILE A 1 495 ? -22.344 18.891 32.125 1 90.25 495 ILE A C 1
ATOM 3893 O O . ILE A 1 495 ? -21.859 17.797 31.812 1 90.25 495 ILE A O 1
ATOM 3897 N N . ALA A 1 496 ? -22.047 19.484 33.219 1 85.56 496 ALA A N 1
ATOM 3898 C CA . ALA A 1 496 ? -21.156 18.875 34.188 1 85.56 496 ALA A CA 1
ATOM 3899 C C . ALA A 1 496 ? -21.734 17.547 34.688 1 85.56 496 ALA A C 1
ATOM 3901 O O . ALA A 1 496 ? -20.984 16.578 34.875 1 85.56 496 ALA A O 1
ATOM 3902 N N . HIS A 1 497 ? -22.953 17.594 34.969 1 86.12 497 HIS A N 1
ATOM 3903 C CA . HIS A 1 497 ? -23.625 16.375 35.406 1 86.12 497 HIS A CA 1
ATOM 3904 C C . HIS A 1 497 ? -23.547 15.281 34.344 1 86.12 497 HIS A C 1
ATOM 3906 O O . HIS A 1 497 ? -23.312 14.109 34.688 1 86.12 497 HIS A O 1
ATOM 3912 N N . GLU A 1 498 ? -23.828 15.648 33.188 1 88.12 498 GLU A N 1
ATOM 3913 C CA . GLU A 1 498 ? -23.75 14.688 32.094 1 88.12 498 GLU A CA 1
ATOM 3914 C C . GLU A 1 498 ? -22.344 14.117 31.938 1 88.12 498 GLU A C 1
ATOM 3916 O O . GLU A 1 498 ? -22.172 12.93 31.672 1 88.12 498 GLU A O 1
ATOM 3921 N N . MET A 1 499 ? -21.344 14.961 32 1 85.75 499 MET A N 1
ATOM 3922 C CA . MET A 1 499 ? -19.953 14.539 31.891 1 85.75 499 MET A CA 1
ATOM 3923 C C . MET A 1 499 ? -19.625 13.492 32.969 1 85.75 499 MET A C 1
ATOM 3925 O O . MET A 1 499 ? -19.016 12.469 32.656 1 85.75 499 MET A O 1
ATOM 3929 N N . VAL A 1 500 ? -20.047 13.688 34.156 1 79.31 500 VAL A N 1
ATOM 3930 C CA . VAL A 1 500 ? -19.75 12.797 35.25 1 79.31 500 VAL A CA 1
ATOM 3931 C C . VAL A 1 500 ? -20.5 11.477 35.094 1 79.31 500 VAL A C 1
ATOM 3933 O O . VAL A 1 500 ? -19.984 10.406 35.406 1 79.31 500 VAL A O 1
ATOM 3936 N N . THR A 1 501 ? -21.641 11.594 34.625 1 82.38 501 THR A N 1
ATOM 3937 C CA . THR A 1 501 ? -22.438 10.398 34.375 1 82.38 501 THR A CA 1
ATOM 3938 C C . THR A 1 501 ? -21.812 9.523 33.312 1 82.38 501 THR A C 1
ATOM 3940 O O . THR A 1 501 ? -21.891 8.289 33.375 1 82.38 501 THR A O 1
ATOM 3943 N N . LYS A 1 502 ? -21.312 10.164 32.375 1 80.5 502 LYS A N 1
ATOM 3944 C CA . LYS A 1 502 ? -20.672 9.422 31.297 1 80.5 502 LYS A CA 1
ATOM 3945 C C . LYS A 1 502 ? -19.234 9.039 31.656 1 80.5 502 LYS A C 1
ATOM 3947 O O . LYS A 1 502 ? -18.484 8.578 30.812 1 80.5 502 LYS A O 1
ATOM 3952 N N . LYS A 1 503 ? -18.828 9.398 32.938 1 76.44 503 LYS A N 1
ATOM 3953 C CA . LYS A 1 503 ? -17.547 8.992 33.531 1 76.44 503 LYS A CA 1
ATOM 3954 C C . LYS A 1 503 ? -16.391 9.789 32.938 1 76.44 503 LYS A C 1
ATOM 3956 O O . LYS A 1 503 ? -15.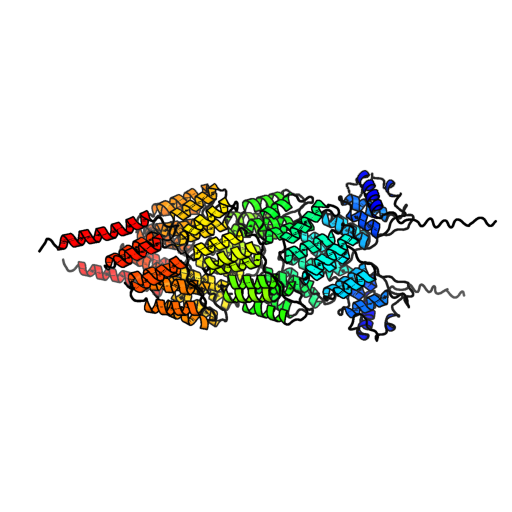297 9.258 32.75 1 76.44 503 LYS A O 1
ATOM 3961 N N . TYR A 1 504 ? -16.734 10.984 32.438 1 78.69 504 TYR A N 1
ATOM 3962 C CA . TYR A 1 504 ? -15.68 11.906 32.062 1 78.69 504 TYR A CA 1
ATOM 3963 C C . TYR A 1 504 ? -15.172 12.688 33.25 1 78.69 504 TYR A C 1
ATOM 3965 O O . TYR A 1 504 ? -15.953 13.062 34.125 1 78.69 504 TYR A O 1
ATOM 3973 N N . VAL A 1 505 ? -13.891 12.844 33.312 1 77.5 505 VAL A N 1
ATOM 3974 C CA . VAL A 1 505 ? -13.305 13.578 34.438 1 77.5 505 VAL A CA 1
ATOM 3975 C C . VAL A 1 505 ? -13.062 15.031 34.031 1 77.5 505 VAL A C 1
ATOM 3977 O O . VAL A 1 505 ? -12.453 15.297 33 1 77.5 505 VAL A O 1
ATOM 3980 N N . ILE A 1 506 ? -13.656 15.945 34.75 1 80.81 506 ILE A N 1
ATOM 3981 C CA . ILE A 1 506 ? -13.344 17.359 34.562 1 80.81 506 ILE A CA 1
ATOM 3982 C C . ILE A 1 506 ? -11.984 17.672 35.188 1 80.81 506 ILE A C 1
ATOM 3984 O O . ILE A 1 506 ? -11.844 17.641 36.438 1 80.81 506 ILE A O 1
ATOM 3988 N N . GLY A 1 507 ? -10.969 17.953 34.406 1 77.12 507 GLY A N 1
ATOM 3989 C CA . GLY A 1 507 ? -9.617 18.188 34.906 1 77.12 507 GLY A CA 1
ATOM 3990 C C . GLY A 1 507 ? -9.508 19.391 35.812 1 77.12 507 GLY A C 1
ATOM 3991 O O . GLY A 1 507 ? -10.391 20.234 35.844 1 77.12 507 GLY A O 1
ATOM 3992 N N . LEU A 1 508 ? -8.445 19.375 36.625 1 80 508 LEU A N 1
ATOM 3993 C CA . LEU A 1 508 ? -8.234 20.406 37.625 1 80 508 LEU A CA 1
ATOM 3994 C C . LEU A 1 508 ? -8.172 21.781 37 1 80 508 LEU A C 1
ATOM 3996 O O . LEU A 1 508 ? -8.703 22.75 37.562 1 80 508 LEU A O 1
ATOM 4000 N N . GLU A 1 509 ? -7.598 21.844 35.844 1 75.38 509 GLU A N 1
ATOM 4001 C CA . GLU A 1 509 ? -7.477 23.125 35.156 1 75.38 509 GLU A CA 1
ATOM 4002 C C . GLU A 1 509 ? -8.844 23.641 34.719 1 75.38 509 GLU A C 1
ATOM 4004 O O . GLU A 1 509 ? -9.156 24.828 34.906 1 75.38 509 GLU A O 1
ATOM 4009 N N . SER A 1 510 ? -9.531 22.75 34.156 1 75.44 510 SER A N 1
ATOM 4010 C CA . SER A 1 510 ? -10.875 23.125 33.719 1 75.44 510 SER A CA 1
ATOM 4011 C C . SER A 1 510 ? -11.758 23.484 34.906 1 75.44 510 SER A C 1
ATOM 4013 O O . SER A 1 510 ? -12.508 24.469 34.875 1 75.44 510 SER A O 1
ATOM 4015 N N . PHE A 1 511 ? -11.641 22.719 35.969 1 84.19 511 PHE A N 1
ATOM 4016 C CA . PHE A 1 511 ? -12.391 22.969 37.188 1 84.19 511 PHE A CA 1
ATOM 4017 C C . PHE A 1 511 ? -12.047 24.344 37.75 1 84.19 511 PHE A C 1
ATOM 4019 O O . PHE A 1 511 ? -12.938 25.094 38.156 1 84.19 511 PHE A O 1
ATOM 4026 N N . SER A 1 512 ? -10.742 24.578 37.719 1 84.25 512 SER A N 1
ATOM 4027 C CA . SER A 1 512 ? -10.281 25.859 38.25 1 84.25 512 SER A CA 1
ATOM 4028 C C . SER A 1 512 ? -10.875 27.016 37.469 1 84.25 512 SER A C 1
ATOM 4030 O O . SER A 1 512 ? -11.328 28 38.062 1 84.25 512 SER A O 1
ATOM 4032 N N . VAL A 1 513 ? -10.883 26.859 36.25 1 78.12 513 VAL A N 1
ATOM 4033 C CA . VAL A 1 513 ? -11.406 27.922 35.375 1 78.12 513 VAL A CA 1
ATOM 4034 C C . VAL A 1 513 ? -12.914 28.062 35.594 1 78.12 513 VAL A C 1
ATOM 4036 O O . VAL A 1 513 ? -13.43 29.172 35.656 1 78.12 513 VAL A O 1
ATOM 4039 N N . LEU A 1 514 ? -13.539 26.984 35.844 1 83.19 514 LEU A N 1
ATOM 4040 C CA . LEU A 1 514 ? -14.992 26.984 36 1 83.19 514 LEU A CA 1
ATOM 4041 C C . LEU A 1 514 ? -15.383 27.594 37.344 1 83.19 514 LEU A C 1
ATOM 4043 O O . LEU A 1 514 ? -16.297 28.422 37.406 1 83.19 514 LEU A O 1
ATOM 4047 N N . VAL A 1 515 ? -14.656 27.203 38.281 1 86.19 515 VAL A N 1
ATOM 4048 C CA . VAL A 1 515 ? -14.93 27.703 39.625 1 86.19 515 VAL A CA 1
ATOM 4049 C C . VAL A 1 515 ? -14.656 29.219 39.656 1 86.19 515 VAL A C 1
ATOM 4051 O O . VAL A 1 515 ? -15.422 29.969 40.25 1 86.19 515 VAL A O 1
ATOM 4054 N N . LYS A 1 516 ? -13.578 29.562 39.062 1 84.44 516 LYS A N 1
ATOM 4055 C CA . LYS A 1 516 ? -13.242 30.984 39 1 84.44 516 LYS A CA 1
ATOM 4056 C C . LYS A 1 516 ? -14.352 31.781 38.344 1 84.44 516 LYS A C 1
ATOM 4058 O O . LYS A 1 516 ? -14.734 32.844 38.812 1 84.44 516 LYS A O 1
ATOM 4063 N N . GLN A 1 517 ? -14.844 31.25 37.312 1 80.75 517 GLN A N 1
ATOM 4064 C CA . GLN A 1 517 ? -15.883 31.953 36.562 1 80.75 517 GLN A CA 1
ATOM 4065 C C . GLN A 1 517 ? -17.203 31.984 37.312 1 80.75 517 GLN A C 1
ATOM 4067 O O . GLN A 1 517 ? -17.906 33 37.344 1 80.75 517 GLN A O 1
ATOM 4072 N N . LEU A 1 518 ? -17.547 30.969 38 1 82.31 518 LEU A N 1
ATOM 4073 C CA . LEU A 1 518 ? -18.781 30.891 38.812 1 82.31 518 LEU A CA 1
ATOM 4074 C C . LEU A 1 518 ? -18.719 31.828 40 1 82.31 518 LEU A C 1
ATOM 4076 O O . LEU A 1 518 ? -19.688 32.531 40.281 1 82.31 518 LEU A O 1
ATOM 4080 N N . CYS A 1 519 ? -17.562 31.875 40.562 1 83.5 519 CYS A N 1
ATOM 4081 C CA . CYS A 1 519 ? -17.406 32.75 41.75 1 83.5 519 CYS A CA 1
ATOM 4082 C C . CYS A 1 519 ? -17.406 34.219 41.344 1 83.5 519 CYS A C 1
ATOM 4084 O O . CYS A 1 519 ? -17.938 35.062 42.062 1 83.5 519 CYS A O 1
ATOM 4086 N N . ALA A 1 520 ? -16.766 34.406 40.25 1 81.38 520 ALA A N 1
ATOM 4087 C CA . ALA A 1 520 ? -16.75 35.781 39.75 1 81.38 520 ALA A CA 1
ATOM 4088 C C . ALA A 1 520 ? -18.172 36.281 39.469 1 81.38 520 ALA A C 1
ATOM 4090 O O . ALA A 1 520 ? -18.453 37.469 39.625 1 81.38 520 ALA A O 1
ATOM 4091 N N . LYS A 1 521 ? -19.016 35.406 39.25 1 79.81 521 LYS A N 1
ATOM 4092 C CA . LYS A 1 521 ? -20.406 35.781 38.938 1 79.81 521 LYS A CA 1
ATOM 4093 C C . LYS A 1 521 ? -21.281 35.656 40.188 1 79.81 521 LYS A C 1
ATOM 4095 O O . LYS A 1 521 ? -22.516 35.719 40.094 1 79.81 521 LYS A O 1
ATOM 4100 N N . GLY A 1 522 ? -20.703 35.375 41.344 1 78.88 522 GLY A N 1
ATOM 4101 C CA . GLY A 1 522 ? -21.391 35.312 42.625 1 78.88 522 GLY A CA 1
ATOM 4102 C C . GLY A 1 522 ? -22.094 34 42.844 1 78.88 522 GLY A C 1
ATOM 4103 O O . GLY A 1 522 ? -22.938 33.906 43.75 1 78.88 522 GLY A O 1
ATOM 4104 N N . LYS A 1 523 ? -21.828 33.062 41.969 1 84.06 523 LYS A N 1
ATOM 4105 C CA . LYS A 1 523 ? -22.5 31.781 42.062 1 84.06 523 LYS A CA 1
ATOM 4106 C C . LYS A 1 523 ? -21.672 30.781 42.875 1 84.06 523 LYS A C 1
ATOM 4108 O O . LYS A 1 523 ? -21.328 29.719 42.375 1 84.06 523 LYS A O 1
ATOM 4113 N N . VAL A 1 524 ? -21.422 30.969 44.125 1 86.5 524 VAL A N 1
ATOM 4114 C CA . VAL A 1 524 ? -20.562 30.172 45 1 86.5 524 VAL A CA 1
ATOM 4115 C C . VAL A 1 524 ? -21.25 28.844 45.281 1 86.5 524 VAL A C 1
ATOM 4117 O O . VAL A 1 524 ? -20.578 27.812 45.375 1 86.5 524 VAL A O 1
ATOM 4120 N N . THR A 1 525 ? -22.516 28.906 45.438 1 86.62 525 THR A N 1
ATOM 4121 C CA . THR A 1 525 ? -23.25 27.672 45.719 1 86.62 525 THR A CA 1
ATOM 4122 C C . THR A 1 525 ? -23.109 26.672 44.562 1 86.62 525 THR A C 1
ATOM 4124 O O . THR A 1 525 ? -22.938 25.484 44.781 1 86.62 525 THR A O 1
ATOM 4127 N N . GLU A 1 526 ? -23.266 27.219 43.469 1 86.31 526 GLU A N 1
ATOM 4128 C CA . GLU A 1 526 ? -23.141 26.359 42.312 1 86.31 526 GLU A CA 1
ATOM 4129 C C . GLU A 1 526 ? -21.719 25.828 42.156 1 86.31 526 GLU A C 1
ATOM 4131 O O . GLU A 1 526 ? -21.5 24.703 41.719 1 86.31 526 GLU A O 1
ATOM 4136 N N . ALA A 1 527 ? -20.719 26.625 42.5 1 88 527 ALA A N 1
ATOM 4137 C CA . ALA A 1 527 ? -19.328 26.172 42.5 1 88 527 ALA A CA 1
ATOM 4138 C C . ALA A 1 527 ? -19.125 25.016 43.469 1 88 527 ALA A C 1
ATOM 4140 O O . ALA A 1 527 ? -18.391 24.078 43.188 1 88 527 ALA A O 1
ATOM 4141 N N . GLU A 1 528 ? -19.797 25.109 44.562 1 88.06 528 GLU A N 1
ATOM 4142 C CA . GLU A 1 528 ? -19.75 24.031 45.531 1 88.06 528 GLU A CA 1
ATOM 4143 C C . GLU A 1 528 ? -20.406 22.766 45 1 88.06 528 GLU A C 1
ATOM 4145 O O . GLU A 1 528 ? -19.969 21.641 45.312 1 88.06 528 GLU A O 1
ATOM 4150 N N . LYS A 1 529 ? -21.453 22.938 44.344 1 87.31 529 LYS A N 1
ATOM 4151 C CA . LYS A 1 529 ? -22.125 21.797 43.719 1 87.31 529 LYS A CA 1
ATOM 4152 C C . LYS A 1 529 ? -21.234 21.125 42.688 1 87.31 529 LYS A C 1
ATOM 4154 O O . LYS A 1 529 ? -21.219 19.906 42.594 1 87.31 529 LYS A O 1
ATOM 4159 N N . LEU A 1 530 ? -20.688 21.984 41.906 1 87.75 530 LEU A N 1
ATOM 4160 C CA . LEU A 1 530 ? -19.766 21.469 40.906 1 87.75 530 LEU A CA 1
ATOM 4161 C C . LEU A 1 530 ? -18.641 20.656 41.562 1 87.75 530 LEU A C 1
ATOM 4163 O O . LEU A 1 530 ? -18.266 19.594 41.062 1 87.75 530 LEU A O 1
ATOM 4167 N N . PHE A 1 531 ? -18.094 21.203 42.594 1 89 531 PHE A N 1
ATOM 4168 C CA . PHE A 1 531 ? -17.078 20.484 43.344 1 89 531 PHE A CA 1
ATOM 4169 C C . PHE A 1 531 ? -17.625 19.141 43.844 1 89 531 PHE A C 1
ATOM 4171 O O . PHE A 1 531 ? -16.922 18.125 43.781 1 89 531 PHE A O 1
ATOM 4178 N N . GLY A 1 532 ? -18.75 19.109 44.375 1 87 532 GLY A N 1
ATOM 4179 C CA . GLY A 1 532 ? -19.391 17.891 44.844 1 87 532 GLY A CA 1
ATOM 4180 C C . GLY A 1 532 ? -19.5 16.844 43.75 1 87 532 GLY A C 1
ATOM 4181 O O . GLY A 1 532 ? -19.328 15.648 44 1 87 532 GLY A O 1
ATOM 4182 N N . MET A 1 533 ? -19.797 17.297 42.656 1 84.81 533 MET A N 1
ATOM 4183 C CA . MET A 1 533 ? -19.938 16.391 41.5 1 84.81 533 MET A CA 1
ATOM 4184 C C . MET A 1 533 ? -18.578 15.82 41.094 1 84.81 533 MET A C 1
ATOM 4186 O O . MET A 1 533 ? -18.469 14.625 40.844 1 84.81 533 MET A O 1
ATOM 4190 N N . CYS A 1 534 ? -17.609 16.688 41 1 85.31 534 CYS A N 1
ATOM 4191 C CA . CYS A 1 534 ? -16.281 16.266 40.562 1 85.31 534 CYS A CA 1
ATOM 4192 C C . CYS A 1 534 ? -15.648 15.328 41.594 1 85.31 534 CYS A C 1
ATOM 4194 O O . CYS A 1 534 ? -14.898 14.414 41.25 1 85.31 534 CYS A O 1
ATOM 4196 N N . SER A 1 535 ? -15.898 15.586 42.812 1 82.25 535 SER A N 1
ATOM 4197 C CA . SER A 1 535 ? -15.281 14.836 43.906 1 82.25 535 SER A CA 1
ATOM 4198 C C . SER A 1 535 ? -15.773 13.398 43.938 1 82.25 535 SER A C 1
ATOM 4200 O O . SER A 1 535 ? -15.148 12.531 44.562 1 82.25 535 SER A O 1
ATOM 4202 N N . ARG A 1 536 ? -16.766 13.141 43.219 1 76.81 536 ARG A N 1
ATOM 4203 C CA . ARG A 1 536 ? -17.312 11.789 43.156 1 76.81 536 ARG A CA 1
ATOM 4204 C C . ARG A 1 536 ? -16.469 10.883 42.281 1 76.81 536 ARG A C 1
ATOM 4206 O O . ARG A 1 536 ? -16.547 9.656 42.375 1 76.81 536 ARG A O 1
ATOM 4213 N N . CYS A 1 537 ? -15.727 11.5 41.406 1 76.12 537 CYS A N 1
ATOM 4214 C CA . CYS A 1 537 ? -14.883 10.719 40.531 1 76.12 537 CYS A CA 1
ATOM 4215 C C . CYS A 1 537 ? -13.617 10.25 41.219 1 76.12 537 CYS A C 1
ATOM 4217 O O . CYS A 1 537 ? -12.867 11.062 41.781 1 76.12 537 CYS A O 1
ATOM 4219 N N . PRO A 1 538 ? -13.438 8.969 41.312 1 69.94 538 PRO A N 1
ATOM 4220 C CA . PRO A 1 538 ? -12.289 8.43 42.031 1 69.94 538 PRO A CA 1
ATOM 4221 C C . PRO A 1 538 ? -10.953 8.875 41.438 1 69.94 538 PRO A C 1
ATOM 4223 O O . PRO A 1 538 ? -9.93 8.859 42.125 1 69.94 538 PRO A O 1
ATOM 4226 N N . ALA A 1 539 ? -10.883 9.281 40.312 1 70.06 539 ALA A N 1
ATOM 4227 C CA . ALA A 1 539 ? -9.625 9.617 39.656 1 70.06 539 ALA A CA 1
ATOM 4228 C C . ALA A 1 539 ? -9.211 11.055 39.969 1 70.06 539 ALA A C 1
ATOM 4230 O O . ALA A 1 539 ? -8.086 11.469 39.688 1 70.06 539 ALA A O 1
ATOM 4231 N N . VAL A 1 540 ? -10.055 11.719 40.688 1 80.31 540 VAL A N 1
ATOM 4232 C CA . VAL A 1 540 ? -9.82 13.141 40.938 1 80.31 540 VAL A CA 1
ATOM 4233 C C . VAL A 1 540 ? -9.156 13.328 42.312 1 80.31 540 VAL A C 1
ATOM 4235 O O . VAL A 1 540 ? -9.492 12.641 43.281 1 80.31 540 VAL A O 1
ATOM 4238 N N . ASP A 1 541 ? -8.07 14.117 42.312 1 82.44 541 ASP A N 1
ATOM 4239 C CA . ASP A 1 541 ? -7.477 14.562 43.594 1 82.44 541 ASP A CA 1
ATOM 4240 C C . ASP A 1 541 ? -8.375 15.578 44.281 1 82.44 541 ASP A C 1
ATOM 4242 O O . ASP A 1 541 ? -8.266 16.781 44.062 1 82.44 541 ASP A O 1
ATOM 4246 N N . VAL A 1 542 ? -9.148 15.039 45.25 1 86.88 542 VAL A N 1
ATOM 4247 C CA . VAL A 1 542 ? -10.188 15.828 45.906 1 86.88 542 VAL A CA 1
ATOM 4248 C C . VAL A 1 542 ? -9.562 17.016 46.625 1 86.88 542 VAL A C 1
ATOM 4250 O O . VAL A 1 542 ? -10.125 18.125 46.625 1 86.88 542 VAL A O 1
ATOM 4253 N N . ASP A 1 543 ? -8.406 16.844 47.156 1 87.69 543 ASP A N 1
ATOM 4254 C CA . ASP A 1 543 ? -7.762 17.906 47.906 1 87.69 543 ASP A CA 1
ATOM 4255 C C . ASP A 1 543 ? -7.352 19.062 47 1 87.69 543 ASP A C 1
ATOM 4257 O O . ASP A 1 543 ? -7.484 20.234 47.406 1 87.69 543 ASP A O 1
ATOM 4261 N N . SER A 1 544 ? -6.887 18.734 45.938 1 88.69 544 SER A N 1
ATOM 4262 C CA . SER A 1 544 ? -6.477 19.781 45 1 88.69 544 SER A CA 1
ATOM 4263 C C . SER A 1 544 ? -7.676 20.578 44.531 1 88.69 544 SER A C 1
ATOM 4265 O O . SER A 1 544 ? -7.598 21.812 44.375 1 88.69 544 SER A O 1
ATOM 4267 N N . TYR A 1 545 ? -8.727 19.859 44.312 1 89.81 545 TYR A N 1
ATOM 4268 C CA . TYR A 1 545 ? -9.945 20.516 43.844 1 89.81 545 TYR A CA 1
ATOM 4269 C C . TYR A 1 545 ? -10.523 21.406 44.938 1 89.81 545 TYR A C 1
ATOM 4271 O O . TYR A 1 545 ? -10.969 22.531 44.656 1 89.81 545 TYR A O 1
ATOM 4279 N N . ARG A 1 546 ? -10.438 20.953 46.188 1 88.56 546 ARG A N 1
ATOM 4280 C CA . ARG A 1 546 ? -10.93 21.734 47.312 1 88.56 546 ARG A CA 1
ATOM 4281 C C . ARG A 1 546 ? -10.086 22.984 47.5 1 88.56 546 ARG A C 1
ATOM 4283 O O . ARG A 1 546 ? -10.617 24.062 47.812 1 88.56 546 ARG A O 1
ATOM 4290 N N . ARG A 1 547 ? -8.867 22.812 47.312 1 88.81 547 ARG A N 1
ATOM 4291 C CA . ARG A 1 547 ? -7.969 23.953 47.469 1 88.81 547 ARG A CA 1
ATOM 4292 C C . ARG A 1 547 ? -8.32 25.047 46.469 1 88.81 547 ARG A C 1
ATOM 4294 O O . ARG A 1 547 ? -8.32 26.234 46.812 1 88.81 547 ARG A O 1
ATOM 4301 N N . VAL A 1 548 ? -8.57 24.656 45.281 1 88.94 548 VAL A N 1
ATOM 4302 C CA . VAL A 1 548 ? -8.914 25.609 44.219 1 88.94 548 VAL A CA 1
ATOM 4303 C C . VAL A 1 548 ? -10.211 26.328 44.594 1 88.94 548 VAL A C 1
ATOM 4305 O O . VAL A 1 548 ? -10.32 27.547 44.406 1 88.94 548 VAL A O 1
ATOM 4308 N N . LEU A 1 549 ? -11.141 25.594 45.156 1 89.69 549 LEU A N 1
ATOM 4309 C CA . LEU A 1 549 ? -12.438 26.156 45.531 1 89.69 549 LEU A CA 1
ATOM 4310 C C . LEU A 1 549 ? -12.281 27.125 46.688 1 89.69 549 LEU A C 1
ATOM 4312 O O . LEU A 1 549 ? -12.82 28.234 46.656 1 89.69 549 LEU A O 1
ATOM 4316 N N . ASP A 1 550 ? -11.492 26.734 47.625 1 86.94 550 ASP A N 1
ATOM 4317 C CA . ASP A 1 550 ? -11.297 27.547 48.844 1 86.94 550 ASP A CA 1
ATOM 4318 C C . ASP A 1 550 ? -10.539 28.844 48.5 1 86.94 550 ASP A C 1
ATOM 4320 O O . ASP A 1 550 ? -10.828 29.891 49.062 1 86.94 550 ASP A O 1
ATOM 4324 N N . GLN A 1 551 ? -9.609 28.672 47.688 1 86.31 551 GLN A N 1
ATOM 4325 C CA . GLN A 1 551 ? -8.836 29.828 47.281 1 86.31 551 GLN A CA 1
ATOM 4326 C C . GLN A 1 551 ? -9.711 30.875 46.594 1 86.31 551 GLN A C 1
ATOM 4328 O O . GLN A 1 551 ? -9.562 32.062 46.812 1 86.31 551 GLN A O 1
ATOM 4333 N N . GLN A 1 552 ? -10.688 30.453 45.906 1 83.69 552 GLN A N 1
ATOM 4334 C CA . GLN A 1 552 ? -11.547 31.391 45.188 1 83.69 552 GLN A CA 1
ATOM 4335 C C . GLN A 1 552 ? -12.602 32 46.094 1 83.69 552 GLN A C 1
ATOM 4337 O O . GLN A 1 552 ? -12.977 33.156 45.938 1 83.69 552 GLN A O 1
ATOM 4342 N N . ILE A 1 553 ? -13.016 31.297 47.062 1 78.12 553 ILE A N 1
ATOM 4343 C CA . ILE A 1 553 ? -13.984 31.797 48.031 1 78.12 553 ILE A CA 1
ATOM 4344 C C . ILE A 1 553 ? -13.328 32.844 48.906 1 78.12 553 ILE A C 1
ATOM 4346 O O . ILE A 1 553 ? -13.938 33.875 49.219 1 78.12 553 ILE A O 1
ATOM 4350 N N . CYS A 1 554 ? -12.016 32.594 49.188 1 72.88 554 CYS A N 1
ATOM 4351 C CA . CYS A 1 554 ? -11.273 33.531 50.031 1 72.88 554 CYS A CA 1
ATOM 4352 C C . CYS A 1 554 ? -11.008 34.844 49.312 1 72.88 554 CYS A C 1
ATOM 4354 O O . CYS A 1 554 ? -11.094 35.906 49.906 1 72.88 554 CYS A O 1
ATOM 4356 N N . ILE A 1 555 ? -10.648 34.812 48.125 1 70 555 ILE A N 1
ATOM 4357 C CA . ILE A 1 555 ? -10.383 36 47.344 1 70 555 ILE A CA 1
ATOM 4358 C C . ILE A 1 555 ? -11.633 36.875 47.312 1 70 555 ILE A C 1
ATOM 4360 O O . ILE A 1 555 ? -11.531 38.125 47.406 1 70 555 ILE A O 1
ATOM 4364 N N . ARG A 1 556 ? -12.836 36.469 47.375 1 65.31 556 ARG A N 1
ATOM 4365 C CA . ARG A 1 556 ? -14.07 37.25 47.375 1 65.31 556 ARG A CA 1
ATOM 4366 C C . ARG A 1 556 ? -14.414 37.781 48.75 1 65.31 556 ARG A C 1
ATOM 4368 O O . ARG A 1 556 ? -14.898 38.906 48.906 1 65.31 556 ARG A O 1
ATOM 4375 N N . SER A 1 557 ? -14.133 36.969 49.844 1 59.41 557 SER A N 1
ATOM 4376 C CA . SER A 1 557 ? -14.406 37.469 51.188 1 59.41 557 SER A CA 1
ATOM 4377 C C . SER A 1 557 ? -13.469 38.594 51.562 1 59.41 557 SER A C 1
ATOM 4379 O O . SER A 1 557 ? -13.867 39.531 52.219 1 59.41 557 SER A O 1
ATOM 4381 N N . SER A 1 558 ? -12.266 38.594 51.156 1 55.19 558 SER A N 1
ATOM 4382 C CA . SER A 1 558 ? -11.352 39.688 51.438 1 55.19 558 SER A CA 1
ATOM 4383 C C . SER A 1 558 ? -11.664 40.906 50.562 1 55.19 558 SER A C 1
ATOM 4385 O O . SER A 1 558 ? -11.445 42.062 50.969 1 55.19 558 SER A O 1
ATOM 4387 N N . SER A 1 559 ? -12.078 40.75 49.406 1 52.19 559 SER A N 1
ATOM 4388 C CA . SER A 1 559 ? -12.453 41.906 48.625 1 52.19 559 SER A CA 1
ATOM 4389 C C . SER A 1 559 ? -13.758 42.531 49.094 1 52.19 559 SER A C 1
ATOM 4391 O O . SER A 1 559 ? -14.016 43.719 48.875 1 52.19 559 SER A O 1
ATOM 4393 N N . CYS A 1 560 ? -14.672 41.812 49.656 1 47.41 560 CYS A N 1
ATOM 4394 C CA . CYS A 1 560 ? -15.883 42.375 50.25 1 47.41 560 CYS A CA 1
ATOM 4395 C C . CYS A 1 560 ? -15.57 43.062 51.594 1 47.41 560 CYS A C 1
ATOM 4397 O O . CYS A 1 560 ? -16.344 43.906 52.062 1 47.41 560 CYS A O 1
ATOM 4399 N N . SER A 1 561 ? -14.578 42.688 52.375 1 44.72 561 SER A N 1
ATOM 4400 C CA . SER A 1 561 ? -14.328 43.375 53.625 1 44.72 561 SER A CA 1
ATOM 4401 C C . SER A 1 561 ? -13.734 44.781 53.375 1 44.72 561 SER A C 1
ATOM 4403 O O . SER A 1 561 ? -13.789 45.656 54.25 1 44.72 561 SER A O 1
ATOM 4405 N N . ASN A 1 562 ? -12.984 45.031 52.312 1 40.84 562 ASN A N 1
ATOM 4406 C CA . ASN A 1 562 ? -12.461 46.406 52.188 1 40.84 562 ASN A CA 1
ATOM 4407 C C . ASN A 1 562 ? -13.555 47.375 51.75 1 40.84 562 ASN A C 1
ATOM 4409 O O . ASN A 1 562 ? -13.312 48.594 51.656 1 40.84 562 ASN A O 1
ATOM 4413 N N . TYR A 1 563 ? -14.719 47 51.188 1 40.5 563 TYR A N 1
ATOM 4414 C CA . TYR A 1 563 ? -15.695 48.031 50.875 1 40.5 563 TYR A CA 1
ATOM 4415 C C . TYR A 1 563 ? -16.469 48.438 52.094 1 40.5 563 TYR A C 1
ATOM 4417 O O . TYR A 1 563 ? -17.266 49.375 52.062 1 40.5 563 TYR A O 1
ATOM 4425 N N . GLY A 1 564 ? -16.5 47.625 53.219 1 36.78 564 GLY A N 1
ATOM 4426 C CA . GLY A 1 564 ? -17.359 48.094 54.281 1 36.78 564 GLY A CA 1
ATOM 4427 C C . GLY A 1 564 ? -16.703 49.188 55.125 1 36.78 564 GLY A C 1
ATOM 4428 O O . GLY A 1 564 ? -17.344 49.75 56.031 1 36.78 564 GLY A O 1
ATOM 4429 N N . GLU A 1 565 ? -15.375 49.281 55.219 1 36.53 565 GLU A N 1
ATOM 4430 C CA . GLU A 1 565 ? -14.922 50.25 56.219 1 36.53 565 GLU A CA 1
ATOM 4431 C C . GLU A 1 565 ? -15 51.688 55.719 1 36.53 565 GLU A C 1
ATOM 4433 O O . GLU A 1 565 ? -14.875 52.625 56.469 1 36.53 565 GLU A O 1
ATOM 4438 N N . ASN A 1 566 ? -14.852 51.906 54.375 1 33.75 566 ASN A N 1
ATOM 4439 C CA . ASN A 1 566 ? -14.805 53.344 54.094 1 33.75 566 ASN A CA 1
ATOM 4440 C C . ASN A 1 566 ? -16.188 53.969 54.094 1 33.75 566 ASN A C 1
ATOM 4442 O O . ASN A 1 566 ? -16.375 55.094 53.594 1 33.75 566 ASN A O 1
ATOM 4446 N N . ARG A 1 567 ? -17.297 53.312 54.656 1 29.53 567 ARG A N 1
ATOM 4447 C CA . ARG A 1 567 ? -18.281 54.281 55.094 1 29.53 567 ARG A CA 1
ATOM 4448 C C . ARG A 1 567 ? -18 54.75 56.531 1 29.53 567 ARG A C 1
ATOM 4450 O O . ARG A 1 567 ? -17.641 53.969 57.375 1 29.53 567 ARG A O 1
ATOM 4457 N N . MET B 1 1 ? -7.008 -90.688 -4.316 1 26.89 1 MET B N 1
ATOM 4458 C CA . MET B 1 1 ? -7.039 -89.5 -3.436 1 26.89 1 MET B CA 1
ATOM 4459 C C . MET B 1 1 ? -6.316 -88.312 -4.07 1 26.89 1 MET B C 1
ATOM 4461 O O . MET B 1 1 ? -5.121 -88.438 -4.359 1 26.89 1 MET B O 1
ATOM 4465 N N . ALA B 1 2 ? -7.086 -87.562 -4.832 1 36.62 2 ALA B N 1
ATOM 4466 C CA . ALA B 1 2 ? -6.57 -86.562 -5.762 1 36.62 2 ALA B CA 1
ATOM 4467 C C . ALA B 1 2 ? -5.898 -85.438 -5.012 1 36.62 2 ALA B C 1
ATOM 4469 O O . ALA B 1 2 ? -6.398 -84.938 -3.982 1 36.62 2 ALA B O 1
ATOM 4470 N N . ALA B 1 3 ? -4.512 -85.312 -5.016 1 38.19 3 ALA B N 1
ATOM 4471 C CA . ALA B 1 3 ? -3.607 -84.375 -4.363 1 38.19 3 ALA B CA 1
ATOM 4472 C C . ALA B 1 3 ? -4.008 -82.938 -4.664 1 38.19 3 ALA B C 1
ATOM 4474 O O . ALA B 1 3 ? -4.273 -82.562 -5.816 1 38.19 3 ALA B O 1
ATOM 4475 N N . PRO B 1 4 ? -4.586 -82.188 -3.67 1 32.09 4 PRO B N 1
ATOM 4476 C CA . PRO B 1 4 ? -5.199 -80.875 -3.848 1 32.09 4 PRO B CA 1
ATOM 4477 C C . PRO B 1 4 ? -4.234 -79.875 -4.43 1 32.09 4 PRO B C 1
ATOM 4479 O O . PRO B 1 4 ? -3.037 -79.875 -4.125 1 32.09 4 PRO B O 1
ATOM 4482 N N . ARG B 1 5 ? -4.473 -79.375 -5.66 1 34.56 5 ARG B N 1
ATOM 4483 C CA . ARG B 1 5 ? -3.738 -78.375 -6.445 1 34.56 5 ARG B CA 1
ATOM 4484 C C . ARG B 1 5 ? -3.576 -77.125 -5.672 1 34.56 5 ARG B C 1
ATOM 4486 O O . ARG B 1 5 ? -4.566 -76.438 -5.293 1 34.56 5 ARG B O 1
ATOM 4493 N N . ARG B 1 6 ? -2.508 -77 -4.734 1 36.78 6 ARG B N 1
ATOM 4494 C CA . ARG B 1 6 ? -2.123 -75.75 -4.004 1 36.78 6 ARG B CA 1
ATOM 4495 C C . ARG B 1 6 ? -2.039 -74.562 -4.938 1 36.78 6 ARG B C 1
ATOM 4497 O O . ARG B 1 6 ? -1.22 -74.562 -5.855 1 36.78 6 ARG B O 1
ATOM 4504 N N . SER B 1 7 ? -3.156 -74 -5.328 1 27.14 7 SER B N 1
ATOM 4505 C CA . SER B 1 7 ? -3.184 -72.812 -6.176 1 27.14 7 SER B CA 1
ATOM 4506 C C . SER B 1 7 ? -2.289 -71.688 -5.609 1 27.14 7 SER B C 1
ATOM 4508 O O . SER B 1 7 ? -2.383 -71.375 -4.43 1 27.14 7 SER B O 1
ATOM 4510 N N . LEU B 1 8 ? -0.989 -71.625 -5.973 1 27.41 8 LEU B N 1
ATOM 4511 C CA . LEU B 1 8 ? 0.039 -70.625 -5.691 1 27.41 8 LEU B CA 1
ATOM 4512 C C . LEU B 1 8 ? -0.501 -69.25 -5.895 1 27.41 8 LEU B C 1
ATOM 4514 O O . LEU B 1 8 ? -0.567 -68.75 -7.023 1 27.41 8 LEU B O 1
ATOM 4518 N N . THR B 1 9 ? -1.698 -68.875 -5.457 1 28.64 9 THR B N 1
ATOM 4519 C CA . THR B 1 9 ? -2.125 -67.5 -5.57 1 28.64 9 THR B CA 1
ATOM 4520 C C . THR B 1 9 ? -1.082 -66.562 -4.961 1 28.64 9 THR B C 1
ATOM 4522 O O . THR B 1 9 ? -1.104 -66.312 -3.756 1 28.64 9 THR B O 1
ATOM 4525 N N . ASN B 1 10 ? 0.241 -66.938 -4.918 1 28.92 10 ASN B N 1
ATOM 4526 C CA . ASN B 1 10 ? 1.26 -66 -4.41 1 28.92 10 ASN B CA 1
ATOM 4527 C C . ASN B 1 10 ? 1.085 -64.562 -4.977 1 28.92 10 ASN B C 1
ATOM 4529 O O . ASN B 1 10 ? 1.521 -64.312 -6.094 1 28.92 10 ASN B O 1
ATOM 4533 N N . ILE B 1 11 ? -0.099 -64.062 -4.934 1 32 11 ILE B N 1
ATOM 4534 C CA . ILE B 1 11 ? -0.371 -62.719 -5.344 1 32 11 ILE B CA 1
ATOM 4535 C C . ILE B 1 11 ? 0.764 -61.812 -4.879 1 32 11 ILE B C 1
ATOM 4537 O O . ILE B 1 11 ? 1.127 -61.812 -3.701 1 32 11 ILE B O 1
ATOM 4541 N N . SER B 1 12 ? 1.763 -61.406 -5.797 1 33.38 12 SER B N 1
ATOM 4542 C CA . SER B 1 12 ? 2.738 -60.312 -5.824 1 33.38 12 SER B CA 1
ATOM 4543 C C . SER B 1 12 ? 2.262 -59.125 -5.004 1 33.38 12 SER B C 1
ATOM 4545 O O . SER B 1 12 ? 1.293 -58.469 -5.379 1 33.38 12 SER B O 1
ATOM 4547 N N . GLN B 1 13 ? 2.119 -59.188 -3.775 1 35.66 13 GLN B N 1
ATOM 4548 C CA . GLN B 1 13 ? 1.89 -58.125 -2.807 1 35.66 13 GLN B CA 1
ATOM 4549 C C . GLN B 1 13 ? 2.641 -56.844 -3.197 1 35.66 13 GLN B C 1
ATOM 4551 O O . GLN B 1 13 ? 3.861 -56.875 -3.369 1 35.66 13 GLN B O 1
ATOM 4556 N N . ILE B 1 14 ? 2.105 -56 -4.043 1 43.59 14 ILE B N 1
ATOM 4557 C CA . ILE B 1 14 ? 2.57 -54.656 -4.285 1 43.59 14 ILE B CA 1
ATOM 4558 C C . ILE B 1 14 ? 3.17 -54.062 -3.006 1 43.59 14 ILE B C 1
ATOM 4560 O O . ILE B 1 14 ? 2.475 -53.938 -1.998 1 43.59 14 ILE B O 1
ATOM 4564 N N . PRO B 1 15 ? 4.418 -54.375 -2.617 1 47.94 15 PRO B N 1
ATOM 4565 C CA . PRO B 1 15 ? 5.066 -53.75 -1.459 1 47.94 15 PRO B CA 1
ATOM 4566 C C . PRO B 1 15 ? 4.598 -52.312 -1.219 1 47.94 15 PRO B C 1
ATOM 4568 O O . PRO B 1 15 ? 4.156 -51.625 -2.152 1 47.94 15 PRO B O 1
ATOM 4571 N N . ASP B 1 16 ? 4.258 -52 -0.005 1 61.97 16 ASP B N 1
ATOM 4572 C CA . ASP B 1 16 ? 3.918 -50.688 0.525 1 61.97 16 ASP B CA 1
ATOM 4573 C C . ASP B 1 16 ? 4.789 -49.594 -0.101 1 61.97 16 ASP B C 1
ATOM 4575 O O . ASP B 1 16 ? 6.02 -49.656 -0.005 1 61.97 16 ASP B O 1
ATOM 4579 N N . GLN B 1 17 ? 4.281 -49 -1.146 1 70.81 17 GLN B N 1
ATOM 4580 C CA . GLN B 1 17 ? 4.945 -47.969 -1.914 1 70.81 17 GLN B CA 1
ATOM 4581 C C . GLN B 1 17 ? 5.781 -47.062 -1.009 1 70.81 17 GLN B C 1
ATOM 4583 O O . GLN B 1 17 ? 6.867 -46.625 -1.393 1 70.81 17 GLN B O 1
ATOM 4588 N N . SER B 1 18 ? 5.336 -47 0.207 1 71.88 18 SER B N 1
ATOM 4589 C CA . SER B 1 18 ? 6.07 -46.125 1.117 1 71.88 18 SER B CA 1
ATOM 4590 C C . SER B 1 18 ? 7.395 -46.75 1.536 1 71.88 18 SER B C 1
ATOM 4592 O O . SER B 1 18 ? 8.406 -46.031 1.663 1 71.88 18 SER B O 1
ATOM 4594 N N . ILE B 1 19 ? 7.316 -48.031 1.739 1 77.06 19 ILE B N 1
ATOM 4595 C CA . ILE B 1 19 ? 8.531 -48.719 2.145 1 77.06 19 ILE B CA 1
ATOM 4596 C C . ILE B 1 19 ? 9.539 -48.719 0.996 1 77.06 19 ILE B C 1
ATOM 4598 O O . ILE B 1 19 ? 10.742 -48.531 1.217 1 77.06 19 ILE B O 1
ATOM 4602 N N . LEU B 1 20 ? 8.977 -48.812 -0.224 1 85.44 20 LEU B N 1
ATOM 4603 C CA . LEU B 1 20 ? 9.836 -48.812 -1.4 1 85.44 20 LEU B CA 1
ATOM 4604 C C . LEU B 1 20 ? 10.5 -47.438 -1.583 1 85.44 20 LEU B C 1
ATOM 4606 O O . LEU B 1 20 ? 11.695 -47.375 -1.89 1 85.44 20 LEU B O 1
ATOM 4610 N N . VAL B 1 21 ? 9.758 -46.438 -1.396 1 86.88 21 VAL B N 1
ATOM 4611 C CA . VAL B 1 21 ? 10.266 -45.094 -1.548 1 86.88 21 VAL B CA 1
ATOM 4612 C C . VAL B 1 21 ? 11.383 -44.844 -0.532 1 86.88 21 VAL B C 1
ATOM 4614 O O . VAL B 1 21 ? 12.422 -44.281 -0.871 1 86.88 21 VAL B O 1
ATOM 4617 N N . THR B 1 22 ? 11.188 -45.312 0.722 1 84.44 22 THR B N 1
ATOM 4618 C CA . THR B 1 22 ? 12.188 -45.125 1.771 1 84.44 22 THR B CA 1
ATOM 4619 C C . THR B 1 22 ? 13.453 -45.938 1.455 1 84.44 22 THR B C 1
ATOM 4621 O O . THR B 1 22 ? 14.562 -45.438 1.689 1 84.44 22 THR B O 1
ATOM 4624 N N . SER B 1 23 ? 13.234 -47.062 0.967 1 89.19 23 SER B N 1
ATOM 4625 C CA . SER B 1 23 ? 14.383 -47.906 0.638 1 89.19 23 SER B CA 1
ATOM 4626 C C . SER B 1 23 ? 15.203 -47.312 -0.495 1 89.19 23 SER B C 1
ATOM 4628 O O . SER B 1 23 ? 16.438 -47.281 -0.424 1 89.19 23 SER B O 1
ATOM 4630 N N . ILE B 1 24 ? 14.539 -46.812 -1.512 1 92.62 24 ILE B N 1
ATOM 4631 C CA . ILE B 1 24 ? 15.219 -46.219 -2.652 1 92.62 24 ILE B CA 1
ATOM 4632 C C . ILE B 1 24 ? 15.961 -44.969 -2.205 1 92.62 24 ILE B C 1
ATOM 4634 O O . ILE B 1 24 ? 17.125 -44.75 -2.572 1 92.62 24 ILE B O 1
ATOM 4638 N N . THR B 1 25 ? 15.312 -44.219 -1.419 1 90.31 25 THR B N 1
ATOM 4639 C CA . THR B 1 25 ? 15.891 -42.969 -0.936 1 90.31 25 THR B CA 1
ATOM 4640 C C . THR B 1 25 ? 17.141 -43.219 -0.104 1 90.31 25 THR B C 1
ATOM 4642 O O . THR B 1 25 ? 18.125 -42.5 -0.203 1 90.31 25 THR B O 1
ATOM 4645 N N . SER B 1 26 ? 17.062 -44.25 0.729 1 90.62 26 SER B N 1
ATOM 4646 C CA . SER B 1 26 ? 18.219 -44.625 1.537 1 90.62 26 SER B CA 1
ATOM 4647 C C . SER B 1 26 ? 19.406 -45 0.66 1 90.62 26 SER B C 1
ATOM 4649 O O . SER B 1 26 ? 20.547 -44.625 0.953 1 90.62 26 SER B O 1
ATOM 4651 N N . VAL B 1 27 ? 19.172 -45.688 -0.398 1 92.56 27 VAL B N 1
ATOM 4652 C CA . VAL B 1 27 ? 20.219 -46.125 -1.319 1 92.56 27 VAL B CA 1
ATOM 4653 C C . VAL B 1 27 ? 20.812 -44.875 -2.004 1 92.56 27 VAL B C 1
ATOM 4655 O O . VAL B 1 27 ? 22.047 -44.781 -2.131 1 92.56 27 VAL B O 1
ATOM 4658 N N . ILE B 1 28 ? 20.031 -43.969 -2.434 1 93.38 28 ILE B N 1
ATOM 4659 C CA . ILE B 1 28 ? 20.484 -42.75 -3.117 1 93.38 28 ILE B CA 1
ATOM 4660 C C . ILE B 1 28 ? 21.344 -41.906 -2.174 1 93.38 28 ILE B C 1
ATOM 4662 O O . ILE B 1 28 ? 22.359 -41.375 -2.582 1 93.38 28 ILE B O 1
ATOM 4666 N N . GLN B 1 29 ? 20.938 -41.844 -0.928 1 90.44 29 GLN B N 1
ATOM 4667 C CA . GLN B 1 29 ? 21.656 -41.062 0.063 1 90.44 29 GLN B CA 1
ATOM 4668 C C . GLN B 1 29 ? 23.047 -41.656 0.323 1 90.44 29 GLN B C 1
ATOM 4670 O O . GLN B 1 29 ? 24 -40.906 0.575 1 90.44 29 GLN B O 1
ATOM 4675 N N . ARG B 1 30 ? 23.109 -42.875 0.272 1 90.56 30 ARG B N 1
ATOM 4676 C CA . ARG B 1 30 ? 24.406 -43.531 0.442 1 90.56 30 ARG B CA 1
ATOM 4677 C C . ARG B 1 30 ? 25.328 -43.25 -0.741 1 90.56 30 ARG B C 1
ATOM 4679 O O . ARG B 1 30 ? 26.531 -43.062 -0.566 1 90.56 30 ARG B O 1
ATOM 4686 N N . LEU B 1 31 ? 24.781 -43.25 -1.973 1 91.38 31 LEU B N 1
ATOM 4687 C CA . LEU B 1 31 ? 25.562 -42.969 -3.166 1 91.38 31 LEU B CA 1
ATOM 4688 C C . LEU B 1 31 ? 25.969 -41.5 -3.182 1 91.38 31 LEU B C 1
ATOM 4690 O O . LEU B 1 31 ? 27.078 -41.156 -3.631 1 91.38 31 LEU B O 1
ATOM 4694 N N . ASN B 1 32 ? 25.156 -40.562 -2.736 1 89.25 32 ASN B N 1
ATOM 4695 C CA . ASN B 1 32 ? 25.344 -39.156 -2.473 1 89.25 32 ASN B CA 1
ATOM 4696 C C . ASN B 1 32 ? 25.906 -38.406 -3.689 1 89.25 32 ASN B C 1
ATOM 4698 O O . ASN B 1 32 ? 26.938 -37.781 -3.602 1 89.25 32 ASN B O 1
ATOM 4702 N N . PRO B 1 33 ? 25.203 -38.469 -4.848 1 90.44 33 PRO B N 1
ATOM 4703 C CA . PRO B 1 33 ? 25.625 -37.656 -5.988 1 90.44 33 PRO B CA 1
ATOM 4704 C C . PRO B 1 33 ? 25.562 -36.156 -5.707 1 90.44 33 PRO B C 1
ATOM 4706 O O . PRO B 1 33 ? 24.547 -35.656 -5.18 1 90.44 33 PRO B O 1
ATOM 4709 N N . GLN B 1 34 ? 26.641 -35.406 -6.074 1 86.12 34 GLN B N 1
ATOM 4710 C CA . GLN B 1 34 ? 26.703 -34 -5.727 1 86.12 34 GLN B CA 1
ATOM 4711 C C . GLN B 1 34 ? 26.766 -33.125 -6.977 1 86.12 34 GLN B C 1
ATOM 4713 O O . GLN B 1 34 ? 26.859 -31.891 -6.883 1 86.12 34 GLN B O 1
ATOM 4718 N N . ASN B 1 35 ? 26.719 -33.688 -8.055 1 85.81 35 ASN B N 1
ATOM 4719 C CA . ASN B 1 35 ? 26.766 -32.969 -9.32 1 85.81 35 ASN B CA 1
ATOM 4720 C C . ASN B 1 35 ? 25.812 -33.562 -10.352 1 85.81 35 ASN B C 1
ATOM 4722 O O . ASN B 1 35 ? 25.344 -34.688 -10.18 1 85.81 35 ASN B O 1
ATOM 4726 N N . PRO B 1 36 ? 25.422 -32.812 -11.414 1 85.25 36 PRO B N 1
ATOM 4727 C CA . PRO B 1 36 ? 24.422 -33.281 -12.391 1 85.25 36 PRO B CA 1
ATOM 4728 C C . PRO B 1 36 ? 24.891 -34.5 -13.172 1 85.25 36 PRO B C 1
ATOM 4730 O O . PRO B 1 36 ? 24.062 -35.312 -13.641 1 85.25 36 PRO B O 1
ATOM 4733 N N . SER B 1 37 ? 26.172 -34.688 -13.383 1 82.31 37 SER B N 1
ATOM 4734 C CA . SER B 1 37 ? 26.703 -35.844 -14.086 1 82.31 37 SER B CA 1
ATOM 4735 C C . SER B 1 37 ? 27.859 -36.469 -13.312 1 82.31 37 SER B C 1
ATOM 4737 O O . SER B 1 37 ? 29.016 -36.344 -13.695 1 82.31 37 SER B O 1
ATOM 4739 N N . PRO B 1 38 ? 27.359 -37.312 -12.297 1 81.31 38 PRO B N 1
ATOM 4740 C CA . PRO B 1 38 ? 28.438 -37.906 -11.508 1 81.31 38 PRO B CA 1
ATOM 4741 C C . PRO B 1 38 ? 29.141 -39.062 -12.234 1 81.31 38 PRO B C 1
ATOM 4743 O O . PRO B 1 38 ? 28.516 -40.094 -12.516 1 81.31 38 PRO B O 1
ATOM 4746 N N . LYS B 1 39 ? 30.375 -39.094 -12.695 1 77.5 39 LYS B N 1
ATOM 4747 C CA . LYS B 1 39 ? 31.156 -40.062 -13.438 1 77.5 39 LYS B CA 1
ATOM 4748 C C . LYS B 1 39 ? 31.625 -41.219 -12.523 1 77.5 39 LYS B C 1
ATOM 4750 O O . LYS B 1 39 ? 31.734 -42.344 -12.961 1 77.5 39 LYS B O 1
ATOM 4755 N N . ASN B 1 40 ? 31.688 -40.906 -11.227 1 80.25 40 ASN B N 1
ATOM 4756 C CA . ASN B 1 40 ? 32.312 -41.906 -10.367 1 80.25 40 ASN B CA 1
ATOM 4757 C C . ASN B 1 40 ? 31.312 -42.625 -9.492 1 80.25 40 ASN B C 1
ATOM 4759 O O . ASN B 1 40 ? 31.672 -43.312 -8.547 1 80.25 40 ASN B O 1
ATOM 4763 N N . ILE B 1 41 ? 30.047 -42.438 -9.75 1 85.38 41 ILE B N 1
ATOM 4764 C CA . ILE B 1 41 ? 29.047 -43.094 -8.906 1 85.38 41 ILE B CA 1
ATOM 4765 C C . ILE B 1 41 ? 28.297 -44.156 -9.719 1 85.38 41 ILE B C 1
ATOM 4767 O O . ILE B 1 41 ? 27.734 -43.844 -10.773 1 85.38 41 ILE B O 1
ATOM 4771 N N . SER B 1 42 ? 28.5 -45.375 -9.242 1 84.38 42 SER B N 1
ATOM 4772 C CA . SER B 1 42 ? 27.812 -46.469 -9.93 1 84.38 42 SER B CA 1
ATOM 4773 C C . SER B 1 42 ? 26.344 -46.531 -9.523 1 84.38 42 SER B C 1
ATOM 4775 O O . SER B 1 42 ? 26.016 -46.406 -8.344 1 84.38 42 SER B O 1
ATOM 4777 N N . SER B 1 43 ? 25.438 -46.719 -10.453 1 86.06 43 SER B N 1
ATOM 4778 C CA . SER B 1 43 ? 24.016 -46.812 -10.195 1 86.06 43 SER B CA 1
ATOM 4779 C C . SER B 1 43 ? 23.594 -48.25 -9.914 1 86.06 43 SER B C 1
ATOM 4781 O O . SER B 1 43 ? 22.406 -48.531 -9.734 1 86.06 43 SER B O 1
ATOM 4783 N N . GLN B 1 44 ? 24.5 -49.156 -9.75 1 85.94 44 GLN B N 1
ATOM 4784 C CA . GLN B 1 44 ? 24.219 -50.594 -9.641 1 85.94 44 GLN B CA 1
ATOM 4785 C C . GLN B 1 44 ? 23.359 -50.906 -8.43 1 85.94 44 GLN B C 1
ATOM 4787 O O . GLN B 1 44 ? 22.453 -51.75 -8.492 1 85.94 44 GLN B O 1
ATOM 4792 N N . PRO B 1 45 ? 23.578 -50.281 -7.383 1 89.69 45 PRO B N 1
ATOM 4793 C CA . PRO B 1 45 ? 22.766 -50.562 -6.203 1 89.69 45 PRO B CA 1
ATOM 4794 C C . PRO B 1 45 ? 21.281 -50.25 -6.422 1 89.69 45 PRO B C 1
ATOM 4796 O O . PRO B 1 45 ? 20.422 -50.781 -5.703 1 89.69 45 PRO B O 1
ATOM 4799 N N . LEU B 1 46 ? 20.953 -49.469 -7.375 1 91.38 46 LEU B N 1
ATOM 4800 C CA . LEU B 1 46 ? 19.562 -49.094 -7.645 1 91.38 46 LEU B CA 1
ATOM 4801 C C . LEU B 1 46 ? 18.891 -50.156 -8.539 1 91.38 46 LEU B C 1
ATOM 4803 O O . LEU B 1 46 ? 17.672 -50.188 -8.656 1 91.38 46 LEU B O 1
ATOM 4807 N N . ASP B 1 47 ? 19.656 -51.062 -9.094 1 88.31 47 ASP B N 1
ATOM 4808 C CA . ASP B 1 47 ? 19.156 -52 -10.086 1 88.31 47 ASP B CA 1
ATOM 4809 C C . ASP B 1 47 ? 18.156 -52.969 -9.453 1 88.31 47 ASP B C 1
ATOM 4811 O O . ASP B 1 47 ? 17.266 -53.5 -10.141 1 88.31 47 ASP B O 1
ATOM 4815 N N . GLN B 1 48 ? 18.25 -53.125 -8.18 1 86.25 48 GLN B N 1
ATOM 4816 C CA . GLN B 1 48 ? 17.359 -54.031 -7.469 1 86.25 48 GLN B CA 1
ATOM 4817 C C . GLN B 1 48 ? 15.914 -53.531 -7.508 1 86.25 48 GLN B C 1
ATOM 4819 O O . GLN B 1 48 ? 14.969 -54.312 -7.305 1 86.25 48 GLN B O 1
ATOM 4824 N N . PHE B 1 49 ? 15.789 -52.281 -7.852 1 88.88 49 PHE B N 1
ATOM 4825 C CA . PHE B 1 49 ? 14.453 -51.688 -7.812 1 88.88 49 PHE B CA 1
ATOM 4826 C C . PHE B 1 49 ? 13.883 -51.531 -9.219 1 88.88 49 PHE B C 1
ATOM 4828 O O . PHE B 1 49 ? 12.82 -50.938 -9.398 1 88.88 49 PHE B O 1
ATOM 4835 N N . SER B 1 50 ? 14.484 -52.062 -10.227 1 86.62 50 SER B N 1
ATOM 4836 C CA . SER B 1 50 ? 14.133 -51.844 -11.633 1 86.62 50 SER B CA 1
ATOM 4837 C C . SER B 1 50 ? 12.75 -52.438 -11.945 1 86.62 50 SER B C 1
ATOM 4839 O O . SER B 1 50 ? 12.016 -51.875 -12.758 1 86.62 50 SER B O 1
ATOM 4841 N N . LEU B 1 51 ? 12.344 -53.438 -11.312 1 81.75 51 LEU B N 1
ATOM 4842 C CA . LEU B 1 51 ? 11.086 -54.125 -11.617 1 81.75 51 LEU B CA 1
ATOM 4843 C C . LEU B 1 51 ? 9.906 -53.375 -11 1 81.75 51 LEU B C 1
ATOM 4845 O O . LEU B 1 51 ? 8.766 -53.562 -11.438 1 81.75 51 LEU B O 1
ATOM 4849 N N . CYS B 1 52 ? 10.211 -52.562 -10.117 1 84 52 CYS B N 1
ATOM 4850 C CA . CYS B 1 52 ? 9.133 -51.875 -9.398 1 84 52 CYS B CA 1
ATOM 4851 C C . CYS B 1 52 ? 8.906 -50.469 -9.945 1 84 52 CYS B C 1
ATOM 4853 O O . CYS B 1 52 ? 8.039 -49.75 -9.461 1 84 52 CYS B O 1
ATOM 4855 N N . LEU B 1 53 ? 9.547 -50.156 -11 1 86.62 53 LEU B N 1
ATOM 4856 C CA . LEU B 1 53 ? 9.492 -48.781 -11.477 1 86.62 53 LEU B CA 1
ATOM 4857 C C . LEU B 1 53 ? 8.141 -48.469 -12.125 1 86.62 53 LEU B C 1
ATOM 4859 O O . LEU B 1 53 ? 7.641 -49.281 -12.922 1 86.62 53 LEU B O 1
ATOM 4863 N N . GLY B 1 54 ? 7.477 -47.531 -11.656 1 79.31 54 GLY B N 1
ATOM 4864 C CA . GLY B 1 54 ? 6.258 -46.938 -12.188 1 79.31 54 GLY B CA 1
ATOM 4865 C C . GLY B 1 54 ? 6.207 -45.438 -12.016 1 79.31 54 GLY B C 1
ATOM 4866 O O . GLY B 1 54 ? 6.965 -44.844 -11.227 1 79.31 54 GLY B O 1
ATOM 4867 N N . SER B 1 55 ? 5.434 -44.875 -12.859 1 75.31 55 SER B N 1
ATOM 4868 C CA . SER B 1 55 ? 5.359 -43.406 -12.875 1 75.31 55 SER B CA 1
ATOM 4869 C C . SER B 1 55 ? 5.082 -42.844 -11.477 1 75.31 55 SER B C 1
ATOM 4871 O O . SER B 1 55 ? 5.711 -41.875 -11.047 1 75.31 55 SER B O 1
ATOM 4873 N N . ASN B 1 56 ? 4.191 -43.469 -10.766 1 70.19 56 ASN B N 1
ATOM 4874 C CA . ASN B 1 56 ? 3.832 -43.031 -9.422 1 70.19 56 ASN B CA 1
ATOM 4875 C C . ASN B 1 56 ? 4.996 -43.188 -8.453 1 70.19 56 ASN B C 1
ATOM 4877 O O . ASN B 1 56 ? 5.273 -42.281 -7.664 1 70.19 56 ASN B O 1
ATOM 4881 N N . LEU B 1 57 ? 5.578 -44.25 -8.508 1 79.94 57 LEU B N 1
ATOM 4882 C CA . LEU B 1 57 ? 6.719 -44.5 -7.637 1 79.94 57 LEU B CA 1
ATOM 4883 C C . LEU B 1 57 ? 7.859 -43.531 -7.945 1 79.94 57 LEU B C 1
ATOM 4885 O O . LEU B 1 57 ? 8.453 -42.969 -7.035 1 79.94 57 LEU B O 1
ATOM 4889 N N . VAL B 1 58 ? 8.117 -43.375 -9.211 1 86.38 58 VAL B N 1
ATOM 4890 C CA . VAL B 1 58 ? 9.227 -42.531 -9.641 1 86.38 58 VAL B CA 1
ATOM 4891 C C . VAL B 1 58 ? 8.977 -41.094 -9.195 1 86.38 58 VAL B C 1
ATOM 4893 O O . VAL B 1 58 ? 9.875 -40.438 -8.656 1 86.38 58 VAL B O 1
ATOM 4896 N N . THR B 1 59 ? 7.777 -40.625 -9.414 1 79.81 59 THR B N 1
ATOM 4897 C CA . THR B 1 59 ? 7.434 -39.281 -9.023 1 79.81 59 THR B CA 1
ATOM 4898 C C . THR B 1 59 ? 7.582 -39.094 -7.516 1 79.81 59 THR B C 1
ATOM 4900 O O . THR B 1 59 ? 8.133 -38.094 -7.059 1 79.81 59 THR B O 1
ATOM 4903 N N . LYS B 1 60 ? 7.191 -40.031 -6.734 1 75.88 60 LYS B N 1
ATOM 4904 C CA . LYS B 1 60 ? 7.27 -39.969 -5.281 1 75.88 60 LYS B CA 1
ATOM 4905 C C . LYS B 1 60 ? 8.727 -39.938 -4.812 1 75.88 60 LYS B C 1
ATOM 4907 O O . LYS B 1 60 ? 9.07 -39.188 -3.896 1 75.88 60 LYS B O 1
ATOM 4912 N N . VAL B 1 61 ? 9.492 -40.719 -5.402 1 86.31 61 VAL B N 1
ATOM 4913 C CA . VAL B 1 61 ? 10.898 -40.781 -5.02 1 86.31 61 VAL B CA 1
ATOM 4914 C C . VAL B 1 61 ? 11.578 -39.438 -5.34 1 86.31 61 VAL B C 1
ATOM 4916 O O . VAL B 1 61 ? 12.391 -38.938 -4.555 1 86.31 61 VAL B O 1
ATOM 4919 N N . ILE B 1 62 ? 11.211 -38.875 -6.469 1 87.44 62 ILE B N 1
ATOM 4920 C CA . ILE B 1 62 ? 11.805 -37.594 -6.887 1 87.44 62 ILE B CA 1
ATOM 4921 C C . ILE B 1 62 ? 11.484 -36.531 -5.863 1 87.44 62 ILE B C 1
ATOM 4923 O O . ILE B 1 62 ? 12.383 -35.812 -5.398 1 87.44 62 ILE B O 1
ATOM 4927 N N . TYR B 1 63 ? 10.32 -36.469 -5.426 1 73.94 63 TYR B N 1
ATOM 4928 C CA . TYR B 1 63 ? 9.891 -35.406 -4.52 1 73.94 63 TYR B CA 1
ATOM 4929 C C . TYR B 1 63 ? 10.438 -35.625 -3.115 1 73.94 63 TYR B C 1
ATOM 4931 O O . TYR B 1 63 ? 10.57 -34.688 -2.336 1 73.94 63 TYR B O 1
ATOM 4939 N N . GLU B 1 64 ? 10.812 -36.844 -2.814 1 74.75 64 GLU B N 1
ATOM 4940 C CA . GLU B 1 64 ? 11.32 -37.156 -1.484 1 74.75 64 GLU B CA 1
ATOM 4941 C C . GLU B 1 64 ? 12.797 -36.781 -1.356 1 74.75 64 GLU B C 1
ATOM 4943 O O . GLU B 1 64 ? 13.328 -36.688 -0.247 1 74.75 64 GLU B O 1
ATOM 4948 N N . GLN B 1 65 ? 13.359 -36.438 -2.506 1 81.38 65 GLN B N 1
ATOM 4949 C CA . GLN B 1 65 ? 14.781 -36.125 -2.451 1 81.38 65 GLN B CA 1
ATOM 4950 C C . GLN B 1 65 ? 15.008 -34.688 -1.973 1 81.38 65 GLN B C 1
ATOM 4952 O O . GLN B 1 65 ? 14.375 -33.75 -2.477 1 81.38 65 GLN B O 1
ATOM 4957 N N . THR B 1 66 ? 15.828 -34.562 -0.979 1 72.31 66 THR B N 1
ATOM 4958 C CA . THR B 1 66 ? 16.156 -33.25 -0.472 1 72.31 66 THR B CA 1
ATOM 4959 C C . THR B 1 66 ? 17.219 -32.562 -1.338 1 72.31 66 THR B C 1
ATOM 4961 O O . THR B 1 66 ? 17.281 -31.344 -1.438 1 72.31 66 THR B O 1
ATOM 4964 N N . ASN B 1 67 ? 18.031 -33.344 -1.822 1 80.69 67 ASN B N 1
ATOM 4965 C CA . ASN B 1 67 ? 19.078 -32.875 -2.725 1 80.69 67 ASN B CA 1
ATOM 4966 C C . ASN B 1 67 ? 18.672 -33.031 -4.188 1 80.69 67 ASN B C 1
ATOM 4968 O O . ASN B 1 67 ? 18.328 -34.156 -4.621 1 80.69 67 ASN B O 1
ATOM 4972 N N . PRO B 1 68 ? 18.672 -31.922 -4.934 1 87.75 68 PRO B N 1
ATOM 4973 C CA . PRO B 1 68 ? 18.219 -32 -6.324 1 87.75 68 PRO B CA 1
ATOM 4974 C C . PRO B 1 68 ? 19.078 -32.938 -7.172 1 87.75 68 PRO B C 1
ATOM 4976 O O . PRO B 1 68 ? 18.594 -33.562 -8.125 1 87.75 68 PRO B O 1
ATOM 4979 N N . TYR B 1 69 ? 20.297 -33.125 -6.805 1 91.5 69 TYR B N 1
ATOM 4980 C CA . TYR B 1 69 ? 21.172 -34.031 -7.57 1 91.5 69 TYR B CA 1
ATOM 4981 C C . TYR B 1 69 ? 20.844 -35.469 -7.309 1 91.5 69 TYR B C 1
ATOM 4983 O O . TYR B 1 69 ? 21.031 -36.344 -8.18 1 91.5 69 TYR B O 1
ATOM 4991 N N . HIS B 1 70 ? 20.328 -35.688 -6.066 1 92.5 70 HIS B N 1
ATOM 4992 C CA . HIS B 1 70 ? 19.828 -37.031 -5.785 1 92.5 70 HIS B CA 1
ATOM 4993 C C . HIS B 1 70 ? 18.641 -37.375 -6.672 1 92.5 70 HIS B C 1
ATOM 4995 O O . HIS B 1 70 ? 18.578 -38.438 -7.254 1 92.5 70 HIS B O 1
ATOM 5001 N N . ALA B 1 71 ? 17.781 -36.375 -6.77 1 91.88 71 ALA B N 1
ATOM 5002 C CA . ALA B 1 71 ? 16.594 -36.562 -7.594 1 91.88 71 ALA B CA 1
ATOM 5003 C C . ALA B 1 71 ? 16.953 -36.781 -9.055 1 91.88 71 ALA B C 1
ATOM 5005 O O . ALA B 1 71 ? 16.422 -37.656 -9.719 1 91.88 71 ALA B O 1
ATOM 5006 N N . LEU B 1 72 ? 17.891 -35.969 -9.5 1 93.94 72 LEU B N 1
ATOM 5007 C CA . LEU B 1 72 ? 18.312 -36.031 -10.898 1 93.94 72 LEU B CA 1
ATOM 5008 C C . LEU B 1 72 ? 18.984 -37.375 -11.195 1 93.94 72 LEU B C 1
ATOM 5010 O O . LEU B 1 72 ? 18.75 -37.969 -12.25 1 93.94 72 LEU B O 1
ATOM 5014 N N . PHE B 1 73 ? 19.828 -37.812 -10.281 1 93.38 73 PHE B N 1
ATOM 5015 C CA . PHE B 1 73 ? 20.516 -39.094 -10.422 1 93.38 73 PHE B CA 1
ATOM 5016 C C . PHE B 1 73 ? 19.516 -40.25 -10.539 1 93.38 73 PHE B C 1
ATOM 5018 O O . PHE B 1 73 ? 19.641 -41.094 -11.422 1 93.38 73 PHE B O 1
ATOM 5025 N N . PHE B 1 74 ? 18.594 -40.219 -9.688 1 93.5 74 PHE B N 1
ATOM 5026 C CA . PHE B 1 74 ? 17.562 -41.25 -9.703 1 93.5 74 PHE B CA 1
ATOM 5027 C C . PHE B 1 74 ? 16.75 -41.188 -10.992 1 93.5 74 PHE B C 1
ATOM 5029 O O . PHE B 1 74 ? 16.469 -42.219 -11.602 1 93.5 74 PHE B O 1
ATOM 5036 N N . PHE B 1 75 ? 16.391 -39.969 -11.344 1 93.81 75 PHE B N 1
ATOM 5037 C CA . PHE B 1 75 ? 15.609 -39.75 -12.562 1 93.81 75 PHE B CA 1
ATOM 5038 C C . PHE B 1 75 ? 16.344 -40.312 -13.773 1 93.81 75 PHE B C 1
ATOM 5040 O O . PHE B 1 75 ? 15.734 -41 -14.602 1 93.81 75 PHE B O 1
ATOM 5047 N N . ASN B 1 76 ? 17.594 -40.094 -13.859 1 91.19 76 ASN B N 1
ATOM 5048 C CA . ASN B 1 76 ? 18.391 -40.562 -14.992 1 91.19 76 ASN B CA 1
ATOM 5049 C C . ASN B 1 76 ? 18.547 -42.062 -14.992 1 91.19 76 ASN B C 1
ATOM 5051 O O . ASN B 1 76 ? 18.469 -42.719 -16.047 1 91.19 76 ASN B O 1
ATOM 5055 N N . TRP B 1 77 ? 18.656 -42.531 -13.844 1 90.56 77 TRP B N 1
ATOM 5056 C CA . TRP B 1 77 ? 18.797 -43.969 -13.727 1 90.56 77 TRP B CA 1
ATOM 5057 C C . TRP B 1 77 ? 17.5 -44.688 -14.109 1 90.56 77 TRP B C 1
ATOM 5059 O O . TRP B 1 77 ? 17.516 -45.688 -14.812 1 90.56 77 TRP B O 1
ATOM 5069 N N . ALA B 1 78 ? 16.469 -44.156 -13.648 1 90.69 78 ALA B N 1
ATOM 5070 C CA . ALA B 1 78 ? 15.172 -44.844 -13.781 1 90.69 78 ALA B CA 1
ATOM 5071 C C . ALA B 1 78 ? 14.789 -45 -15.25 1 90.69 78 ALA B C 1
ATOM 5073 O O . ALA B 1 78 ? 14.117 -45.969 -15.617 1 90.69 78 ALA B O 1
ATOM 5074 N N . SER B 1 79 ? 15.164 -44.094 -16.047 1 84.94 79 SER B N 1
ATOM 5075 C CA . SER B 1 79 ? 14.75 -44.188 -17.453 1 84.94 79 SER B CA 1
ATOM 5076 C C . SER B 1 79 ? 15.867 -44.781 -18.328 1 84.94 79 SER B C 1
ATOM 5078 O O . SER B 1 79 ? 15.727 -44.844 -19.547 1 84.94 79 SER B O 1
ATOM 5080 N N . ASN B 1 80 ? 16.922 -45.125 -17.703 1 81.94 80 ASN B N 1
ATOM 5081 C CA . ASN B 1 80 ? 18 -45.75 -18.453 1 81.94 80 ASN B CA 1
ATOM 5082 C C . ASN B 1 80 ? 17.641 -47.156 -18.938 1 81.94 80 ASN B C 1
ATOM 5084 O O . ASN B 1 80 ? 17.297 -48 -18.125 1 81.94 80 ASN B O 1
ATOM 5088 N N . PRO B 1 81 ? 17.578 -47.312 -20.328 1 74.31 81 PRO B N 1
ATOM 5089 C CA . PRO B 1 81 ? 17.141 -48.625 -20.875 1 74.31 81 PRO B CA 1
ATOM 5090 C C . PRO B 1 81 ? 18.062 -49.75 -20.453 1 74.31 81 PRO B C 1
ATOM 5092 O O . PRO B 1 81 ? 17.641 -50.938 -20.469 1 74.31 81 PRO B O 1
ATOM 5095 N N . ASN B 1 82 ? 19.359 -49.5 -20.156 1 70.81 82 ASN B N 1
ATOM 5096 C CA . ASN B 1 82 ? 20.312 -50.531 -19.734 1 70.81 82 ASN B CA 1
ATOM 5097 C C . ASN B 1 82 ? 20.656 -50.406 -18.25 1 70.81 82 ASN B C 1
ATOM 5099 O O . ASN B 1 82 ? 21.422 -49.531 -17.859 1 70.81 82 ASN B O 1
ATOM 5103 N N . PRO B 1 83 ? 20.125 -51.219 -17.391 1 59.72 83 PRO B N 1
ATOM 5104 C CA . PRO B 1 83 ? 19.484 -52.531 -17.438 1 59.72 83 PRO B CA 1
ATOM 5105 C C . PRO B 1 83 ? 17.953 -52.438 -17.375 1 59.72 83 PRO B C 1
ATOM 5107 O O . PRO B 1 83 ? 17.266 -53.469 -17.422 1 59.72 83 PRO B O 1
ATOM 5110 N N . ASN B 1 84 ? 17.297 -51.438 -17.703 1 62.03 84 ASN B N 1
ATOM 5111 C CA . ASN B 1 84 ? 15.898 -51.219 -17.359 1 62.03 84 ASN B CA 1
ATOM 5112 C C . ASN B 1 84 ? 15.008 -52.344 -17.922 1 62.03 84 ASN B C 1
ATOM 5114 O O . ASN B 1 84 ? 14.469 -52.219 -19.016 1 62.03 84 ASN B O 1
ATOM 5118 N N . PRO B 1 85 ? 14.992 -53.531 -17.172 1 61.94 85 PRO B N 1
ATOM 5119 C CA . PRO B 1 85 ? 14.281 -54.719 -17.625 1 61.94 85 PRO B CA 1
ATOM 5120 C C . PRO B 1 85 ? 12.812 -54.469 -17.938 1 61.94 85 PRO B C 1
ATOM 5122 O O . PRO B 1 85 ? 12.219 -55.125 -18.781 1 61.94 85 PRO B O 1
ATOM 5125 N N . ASN B 1 86 ? 12.227 -53.531 -17.266 1 68 86 ASN B N 1
ATOM 5126 C CA . ASN B 1 86 ? 10.797 -53.344 -17.469 1 68 86 ASN B CA 1
ATOM 5127 C C . ASN B 1 86 ? 10.516 -52.281 -18.5 1 68 86 ASN B C 1
ATOM 5129 O O . ASN B 1 86 ? 9.367 -51.875 -18.688 1 68 86 ASN B O 1
ATOM 5133 N N . LYS B 1 87 ? 11.469 -51.812 -19.266 1 76.56 87 LYS B N 1
ATOM 5134 C CA . LYS B 1 87 ? 11.336 -50.812 -20.344 1 76.56 87 LYS B CA 1
ATOM 5135 C C . LYS B 1 87 ? 10.594 -49.594 -19.859 1 76.56 87 LYS B C 1
ATOM 5137 O O . LYS B 1 87 ? 9.711 -49.062 -20.562 1 76.56 87 LYS B O 1
ATOM 5142 N N . TYR B 1 88 ? 10.844 -49.188 -18.625 1 84.31 88 TYR B N 1
ATOM 5143 C CA . TYR B 1 88 ? 10.195 -48 -18.062 1 84.31 88 TYR B CA 1
ATOM 5144 C C . TYR B 1 88 ? 10.703 -46.75 -18.734 1 84.31 88 TYR B C 1
ATOM 5146 O O . TYR B 1 88 ? 11.898 -46.594 -18.984 1 84.31 88 TYR B O 1
ATOM 5154 N N . HIS B 1 89 ? 9.742 -45.906 -19.141 1 83.38 89 HIS B N 1
ATOM 5155 C CA . HIS B 1 89 ? 10.047 -44.562 -19.625 1 83.38 89 HIS B CA 1
ATOM 5156 C C . HIS B 1 89 ? 9.32 -43.5 -18.812 1 83.38 89 HIS B C 1
ATOM 5158 O O . HIS B 1 89 ? 8.195 -43.719 -18.359 1 83.38 89 HIS B O 1
ATOM 5164 N N . HIS B 1 90 ? 10.07 -42.406 -18.672 1 86.44 90 HIS B N 1
ATOM 5165 C CA . HIS B 1 90 ? 9.484 -41.344 -17.859 1 86.44 90 HIS B CA 1
ATOM 5166 C C . HIS B 1 90 ? 8.219 -40.781 -18.516 1 86.44 90 HIS B C 1
ATOM 5168 O O . HIS B 1 90 ? 8.164 -40.625 -19.734 1 86.44 90 HIS B O 1
ATOM 5174 N N . THR B 1 91 ? 7.316 -40.656 -17.625 1 71.56 91 THR B N 1
ATOM 5175 C CA . THR B 1 91 ? 6.078 -40 -18.047 1 71.56 91 THR B CA 1
ATOM 5176 C C . THR B 1 91 ? 6.16 -38.5 -17.828 1 71.56 91 THR B C 1
ATOM 5178 O O . THR B 1 91 ? 7.125 -38 -17.234 1 71.56 91 THR B O 1
ATOM 5181 N N . THR B 1 92 ? 5.23 -37.719 -18.344 1 69.5 92 THR B N 1
ATOM 5182 C CA . THR B 1 92 ? 5.188 -36.281 -18.203 1 69.5 92 THR B CA 1
ATOM 5183 C C . THR B 1 92 ? 5.195 -35.875 -16.734 1 69.5 92 THR B C 1
ATOM 5185 O O . THR B 1 92 ? 5.91 -34.938 -16.344 1 69.5 92 THR B O 1
ATOM 5188 N N . PRO B 1 93 ? 4.418 -36.625 -15.891 1 68.94 93 PRO B N 1
ATOM 5189 C CA . PRO B 1 93 ? 4.48 -36.281 -14.477 1 68.94 93 PRO B CA 1
ATOM 5190 C C . PRO B 1 93 ? 5.883 -36.406 -13.891 1 68.94 93 PRO B C 1
ATOM 5192 O O . PRO B 1 93 ? 6.277 -35.656 -13.016 1 68.94 93 PRO B O 1
ATOM 5195 N N . CYS B 1 94 ? 6.504 -37.375 -14.375 1 82.19 94 CYS B N 1
ATOM 5196 C CA . CYS B 1 94 ? 7.871 -37.562 -13.898 1 82.19 94 CYS B CA 1
ATOM 5197 C C . CYS B 1 94 ? 8.75 -36.406 -14.32 1 82.19 94 CYS B C 1
ATOM 5199 O O . CYS B 1 94 ? 9.562 -35.906 -13.531 1 82.19 94 CYS B O 1
ATOM 5201 N N . TYR B 1 95 ? 8.492 -35.969 -15.555 1 84.19 95 TYR B N 1
ATOM 5202 C CA . TYR B 1 95 ? 9.234 -34.781 -16.031 1 84.19 95 TYR B CA 1
ATOM 5203 C C . TYR B 1 95 ? 8.844 -33.531 -15.25 1 84.19 95 TYR B C 1
ATOM 5205 O O . TYR B 1 95 ? 9.688 -32.688 -14.953 1 84.19 95 TYR B O 1
ATOM 5213 N N . ALA B 1 96 ? 7.602 -33.469 -15.023 1 76.44 96 ALA B N 1
ATOM 5214 C CA . ALA B 1 96 ? 7.133 -32.312 -14.227 1 76.44 96 ALA B CA 1
ATOM 5215 C C . ALA B 1 96 ? 7.754 -32.344 -12.836 1 76.44 96 ALA B C 1
ATOM 5217 O O . ALA B 1 96 ? 8.195 -31.297 -12.336 1 76.44 96 ALA B O 1
ATOM 5218 N N . ALA B 1 97 ? 7.793 -33.469 -12.242 1 77.19 97 ALA B N 1
ATOM 5219 C CA . ALA B 1 97 ? 8.336 -33.625 -10.898 1 77.19 97 ALA B CA 1
ATOM 5220 C C . ALA B 1 97 ? 9.805 -33.219 -10.852 1 77.19 97 ALA B C 1
ATOM 5222 O O . ALA B 1 97 ? 10.211 -32.438 -9.992 1 77.19 97 ALA B O 1
ATOM 5223 N N . ILE B 1 98 ? 10.578 -33.75 -11.781 1 90 98 ILE B N 1
ATOM 5224 C CA . ILE B 1 98 ? 12.008 -33.469 -11.766 1 90 98 ILE B CA 1
ATOM 5225 C C . ILE B 1 98 ? 12.234 -32 -12.094 1 90 98 ILE B C 1
ATOM 5227 O O . ILE B 1 98 ? 13.148 -31.359 -11.555 1 90 98 ILE B O 1
ATOM 5231 N N . THR B 1 99 ? 11.406 -31.5 -13 1 88.25 99 THR B N 1
ATOM 5232 C CA . THR B 1 99 ? 11.516 -30.094 -13.344 1 88.25 99 THR B CA 1
ATOM 5233 C C . THR B 1 99 ? 11.219 -29.219 -12.125 1 88.25 99 THR B C 1
ATOM 5235 O O . THR B 1 99 ? 11.961 -28.266 -11.836 1 88.25 99 THR B O 1
ATOM 5238 N N . ASP B 1 100 ? 10.172 -29.531 -11.422 1 79.94 100 ASP B N 1
ATOM 5239 C CA . ASP B 1 100 ? 9.797 -28.781 -10.227 1 79.94 100 ASP B CA 1
ATOM 5240 C C . ASP B 1 100 ? 10.922 -28.781 -9.195 1 79.94 100 ASP B C 1
ATOM 5242 O O . ASP B 1 100 ? 11.242 -27.75 -8.602 1 79.94 100 ASP B O 1
ATOM 5246 N N . VAL B 1 101 ? 11.469 -29.953 -8.945 1 81.12 101 VAL B N 1
ATOM 5247 C CA . VAL B 1 101 ? 12.531 -30.094 -7.957 1 81.12 101 VAL B CA 1
ATOM 5248 C C . VAL B 1 101 ? 13.742 -29.266 -8.383 1 81.12 101 VAL B C 1
ATOM 5250 O O . VAL B 1 101 ? 14.336 -28.547 -7.57 1 81.12 101 VAL B O 1
ATOM 5253 N N . LEU B 1 102 ? 14.102 -29.344 -9.641 1 88.56 102 LEU B N 1
ATOM 5254 C CA . LEU B 1 102 ? 15.258 -28.609 -10.141 1 88.56 102 LEU B CA 1
ATOM 5255 C C . LEU B 1 102 ? 15.031 -27.109 -10.062 1 88.56 102 LEU B C 1
ATOM 5257 O O . LEU B 1 102 ? 15.906 -26.359 -9.625 1 88.56 102 LEU B O 1
ATOM 5261 N N . LEU B 1 103 ? 13.836 -26.688 -10.406 1 84.75 103 LEU B N 1
ATOM 5262 C CA . LEU B 1 103 ? 13.531 -25.266 -10.406 1 84.75 103 LEU B CA 1
ATOM 5263 C C . LEU B 1 103 ? 13.453 -24.719 -8.977 1 84.75 103 LEU B C 1
ATOM 5265 O O . LEU B 1 103 ? 13.859 -23.594 -8.711 1 84.75 103 LEU B O 1
ATOM 5269 N N . SER B 1 104 ? 12.969 -25.5 -8.031 1 75.69 104 SER B N 1
ATOM 5270 C CA . SER B 1 104 ? 12.859 -25.078 -6.637 1 75.69 104 SER B CA 1
ATOM 5271 C C . SER B 1 104 ? 14.234 -24.875 -6.012 1 75.69 104 SER B C 1
ATOM 5273 O O . SER B 1 104 ? 14.367 -24.141 -5.031 1 75.69 104 SER B O 1
ATOM 5275 N N . HIS B 1 105 ? 15.258 -25.5 -6.664 1 75.62 105 HIS B N 1
ATOM 5276 C CA . HIS B 1 105 ? 16.625 -25.359 -6.18 1 75.62 105 HIS B CA 1
ATOM 5277 C C . HIS B 1 105 ? 17.453 -24.469 -7.113 1 75.62 105 HIS B C 1
ATOM 5279 O O . HIS B 1 105 ? 18.672 -24.562 -7.145 1 75.62 105 HIS B O 1
ATOM 5285 N N . SER B 1 106 ? 16.828 -23.797 -8.055 1 77 106 SER B N 1
ATOM 5286 C CA . SER B 1 106 ? 17.375 -22.766 -8.922 1 77 106 SER B CA 1
ATOM 5287 C C . SER B 1 106 ? 18.328 -23.375 -9.953 1 77 106 SER B C 1
ATOM 5289 O O . SER B 1 106 ? 19.312 -22.75 -10.336 1 77 106 SER B O 1
ATOM 5291 N N . LEU B 1 107 ? 18.062 -24.625 -10.109 1 87.31 107 LEU B N 1
ATOM 5292 C CA . LEU B 1 107 ? 18.828 -25.281 -11.164 1 87.31 107 LEU B CA 1
ATOM 5293 C C . LEU B 1 107 ? 18.094 -25.219 -12.492 1 87.31 107 LEU B C 1
ATOM 5295 O O . LEU B 1 107 ? 17.766 -26.25 -13.086 1 87.31 107 LEU B O 1
ATOM 5299 N N . ILE B 1 108 ? 17.938 -23.953 -13.031 1 90.81 108 ILE B N 1
ATOM 5300 C CA . ILE B 1 108 ? 17.078 -23.672 -14.172 1 90.81 108 ILE B CA 1
ATOM 5301 C C . ILE B 1 108 ? 17.719 -24.188 -15.453 1 90.81 108 ILE B C 1
ATOM 5303 O O . ILE B 1 108 ? 17.047 -24.797 -16.297 1 90.81 108 ILE B O 1
ATOM 5307 N N . SER B 1 109 ? 19.062 -24 -15.562 1 91.69 109 SER B N 1
ATOM 5308 C CA . SER B 1 109 ? 19.75 -24.422 -16.766 1 91.69 109 SER B CA 1
ATOM 5309 C C . SER B 1 109 ? 19.719 -25.938 -16.922 1 91.69 109 SER B C 1
ATOM 5311 O O . SER B 1 109 ? 19.578 -26.453 -18.047 1 91.69 109 SER B O 1
ATOM 5313 N N . ILE B 1 110 ? 19.812 -26.609 -15.797 1 93 110 ILE B N 1
ATOM 5314 C CA . ILE B 1 110 ? 19.766 -28.078 -15.82 1 93 110 ILE B CA 1
ATOM 5315 C C . ILE B 1 110 ? 18.375 -28.547 -16.203 1 93 110 ILE B C 1
ATOM 5317 O O . ILE B 1 110 ? 18.234 -29.469 -17.016 1 93 110 ILE B O 1
ATOM 5321 N N . ALA B 1 111 ? 17.406 -27.906 -15.656 1 95.06 111 ALA B N 1
ATOM 5322 C CA . ALA B 1 111 ? 16.016 -28.25 -16 1 95.06 111 ALA B CA 1
ATOM 5323 C C . ALA B 1 111 ? 15.742 -28 -17.484 1 95.06 111 ALA B C 1
ATOM 5325 O O . ALA B 1 111 ? 15.141 -28.844 -18.156 1 95.06 111 ALA B O 1
ATOM 5326 N N . ALA B 1 112 ? 16.219 -26.891 -17.938 1 95.44 112 ALA B N 1
ATOM 5327 C CA . ALA B 1 112 ? 16.016 -26.547 -19.344 1 95.44 112 ALA B CA 1
ATOM 5328 C C . ALA B 1 112 ? 16.703 -27.547 -20.266 1 95.44 112 ALA B C 1
ATOM 5330 O O . ALA B 1 112 ? 16.125 -27.984 -21.266 1 95.44 112 ALA B O 1
ATOM 5331 N N . SER B 1 113 ? 17.922 -27.844 -19.906 1 94.75 113 SER B N 1
ATOM 5332 C CA . SER B 1 113 ? 18.688 -28.797 -20.703 1 94.75 113 SER B CA 1
ATOM 5333 C C . SER B 1 113 ? 18.047 -30.188 -20.703 1 94.75 113 SER B C 1
ATOM 5335 O O . SER B 1 113 ? 18.016 -30.859 -21.734 1 94.75 113 SER B O 1
ATOM 5337 N N . LEU B 1 114 ? 17.594 -30.531 -19.578 1 93.56 114 LEU B N 1
ATOM 5338 C CA . LEU B 1 114 ? 16.922 -31.828 -19.453 1 93.56 114 LEU B CA 1
ATOM 5339 C C . LEU B 1 114 ? 15.688 -31.891 -20.344 1 93.56 114 LEU B C 1
ATOM 5341 O O . LEU B 1 114 ? 15.492 -32.875 -21.062 1 93.56 114 LEU B O 1
ATOM 5345 N N . LEU B 1 115 ? 14.906 -30.891 -20.344 1 93.31 115 LEU B N 1
ATOM 5346 C CA . LEU B 1 115 ? 13.688 -30.844 -21.141 1 93.31 115 LEU B CA 1
ATOM 5347 C C . LEU B 1 115 ? 14.008 -30.781 -22.625 1 93.31 115 LEU B C 1
ATOM 5349 O O . LEU B 1 115 ? 13.336 -31.422 -23.438 1 93.31 115 LEU B O 1
ATOM 5353 N N . LYS B 1 116 ? 15.008 -30.062 -22.938 1 92.5 116 LYS B N 1
ATOM 5354 C CA . LYS B 1 116 ? 15.414 -29.938 -24.328 1 92.5 116 LYS B CA 1
ATOM 5355 C C . LYS B 1 116 ? 15.945 -31.266 -24.859 1 92.5 116 LYS B C 1
ATOM 5357 O O . LYS B 1 116 ? 15.547 -31.703 -25.953 1 92.5 116 LYS B O 1
ATOM 5362 N N . ASN B 1 117 ? 16.766 -31.875 -24.094 1 90.94 117 ASN B N 1
ATOM 5363 C CA . ASN B 1 117 ? 17.391 -33.125 -24.516 1 90.94 117 ASN B CA 1
ATOM 5364 C C . ASN B 1 117 ? 16.375 -34.25 -24.609 1 90.94 117 ASN B C 1
ATOM 5366 O O . ASN B 1 117 ? 16.547 -35.188 -25.391 1 90.94 117 ASN B O 1
ATOM 5370 N N . SER B 1 118 ? 15.352 -34.125 -23.812 1 88.62 118 SER B N 1
ATOM 5371 C CA . SER B 1 118 ? 14.336 -35.156 -23.797 1 88.62 118 SER B CA 1
ATOM 5372 C C . SER B 1 118 ? 13.18 -34.812 -24.734 1 88.62 118 SER B C 1
ATOM 5374 O O . SER B 1 118 ? 12.164 -35.531 -24.75 1 88.62 118 SER B O 1
ATOM 5376 N N . ASN B 1 119 ? 13.297 -33.719 -25.406 1 86.69 119 ASN B N 1
ATOM 5377 C CA . ASN B 1 119 ? 12.258 -33.25 -26.312 1 86.69 119 ASN B CA 1
ATOM 5378 C C . ASN B 1 119 ? 10.914 -33.125 -25.609 1 86.69 119 ASN B C 1
ATOM 5380 O O . ASN B 1 119 ? 9.898 -33.594 -26.109 1 86.69 119 ASN B O 1
ATOM 5384 N N . LYS B 1 120 ? 10.984 -32.594 -24.422 1 84.5 120 LYS B N 1
ATOM 5385 C CA . LYS B 1 120 ? 9.781 -32.438 -23.625 1 84.5 120 LYS B CA 1
ATOM 5386 C C . LYS B 1 120 ? 9.406 -30.969 -23.484 1 84.5 120 LYS B C 1
ATOM 5388 O O . LYS B 1 120 ? 8.523 -30.609 -22.703 1 84.5 120 LYS B O 1
ATOM 5393 N N . LEU B 1 121 ? 10 -30.141 -24.359 1 87.5 121 LEU B N 1
ATOM 5394 C CA . LEU B 1 121 ? 9.672 -28.719 -24.297 1 87.5 121 LEU B CA 1
ATOM 5395 C C . LEU B 1 121 ? 8.25 -28.484 -24.797 1 87.5 121 LEU B C 1
ATOM 5397 O O . LEU B 1 121 ? 7.879 -28.938 -25.875 1 87.5 121 LEU B O 1
ATOM 5401 N N . SER B 1 122 ? 7.488 -27.984 -24 1 82.12 122 SER B N 1
ATOM 5402 C CA . SER B 1 122 ? 6.109 -27.609 -24.281 1 82.12 122 SER B CA 1
ATOM 5403 C C . SER B 1 122 ? 5.746 -26.281 -23.625 1 82.12 122 SER B C 1
ATOM 5405 O O . SER B 1 122 ? 6.504 -25.766 -22.812 1 82.12 122 SER B O 1
ATOM 5407 N N . ASP B 1 123 ? 4.633 -25.719 -24 1 82.75 123 ASP B N 1
ATOM 5408 C CA . ASP B 1 123 ? 4.152 -24.484 -23.406 1 82.75 123 ASP B CA 1
ATOM 5409 C C . ASP B 1 123 ? 4.117 -24.578 -21.891 1 82.75 123 ASP B C 1
ATOM 5411 O O . ASP B 1 123 ? 4.52 -23.641 -21.188 1 82.75 123 ASP B O 1
ATOM 5415 N N . PHE B 1 124 ? 3.746 -25.719 -21.453 1 76.94 124 PHE B N 1
ATOM 5416 C CA . PHE B 1 124 ? 3.607 -25.953 -20.016 1 76.94 124 PHE B CA 1
ATOM 5417 C C . PHE B 1 124 ? 4.965 -25.891 -19.328 1 76.94 124 PHE B C 1
ATOM 5419 O O . PHE B 1 124 ? 5.137 -25.188 -18.344 1 76.94 124 PHE B O 1
ATOM 5426 N N . PHE B 1 125 ? 5.832 -26.672 -19.812 1 85.25 125 PHE B N 1
ATOM 5427 C CA . PHE B 1 125 ? 7.148 -26.734 -19.188 1 85.25 125 PHE B CA 1
ATOM 5428 C C . PHE B 1 125 ? 7.902 -25.422 -19.375 1 85.25 125 PHE B C 1
ATOM 5430 O O . PHE B 1 125 ? 8.594 -24.953 -18.453 1 85.25 125 PHE B O 1
ATOM 5437 N N . ILE B 1 126 ? 7.695 -24.859 -20.547 1 91.88 126 ILE B N 1
ATOM 5438 C CA . ILE B 1 126 ? 8.383 -23.609 -20.812 1 91.88 126 ILE B CA 1
ATOM 5439 C C . ILE B 1 126 ? 7.828 -22.516 -19.906 1 91.88 126 ILE B C 1
ATOM 5441 O O . ILE B 1 126 ? 8.57 -21.641 -19.438 1 91.88 126 ILE B O 1
ATOM 5445 N N . SER B 1 127 ? 6.543 -22.531 -19.656 1 91.06 127 SER B N 1
ATOM 5446 C CA . SER B 1 127 ? 5.953 -21.547 -18.75 1 91.06 127 SER B CA 1
ATOM 5447 C C . SER B 1 127 ? 6.594 -21.594 -17.375 1 91.06 127 SER B C 1
ATOM 5449 O O . SER B 1 127 ? 6.77 -20.562 -16.719 1 91.06 127 SER B O 1
ATOM 5451 N N . LYS B 1 128 ? 6.945 -22.766 -16.953 1 87.69 128 LYS B N 1
ATOM 5452 C CA . LYS B 1 128 ? 7.637 -22.938 -15.68 1 87.69 128 LYS B CA 1
ATOM 5453 C C . LYS B 1 128 ? 9.023 -22.312 -15.719 1 87.69 128 LYS B C 1
ATOM 5455 O O . LYS B 1 128 ? 9.469 -21.703 -14.742 1 87.69 128 LYS B O 1
ATOM 5460 N N . LEU B 1 129 ? 9.672 -22.531 -16.828 1 93.88 129 LEU B N 1
ATOM 5461 C CA . LEU B 1 129 ? 10.992 -21.922 -17 1 93.88 129 LEU B CA 1
ATOM 5462 C C . LEU B 1 129 ? 10.906 -20.406 -17 1 93.88 129 LEU B C 1
ATOM 5464 O O . LEU B 1 129 ? 11.719 -19.734 -16.375 1 93.88 129 LEU B O 1
ATOM 5468 N N . ILE B 1 130 ? 9.875 -19.922 -17.672 1 95.12 130 ILE B N 1
ATOM 5469 C CA . ILE B 1 130 ? 9.648 -18.484 -17.734 1 95.12 130 ILE B CA 1
ATOM 5470 C C . ILE B 1 130 ? 9.461 -17.922 -16.328 1 95.12 130 ILE B C 1
ATOM 5472 O O . ILE B 1 130 ? 10.094 -16.938 -15.961 1 95.12 130 ILE B O 1
ATOM 5476 N N . LYS B 1 131 ? 8.656 -18.562 -15.578 1 89.25 131 LYS B N 1
ATOM 5477 C CA . LYS B 1 131 ? 8.383 -18.125 -14.211 1 89.25 131 LYS B CA 1
ATOM 5478 C C . LYS B 1 131 ? 9.648 -18.172 -13.359 1 89.25 131 LYS B C 1
ATOM 5480 O O . LYS B 1 131 ? 9.922 -17.25 -12.586 1 89.25 131 LYS B O 1
ATOM 5485 N N . ALA B 1 132 ? 10.398 -19.219 -13.508 1 87.38 132 ALA B N 1
ATOM 5486 C CA . ALA B 1 132 ? 11.609 -19.406 -12.711 1 87.38 132 ALA B CA 1
ATOM 5487 C C . ALA B 1 132 ? 12.633 -18.312 -13.016 1 87.38 132 ALA B C 1
ATOM 5489 O O . ALA B 1 132 ? 13.242 -17.75 -12.102 1 87.38 132 ALA B O 1
ATOM 5490 N N . TYR B 1 133 ? 12.828 -18.031 -14.297 1 88 133 TYR B N 1
ATOM 5491 C CA . TYR B 1 133 ? 13.742 -16.953 -14.672 1 88 133 TYR B CA 1
ATOM 5492 C C . TYR B 1 133 ? 13.227 -15.602 -14.188 1 88 133 TYR B C 1
ATOM 5494 O O . TYR B 1 133 ? 14.008 -14.766 -13.742 1 88 133 TYR B O 1
ATOM 5502 N N . GLY B 1 134 ? 11.922 -15.391 -14.312 1 85.75 134 GLY B N 1
ATOM 5503 C CA . GLY B 1 134 ? 11.312 -14.164 -13.836 1 85.75 134 GLY B CA 1
ATOM 5504 C C . GLY B 1 134 ? 11.484 -13.961 -12.344 1 85.75 134 GLY B C 1
ATOM 5505 O O . GLY B 1 134 ? 11.734 -12.844 -11.891 1 85.75 134 GLY B O 1
ATOM 5506 N N . ASP B 1 135 ? 11.367 -15.039 -11.609 1 78.75 135 ASP B N 1
ATOM 5507 C CA . ASP B 1 135 ? 11.5 -14.992 -10.156 1 78.75 135 ASP B CA 1
ATOM 5508 C C . ASP B 1 135 ? 12.922 -14.602 -9.75 1 78.75 135 ASP B C 1
ATOM 5510 O O . ASP B 1 135 ? 13.133 -14.094 -8.648 1 78.75 135 ASP B O 1
ATOM 5514 N N . ARG B 1 136 ? 13.828 -14.812 -10.695 1 76.25 136 ARG B N 1
ATOM 5515 C CA . ARG B 1 136 ? 15.219 -14.445 -10.445 1 76.25 136 ARG B CA 1
ATOM 5516 C C . ARG B 1 136 ? 15.539 -13.078 -11.031 1 76.25 136 ARG B C 1
ATOM 5518 O O . ARG B 1 136 ? 16.672 -12.617 -10.961 1 76.25 136 ARG B O 1
ATOM 5525 N N . GLY B 1 137 ? 14.586 -12.516 -11.711 1 76.31 137 GLY B N 1
ATOM 5526 C CA . GLY B 1 137 ? 14.758 -11.18 -12.258 1 76.31 137 GLY B CA 1
ATOM 5527 C C . GLY B 1 137 ? 15.336 -11.18 -13.664 1 76.31 137 GLY B C 1
ATOM 5528 O O . GLY B 1 137 ? 15.734 -10.133 -14.172 1 76.31 137 GLY B O 1
ATOM 5529 N N . ASN B 1 138 ? 15.5 -12.297 -14.117 1 85.94 138 ASN B N 1
ATOM 5530 C CA . ASN B 1 138 ? 16.047 -12.391 -15.469 1 85.94 138 ASN B CA 1
ATOM 5531 C C . ASN B 1 138 ? 14.945 -12.305 -16.516 1 85.94 138 ASN B C 1
ATOM 5533 O O . ASN B 1 138 ? 14.57 -13.32 -17.125 1 85.94 138 ASN B O 1
ATOM 5537 N N . VAL B 1 139 ? 14.547 -11.102 -16.859 1 88 139 VAL B N 1
ATOM 5538 C CA . VAL B 1 139 ? 13.438 -10.852 -17.766 1 88 139 VAL B CA 1
ATOM 5539 C C . VAL B 1 139 ? 13.836 -11.227 -19.188 1 88 139 VAL B C 1
ATOM 5541 O O . VAL B 1 139 ? 13.023 -11.773 -19.953 1 88 139 VAL B O 1
ATOM 5544 N N . LYS B 1 140 ? 15.102 -10.992 -19.5 1 89.56 140 LYS B N 1
ATOM 5545 C CA . LYS B 1 140 ? 15.578 -11.312 -20.859 1 89.56 140 LYS B CA 1
ATOM 5546 C C . LYS B 1 140 ? 15.461 -12.805 -21.141 1 89.56 140 LYS B C 1
ATOM 5548 O O . LYS B 1 140 ? 14.992 -13.203 -22.219 1 89.56 140 LYS B O 1
ATOM 5553 N N . ALA B 1 141 ? 15.852 -13.57 -20.109 1 92.44 141 ALA B N 1
ATOM 5554 C CA . ALA B 1 141 ? 15.742 -15.016 -20.266 1 92.44 141 ALA B CA 1
ATOM 5555 C C . ALA B 1 141 ? 14.281 -15.453 -20.344 1 92.44 141 ALA B C 1
ATOM 5557 O O . ALA B 1 141 ? 13.938 -16.359 -21.094 1 92.44 141 ALA B O 1
ATOM 5558 N N . ALA B 1 142 ? 13.445 -14.844 -19.578 1 94.75 142 ALA B N 1
ATOM 5559 C CA . ALA B 1 142 ? 12.016 -15.156 -19.609 1 94.75 142 ALA B CA 1
ATOM 5560 C C . ALA B 1 142 ? 11.438 -14.891 -21 1 94.75 142 ALA B C 1
ATOM 5562 O O . ALA B 1 142 ? 10.688 -15.711 -21.531 1 94.75 142 ALA B O 1
ATOM 5563 N N . ILE B 1 143 ? 11.859 -13.781 -21.625 1 96.12 143 ILE B N 1
ATOM 5564 C CA . ILE B 1 143 ? 11.367 -13.414 -22.953 1 96.12 143 ILE B CA 1
ATOM 5565 C C . ILE B 1 143 ? 11.914 -14.383 -24 1 96.12 143 ILE B C 1
ATOM 5567 O O . ILE B 1 143 ? 11.195 -14.773 -24.922 1 96.12 143 ILE B O 1
ATOM 5571 N N . PHE B 1 144 ? 13.133 -14.734 -23.812 1 96.75 144 PHE B N 1
ATOM 5572 C CA . PHE B 1 144 ? 13.742 -15.703 -24.703 1 96.75 144 PHE B CA 1
ATOM 5573 C C . PHE B 1 144 ? 12.938 -17 -24.734 1 96.75 144 PHE B C 1
ATOM 5575 O O . PHE B 1 144 ? 12.586 -17.484 -25.812 1 96.75 144 PHE B O 1
ATOM 5582 N N . TRP B 1 145 ? 12.656 -17.516 -23.594 1 96.62 145 TRP B N 1
ATOM 5583 C CA . TRP B 1 145 ? 11.938 -18.781 -23.516 1 96.62 145 TRP B CA 1
ATOM 5584 C C . TRP B 1 145 ? 10.5 -18.609 -24 1 96.62 145 TRP B C 1
ATOM 5586 O O . TRP B 1 145 ? 9.922 -19.547 -24.562 1 96.62 145 TRP B O 1
ATOM 5596 N N . PHE B 1 146 ? 9.93 -17.469 -23.891 1 97.12 146 PHE B N 1
ATOM 5597 C CA . PHE B 1 146 ? 8.602 -17.188 -24.438 1 97.12 146 PHE B CA 1
ATOM 5598 C C . PHE B 1 146 ? 8.594 -17.359 -25.953 1 97.12 146 PHE B C 1
ATOM 5600 O O . PHE B 1 146 ? 7.695 -18 -26.5 1 97.12 146 PHE B O 1
ATOM 5607 N N . TYR B 1 147 ? 9.617 -16.812 -26.516 1 96.12 147 TYR B N 1
ATOM 5608 C CA . TYR B 1 147 ? 9.664 -16.922 -27.969 1 96.12 147 TYR B CA 1
ATOM 5609 C C . TYR B 1 147 ? 9.945 -18.344 -28.406 1 96.12 147 TYR B C 1
ATOM 5611 O O . TYR B 1 147 ? 9.461 -18.797 -29.453 1 96.12 147 TYR B O 1
ATOM 5619 N N . GLN B 1 148 ? 10.641 -19.094 -27.578 1 95.38 148 GLN B N 1
ATOM 5620 C CA . GLN B 1 148 ? 10.797 -20.516 -27.859 1 95.38 148 GLN B CA 1
ATOM 5621 C C . GLN B 1 148 ? 9.453 -21.234 -27.812 1 95.38 148 GLN B C 1
ATOM 5623 O O . GLN B 1 148 ? 9.172 -22.078 -28.672 1 95.38 148 GLN B O 1
ATOM 5628 N N . ALA B 1 149 ? 8.664 -20.875 -26.812 1 93.81 149 ALA B N 1
ATOM 5629 C CA . ALA B 1 149 ? 7.34 -21.469 -26.703 1 93.81 149 ALA B CA 1
ATOM 5630 C C . ALA B 1 149 ? 6.469 -21.094 -27.906 1 93.81 149 ALA B C 1
ATOM 5632 O O . ALA B 1 149 ? 5.727 -21.938 -28.422 1 93.81 149 ALA B O 1
ATOM 5633 N N . LYS B 1 150 ? 6.559 -19.875 -28.266 1 90.56 150 LYS B N 1
ATOM 5634 C CA . LYS B 1 150 ? 5.762 -19.406 -29.391 1 90.56 150 LYS B CA 1
ATOM 5635 C C . LYS B 1 150 ? 6.121 -20.172 -30.672 1 90.56 150 LYS B C 1
ATOM 5637 O O . LYS B 1 150 ? 5.238 -20.516 -31.453 1 90.56 150 LYS B O 1
ATOM 5642 N N . GLN B 1 151 ? 7.418 -20.375 -30.797 1 91.25 151 GLN B N 1
ATOM 5643 C CA . GLN B 1 151 ? 7.895 -21.094 -31.969 1 91.25 151 GLN B CA 1
ATOM 5644 C C . GLN B 1 151 ? 7.457 -22.562 -31.938 1 91.25 151 GLN B C 1
ATOM 5646 O O . GLN B 1 151 ? 6.969 -23.094 -32.938 1 91.25 151 GLN B O 1
ATOM 5651 N N . ILE B 1 152 ? 7.539 -23.141 -30.781 1 85.69 152 ILE B N 1
ATOM 5652 C CA . ILE B 1 152 ? 7.242 -24.562 -30.625 1 85.69 152 ILE B CA 1
ATOM 5653 C C . ILE B 1 152 ? 5.738 -24.797 -30.766 1 85.69 152 ILE B C 1
ATOM 5655 O O . ILE B 1 152 ? 5.309 -25.766 -31.375 1 85.69 152 ILE B O 1
ATOM 5659 N N . GLU B 1 153 ? 4.992 -23.828 -30.188 1 82.12 153 GLU B N 1
ATOM 5660 C CA . GLU B 1 153 ? 3.545 -24 -30.125 1 82.12 153 GLU B CA 1
ATOM 5661 C C . GLU B 1 153 ? 2.834 -23.219 -31.219 1 82.12 153 GLU B C 1
ATOM 5663 O O . GLU B 1 153 ? 1.606 -23.109 -31.219 1 82.12 153 GLU B O 1
ATOM 5668 N N . ASN B 1 154 ? 3.561 -22.688 -32.094 1 81.25 154 ASN B N 1
ATOM 5669 C CA . ASN B 1 154 ? 3.016 -21.891 -33.188 1 81.25 154 ASN B CA 1
ATOM 5670 C C . ASN B 1 154 ? 2.053 -20.828 -32.688 1 81.25 154 ASN B C 1
ATOM 5672 O O . ASN B 1 154 ? 0.94 -20.688 -33.188 1 81.25 154 ASN B O 1
ATOM 5676 N N . GLY B 1 155 ? 2.385 -20.266 -31.594 1 80.19 155 GLY B N 1
ATOM 5677 C CA . GLY B 1 155 ? 1.624 -19.141 -31.078 1 80.19 155 GLY B CA 1
ATOM 5678 C C . GLY B 1 155 ? 0.605 -19.531 -30.031 1 80.19 155 GLY B C 1
ATOM 5679 O O . GLY B 1 155 ? 0.109 -18.688 -29.281 1 80.19 155 GLY B O 1
ATOM 5680 N N . ALA B 1 156 ? 0.29 -20.797 -29.938 1 79.31 156 ALA B N 1
ATOM 5681 C CA . ALA B 1 156 ? -0.714 -21.266 -28.984 1 79.31 156 ALA B CA 1
ATOM 5682 C C . ALA B 1 156 ? -0.081 -21.578 -27.641 1 79.31 156 ALA B C 1
ATOM 5684 O O . ALA B 1 156 ? -0.127 -22.734 -27.188 1 79.31 156 ALA B O 1
ATOM 5685 N N . CYS B 1 157 ? 0.434 -20.625 -27.031 1 86 157 CYS B N 1
ATOM 5686 C CA . CYS B 1 157 ? 1.177 -20.828 -25.797 1 86 157 CYS B CA 1
ATOM 5687 C C . CYS B 1 157 ? 0.63 -19.938 -24.672 1 86 157 CYS B C 1
ATOM 5689 O O . CYS B 1 157 ? 1.334 -19.062 -24.172 1 86 157 CYS B O 1
ATOM 5691 N N . LEU B 1 158 ? -0.599 -20.234 -24.219 1 83.44 158 LEU B N 1
ATOM 5692 C CA . LEU B 1 158 ? -1.31 -19.453 -23.219 1 83.44 158 LEU B CA 1
ATOM 5693 C C . LEU B 1 158 ? -0.544 -19.453 -21.906 1 83.44 158 LEU B C 1
ATOM 5695 O O . LEU B 1 158 ? -0.438 -18.406 -21.25 1 83.44 158 LEU B O 1
ATOM 5699 N N . TYR B 1 159 ? -0.005 -20.609 -21.516 1 82.69 159 TYR B N 1
ATOM 5700 C CA . TYR B 1 159 ? 0.714 -20.703 -20.25 1 82.69 159 TYR B CA 1
ATOM 5701 C C . TYR B 1 159 ? 1.938 -19.797 -20.25 1 82.69 159 TYR B C 1
ATOM 5703 O O . TYR B 1 159 ? 2.219 -19.141 -19.25 1 82.69 159 TYR B O 1
ATOM 5711 N N . SER B 1 160 ? 2.578 -19.828 -21.359 1 92.25 160 SER B N 1
ATOM 5712 C CA . SER B 1 160 ? 3.768 -19 -21.484 1 92.25 160 SER B CA 1
ATOM 5713 C C . SER B 1 160 ? 3.4 -17.516 -21.484 1 92.25 160 SER B C 1
ATOM 5715 O O . SER B 1 160 ? 4.102 -16.688 -20.891 1 92.25 160 SER B O 1
ATOM 5717 N N . TYR B 1 161 ? 2.287 -17.203 -22.125 1 92.56 161 TYR B N 1
ATOM 5718 C CA . TYR B 1 161 ? 1.801 -15.828 -22.078 1 92.56 161 TYR B CA 1
ATOM 5719 C C . TYR B 1 161 ? 1.509 -15.398 -20.641 1 92.56 161 TYR B C 1
ATOM 5721 O O . TYR B 1 161 ? 1.957 -14.344 -20.203 1 92.56 161 TYR B O 1
ATOM 5729 N N . ASN B 1 162 ? 0.805 -16.188 -20 1 90.69 162 ASN B N 1
ATOM 5730 C CA . ASN B 1 162 ? 0.414 -15.867 -18.625 1 90.69 162 ASN B CA 1
ATOM 5731 C C . ASN B 1 162 ? 1.627 -15.742 -17.703 1 90.69 162 ASN B C 1
ATOM 5733 O O . ASN B 1 162 ? 1.694 -14.836 -16.875 1 90.69 162 ASN B O 1
ATOM 5737 N N . SER B 1 163 ? 2.516 -16.688 -17.812 1 93.69 163 SER B N 1
ATOM 5738 C CA . SER B 1 163 ? 3.725 -16.625 -17 1 93.69 163 SER B CA 1
ATOM 5739 C C . SER B 1 163 ? 4.531 -15.367 -17.297 1 93.69 163 SER B C 1
ATOM 5741 O O . SER B 1 163 ? 5.035 -14.719 -16.375 1 93.69 163 SER B O 1
ATOM 5743 N N . LEU B 1 164 ? 4.625 -15.047 -18.547 1 96.81 164 LEU B N 1
ATOM 5744 C CA . LEU B 1 164 ? 5.391 -13.859 -18.922 1 96.81 164 LEU B CA 1
ATOM 5745 C C . LEU B 1 164 ? 4.715 -12.594 -18.422 1 96.81 164 LEU B C 1
ATOM 5747 O O . LEU B 1 164 ? 5.379 -11.695 -17.891 1 96.81 164 LEU B O 1
ATOM 5751 N N . LEU B 1 165 ? 3.424 -12.539 -18.594 1 96.31 165 LEU B N 1
ATOM 5752 C CA . LEU B 1 165 ? 2.686 -11.391 -18.078 1 96.31 165 LEU B CA 1
ATOM 5753 C C . LEU B 1 165 ? 2.873 -11.25 -16.578 1 96.31 165 LEU B C 1
ATOM 5755 O O . LEU B 1 165 ? 3.076 -10.141 -16.078 1 96.31 165 LEU B O 1
ATOM 5759 N N . GLY B 1 166 ? 2.793 -12.336 -15.922 1 93.56 166 GLY B N 1
ATOM 5760 C CA . GLY B 1 166 ? 3.025 -12.32 -14.484 1 93.56 166 GLY B CA 1
ATOM 5761 C C . GLY B 1 166 ? 4.391 -11.773 -14.109 1 93.56 166 GLY B C 1
ATOM 5762 O O . GLY B 1 166 ? 4.508 -10.992 -13.164 1 93.56 166 GLY B O 1
ATOM 5763 N N . VAL B 1 167 ? 5.371 -12.227 -14.844 1 91.88 167 VAL B N 1
ATOM 5764 C CA . VAL B 1 167 ? 6.742 -11.781 -14.602 1 91.88 167 VAL B CA 1
ATOM 5765 C C . VAL B 1 167 ? 6.844 -10.273 -14.828 1 91.88 167 VAL B C 1
ATOM 5767 O O . VAL B 1 167 ? 7.398 -9.555 -14 1 91.88 167 VAL B O 1
ATOM 5770 N N . LEU B 1 168 ? 6.316 -9.805 -15.906 1 92.69 168 LEU B N 1
ATOM 5771 C CA . LEU B 1 168 ? 6.426 -8.398 -16.281 1 92.69 168 LEU B CA 1
ATOM 5772 C C . LEU B 1 168 ? 5.664 -7.512 -15.305 1 92.69 168 LEU B C 1
ATOM 5774 O O . LEU B 1 168 ? 6.129 -6.418 -14.969 1 92.69 168 LEU B O 1
ATOM 5778 N N . VAL B 1 169 ? 4.527 -7.938 -14.797 1 90.69 169 VAL B N 1
ATOM 5779 C CA . VAL B 1 169 ? 3.736 -7.184 -13.828 1 90.69 169 VAL B CA 1
ATOM 5780 C C . VAL B 1 169 ? 4.477 -7.113 -12.492 1 90.69 169 VAL B C 1
ATOM 5782 O O . VAL B 1 169 ? 4.48 -6.07 -11.836 1 90.69 169 VAL B O 1
ATOM 5785 N N . ARG B 1 170 ? 5.105 -8.094 -12.156 1 83.81 170 ARG B N 1
ATOM 5786 C CA . ARG B 1 170 ? 5.82 -8.148 -10.883 1 83.81 170 ARG B CA 1
ATOM 5787 C C . ARG B 1 170 ? 6.992 -7.168 -10.867 1 83.81 170 ARG B C 1
ATOM 5789 O O . ARG B 1 170 ? 7.309 -6.582 -9.836 1 83.81 170 ARG B O 1
ATOM 5796 N N . VAL B 1 171 ? 7.625 -7.074 -12.031 1 81.31 171 VAL B N 1
ATOM 5797 C CA . VAL B 1 171 ? 8.781 -6.184 -12.094 1 81.31 171 VAL B CA 1
ATOM 5798 C C . VAL B 1 171 ? 8.336 -4.797 -12.547 1 81.31 171 VAL B C 1
ATOM 5800 O O . VAL B 1 171 ? 9.172 -3.947 -12.875 1 81.31 171 VAL B O 1
ATOM 5803 N N . ASN B 1 172 ? 7.027 -4.602 -12.711 1 81.19 172 ASN B N 1
ATOM 5804 C CA . ASN B 1 172 ? 6.402 -3.318 -13.016 1 81.19 172 ASN B CA 1
ATOM 5805 C C . ASN B 1 172 ? 6.727 -2.859 -14.43 1 81.19 172 ASN B C 1
ATOM 5807 O O . ASN B 1 172 ? 6.922 -1.668 -14.672 1 81.19 172 ASN B O 1
ATOM 5811 N N . SER B 1 173 ? 7.043 -3.77 -15.289 1 86.94 173 SER B N 1
ATOM 5812 C CA . SER B 1 173 ? 7.188 -3.461 -16.703 1 86.94 173 SER B CA 1
ATOM 5813 C C . SER B 1 173 ? 5.848 -3.539 -17.422 1 86.94 173 SER B C 1
ATOM 5815 O O . SER B 1 173 ? 5.656 -4.391 -18.297 1 86.94 173 SER B O 1
ATOM 5817 N N . ILE B 1 174 ? 5 -2.604 -17.172 1 87.62 174 ILE B N 1
ATOM 5818 C CA . ILE B 1 174 ? 3.605 -2.688 -17.578 1 87.62 174 ILE B CA 1
ATOM 5819 C C . ILE B 1 174 ? 3.484 -2.365 -19.078 1 87.62 174 ILE B C 1
ATOM 5821 O O . ILE B 1 174 ? 2.65 -2.941 -19.781 1 87.62 174 ILE B O 1
ATOM 5825 N N . LYS B 1 175 ? 4.309 -1.424 -19.578 1 84.75 175 LYS B N 1
ATOM 5826 C CA . LYS B 1 175 ? 4.266 -1.114 -21.016 1 84.75 175 LYS B CA 1
ATOM 5827 C C . LYS B 1 175 ? 4.594 -2.344 -21.844 1 84.75 175 LYS B C 1
ATOM 5829 O O . LYS B 1 175 ? 3.92 -2.621 -22.844 1 84.75 175 LYS B O 1
ATOM 5834 N N . LEU B 1 176 ? 5.625 -3 -21.344 1 90.62 176 LEU B N 1
ATOM 5835 C CA . LEU B 1 176 ? 6 -4.227 -22.047 1 90.62 176 LEU B CA 1
ATOM 5836 C C . LEU B 1 176 ? 4.918 -5.289 -21.891 1 90.62 176 LEU B C 1
ATOM 5838 O O . LEU B 1 176 ? 4.621 -6.02 -22.844 1 90.62 176 LEU B O 1
ATOM 5842 N N . ALA B 1 177 ? 4.363 -5.469 -20.688 1 95.19 177 ALA B N 1
ATOM 5843 C CA . ALA B 1 177 ? 3.266 -6.402 -20.469 1 95.19 177 ALA B CA 1
ATOM 5844 C C . ALA B 1 177 ? 2.09 -6.102 -21.391 1 95.19 177 ALA B C 1
ATOM 5846 O O . ALA B 1 177 ? 1.462 -7.02 -21.922 1 95.19 177 ALA B O 1
ATOM 5847 N N . GLU B 1 178 ? 1.848 -4.812 -21.625 1 94.06 178 GLU B N 1
ATOM 5848 C CA . GLU B 1 178 ? 0.76 -4.379 -22.484 1 94.06 178 GLU B CA 1
ATOM 5849 C C . GLU B 1 178 ? 0.989 -4.836 -23.922 1 94.06 178 GLU B C 1
ATOM 5851 O O . GLU B 1 178 ? 0.047 -5.234 -24.609 1 94.06 178 GLU B O 1
ATOM 5856 N N . GLU B 1 179 ? 2.18 -4.742 -24.328 1 94.94 179 GLU B N 1
ATOM 5857 C CA . GLU B 1 179 ? 2.514 -5.188 -25.672 1 94.94 179 GLU B CA 1
ATOM 5858 C C . GLU B 1 179 ? 2.199 -6.668 -25.859 1 94.94 179 GLU B C 1
ATOM 5860 O O . GLU B 1 179 ? 1.616 -7.062 -26.875 1 94.94 179 GLU B O 1
ATOM 5865 N N . PHE B 1 180 ? 2.598 -7.453 -24.938 1 95.69 180 PHE B N 1
ATOM 5866 C CA . PHE B 1 180 ? 2.344 -8.883 -25.031 1 95.69 180 PHE B CA 1
ATOM 5867 C C . PHE B 1 180 ? 0.857 -9.188 -24.875 1 95.69 180 PHE B C 1
ATOM 5869 O O . PHE B 1 180 ? 0.332 -10.102 -25.516 1 95.69 180 PHE B O 1
ATOM 5876 N N . PHE B 1 181 ? 0.18 -8.43 -24.094 1 95.94 181 PHE B N 1
ATOM 5877 C CA . PHE B 1 181 ? -1.26 -8.586 -23.922 1 95.94 181 PHE B CA 1
ATOM 5878 C C . PHE B 1 181 ? -1.995 -8.281 -25.234 1 95.94 181 PHE B C 1
ATOM 5880 O O . PHE B 1 181 ? -2.908 -9.016 -25.609 1 95.94 181 PHE B O 1
ATOM 5887 N N . HIS B 1 182 ? -1.562 -7.215 -25.812 1 92.31 182 HIS B N 1
ATOM 5888 C CA . HIS B 1 182 ? -2.174 -6.879 -27.094 1 92.31 182 HIS B CA 1
ATOM 5889 C C . HIS B 1 182 ? -1.893 -7.957 -28.141 1 92.31 182 HIS B C 1
ATOM 5891 O O . HIS B 1 182 ? -2.746 -8.25 -28.984 1 92.31 182 HIS B O 1
ATOM 5897 N N . GLN B 1 183 ? -0.764 -8.5 -27.984 1 91.62 183 GLN B N 1
ATOM 5898 C CA . GLN B 1 183 ? -0.396 -9.562 -28.922 1 91.62 183 GLN B CA 1
ATOM 5899 C C . GLN B 1 183 ? -1.317 -10.766 -28.766 1 91.62 183 GLN B C 1
ATOM 5901 O O . GLN B 1 183 ? -1.801 -11.32 -29.75 1 91.62 183 GLN B O 1
ATOM 5906 N N . ILE B 1 184 ? -1.545 -11.211 -27.547 1 90.62 184 ILE B N 1
ATOM 5907 C CA . ILE B 1 184 ? -2.363 -12.406 -27.344 1 90.62 184 ILE B CA 1
ATOM 5908 C C . ILE B 1 184 ? -3.807 -12.109 -27.734 1 90.62 184 ILE B C 1
ATOM 5910 O O . ILE B 1 184 ? -4.5 -12.984 -28.266 1 90.62 184 ILE B O 1
ATOM 5914 N N . VAL B 1 185 ? -4.254 -10.938 -27.578 1 88.25 185 VAL B N 1
ATOM 5915 C CA . VAL B 1 185 ? -5.629 -10.57 -27.906 1 88.25 185 VAL B CA 1
ATOM 5916 C C . VAL B 1 185 ? -5.781 -10.445 -29.422 1 88.25 185 VAL B C 1
ATOM 5918 O O . VAL B 1 185 ? -6.77 -10.922 -29.984 1 88.25 185 VAL B O 1
ATOM 5921 N N . LYS B 1 186 ? -4.848 -9.852 -30.016 1 86.75 186 LYS B N 1
ATOM 5922 C CA . LYS B 1 186 ? -4.906 -9.609 -31.453 1 86.75 186 LYS B CA 1
ATOM 5923 C C . LYS B 1 186 ? -4.77 -10.914 -32.219 1 86.75 186 LYS B C 1
ATOM 5925 O O . LYS B 1 186 ? -5.523 -11.156 -33.188 1 86.75 186 LYS B O 1
ATOM 5930 N N . GLU B 1 187 ? -3.709 -11.602 -31.844 1 82.88 187 GLU B N 1
ATOM 5931 C CA . GLU B 1 187 ? -3.469 -12.852 -32.562 1 82.88 187 GLU B CA 1
ATOM 5932 C C . GLU B 1 187 ? -4.59 -13.852 -32.312 1 82.88 187 GLU B C 1
ATOM 5934 O O . GLU B 1 187 ? -4.984 -14.594 -33.219 1 82.88 187 GLU B O 1
ATOM 5939 N N . ASN B 1 188 ? -5.07 -13.883 -31.141 1 76 188 ASN B N 1
ATOM 5940 C CA . ASN B 1 188 ? -6.203 -14.68 -30.672 1 76 188 ASN B CA 1
ATOM 5941 C C . ASN B 1 188 ? -6.031 -16.156 -31.031 1 76 188 ASN B C 1
ATOM 5943 O O . ASN B 1 188 ? -7.012 -16.859 -31.297 1 76 188 ASN B O 1
ATOM 5947 N N . VAL B 1 189 ? -4.777 -16.641 -31.219 1 69.56 189 VAL B N 1
ATOM 5948 C CA . VAL B 1 189 ? -4.484 -18.047 -31.406 1 69.56 189 VAL B CA 1
ATOM 5949 C C . VAL B 1 189 ? -4.703 -18.812 -30.094 1 69.56 189 VAL B C 1
ATOM 5951 O O . VAL B 1 189 ? -5.238 -19.922 -30.094 1 69.56 189 VAL B O 1
ATOM 5954 N N . ALA B 1 190 ? -4.281 -18.297 -29.016 1 75.5 190 ALA B N 1
ATOM 5955 C CA . ALA B 1 190 ? -4.555 -18.734 -27.656 1 75.5 190 ALA B CA 1
ATOM 5956 C C . ALA B 1 190 ? -5.383 -17.688 -26.906 1 75.5 190 ALA B C 1
ATOM 5958 O O . ALA B 1 190 ? -4.836 -16.734 -26.344 1 75.5 190 ALA B O 1
ATOM 5959 N N . PRO B 1 191 ? -6.68 -17.891 -26.953 1 79 191 PRO B N 1
ATOM 5960 C CA . PRO B 1 191 ? -7.512 -16.844 -26.344 1 79 191 PRO B CA 1
ATOM 5961 C C . PRO B 1 191 ? -7.152 -16.594 -24.875 1 79 191 PRO B C 1
ATOM 5963 O O . PRO B 1 191 ? -6.918 -17.547 -24.125 1 79 191 PRO B O 1
ATOM 5966 N N . PRO B 1 192 ? -7.145 -15.344 -24.547 1 87.12 192 PRO B N 1
ATOM 5967 C CA . PRO B 1 192 ? -6.848 -15.008 -23.156 1 87.12 192 PRO B CA 1
ATOM 5968 C C . PRO B 1 192 ? -7.863 -15.586 -22.172 1 87.12 192 PRO B C 1
ATOM 5970 O O . PRO B 1 192 ? -9.055 -15.664 -22.484 1 87.12 192 PRO B O 1
ATOM 5973 N N . ASP B 1 193 ? -7.43 -16.047 -21.125 1 83.56 193 ASP B N 1
ATOM 5974 C CA . ASP B 1 193 ? -8.32 -16.562 -20.078 1 83.56 193 ASP B CA 1
ATOM 5975 C C . ASP B 1 193 ? -8.438 -15.562 -18.922 1 83.56 193 ASP B C 1
ATOM 5977 O O . ASP B 1 193 ? -7.988 -14.422 -19.031 1 83.56 193 ASP B O 1
ATOM 5981 N N . VAL B 1 194 ? -9.094 -15.969 -17.828 1 83.81 194 VAL B N 1
ATOM 5982 C CA . VAL B 1 194 ? -9.359 -15.078 -16.703 1 83.81 194 VAL B CA 1
ATOM 5983 C C . VAL B 1 194 ? -8.047 -14.641 -16.062 1 83.81 194 VAL B C 1
ATOM 5985 O O . VAL B 1 194 ? -7.91 -13.5 -15.617 1 83.81 194 VAL B O 1
ATOM 5988 N N . SER B 1 195 ? -7.078 -15.531 -16.016 1 85.12 195 SER B N 1
ATOM 5989 C CA . SER B 1 195 ? -5.781 -15.219 -15.43 1 85.12 195 SER B CA 1
ATOM 5990 C C . SER B 1 195 ? -5.043 -14.156 -16.234 1 85.12 195 SER B C 1
ATOM 5992 O O . SER B 1 195 ? -4.367 -13.297 -15.672 1 85.12 195 SER B O 1
ATOM 5994 N N . THR B 1 196 ? -5.18 -14.242 -17.578 1 91.56 196 THR B N 1
ATOM 5995 C CA . THR B 1 196 ? -4.555 -13.273 -18.469 1 91.56 196 THR B CA 1
ATOM 5996 C C . THR B 1 196 ? -5.055 -11.859 -18.156 1 91.56 196 THR B C 1
ATOM 5998 O O . THR B 1 196 ? -4.258 -10.953 -17.922 1 91.56 196 THR B O 1
ATOM 6001 N N . TYR B 1 197 ? -6.336 -11.773 -18.125 1 93 197 TYR B N 1
ATOM 6002 C CA . TYR B 1 197 ? -6.953 -10.477 -17.891 1 93 197 TYR B CA 1
ATOM 6003 C C . TYR B 1 197 ? -6.664 -9.977 -16.484 1 93 197 TYR B C 1
ATOM 6005 O O . TYR B 1 197 ? -6.316 -8.805 -16.297 1 93 197 TYR B O 1
ATOM 6013 N N . THR B 1 198 ? -6.824 -10.859 -15.562 1 91.06 198 THR B N 1
ATOM 6014 C CA . THR B 1 198 ? -6.637 -10.477 -14.172 1 91.06 198 THR B CA 1
ATOM 6015 C C . THR B 1 198 ? -5.219 -9.969 -13.93 1 91.06 198 THR B C 1
ATOM 6017 O O . THR B 1 198 ? -5.008 -9.016 -13.18 1 91.06 198 THR B O 1
ATOM 6020 N N . THR B 1 199 ? -4.273 -10.648 -14.492 1 93.81 199 THR B N 1
ATOM 6021 C CA . THR B 1 199 ? -2.881 -10.242 -14.352 1 93.81 199 THR B CA 1
ATOM 6022 C C . THR B 1 199 ? -2.67 -8.828 -14.898 1 93.81 199 THR B C 1
ATOM 6024 O O . THR B 1 199 ? -1.994 -8.016 -14.273 1 93.81 199 THR B O 1
ATOM 6027 N N . MET B 1 200 ? -3.264 -8.555 -15.984 1 95.88 200 MET B N 1
ATOM 6028 C CA . MET B 1 200 ? -3.123 -7.227 -16.578 1 95.88 200 MET B CA 1
ATOM 6029 C C . MET B 1 200 ? -3.824 -6.172 -15.734 1 95.88 200 MET B C 1
ATOM 6031 O O . MET B 1 200 ? -3.307 -5.066 -15.555 1 95.88 200 MET B O 1
ATOM 6035 N N . ILE B 1 201 ? -4.965 -6.523 -15.258 1 96 201 ILE B N 1
ATOM 6036 C CA . ILE B 1 201 ? -5.711 -5.621 -14.383 1 96 201 ILE B CA 1
ATOM 6037 C C . ILE B 1 201 ? -4.879 -5.305 -13.141 1 96 201 ILE B C 1
ATOM 6039 O O . ILE B 1 201 ? -4.762 -4.141 -12.742 1 96 201 ILE B O 1
ATOM 6043 N N . ARG B 1 202 ? -4.301 -6.27 -12.602 1 92.38 202 ARG B N 1
ATOM 6044 C CA . ARG B 1 202 ? -3.439 -6.082 -11.438 1 92.38 202 ARG B CA 1
ATOM 6045 C C . ARG B 1 202 ? -2.268 -5.164 -11.766 1 92.38 202 ARG B C 1
ATOM 6047 O O . ARG B 1 202 ? -1.899 -4.309 -10.953 1 92.38 202 ARG B O 1
ATOM 6054 N N . GLY B 1 203 ? -1.696 -5.41 -12.938 1 92.12 203 GLY B N 1
ATOM 6055 C CA . GLY B 1 203 ? -0.587 -4.57 -13.359 1 92.12 203 GLY B CA 1
ATOM 6056 C C . GLY B 1 203 ? -0.954 -3.104 -13.453 1 92.12 203 GLY B C 1
ATOM 6057 O O . GLY B 1 203 ? -0.243 -2.244 -12.93 1 92.12 203 GLY B O 1
ATOM 6058 N N . TYR B 1 204 ? -2.066 -2.828 -14.047 1 91.62 204 TYR B N 1
ATOM 6059 C CA . TYR B 1 204 ? -2.52 -1.451 -14.203 1 91.62 204 TYR B CA 1
ATOM 6060 C C . TYR B 1 204 ? -2.848 -0.826 -12.859 1 91.62 204 TYR B C 1
ATOM 6062 O O . TYR B 1 204 ? -2.498 0.328 -12.602 1 91.62 204 TYR B O 1
ATOM 6070 N N . CYS B 1 205 ? -3.475 -1.534 -11.984 1 89.75 205 CYS B N 1
ATOM 6071 C CA . CYS B 1 205 ? -3.861 -1.017 -10.68 1 89.75 205 CYS B CA 1
ATOM 6072 C C . CYS B 1 205 ? -2.633 -0.72 -9.828 1 89.75 205 CYS B C 1
ATOM 6074 O O . CYS B 1 205 ? -2.611 0.263 -9.078 1 89.75 205 CYS B O 1
ATOM 6076 N N . LYS B 1 206 ? -1.72 -1.562 -9.953 1 83.44 206 LYS B N 1
ATOM 6077 C CA . LYS B 1 206 ? -0.478 -1.369 -9.211 1 83.44 206 LYS B CA 1
ATOM 6078 C C . LYS B 1 206 ? 0.198 -0.058 -9.602 1 83.44 206 LYS B C 1
ATOM 6080 O O . LYS B 1 206 ? 0.838 0.588 -8.766 1 83.44 206 LYS B O 1
ATOM 6085 N N . MET B 1 207 ? 0.016 0.314 -10.836 1 78.88 207 MET B N 1
ATOM 6086 C CA . MET B 1 207 ? 0.648 1.528 -11.344 1 78.88 207 MET B CA 1
ATOM 6087 C C . MET B 1 207 ? -0.271 2.732 -11.18 1 78.88 207 MET B C 1
ATOM 6089 O O . MET B 1 207 ? 0.07 3.842 -11.586 1 78.88 207 MET B O 1
ATOM 6093 N N . GLY B 1 208 ? -1.482 2.477 -10.688 1 79.88 208 GLY B N 1
ATOM 6094 C CA . GLY B 1 208 ? -2.439 3.557 -10.508 1 79.88 208 GLY B CA 1
ATOM 6095 C C . GLY B 1 208 ? -3.166 3.924 -11.789 1 79.88 208 GLY B C 1
ATOM 6096 O O . GLY B 1 208 ? -3.787 4.984 -11.875 1 79.88 208 GLY B O 1
ATOM 6097 N N . MET B 1 209 ? -2.971 3.104 -12.797 1 85.75 209 MET B N 1
ATOM 6098 C CA . MET B 1 209 ? -3.646 3.314 -14.07 1 85.75 209 MET B CA 1
ATOM 6099 C C . MET B 1 209 ? -5.02 2.65 -14.07 1 85.75 209 MET B C 1
ATOM 6101 O O . MET B 1 209 ? -5.285 1.767 -14.891 1 85.75 209 MET B O 1
ATOM 6105 N N . ILE B 1 210 ? -5.91 3.154 -13.32 1 88.94 210 ILE B N 1
ATOM 6106 C CA . ILE B 1 210 ? -7.176 2.494 -13.016 1 88.94 210 ILE B CA 1
ATOM 6107 C C . ILE B 1 210 ? -8.086 2.533 -14.242 1 88.94 210 ILE B C 1
ATOM 6109 O O . ILE B 1 210 ? -8.852 1.598 -14.484 1 88.94 210 ILE B O 1
ATOM 6113 N N . GLU B 1 211 ? -7.996 3.639 -15.008 1 87.56 211 GLU B N 1
ATOM 6114 C CA . GLU B 1 211 ? -8.828 3.717 -16.203 1 87.56 211 GLU B CA 1
ATOM 6115 C C . GLU B 1 211 ? -8.461 2.629 -17.203 1 87.56 211 GLU B C 1
ATOM 6117 O O . GLU B 1 211 ? -9.344 2.041 -17.844 1 87.56 211 GLU B O 1
ATOM 6122 N N . HIS B 1 212 ? -7.18 2.379 -17.344 1 91.25 212 HIS B N 1
ATOM 6123 C CA . HIS B 1 212 ? -6.73 1.291 -18.203 1 91.25 212 HIS B CA 1
ATOM 6124 C C . HIS B 1 212 ? -7.191 -0.061 -17.672 1 91.25 212 HIS B C 1
ATOM 6126 O O . HIS B 1 212 ? -7.602 -0.932 -18.438 1 91.25 212 HIS B O 1
ATOM 6132 N N . ALA B 1 213 ? -7.039 -0.203 -16.344 1 95.56 213 ALA B N 1
ATOM 6133 C CA . ALA B 1 213 ? -7.512 -1.437 -15.719 1 95.56 213 ALA B CA 1
ATOM 6134 C C . ALA B 1 213 ? -9 -1.656 -15.984 1 95.56 213 ALA B C 1
ATOM 6136 O O . ALA B 1 213 ? -9.414 -2.771 -16.312 1 95.56 213 ALA B O 1
ATOM 6137 N N . LYS B 1 214 ? -9.773 -0.595 -15.898 1 95.5 214 LYS B N 1
ATOM 6138 C CA . LYS B 1 214 ? -11.211 -0.674 -16.125 1 95.5 214 LYS B CA 1
ATOM 6139 C C . LYS B 1 214 ? -11.523 -1.052 -17.562 1 95.5 214 LYS B C 1
ATOM 6141 O O . LYS B 1 214 ? -12.43 -1.854 -17.828 1 95.5 214 LYS B O 1
ATOM 6146 N N . LYS B 1 215 ? -10.805 -0.478 -18.453 1 95.06 215 LYS B N 1
ATOM 6147 C CA . LYS B 1 215 ? -11.016 -0.807 -19.875 1 95.06 215 LYS B CA 1
ATOM 6148 C C . LYS B 1 215 ? -10.797 -2.295 -20.125 1 95.06 215 LYS B C 1
ATOM 6150 O O . LYS B 1 215 ? -11.578 -2.932 -20.828 1 95.06 215 LYS B O 1
ATOM 6155 N N . VAL B 1 216 ? -9.734 -2.836 -19.562 1 95.94 216 VAL B N 1
ATOM 6156 C CA . VAL B 1 216 ? -9.445 -4.262 -19.719 1 95.94 216 VAL B CA 1
ATOM 6157 C C . VAL B 1 216 ? -10.547 -5.078 -19.031 1 95.94 216 VAL B C 1
ATOM 6159 O O . VAL B 1 216 ? -11.008 -6.086 -19.578 1 95.94 216 VAL B O 1
ATOM 6162 N N . PHE B 1 217 ? -10.945 -4.641 -17.922 1 96.44 217 PHE B N 1
ATOM 6163 C CA . PHE B 1 217 ? -11.992 -5.312 -17.156 1 96.44 217 PHE B CA 1
ATOM 6164 C C . PHE B 1 217 ? -13.289 -5.355 -17.953 1 96.44 217 PHE B C 1
ATOM 6166 O O . PHE B 1 217 ? -13.977 -6.379 -17.969 1 96.44 217 PHE B O 1
ATOM 6173 N N . ASP B 1 218 ? -13.578 -4.273 -18.641 1 94.69 218 ASP B N 1
ATOM 6174 C CA . ASP B 1 218 ? -14.844 -4.145 -19.359 1 94.69 218 ASP B CA 1
ATOM 6175 C C . ASP B 1 218 ? -14.844 -4.984 -20.641 1 94.69 218 ASP B C 1
ATOM 6177 O O . ASP B 1 218 ? -15.891 -5.441 -21.078 1 94.69 218 ASP B O 1
ATOM 6181 N N . VAL B 1 219 ? -13.672 -5.203 -21.156 1 91.25 219 VAL B N 1
ATOM 6182 C CA . VAL B 1 219 ? -13.633 -5.891 -22.453 1 91.25 219 VAL B CA 1
ATOM 6183 C C . VAL B 1 219 ? -13.344 -7.371 -22.234 1 91.25 219 VAL B C 1
ATOM 6185 O O . VAL B 1 219 ? -13.141 -8.117 -23.203 1 91.25 219 VAL B O 1
ATOM 6188 N N . MET B 1 220 ? -13.289 -7.855 -20.984 1 89.25 220 MET B N 1
ATOM 6189 C CA . MET B 1 220 ? -13.047 -9.273 -20.719 1 89.25 220 MET B CA 1
ATOM 6190 C C . MET B 1 220 ? -14.039 -10.141 -21.469 1 89.25 220 MET B C 1
ATOM 6192 O O . MET B 1 220 ? -15.25 -9.891 -21.422 1 89.25 220 MET B O 1
ATOM 6196 N N . THR B 1 221 ? -13.531 -11.102 -22.141 1 84.06 221 THR B N 1
ATOM 6197 C CA . THR B 1 221 ? -14.383 -12.031 -22.875 1 84.06 221 THR B CA 1
ATOM 6198 C C . THR B 1 221 ? -14.82 -13.188 -21.984 1 84.06 221 THR B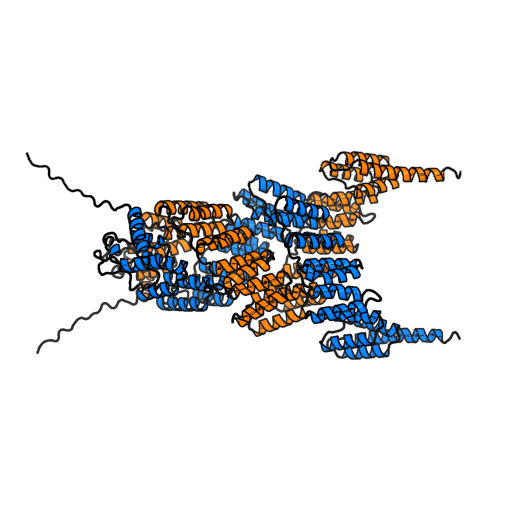 C 1
ATOM 6200 O O . THR B 1 221 ? -15.656 -14.008 -22.391 1 84.06 221 THR B O 1
ATOM 6203 N N . VAL B 1 222 ? -14.219 -13.32 -20.875 1 80.88 222 VAL B N 1
ATOM 6204 C CA . VAL B 1 222 ? -14.547 -14.344 -19.891 1 80.88 222 VAL B CA 1
ATOM 6205 C C . VAL B 1 222 ? -15.109 -13.688 -18.625 1 80.88 222 VAL B C 1
ATOM 6207 O O . VAL B 1 222 ? -14.914 -12.492 -18.406 1 80.88 222 VAL B O 1
ATOM 6210 N N . LYS B 1 223 ? -15.805 -14.484 -17.875 1 81.81 223 LYS B N 1
ATOM 6211 C CA . LYS B 1 223 ? -16.344 -13.945 -16.625 1 81.81 223 LYS B CA 1
ATOM 6212 C C . LYS B 1 223 ? -15.234 -13.641 -15.625 1 81.81 223 LYS B C 1
ATOM 6214 O O . LYS B 1 223 ? -14.344 -14.461 -15.414 1 81.81 223 LYS B O 1
ATOM 6219 N N . PRO B 1 224 ? -15.336 -12.461 -15.047 1 86.75 224 PRO B N 1
ATOM 6220 C CA . PRO B 1 224 ? -14.312 -12.117 -14.055 1 86.75 224 PRO B CA 1
ATOM 6221 C C . PRO B 1 224 ? -14.391 -12.984 -12.805 1 86.75 224 PRO B C 1
ATOM 6223 O O . PRO B 1 224 ? -15.469 -13.438 -12.43 1 86.75 224 PRO B O 1
ATOM 6226 N N . ASN B 1 225 ? -13.328 -13.297 -12.32 1 82.69 225 ASN B N 1
ATOM 6227 C CA . ASN B 1 225 ? -13.281 -14.008 -11.047 1 82.69 225 ASN B CA 1
ATOM 6228 C C . ASN B 1 225 ? -13.195 -13.047 -9.867 1 82.69 225 ASN B C 1
ATOM 6230 O O . ASN B 1 225 ? -13.203 -11.828 -10.047 1 82.69 225 ASN B O 1
ATOM 6234 N N . LEU B 1 226 ? -13.164 -13.625 -8.672 1 84 226 LEU B N 1
ATOM 6235 C CA . LEU B 1 226 ? -13.156 -12.828 -7.449 1 84 226 LEU B CA 1
ATOM 6236 C C . LEU B 1 226 ? -11.922 -11.938 -7.387 1 84 226 LEU B C 1
ATOM 6238 O O . LEU B 1 226 ? -12.008 -10.789 -6.941 1 84 226 LEU B O 1
ATOM 6242 N N . LEU B 1 227 ? -10.812 -12.43 -7.828 1 85.75 227 LEU B N 1
ATOM 6243 C CA . LEU B 1 227 ? -9.562 -11.68 -7.789 1 85.75 227 LEU B CA 1
ATOM 6244 C C . LEU B 1 227 ? -9.641 -10.438 -8.68 1 85.75 227 LEU B C 1
ATOM 6246 O O . LEU B 1 227 ? -9.164 -9.367 -8.305 1 85.75 227 LEU B O 1
ATOM 6250 N N . ALA B 1 228 ? -10.203 -10.617 -9.852 1 90.19 228 ALA B N 1
ATOM 6251 C CA . ALA B 1 228 ? -10.359 -9.5 -10.773 1 90.19 228 ALA B CA 1
ATOM 6252 C C . ALA B 1 228 ? -11.258 -8.422 -10.18 1 90.19 228 ALA B C 1
ATOM 6254 O O . ALA B 1 228 ? -10.93 -7.23 -10.234 1 90.19 228 ALA B O 1
ATOM 6255 N N . TYR B 1 229 ? -12.391 -8.859 -9.617 1 92.12 229 TYR B N 1
ATOM 6256 C CA . TYR B 1 229 ? -13.312 -7.922 -8.977 1 92.12 229 TYR B CA 1
ATOM 6257 C C . TYR B 1 229 ? -12.625 -7.184 -7.832 1 92.12 229 TYR B C 1
ATOM 6259 O O . TYR B 1 229 ? -12.672 -5.953 -7.762 1 92.12 229 TYR B O 1
ATOM 6267 N N . ASN B 1 230 ? -12.016 -7.91 -6.961 1 90.88 230 ASN B N 1
ATOM 6268 C CA . ASN B 1 230 ? -11.367 -7.309 -5.797 1 90.88 230 ASN B CA 1
ATOM 6269 C C . ASN B 1 230 ? -10.258 -6.344 -6.207 1 90.88 230 ASN B C 1
ATOM 6271 O O . ASN B 1 230 ? -10.062 -5.309 -5.562 1 90.88 230 ASN B O 1
ATOM 6275 N N . THR B 1 231 ? -9.539 -6.734 -7.199 1 92.38 231 THR B N 1
ATOM 6276 C CA . THR B 1 231 ? -8.461 -5.871 -7.684 1 92.38 231 THR B CA 1
ATOM 6277 C C . THR B 1 231 ? -9.023 -4.547 -8.195 1 92.38 231 THR B C 1
ATOM 6279 O O . THR B 1 231 ? -8.469 -3.482 -7.91 1 92.38 231 THR B O 1
ATOM 6282 N N . MET B 1 232 ? -10.086 -4.609 -8.914 1 94.88 232 MET B N 1
ATOM 6283 C CA . MET B 1 232 ? -10.727 -3.404 -9.438 1 94.88 232 MET B CA 1
ATOM 6284 C C . MET B 1 232 ? -11.281 -2.545 -8.305 1 94.88 232 MET B C 1
ATOM 6286 O O . MET B 1 232 ? -11.102 -1.326 -8.297 1 94.88 232 MET B O 1
ATOM 6290 N N . ILE B 1 233 ? -11.961 -3.186 -7.387 1 95.88 233 ILE B N 1
ATOM 6291 C CA . ILE B 1 233 ? -12.523 -2.469 -6.246 1 95.88 233 ILE B CA 1
ATOM 6292 C C . ILE B 1 233 ? -11.406 -1.786 -5.465 1 95.88 233 ILE B C 1
ATOM 6294 O O . ILE B 1 233 ? -11.508 -0.606 -5.121 1 95.88 233 ILE B O 1
ATOM 6298 N N . ASN B 1 234 ? -10.367 -2.459 -5.238 1 93.69 234 ASN B N 1
ATOM 6299 C CA . ASN B 1 234 ? -9.227 -1.908 -4.52 1 93.69 234 ASN B CA 1
ATOM 6300 C C . ASN B 1 234 ? -8.609 -0.728 -5.27 1 93.69 234 ASN B C 1
ATOM 6302 O O . ASN B 1 234 ? -8.211 0.26 -4.652 1 93.69 234 ASN B O 1
ATOM 6306 N N . GLY B 1 235 ? -8.5 -0.903 -6.57 1 91.81 235 GLY B N 1
ATOM 6307 C CA . GLY B 1 235 ? -7.957 0.178 -7.379 1 91.81 235 GLY B CA 1
ATOM 6308 C C . GLY B 1 235 ? -8.727 1.476 -7.234 1 91.81 235 GLY B C 1
ATOM 6309 O O . GLY B 1 235 ? -8.141 2.541 -7.051 1 91.81 235 GLY B O 1
ATOM 6310 N N . PHE B 1 236 ? -10 1.402 -7.242 1 92.69 236 PHE B N 1
ATOM 6311 C CA . PHE B 1 236 ? -10.844 2.584 -7.113 1 92.69 236 PHE B CA 1
ATOM 6312 C C . PHE B 1 236 ? -10.781 3.137 -5.695 1 92.69 236 PHE B C 1
ATOM 6314 O O . PHE B 1 236 ? -10.766 4.355 -5.496 1 92.69 236 PHE B O 1
ATOM 6321 N N . CYS B 1 237 ? -10.727 2.273 -4.723 1 92.44 237 CYS B N 1
ATOM 6322 C CA . CYS B 1 237 ? -10.648 2.709 -3.33 1 92.44 237 CYS B CA 1
ATOM 6323 C C . CYS B 1 237 ? -9.367 3.494 -3.074 1 92.44 237 CYS B C 1
ATOM 6325 O O . CYS B 1 237 ? -9.391 4.512 -2.381 1 92.44 237 CYS B O 1
ATOM 6327 N N . LYS B 1 238 ? -8.32 3.078 -3.604 1 86.94 238 LYS B N 1
ATOM 6328 C CA . LYS B 1 238 ? -7.027 3.736 -3.408 1 86.94 238 LYS B CA 1
ATOM 6329 C C . LYS B 1 238 ? -7.031 5.141 -4.004 1 86.94 238 LYS B C 1
ATOM 6331 O O . LYS B 1 238 ? -6.344 6.035 -3.506 1 86.94 238 LYS B O 1
ATOM 6336 N N . LYS B 1 239 ? -7.852 5.332 -4.969 1 82.44 239 LYS B N 1
ATOM 6337 C CA . LYS B 1 239 ? -7.969 6.637 -5.609 1 82.44 239 LYS B CA 1
ATOM 6338 C C . LYS B 1 239 ? -9.016 7.504 -4.906 1 82.44 239 LYS B C 1
ATOM 6340 O O . LYS B 1 239 ? -9.203 8.672 -5.258 1 82.44 239 LYS B O 1
ATOM 6345 N N . GLY B 1 240 ? -9.695 6.879 -3.977 1 83.75 240 GLY B N 1
ATOM 6346 C CA . GLY B 1 240 ? -10.742 7.598 -3.27 1 83.75 240 GLY B CA 1
ATOM 6347 C C . GLY B 1 240 ? -12.047 7.656 -4.043 1 83.75 240 GLY B C 1
ATOM 6348 O O . GLY B 1 240 ? -12.93 8.453 -3.719 1 83.75 240 GLY B O 1
ATOM 6349 N N . ASP B 1 241 ? -12.117 6.941 -5.105 1 88.12 241 ASP B N 1
ATOM 6350 C CA . ASP B 1 241 ? -13.328 6.891 -5.922 1 88.12 241 ASP B CA 1
ATOM 6351 C C . ASP B 1 241 ? -14.258 5.766 -5.465 1 88.12 241 ASP B C 1
ATOM 6353 O O . ASP B 1 241 ? -14.344 4.727 -6.121 1 88.12 241 ASP B O 1
ATOM 6357 N N . MET B 1 242 ? -14.992 5.98 -4.434 1 91.31 242 MET B N 1
ATOM 6358 C CA . MET B 1 242 ? -15.836 4.957 -3.816 1 91.31 242 MET B CA 1
ATOM 6359 C C . MET B 1 242 ? -17.078 4.688 -4.66 1 91.31 242 MET B C 1
ATOM 6361 O O . MET B 1 242 ? -17.625 3.582 -4.629 1 91.31 242 MET B O 1
ATOM 6365 N N . GLU B 1 243 ? -17.484 5.664 -5.414 1 89.94 243 GLU B N 1
ATOM 6366 C CA . GLU B 1 243 ? -18.641 5.457 -6.281 1 89.94 243 GLU B CA 1
ATOM 6367 C C . GLU B 1 243 ? -18.359 4.387 -7.332 1 89.94 243 GLU B C 1
ATOM 6369 O O . GLU B 1 243 ? -19.172 3.48 -7.539 1 89.94 243 GLU B O 1
ATOM 6374 N N . SER B 1 244 ? -17.219 4.555 -7.984 1 92.56 244 SER B N 1
ATOM 6375 C CA . SER B 1 244 ? -16.844 3.557 -8.977 1 92.56 244 SER B CA 1
ATOM 6376 C C . SER B 1 244 ? -16.594 2.197 -8.328 1 92.56 244 SER B C 1
ATOM 6378 O O . SER B 1 244 ? -16.922 1.159 -8.914 1 92.56 244 SER B O 1
ATOM 6380 N N . ALA B 1 245 ? -15.969 2.174 -7.145 1 95.56 245 ALA B N 1
ATOM 6381 C CA . ALA B 1 245 ? -15.758 0.923 -6.418 1 95.56 245 ALA B CA 1
ATOM 6382 C C . ALA B 1 245 ? -17.078 0.218 -6.145 1 95.56 245 ALA B C 1
ATOM 6384 O O . ALA B 1 245 ? -17.188 -0.999 -6.316 1 95.56 245 ALA B O 1
ATOM 6385 N N . ARG B 1 246 ? -18.094 1.004 -5.773 1 94.69 246 ARG B N 1
ATOM 6386 C CA . ARG B 1 246 ? -19.422 0.449 -5.473 1 94.69 246 ARG B CA 1
ATOM 6387 C C . ARG B 1 246 ? -20.094 -0.08 -6.734 1 94.69 246 ARG B C 1
ATOM 6389 O O . ARG B 1 246 ? -20.828 -1.071 -6.684 1 94.69 246 ARG B O 1
ATOM 6396 N N . LEU B 1 247 ? -19.875 0.602 -7.816 1 95.12 247 LEU B N 1
ATOM 6397 C CA . LEU B 1 247 ? -20.438 0.136 -9.078 1 95.12 247 LEU B CA 1
ATOM 6398 C C . LEU B 1 247 ? -19.891 -1.24 -9.445 1 95.12 247 LEU B C 1
ATOM 6400 O O . LEU B 1 247 ? -20.625 -2.107 -9.906 1 95.12 247 LEU B O 1
ATOM 6404 N N . ILE B 1 248 ? -18.609 -1.432 -9.273 1 95.69 248 ILE B N 1
ATOM 6405 C CA . ILE B 1 248 ? -18 -2.729 -9.539 1 95.69 248 ILE B CA 1
ATOM 6406 C C . ILE B 1 248 ? -18.547 -3.77 -8.562 1 95.69 248 ILE B C 1
ATOM 6408 O O . ILE B 1 248 ? -18.812 -4.91 -8.953 1 95.69 248 ILE B O 1
ATOM 6412 N N . PHE B 1 249 ? -18.719 -3.379 -7.359 1 95.88 249 PHE B N 1
ATOM 6413 C CA . PHE B 1 249 ? -19.281 -4.246 -6.332 1 95.88 249 PHE B CA 1
ATOM 6414 C C . PHE B 1 249 ? -20.688 -4.684 -6.703 1 95.88 249 PHE B C 1
ATOM 6416 O O . PHE B 1 249 ? -21.031 -5.859 -6.559 1 95.88 249 PHE B O 1
ATOM 6423 N N . ASP B 1 250 ? -21.422 -3.715 -7.168 1 93.94 250 ASP B N 1
ATOM 6424 C CA . ASP B 1 250 ? -22.797 -4.016 -7.562 1 93.94 250 ASP B CA 1
ATOM 6425 C C . ASP B 1 250 ? -22.828 -4.961 -8.766 1 93.94 250 ASP B C 1
ATOM 6427 O O . ASP B 1 250 ? -23.688 -5.824 -8.852 1 93.94 250 ASP B O 1
ATOM 6431 N N . ARG B 1 251 ? -21.922 -4.758 -9.633 1 92.12 251 ARG B N 1
ATOM 6432 C CA . ARG B 1 251 ? -21.797 -5.676 -10.758 1 92.12 251 ARG B CA 1
ATOM 6433 C C . ARG B 1 251 ? -21.484 -7.09 -10.281 1 92.12 251 ARG B C 1
ATOM 6435 O O . ARG B 1 251 ? -22.016 -8.062 -10.82 1 92.12 251 ARG B O 1
ATOM 6442 N N . MET B 1 252 ? -20.609 -7.164 -9.336 1 90.94 252 MET B N 1
ATOM 6443 C CA . MET B 1 252 ? -20.266 -8.453 -8.742 1 90.94 252 MET B CA 1
ATOM 6444 C C . MET B 1 252 ? -21.5 -9.109 -8.125 1 90.94 252 MET B C 1
ATOM 6446 O O . MET B 1 252 ? -21.734 -10.305 -8.336 1 90.94 252 MET B O 1
ATOM 6450 N N . MET B 1 253 ? -22.281 -8.359 -7.473 1 88.38 253 MET B N 1
ATOM 6451 C CA . MET B 1 253 ? -23.453 -8.844 -6.742 1 88.38 253 MET B CA 1
ATOM 6452 C C . MET B 1 253 ? -24.547 -9.289 -7.707 1 88.38 253 MET B C 1
ATOM 6454 O O . MET B 1 253 ? -25.312 -10.195 -7.395 1 88.38 253 MET B O 1
ATOM 6458 N N . SER B 1 254 ? -24.531 -8.648 -8.742 1 86.44 254 SER B N 1
ATOM 6459 C CA . SER B 1 254 ? -25.562 -8.984 -9.719 1 86.44 254 SER B CA 1
ATOM 6460 C C . SER B 1 254 ? -25.234 -10.273 -10.461 1 86.44 254 SER B C 1
ATOM 6462 O O . SER B 1 254 ? -26.109 -10.922 -11.016 1 86.44 254 SER B O 1
ATOM 6464 N N . GLY B 1 255 ? -24.016 -10.539 -10.352 1 75.38 255 GLY B N 1
ATOM 6465 C CA . GLY B 1 255 ? -23.609 -11.766 -11.023 1 75.38 255 GLY B CA 1
ATOM 6466 C C . GLY B 1 255 ? -23.797 -13.008 -10.164 1 75.38 255 GLY B C 1
ATOM 6467 O O . GLY B 1 255 ? -23.844 -12.914 -8.938 1 75.38 255 GLY B O 1
ATOM 6468 N N . GLU B 1 256 ? -24.266 -14.062 -10.672 1 63 256 GLU B N 1
ATOM 6469 C CA . GLU B 1 256 ? -24.578 -15.289 -9.945 1 63 256 GLU B CA 1
ATOM 6470 C C . GLU B 1 256 ? -23.312 -16.062 -9.602 1 63 256 GLU B C 1
ATOM 6472 O O . GLU B 1 256 ? -23.312 -16.859 -8.664 1 63 256 GLU B O 1
ATOM 6477 N N . ASP B 1 257 ? -22.203 -15.758 -10.164 1 66.12 257 ASP B N 1
ATOM 6478 C CA . ASP B 1 257 ? -21.109 -16.719 -10.086 1 66.12 257 ASP B CA 1
ATOM 6479 C C . ASP B 1 257 ? -20.062 -16.25 -9.07 1 66.12 257 ASP B C 1
ATOM 6481 O O . ASP B 1 257 ? -19.266 -17.062 -8.594 1 66.12 257 ASP B O 1
ATOM 6485 N N . CYS B 1 258 ? -20.047 -15.031 -8.734 1 76.06 258 CYS B N 1
ATOM 6486 C CA . CYS B 1 258 ? -18.969 -14.523 -7.871 1 76.06 258 CYS B CA 1
ATOM 6487 C C . CYS B 1 258 ? -19.547 -13.641 -6.766 1 76.06 258 CYS B C 1
ATOM 6489 O O . CYS B 1 258 ? -20.109 -12.578 -7.043 1 76.06 258 CYS B O 1
ATOM 6491 N N . LEU B 1 259 ? -19.5 -14.172 -5.523 1 80.88 259 LEU B N 1
ATOM 6492 C CA . LEU B 1 259 ? -20 -13.398 -4.398 1 80.88 259 LEU B CA 1
ATOM 6493 C C . LEU B 1 259 ? -18.859 -12.734 -3.637 1 80.88 259 LEU B C 1
ATOM 6495 O O . LEU B 1 259 ? -17.75 -13.281 -3.562 1 80.88 259 LEU B O 1
ATOM 6499 N N . PRO B 1 260 ? -19.219 -11.586 -3.061 1 86.88 260 PRO B N 1
ATOM 6500 C CA . PRO B 1 260 ? -18.188 -10.891 -2.283 1 86.88 260 PRO B CA 1
ATOM 6501 C C . PRO B 1 260 ? -17.766 -11.672 -1.043 1 86.88 260 PRO B C 1
ATOM 6503 O O . PRO B 1 260 ? -18.562 -12.391 -0.45 1 86.88 260 PRO B O 1
ATOM 6506 N N . ASN B 1 261 ? -16.562 -11.625 -0.765 1 83.94 261 ASN B N 1
ATOM 6507 C CA . ASN B 1 261 ? -16.031 -12.25 0.44 1 83.94 261 ASN B CA 1
ATOM 6508 C C . ASN B 1 261 ? -15.5 -11.211 1.424 1 83.94 261 ASN B C 1
ATOM 6510 O O . ASN B 1 261 ? -15.742 -10.008 1.259 1 83.94 261 ASN B O 1
ATOM 6514 N N . HIS B 1 262 ? -14.859 -11.672 2.463 1 84.88 262 HIS B N 1
ATOM 6515 C CA . HIS B 1 262 ? -14.391 -10.773 3.508 1 84.88 262 HIS B CA 1
ATOM 6516 C C . HIS B 1 262 ? -13.391 -9.766 2.961 1 84.88 262 HIS B C 1
ATOM 6518 O O . HIS B 1 262 ? -13.344 -8.617 3.416 1 84.88 262 HIS B O 1
ATOM 6524 N N . VAL B 1 263 ? -12.57 -10.133 1.982 1 86.88 263 VAL B N 1
ATOM 6525 C CA . VAL B 1 263 ? -11.586 -9.227 1.392 1 86.88 263 VAL B CA 1
ATOM 6526 C C . VAL B 1 263 ? -12.305 -8.094 0.667 1 86.88 263 VAL B C 1
ATOM 6528 O O . VAL B 1 263 ? -11.898 -6.93 0.768 1 86.88 263 VAL B O 1
ATOM 6531 N N . THR B 1 264 ? -13.352 -8.453 -0.038 1 92.06 264 THR B N 1
ATOM 6532 C CA . THR B 1 264 ? -14.141 -7.473 -0.773 1 92.06 264 THR B CA 1
ATOM 6533 C C . THR B 1 264 ? -14.703 -6.41 0.17 1 92.06 264 THR B C 1
ATOM 6535 O O . THR B 1 264 ? -14.508 -5.215 -0.049 1 92.06 264 THR B O 1
ATOM 6538 N N . TYR B 1 265 ? -15.328 -6.906 1.189 1 93.44 265 TYR B N 1
ATOM 6539 C CA . TYR B 1 265 ? -15.953 -5.992 2.141 1 93.44 265 TYR B CA 1
ATOM 6540 C C . TYR B 1 265 ? -14.898 -5.18 2.887 1 93.44 265 TYR B C 1
ATOM 6542 O O . TYR B 1 265 ? -15.07 -3.973 3.084 1 93.44 265 TYR B O 1
ATOM 6550 N N . THR B 1 266 ? -13.852 -5.809 3.287 1 92.5 266 THR B N 1
ATOM 6551 C CA . THR B 1 266 ? -12.805 -5.109 4.023 1 92.5 266 THR B CA 1
ATOM 6552 C C . THR B 1 266 ? -12.195 -3.996 3.174 1 92.5 266 THR B C 1
ATOM 6554 O O . THR B 1 266 ? -11.891 -2.918 3.686 1 92.5 266 THR B O 1
ATOM 6557 N N . THR B 1 267 ? -11.992 -4.281 1.94 1 93.94 267 THR B N 1
ATOM 6558 C CA . THR B 1 267 ? -11.453 -3.283 1.021 1 93.94 267 THR B CA 1
ATOM 6559 C C . THR B 1 267 ? -12.383 -2.074 0.934 1 93.94 267 THR B C 1
ATOM 6561 O O . THR B 1 267 ? -11.922 -0.93 0.974 1 93.94 267 THR B O 1
ATOM 6564 N N . LEU B 1 268 ? -13.656 -2.326 0.845 1 96.19 268 LEU B N 1
ATOM 6565 C CA . LEU B 1 268 ? -14.633 -1.246 0.786 1 96.19 268 LEU B CA 1
ATOM 6566 C C . LEU B 1 268 ? -14.664 -0.465 2.096 1 96.19 268 LEU B C 1
ATOM 6568 O O . LEU B 1 268 ? -14.664 0.768 2.088 1 96.19 268 LEU B O 1
ATOM 6572 N N . ILE B 1 269 ? -14.688 -1.191 3.174 1 96.62 269 ILE B N 1
ATOM 6573 C CA . ILE B 1 269 ? -14.719 -0.568 4.492 1 96.62 269 ILE B CA 1
ATOM 6574 C C . ILE B 1 269 ? -13.484 0.311 4.68 1 96.62 269 ILE B C 1
ATOM 6576 O O . ILE B 1 269 ? -13.594 1.455 5.125 1 96.62 269 ILE B O 1
ATOM 6580 N N . ASP B 1 270 ? -12.336 -0.184 4.336 1 95.06 270 ASP B N 1
ATOM 6581 C CA . ASP B 1 270 ? -11.086 0.567 4.43 1 95.06 270 ASP B CA 1
ATOM 6582 C C . ASP B 1 270 ? -11.133 1.824 3.564 1 95.06 270 ASP B C 1
ATOM 6584 O O . ASP B 1 270 ? -10.68 2.891 3.982 1 95.06 270 ASP B O 1
ATOM 6588 N N . GLY B 1 271 ? -11.664 1.687 2.35 1 93.94 271 GLY B N 1
ATOM 6589 C CA . GLY B 1 271 ? -11.812 2.826 1.459 1 93.94 271 GLY B CA 1
ATOM 6590 C C . GLY B 1 271 ? -12.695 3.92 2.029 1 93.94 271 GLY B C 1
ATOM 6591 O O . GLY B 1 271 ? -12.328 5.094 2.016 1 93.94 271 GLY B O 1
ATOM 6592 N N . TYR B 1 272 ? -13.828 3.547 2.57 1 93.5 272 TYR B N 1
ATOM 6593 C CA . TYR B 1 272 ? -14.742 4.508 3.168 1 93.5 272 TYR B CA 1
ATOM 6594 C C . TYR B 1 272 ? -14.117 5.188 4.375 1 93.5 272 TYR B C 1
ATOM 6596 O O . TYR B 1 272 ? -14.273 6.395 4.57 1 93.5 272 TYR B O 1
ATOM 6604 N N . CYS B 1 273 ? -13.422 4.422 5.148 1 93.5 273 CYS B N 1
ATOM 6605 C CA . CYS B 1 273 ? -12.789 4.965 6.344 1 93.5 273 CYS B CA 1
ATOM 6606 C C . CYS B 1 273 ? -11.719 5.984 5.977 1 93.5 273 CYS B C 1
ATOM 6608 O O . CYS B 1 273 ? -11.633 7.051 6.59 1 93.5 273 CYS B O 1
ATOM 6610 N N . LYS B 1 274 ? -10.969 5.711 5.027 1 89.81 274 LYS B N 1
ATOM 6611 C CA . LYS B 1 274 ? -9.891 6.602 4.621 1 89.81 274 LYS B CA 1
ATOM 6612 C C . LYS B 1 274 ? -10.445 7.871 3.973 1 89.81 274 LYS B C 1
ATOM 6614 O O . LYS B 1 274 ? -9.789 8.914 3.988 1 89.81 274 LYS B O 1
ATOM 6619 N N . LYS B 1 275 ? -11.633 7.766 3.471 1 86.5 275 LYS B N 1
ATOM 6620 C CA . LYS B 1 275 ? -12.289 8.922 2.861 1 86.5 275 LYS B CA 1
ATOM 6621 C C . LYS B 1 275 ? -13.062 9.727 3.898 1 86.5 275 LYS B C 1
ATOM 6623 O O . LYS B 1 275 ? -13.523 10.836 3.615 1 86.5 275 LYS B O 1
ATOM 6628 N N . GLY B 1 276 ? -13.242 9.109 5.062 1 85.75 276 GLY B N 1
ATOM 6629 C CA . GLY B 1 276 ? -13.961 9.789 6.133 1 85.75 276 GLY B CA 1
ATOM 6630 C C . GLY B 1 276 ? -15.453 9.516 6.109 1 85.75 276 GLY B C 1
ATOM 6631 O O . GLY B 1 276 ? -16.219 10.18 6.809 1 85.75 276 GLY B O 1
ATOM 6632 N N . GLU B 1 277 ? -15.836 8.633 5.266 1 88.75 277 GLU B N 1
ATOM 6633 C CA . GLU B 1 277 ? -17.234 8.258 5.188 1 88.75 277 GLU B CA 1
ATOM 6634 C C . GLU B 1 277 ? -17.562 7.098 6.125 1 88.75 277 GLU B C 1
ATOM 6636 O O . GLU B 1 277 ? -17.891 6 5.672 1 88.75 277 GLU B O 1
ATOM 6641 N N . LEU B 1 278 ? -17.656 7.355 7.348 1 90.31 278 LEU B N 1
ATOM 6642 C CA . LEU B 1 278 ? -17.75 6.352 8.398 1 90.31 278 LEU B CA 1
ATOM 6643 C C . LEU B 1 278 ? -19.109 5.652 8.359 1 90.31 278 LEU B C 1
ATOM 6645 O O . LEU B 1 278 ? -19.203 4.453 8.633 1 90.31 278 LEU B O 1
ATOM 6649 N N . GLU B 1 279 ? -20.141 6.395 8.094 1 88.38 279 GLU B N 1
ATOM 6650 C CA . GLU B 1 279 ? -21.469 5.793 8.07 1 88.38 279 GLU B CA 1
ATOM 6651 C C . GLU B 1 279 ? -21.578 4.75 6.957 1 88.38 279 GLU B C 1
ATOM 6653 O O . GLU B 1 279 ? -22.188 3.693 7.148 1 88.38 279 GLU B O 1
ATOM 6658 N N . GLU B 1 280 ? -21.016 5.094 5.824 1 91.94 280 GLU B N 1
ATOM 6659 C CA . GLU B 1 280 ? -21 4.113 4.738 1 91.94 280 GLU B CA 1
ATOM 6660 C C . GLU B 1 280 ? -20.172 2.889 5.117 1 91.94 280 GLU B C 1
ATOM 6662 O O . GLU B 1 280 ? -20.516 1.764 4.746 1 91.94 280 GLU B O 1
ATOM 6667 N N . ALA B 1 281 ? -19.078 3.109 5.805 1 95.19 281 ALA B N 1
ATOM 6668 C CA . ALA B 1 281 ? -18.25 2.006 6.273 1 95.19 281 ALA B CA 1
ATOM 6669 C C . ALA B 1 281 ? -19.016 1.093 7.219 1 95.19 281 ALA B C 1
ATOM 6671 O O . ALA B 1 281 ? -18.938 -0.134 7.121 1 95.19 281 ALA B O 1
ATOM 6672 N N . LYS B 1 282 ? -19.797 1.683 8.133 1 93.94 282 LYS B N 1
ATOM 6673 C CA . LYS B 1 282 ? -20.594 0.917 9.086 1 93.94 282 LYS B CA 1
ATOM 6674 C C . LYS B 1 282 ? -21.656 0.102 8.367 1 93.94 282 LYS B C 1
ATOM 6676 O O . LYS B 1 282 ? -21.906 -1.057 8.711 1 93.94 282 LYS B O 1
ATOM 6681 N N . LYS B 1 283 ? -22.25 0.771 7.414 1 94.75 283 LYS B N 1
ATOM 6682 C CA . LYS B 1 283 ? -23.266 0.058 6.629 1 94.75 283 LYS B CA 1
ATOM 6683 C C . LYS B 1 283 ? -22.641 -1.15 5.922 1 94.75 283 LYS B C 1
ATOM 6685 O O . LYS B 1 283 ? -23.25 -2.223 5.879 1 94.75 283 LYS B O 1
ATOM 6690 N N . CYS B 1 284 ? -21.531 -0.937 5.371 1 95.38 284 CYS B N 1
ATOM 6691 C CA . CYS B 1 284 ? -20.828 -2.008 4.672 1 95.38 284 CYS B CA 1
ATOM 6692 C C . CYS B 1 284 ? -20.469 -3.139 5.629 1 95.38 284 CYS B C 1
ATOM 6694 O O . CYS B 1 284 ? -20.594 -4.316 5.277 1 95.38 284 CYS B O 1
ATOM 6696 N N . MET B 1 285 ? -20.016 -2.824 6.758 1 95.19 285 MET B N 1
ATOM 6697 C CA . MET B 1 285 ? -19.672 -3.834 7.754 1 95.19 285 MET B CA 1
ATOM 6698 C C . MET B 1 285 ? -20.906 -4.621 8.18 1 95.19 285 MET B C 1
ATOM 6700 O O . MET B 1 285 ? -20.828 -5.84 8.352 1 95.19 285 MET B O 1
ATOM 6704 N N . ASN B 1 286 ? -21.984 -3.898 8.352 1 94.25 286 ASN B N 1
ATOM 6705 C CA . ASN B 1 286 ? -23.234 -4.57 8.688 1 94.25 286 ASN B CA 1
ATOM 6706 C C . ASN B 1 286 ? -23.688 -5.516 7.582 1 94.25 286 ASN B C 1
ATOM 6708 O O . ASN B 1 286 ? -24.156 -6.621 7.855 1 94.25 286 ASN B O 1
ATOM 6712 N N . GLU B 1 287 ? -23.5 -5.066 6.391 1 93.44 287 GLU B N 1
ATOM 6713 C CA . GLU B 1 287 ? -23.828 -5.922 5.25 1 93.44 287 GLU B CA 1
ATOM 6714 C C . GLU B 1 287 ? -22.953 -7.176 5.242 1 93.44 287 GLU B C 1
ATOM 6716 O O . GLU B 1 287 ? -23.438 -8.273 4.969 1 93.44 287 GLU B O 1
ATOM 6721 N N . MET B 1 288 ? -21.75 -6.984 5.461 1 93.06 288 MET B N 1
ATOM 6722 C CA . MET B 1 288 ? -20.797 -8.094 5.535 1 93.06 288 MET B CA 1
ATOM 6723 C C . MET B 1 288 ? -21.266 -9.133 6.551 1 93.06 288 MET B C 1
ATOM 6725 O O . MET B 1 288 ? -21.297 -10.328 6.25 1 93.06 288 MET B O 1
ATOM 6729 N N . MET B 1 289 ? -21.656 -8.688 7.699 1 91.25 289 MET B N 1
ATOM 6730 C CA . MET B 1 289 ? -22.062 -9.578 8.781 1 91.25 289 MET B CA 1
ATOM 6731 C C . MET B 1 289 ? -23.391 -10.258 8.461 1 91.25 289 MET B C 1
ATOM 6733 O O . MET B 1 289 ? -23.562 -11.445 8.727 1 91.25 289 MET B O 1
ATOM 6737 N N . ASN B 1 290 ? -24.266 -9.562 7.879 1 91.31 290 ASN B N 1
ATOM 6738 C CA . ASN B 1 290 ? -25.562 -10.109 7.504 1 91.31 290 ASN B CA 1
ATOM 6739 C C . ASN B 1 290 ? -25.422 -11.203 6.449 1 91.31 290 ASN B C 1
ATOM 6741 O O . ASN B 1 290 ? -26.266 -12.109 6.375 1 91.31 290 ASN B O 1
ATOM 6745 N N . ARG B 1 291 ? -24.406 -11.148 5.727 1 87.12 291 ARG B N 1
ATOM 6746 C CA . ARG B 1 291 ? -24.188 -12.133 4.672 1 87.12 291 ARG B CA 1
ATOM 6747 C C . ARG B 1 291 ? -23.344 -13.297 5.172 1 87.12 291 ARG B C 1
ATOM 6749 O O . ARG B 1 291 ? -22.922 -14.148 4.383 1 87.12 291 ARG B O 1
ATOM 6756 N N . GLY B 1 292 ? -23.078 -13.148 6.434 1 83.38 292 GLY B N 1
ATOM 6757 C CA . GLY B 1 292 ? -22.438 -14.297 7.059 1 83.38 292 GLY B CA 1
ATOM 6758 C C . GLY B 1 292 ? -20.938 -14.188 7.105 1 83.38 292 GLY B C 1
ATOM 6759 O O . GLY B 1 292 ? -20.25 -15.109 7.551 1 83.38 292 GLY B O 1
ATOM 6760 N N . SER B 1 293 ? -20.391 -13.133 6.574 1 84.62 293 SER B N 1
ATOM 6761 C CA . SER B 1 293 ? -18.953 -12.922 6.633 1 84.62 293 SER B CA 1
ATOM 6762 C C . SER B 1 293 ? -18.547 -12.203 7.918 1 84.62 293 SER B C 1
ATOM 6764 O O . SER B 1 293 ? -19.062 -11.133 8.227 1 84.62 293 SER B O 1
ATOM 6766 N N . ARG B 1 294 ? -17.625 -12.805 8.68 1 84.81 294 ARG B N 1
ATOM 6767 C CA . ARG B 1 294 ? -17.188 -12.203 9.938 1 84.81 294 ARG B CA 1
ATOM 6768 C C . ARG B 1 294 ? -15.984 -11.297 9.719 1 84.81 294 ARG B C 1
ATOM 6770 O O . ARG B 1 294 ? -15.086 -11.633 8.945 1 84.81 294 ARG B O 1
ATOM 6777 N N . PRO B 1 295 ? -15.969 -10.156 10.438 1 88.19 295 PRO B N 1
ATOM 6778 C CA . PRO B 1 295 ? -14.812 -9.266 10.328 1 88.19 295 PRO B CA 1
ATOM 6779 C C . PRO B 1 295 ? -13.531 -9.883 10.898 1 88.19 295 PRO B C 1
ATOM 6781 O O . PRO B 1 295 ? -13.586 -10.602 11.898 1 88.19 295 PRO B O 1
ATOM 6784 N N . ASN B 1 296 ? -12.484 -9.695 10.211 1 85.5 296 ASN B N 1
ATOM 6785 C CA . ASN B 1 296 ? -11.18 -10.117 10.719 1 85.5 296 ASN B CA 1
ATOM 6786 C C . ASN B 1 296 ? -10.398 -8.945 11.297 1 85.5 296 ASN B C 1
ATOM 6788 O O . ASN B 1 296 ? -10.953 -7.863 11.5 1 85.5 296 ASN B O 1
ATOM 6792 N N . GLU B 1 297 ? -9.156 -9.156 11.656 1 85.44 297 GLU B N 1
ATOM 6793 C CA . GLU B 1 297 ? -8.32 -8.125 12.273 1 85.44 297 GLU B CA 1
ATOM 6794 C C . GLU B 1 297 ? -8.18 -6.906 11.367 1 85.44 297 GLU B C 1
ATOM 6796 O O . GLU B 1 297 ? -8.188 -5.77 11.836 1 85.44 297 GLU B O 1
ATOM 6801 N N . TRP B 1 298 ? -8.148 -7.125 10.133 1 86.44 298 TRP B N 1
ATOM 6802 C CA . TRP B 1 298 ? -7.98 -6.051 9.164 1 86.44 298 TRP B CA 1
ATOM 6803 C C . TRP B 1 298 ? -9.234 -5.188 9.078 1 86.44 298 TRP B C 1
ATOM 6805 O O . TRP B 1 298 ? -9.148 -3.965 8.945 1 86.44 298 TRP B O 1
ATOM 6815 N N . THR B 1 299 ? -10.312 -5.91 9.055 1 91.06 299 THR B N 1
ATOM 6816 C CA . THR B 1 299 ? -11.586 -5.191 8.992 1 91.06 299 THR B CA 1
ATOM 6817 C C . THR B 1 299 ? -11.75 -4.297 10.219 1 91.06 299 THR B C 1
ATOM 6819 O O . THR B 1 299 ? -12.117 -3.127 10.102 1 91.06 299 THR B O 1
ATOM 6822 N N . TYR B 1 300 ? -11.469 -4.871 11.367 1 92.5 300 TYR B N 1
ATOM 6823 C CA . TYR B 1 300 ? -11.562 -4.098 12.602 1 92.5 300 TYR B CA 1
ATOM 6824 C C . TYR B 1 300 ? -10.586 -2.93 12.594 1 92.5 300 TYR B C 1
ATOM 6826 O O . TYR B 1 300 ? -10.938 -1.812 12.977 1 92.5 300 TYR B O 1
ATOM 6834 N N . ASN B 1 301 ? -9.391 -3.162 12.156 1 90.94 301 ASN B N 1
ATOM 6835 C CA . ASN B 1 301 ? -8.383 -2.107 12.125 1 90.94 301 ASN B CA 1
ATOM 6836 C C . ASN B 1 301 ? -8.797 -0.962 11.203 1 90.94 301 ASN B C 1
ATOM 6838 O O . ASN B 1 301 ? -8.547 0.205 11.5 1 90.94 301 ASN B O 1
ATOM 6842 N N . ALA B 1 302 ? -9.344 -1.365 10.086 1 93.75 302 ALA B N 1
ATOM 6843 C CA . ALA B 1 302 ? -9.836 -0.34 9.164 1 93.75 302 ALA B CA 1
ATOM 6844 C C . ALA B 1 302 ? -10.898 0.527 9.828 1 93.75 302 ALA B C 1
ATOM 6846 O O . ALA B 1 302 ? -10.875 1.754 9.711 1 93.75 302 ALA B O 1
ATOM 6847 N N . MET B 1 303 ? -11.805 -0.114 10.539 1 95.88 303 MET B N 1
ATOM 6848 C CA . MET B 1 303 ? -12.891 0.603 11.203 1 95.88 303 MET B CA 1
ATOM 6849 C C . MET B 1 303 ? -12.352 1.44 12.359 1 95.88 303 MET B C 1
ATOM 6851 O O . MET B 1 303 ? -12.789 2.572 12.57 1 95.88 303 MET B O 1
ATOM 6855 N N . ILE B 1 304 ? -11.445 0.901 13.086 1 96.06 304 ILE B N 1
ATOM 6856 C CA . ILE B 1 304 ? -10.844 1.624 14.203 1 96.06 304 ILE B CA 1
ATOM 6857 C C . ILE B 1 304 ? -10.102 2.854 13.68 1 96.06 304 ILE B C 1
ATOM 6859 O O . ILE B 1 304 ? -10.219 3.941 14.25 1 96.06 304 ILE B O 1
ATOM 6863 N N . TYR B 1 305 ? -9.406 2.662 12.625 1 94.81 305 TYR B N 1
ATOM 6864 C CA . TYR B 1 305 ? -8.734 3.791 11.984 1 94.81 305 TYR B CA 1
ATOM 6865 C C . TYR B 1 305 ? -9.742 4.863 11.586 1 94.81 305 TYR B C 1
ATOM 6867 O O . TYR B 1 305 ? -9.531 6.051 11.852 1 94.81 305 TYR B O 1
ATOM 6875 N N . GLY B 1 306 ? -10.781 4.414 10.914 1 93.38 306 GLY B N 1
ATOM 6876 C CA . GLY B 1 306 ? -11.812 5.348 10.492 1 93.38 306 GLY B CA 1
ATOM 6877 C C . GLY B 1 306 ? -12.422 6.125 11.648 1 93.38 306 GLY B C 1
ATOM 6878 O O . GLY B 1 306 ? -12.625 7.336 11.547 1 93.38 306 GLY B O 1
ATOM 6879 N N . LEU B 1 307 ? -12.664 5.465 12.688 1 93.25 307 LEU B N 1
ATOM 6880 C CA . LEU B 1 307 ? -13.227 6.105 13.875 1 93.25 307 LEU B CA 1
ATOM 6881 C C . LEU B 1 307 ? -12.242 7.109 14.461 1 93.25 307 LEU B C 1
ATOM 6883 O O . LEU B 1 307 ? -12.625 8.227 14.82 1 93.25 307 LEU B O 1
ATOM 6887 N N . CYS B 1 308 ? -11.016 6.766 14.469 1 92.44 308 CYS B N 1
ATOM 6888 C CA . CYS B 1 308 ? -9.977 7.598 15.07 1 92.44 308 CYS B CA 1
ATOM 6889 C C . CYS B 1 308 ? -9.773 8.875 14.258 1 92.44 308 CYS B C 1
ATOM 6891 O O . CYS B 1 308 ? -9.727 9.969 14.828 1 92.44 308 CYS B O 1
ATOM 6893 N N . ILE B 1 309 ? -9.695 8.742 12.984 1 89.06 309 ILE B N 1
ATOM 6894 C CA . ILE B 1 309 ? -9.398 9.914 12.164 1 89.06 309 ILE B CA 1
ATOM 6895 C C . ILE B 1 309 ? -10.609 10.836 12.117 1 89.06 309 ILE B C 1
ATOM 6897 O O . ILE B 1 309 ? -10.492 12.008 11.758 1 89.06 309 ILE B O 1
ATOM 6901 N N . ASN B 1 310 ? -11.75 10.273 12.531 1 87.19 310 ASN B N 1
ATOM 6902 C CA . ASN B 1 310 ? -12.961 11.094 12.609 1 87.19 310 ASN B CA 1
ATOM 6903 C C . ASN B 1 310 ? -13.188 11.625 14.023 1 87.19 310 ASN B C 1
ATOM 6905 O O . ASN B 1 310 ? -14.234 12.203 14.32 1 87.19 310 ASN B O 1
ATOM 6909 N N . GLY B 1 311 ? -12.242 11.312 14.906 1 83.62 311 GLY B N 1
ATOM 6910 C CA . GLY B 1 311 ? -12.281 11.852 16.25 1 83.62 311 GLY B CA 1
ATOM 6911 C C . GLY B 1 311 ? -13.164 11.055 17.188 1 83.62 311 GLY B C 1
ATOM 6912 O O . GLY B 1 311 ? -13.438 11.484 18.312 1 83.62 311 GLY B O 1
ATOM 6913 N N . ARG B 1 312 ? -13.695 9.969 16.75 1 87.94 312 ARG B N 1
ATOM 6914 C CA . ARG B 1 312 ? -14.547 9.133 17.594 1 87.94 312 ARG B CA 1
ATOM 6915 C C . ARG B 1 312 ? -13.719 8.086 18.344 1 87.94 312 ARG B C 1
ATOM 6917 O O . ARG B 1 312 ? -13.93 6.887 18.156 1 87.94 312 ARG B O 1
ATOM 6924 N N . VAL B 1 313 ? -12.891 8.516 19.188 1 89.56 313 VAL B N 1
ATOM 6925 C CA . VAL B 1 313 ? -11.883 7.699 19.844 1 89.56 313 VAL B CA 1
ATOM 6926 C C . VAL B 1 313 ? -12.555 6.738 20.828 1 89.56 313 VAL B C 1
ATOM 6928 O O . VAL B 1 313 ? -12.133 5.59 20.969 1 89.56 313 VAL B O 1
ATOM 6931 N N . ASP B 1 314 ? -13.586 7.184 21.531 1 85.81 314 ASP B N 1
ATOM 6932 C CA . ASP B 1 314 ? -14.281 6.324 22.5 1 85.81 314 ASP B CA 1
ATOM 6933 C C . ASP B 1 314 ? -14.93 5.133 21.797 1 85.81 314 ASP B C 1
ATOM 6935 O O . ASP B 1 314 ? -14.867 4.008 22.297 1 85.81 314 ASP B O 1
ATOM 6939 N N . GLU B 1 315 ? -15.578 5.426 20.734 1 89.44 315 GLU B N 1
ATOM 6940 C CA . GLU B 1 315 ? -16.156 4.336 19.953 1 89.44 315 GLU B CA 1
ATOM 6941 C C . GLU B 1 315 ? -15.086 3.385 19.453 1 89.44 315 GLU B C 1
ATOM 6943 O O . GLU B 1 315 ? -15.312 2.178 19.344 1 89.44 315 GLU B O 1
ATOM 6948 N N . ALA B 1 316 ? -13.945 3.949 19.031 1 94 316 ALA B N 1
ATOM 6949 C CA . ALA B 1 316 ? -12.82 3.131 18.578 1 94 316 ALA B CA 1
ATOM 6950 C C . ALA B 1 316 ? -12.352 2.191 19.688 1 94 316 ALA B C 1
ATOM 6952 O O . ALA B 1 316 ? -12.031 1.027 19.422 1 94 316 ALA B O 1
ATOM 6953 N N . LYS B 1 317 ? -12.32 2.691 20.922 1 91.88 317 LYS B N 1
ATOM 6954 C CA . LYS B 1 317 ? -11.922 1.876 22.062 1 91.88 317 LYS B CA 1
ATOM 6955 C C . LYS B 1 317 ? -12.891 0.721 22.281 1 91.88 317 LYS B C 1
ATOM 6957 O O . LYS B 1 317 ? -12.477 -0.402 22.578 1 91.88 317 LYS B O 1
ATOM 6962 N N . MET B 1 318 ? -14.141 1.074 22.141 1 92.19 318 MET B N 1
ATOM 6963 C CA . MET B 1 318 ? -15.164 0.044 22.297 1 92.19 318 MET B CA 1
ATOM 6964 C C . MET B 1 318 ? -15.031 -1.025 21.219 1 92.19 318 MET B C 1
ATOM 6966 O O . MET B 1 318 ? -15.188 -2.215 21.5 1 92.19 318 MET B O 1
ATOM 6970 N N . LEU B 1 319 ? -14.797 -0.593 20.062 1 94.56 319 LEU B N 1
ATOM 6971 C CA . LEU B 1 319 ? -14.648 -1.536 18.969 1 94.56 319 LEU B CA 1
ATOM 6972 C C . LEU B 1 319 ? -13.414 -2.41 19.156 1 94.56 319 LEU B C 1
ATOM 6974 O O . LEU B 1 319 ? -13.414 -3.59 18.812 1 94.56 319 LEU B O 1
ATOM 6978 N N . MET B 1 320 ? -12.352 -1.829 19.641 1 94.31 320 MET B N 1
ATOM 6979 C CA . MET B 1 320 ? -11.148 -2.592 19.953 1 94.31 320 MET B CA 1
ATOM 6980 C C . MET B 1 320 ? -11.438 -3.662 21 1 94.31 320 MET B C 1
ATOM 6982 O O . MET B 1 320 ? -10.953 -4.793 20.875 1 94.31 320 MET B O 1
ATOM 6986 N N . ALA B 1 321 ? -12.195 -3.279 21.984 1 92.94 321 ALA B N 1
ATOM 6987 C CA . ALA B 1 321 ? -12.586 -4.246 23 1 92.94 321 ALA B CA 1
ATOM 6988 C C . ALA B 1 321 ? -13.422 -5.375 22.391 1 92.94 321 ALA B C 1
ATOM 6990 O O . ALA B 1 321 ? -13.234 -6.543 22.734 1 92.94 321 ALA B O 1
ATOM 6991 N N . LYS B 1 322 ? -14.289 -5.02 21.547 1 92.56 322 LYS B N 1
ATOM 6992 C CA . LYS B 1 322 ? -15.094 -6.02 20.859 1 92.56 322 LYS B CA 1
ATOM 6993 C C . LYS B 1 322 ? -14.227 -6.957 20.031 1 92.56 322 LYS B C 1
ATOM 6995 O O . LYS B 1 322 ? -14.484 -8.164 19.969 1 92.56 322 LYS B O 1
ATOM 7000 N N . MET B 1 323 ? -13.281 -6.391 19.312 1 92.44 323 MET B N 1
ATOM 7001 C CA . MET B 1 323 ? -12.336 -7.18 18.531 1 92.44 323 MET B CA 1
ATOM 7002 C C . MET B 1 323 ? -11.648 -8.227 19.391 1 92.44 323 MET B C 1
ATOM 7004 O O . MET B 1 323 ? -11.539 -9.391 19 1 92.44 323 MET B O 1
ATOM 7008 N N . ARG B 1 324 ? -11.281 -7.871 20.609 1 91.12 324 ARG B N 1
ATOM 7009 C CA . ARG B 1 324 ? -10.617 -8.773 21.547 1 91.12 324 ARG B CA 1
ATOM 7010 C C . ARG B 1 324 ? -11.578 -9.852 22.031 1 91.12 324 ARG B C 1
ATOM 7012 O O . ARG B 1 324 ? -11.203 -11.023 22.156 1 91.12 324 ARG B O 1
ATOM 7019 N N . LEU B 1 325 ? -12.719 -9.469 22.25 1 91.31 325 LEU B N 1
ATOM 7020 C CA . LEU B 1 325 ? -13.734 -10.406 22.734 1 91.31 325 LEU B CA 1
ATOM 7021 C C . LEU B 1 325 ? -14.031 -11.461 21.672 1 91.31 325 LEU B C 1
ATOM 7023 O O . LEU B 1 325 ? -14.375 -12.602 22 1 91.31 325 LEU B O 1
ATOM 7027 N N . ASN B 1 326 ? -13.875 -11.109 20.484 1 89.5 326 ASN B N 1
ATOM 7028 C CA . ASN B 1 326 ? -14.102 -12.039 19.375 1 89.5 326 ASN B CA 1
ATOM 7029 C C . ASN B 1 326 ? -12.859 -12.891 19.109 1 89.5 326 ASN B C 1
ATOM 7031 O O . ASN B 1 326 ? -12.797 -13.594 18.094 1 89.5 326 ASN B O 1
ATOM 7035 N N . GLY B 1 327 ? -11.867 -12.711 19.938 1 85.06 327 GLY B N 1
ATOM 7036 C CA . GLY B 1 327 ? -10.703 -13.586 19.859 1 85.06 327 GLY B CA 1
ATOM 7037 C C . GLY B 1 327 ? -9.609 -13.047 18.969 1 85.06 327 GLY B C 1
ATOM 7038 O O . GLY B 1 327 ? -8.68 -13.773 18.594 1 85.06 327 GLY B O 1
ATOM 7039 N N . LEU B 1 328 ? -9.75 -11.828 18.484 1 85.12 328 LEU B N 1
ATOM 7040 C CA . LEU B 1 328 ? -8.742 -11.234 17.609 1 85.12 328 LEU B CA 1
ATOM 7041 C C . LEU B 1 328 ? -7.773 -10.367 18.406 1 85.12 328 LEU B C 1
ATOM 7043 O O . LEU B 1 328 ? -8.172 -9.711 19.375 1 85.12 328 LEU B O 1
ATOM 7047 N N . LYS B 1 329 ? -6.531 -10.414 18.062 1 81.5 329 LYS B N 1
ATOM 7048 C CA . LYS B 1 329 ? -5.508 -9.68 18.797 1 81.5 329 LYS B CA 1
ATOM 7049 C C . LYS B 1 329 ? -5.215 -8.336 18.125 1 81.5 329 LYS B C 1
ATOM 7051 O O . LYS B 1 329 ? -5.211 -8.234 16.906 1 81.5 329 LYS B O 1
ATOM 7056 N N . ASP B 1 330 ? -5.035 -7.355 18.969 1 83.81 330 ASP B N 1
ATOM 7057 C CA . ASP B 1 330 ? -4.625 -6.062 18.438 1 83.81 330 ASP B CA 1
ATOM 7058 C C . ASP B 1 330 ? -3.137 -6.055 18.094 1 83.81 330 ASP B C 1
ATOM 7060 O O . ASP B 1 330 ? -2.381 -6.902 18.578 1 83.81 330 ASP B O 1
ATOM 7064 N N . ASN B 1 331 ? -2.738 -5.23 17.203 1 79.94 331 ASN B N 1
ATOM 7065 C CA . ASN B 1 331 ? -1.349 -5.125 16.766 1 79.94 331 ASN B CA 1
ATOM 7066 C C . ASN B 1 331 ? -0.875 -3.676 16.75 1 79.94 331 ASN B C 1
ATOM 7068 O O . ASN B 1 331 ? -1.571 -2.785 17.25 1 79.94 331 ASN B O 1
ATOM 7072 N N . VAL B 1 332 ? 0.31 -3.434 16.281 1 79.5 332 VAL B N 1
ATOM 7073 C CA . VAL B 1 332 ? 0.939 -2.117 16.312 1 79.5 332 VAL B CA 1
ATOM 7074 C C . VAL B 1 332 ? 0.117 -1.138 15.477 1 79.5 332 VAL B C 1
ATOM 7076 O O . VAL B 1 332 ? -0.014 0.035 15.836 1 79.5 332 VAL B O 1
ATOM 7079 N N . SER B 1 333 ? -0.43 -1.612 14.422 1 83.19 333 SER B N 1
ATOM 7080 C CA . SER B 1 333 ? -1.242 -0.764 13.555 1 83.19 333 SER B CA 1
ATOM 7081 C C . SER B 1 333 ? -2.496 -0.28 14.273 1 83.19 333 SER B C 1
ATOM 7083 O O . SER B 1 333 ? -2.926 0.86 14.086 1 83.19 333 SER B O 1
ATOM 7085 N N . THR B 1 334 ? -3.107 -1.182 15.055 1 89.62 334 THR B N 1
ATOM 7086 C CA . THR B 1 334 ? -4.281 -0.82 15.844 1 89.62 334 THR B CA 1
ATOM 7087 C C . THR B 1 334 ? -3.945 0.29 16.828 1 89.62 334 THR B C 1
ATOM 7089 O O . THR B 1 334 ? -4.684 1.272 16.953 1 89.62 334 THR B O 1
ATOM 7092 N N . HIS B 1 335 ? -2.887 0.126 17.422 1 90.94 335 HIS B N 1
ATOM 7093 C CA . HIS B 1 335 ? -2.488 1.089 18.453 1 90.94 335 HIS B CA 1
ATOM 7094 C C . HIS B 1 335 ? -2.049 2.408 17.812 1 90.94 335 HIS B C 1
ATOM 7096 O O . HIS B 1 335 ? -2.258 3.475 18.406 1 90.94 335 HIS B O 1
ATOM 7102 N N . LYS B 1 336 ? -1.41 2.361 16.719 1 89.56 336 LYS B N 1
ATOM 7103 C CA . LYS B 1 336 ? -1.058 3.576 15.992 1 89.56 336 LYS B CA 1
ATOM 7104 C C . LYS B 1 336 ? -2.303 4.383 15.633 1 89.56 336 LYS B C 1
ATOM 7106 O O . LYS B 1 336 ? -2.297 5.609 15.711 1 89.56 336 LYS B O 1
ATOM 7111 N N . SER B 1 337 ? -3.312 3.637 15.25 1 93.81 337 SER B N 1
ATOM 7112 C CA . SER B 1 337 ? -4.578 4.301 14.953 1 93.81 337 SER B CA 1
ATOM 7113 C C . SER B 1 337 ? -5.141 4.996 16.188 1 93.81 337 SER B C 1
ATOM 7115 O O . SER B 1 337 ? -5.652 6.113 16.094 1 93.81 337 SER B O 1
ATOM 7117 N N . MET B 1 338 ? -5.047 4.336 17.297 1 94.12 338 MET B N 1
ATOM 7118 C CA . MET B 1 338 ? -5.527 4.918 18.547 1 94.12 338 MET B CA 1
ATOM 7119 C C . MET B 1 338 ? -4.734 6.172 18.891 1 94.12 338 MET B C 1
ATOM 7121 O O . MET B 1 338 ? -5.312 7.172 19.328 1 94.12 338 MET B O 1
ATOM 7125 N N . LEU B 1 339 ? -3.445 6.09 18.688 1 94.31 339 LEU B N 1
ATOM 7126 C CA . LEU B 1 339 ? -2.598 7.254 18.938 1 94.31 339 LEU B CA 1
ATOM 7127 C C . LEU B 1 339 ? -2.992 8.414 18.031 1 94.31 339 LEU B C 1
ATOM 7129 O O . LEU B 1 339 ? -3.084 9.555 18.484 1 94.31 339 LEU B O 1
ATOM 7133 N N . LYS B 1 340 ? -3.211 8.125 16.812 1 92.31 340 LYS B N 1
ATOM 7134 C CA . LYS B 1 340 ? -3.641 9.141 15.859 1 92.31 340 LYS B CA 1
ATOM 7135 C C . LYS B 1 340 ? -4.969 9.758 16.281 1 92.31 340 LYS B C 1
ATOM 7137 O O . LYS B 1 340 ? -5.152 10.977 16.188 1 92.31 340 LYS B O 1
ATOM 7142 N N . GLY B 1 341 ? -5.879 8.906 16.719 1 91.06 341 GLY B N 1
ATOM 7143 C CA . GLY B 1 341 ? -7.168 9.398 17.188 1 91.06 341 GLY B CA 1
ATOM 7144 C C . GLY B 1 341 ? -7.055 10.344 18.359 1 91.06 341 GLY B C 1
ATOM 7145 O O . GLY B 1 341 ? -7.715 11.383 18.391 1 91.06 341 GLY B O 1
ATOM 7146 N N . LEU B 1 342 ? -6.211 10 19.234 1 90.25 342 LEU B N 1
ATOM 7147 C CA . LEU B 1 342 ? -6.004 10.844 20.406 1 90.25 342 LEU B CA 1
ATOM 7148 C C . LEU B 1 342 ? -5.414 12.188 20.016 1 90.25 342 LEU B C 1
ATOM 7150 O O . LEU B 1 342 ? -5.812 13.227 20.547 1 90.25 342 LEU B O 1
ATOM 7154 N N . CYS B 1 343 ? -4.566 12.172 19.047 1 87.31 343 CYS B N 1
ATOM 7155 C CA . CYS B 1 343 ? -3.949 13.414 18.594 1 87.31 343 CYS B CA 1
ATOM 7156 C C . CYS B 1 343 ? -4.945 14.258 17.812 1 87.31 343 CYS B C 1
ATOM 7158 O O . CYS B 1 343 ? -4.918 15.484 17.875 1 87.31 343 CYS B O 1
ATOM 7160 N N . VAL B 1 344 ? -5.789 13.625 17.109 1 83.19 344 VAL B N 1
ATOM 7161 C CA . VAL B 1 344 ? -6.781 14.328 16.312 1 83.19 344 VAL B CA 1
ATOM 7162 C C . VAL B 1 344 ? -7.73 15.109 17.219 1 83.19 344 VAL B C 1
ATOM 7164 O O . VAL B 1 344 ? -8.117 16.234 16.906 1 83.19 344 VAL B O 1
ATOM 7167 N N . VAL B 1 345 ? -8.07 14.516 18.391 1 78.5 345 VAL B N 1
ATOM 7168 C CA . VAL B 1 345 ? -9.016 15.164 19.297 1 78.5 345 VAL B CA 1
ATOM 7169 C C . VAL B 1 345 ? -8.266 16.047 20.281 1 78.5 345 VAL B C 1
ATOM 7171 O O . VAL B 1 345 ? -8.875 16.641 21.188 1 78.5 345 VAL B O 1
ATOM 7174 N N . GLY B 1 346 ? -6.922 16.094 20.188 1 77.25 346 GLY B N 1
ATOM 7175 C CA . GLY B 1 346 ? -6.137 17.031 20.984 1 77.25 346 GLY B CA 1
ATOM 7176 C C . GLY B 1 346 ? -5.77 16.484 22.359 1 77.25 346 GLY B C 1
ATOM 7177 O O . GLY B 1 346 ? -5.438 17.25 23.266 1 77.25 346 GLY B O 1
ATOM 7178 N N . LYS B 1 347 ? -5.949 15.242 22.547 1 83.5 347 LYS B N 1
ATOM 7179 C CA . LYS B 1 347 ? -5.59 14.617 23.812 1 83.5 347 LYS B CA 1
ATOM 7180 C C . LYS B 1 347 ? -4.148 14.117 23.781 1 83.5 347 LYS B C 1
ATOM 7182 O O . LYS B 1 347 ? -3.895 12.922 23.938 1 83.5 347 LYS B O 1
ATOM 7187 N N . PHE B 1 348 ? -3.26 15.008 23.766 1 85.62 348 PHE B N 1
ATOM 7188 C CA . PHE B 1 348 ? -1.854 14.711 23.516 1 85.62 348 PHE B CA 1
ATOM 7189 C C . PHE B 1 348 ? -1.228 14.039 24.734 1 85.62 348 PHE B C 1
ATOM 7191 O O . PHE B 1 348 ? -0.411 13.125 24.594 1 85.62 348 PHE B O 1
ATOM 7198 N N . ASP B 1 349 ? -1.602 14.477 25.938 1 83.31 349 ASP B N 1
ATOM 7199 C CA . ASP B 1 349 ? -1.062 13.859 27.141 1 83.31 349 ASP B CA 1
ATOM 7200 C C . ASP B 1 349 ? -1.488 12.391 27.234 1 83.31 349 ASP B C 1
ATOM 7202 O O . ASP B 1 349 ? -0.699 11.539 27.641 1 83.31 349 ASP B O 1
ATOM 7206 N N . GLN B 1 350 ? -2.717 12.211 26.891 1 87.31 350 GLN B N 1
ATOM 7207 C CA . GLN B 1 350 ? -3.191 10.828 26.891 1 87.31 350 GLN B CA 1
ATOM 7208 C C . GLN B 1 350 ? -2.453 10 25.844 1 87.31 350 GLN B C 1
ATOM 7210 O O . GLN B 1 350 ? -2.244 8.797 26.031 1 87.31 350 GLN B O 1
ATOM 7215 N N . ALA B 1 351 ? -2.139 10.617 24.719 1 92.56 351 ALA B N 1
ATOM 7216 C CA . ALA B 1 351 ? -1.394 9.93 23.672 1 92.56 351 ALA B CA 1
ATOM 7217 C C . ALA B 1 351 ? -0.018 9.492 24.156 1 92.56 351 ALA B C 1
ATOM 7219 O O . ALA B 1 351 ? 0.439 8.391 23.859 1 92.56 351 ALA B O 1
ATOM 7220 N N . VAL B 1 352 ? 0.618 10.352 24.938 1 91.75 352 VAL B N 1
ATOM 7221 C CA . VAL B 1 352 ? 1.922 10.023 25.516 1 91.75 352 VAL B CA 1
ATOM 7222 C C . VAL B 1 352 ? 1.78 8.859 26.484 1 91.75 352 VAL B C 1
ATOM 7224 O O . VAL B 1 352 ? 2.605 7.941 26.5 1 91.75 352 VAL B O 1
ATOM 7227 N N . GLY B 1 353 ? 0.752 9.008 27.328 1 90.62 353 GLY B N 1
ATOM 7228 C CA . GLY B 1 353 ? 0.485 7.91 28.25 1 90.62 353 GLY B CA 1
ATOM 7229 C C . GLY B 1 353 ? 0.212 6.598 27.531 1 90.62 353 GLY B C 1
ATOM 7230 O O . GLY B 1 353 ? 0.654 5.539 27.984 1 90.62 353 GLY B O 1
ATOM 7231 N N . TYR B 1 354 ? -0.51 6.707 26.484 1 92.88 354 TYR B N 1
ATOM 7232 C CA . TYR B 1 354 ? -0.825 5.527 25.688 1 92.88 354 TYR B CA 1
ATOM 7233 C C . TYR B 1 354 ? 0.442 4.902 25.125 1 92.88 354 TYR B C 1
ATOM 7235 O O . TYR B 1 354 ? 0.583 3.678 25.094 1 92.88 354 TYR B O 1
ATOM 7243 N N . LEU B 1 355 ? 1.308 5.707 24.641 1 91.94 355 LEU B N 1
ATOM 7244 C CA . LEU B 1 355 ? 2.592 5.246 24.125 1 91.94 355 LEU B CA 1
ATOM 7245 C C . LEU B 1 355 ? 3.369 4.488 25.203 1 91.94 355 LEU B C 1
ATOM 7247 O O . LEU B 1 355 ? 3.947 3.436 24.922 1 91.94 355 LEU B O 1
ATOM 7251 N N . ARG B 1 356 ? 3.357 5 26.328 1 89.06 356 ARG B N 1
ATOM 7252 C CA . ARG B 1 356 ? 4.062 4.375 27.438 1 89.06 356 ARG B CA 1
ATOM 7253 C C . ARG B 1 356 ? 3.412 3.051 27.828 1 89.06 356 ARG B C 1
ATOM 7255 O O . ARG B 1 356 ? 4.105 2.092 28.172 1 89.06 356 ARG B O 1
ATOM 7262 N N . ASN B 1 357 ? 2.129 3.053 27.766 1 90.38 357 ASN B N 1
ATOM 7263 C CA . ASN B 1 357 ? 1.414 1.812 28.047 1 90.38 357 ASN B CA 1
ATOM 7264 C C . ASN B 1 357 ? 1.765 0.728 27.031 1 90.38 357 ASN B C 1
ATOM 7266 O O . ASN B 1 357 ? 1.846 -0.452 27.375 1 90.38 357 ASN B O 1
ATOM 7270 N N . MET B 1 358 ? 1.865 1.107 25.766 1 89.5 358 MET B N 1
ATOM 7271 C CA . MET B 1 358 ? 2.268 0.16 24.734 1 89.5 358 MET B CA 1
ATOM 7272 C C . MET B 1 358 ? 3.609 -0.48 25.078 1 89.5 358 MET B C 1
ATOM 7274 O O . MET B 1 358 ? 3.779 -1.691 24.922 1 89.5 358 MET B O 1
ATOM 7278 N N . ILE B 1 359 ? 4.504 0.285 25.547 1 87.56 359 ILE B N 1
ATOM 7279 C CA . ILE B 1 359 ? 5.848 -0.169 25.875 1 87.56 359 ILE B CA 1
ATOM 7280 C C . ILE B 1 359 ? 5.785 -1.146 27.047 1 87.56 359 ILE B C 1
ATOM 7282 O O . ILE B 1 359 ? 6.445 -2.186 27.031 1 87.56 359 ILE B O 1
ATOM 7286 N N . GLU B 1 360 ? 5.016 -0.792 27.938 1 87.25 360 GLU B N 1
ATOM 7287 C CA . GLU B 1 360 ? 4.871 -1.647 29.109 1 87.25 360 GLU B CA 1
ATOM 7288 C C . GLU B 1 360 ? 4.254 -2.992 28.75 1 87.25 360 GLU B C 1
ATOM 7290 O O . GLU B 1 360 ? 4.551 -4.012 29.375 1 87.25 360 GLU B O 1
ATOM 7295 N N . ALA B 1 361 ? 3.424 -2.984 27.766 1 85.19 361 ALA B N 1
ATOM 7296 C CA . ALA B 1 361 ? 2.775 -4.211 27.312 1 85.19 361 ALA B CA 1
ATOM 7297 C C . ALA B 1 361 ? 3.648 -4.949 26.297 1 85.19 361 ALA B C 1
ATOM 7299 O O . ALA B 1 361 ? 3.188 -5.879 25.641 1 85.19 361 ALA B O 1
ATOM 7300 N N . ASN B 1 362 ? 4.824 -4.461 26.141 1 81 362 ASN B N 1
ATOM 7301 C CA . ASN B 1 362 ? 5.816 -5.074 25.266 1 81 362 ASN B CA 1
ATOM 7302 C C . ASN B 1 362 ? 5.418 -4.957 23.797 1 81 362 ASN B C 1
ATOM 7304 O O . ASN B 1 362 ? 5.656 -5.875 23 1 81 362 ASN B O 1
ATOM 7308 N N . MET B 1 363 ? 4.625 -4 23.562 1 82.12 363 MET B N 1
ATOM 7309 C CA . MET B 1 363 ? 4.352 -3.619 22.188 1 82.12 363 MET B CA 1
ATOM 7310 C C . MET B 1 363 ? 5.242 -2.459 21.75 1 82.12 363 MET B C 1
ATOM 7312 O O . MET B 1 363 ? 4.922 -1.297 22.016 1 82.12 363 MET B O 1
ATOM 7316 N N . ASN B 1 364 ? 6.297 -2.693 21.203 1 79.5 364 ASN B N 1
ATOM 7317 C CA . ASN B 1 364 ? 7.266 -1.658 20.859 1 79.5 364 ASN B CA 1
ATOM 7318 C C . ASN B 1 364 ? 6.746 -0.743 19.766 1 79.5 364 ASN B C 1
ATOM 7320 O O . ASN B 1 364 ? 6.625 -1.16 18.609 1 79.5 364 ASN B O 1
ATOM 7324 N N . PRO B 1 365 ? 6.414 0.513 20.172 1 85.25 365 PRO B N 1
ATOM 7325 C CA . PRO B 1 365 ? 5.984 1.459 19.141 1 85.25 365 PRO B CA 1
ATOM 7326 C C . PRO B 1 365 ? 7.035 1.662 18.047 1 85.25 365 PRO B C 1
ATOM 7328 O 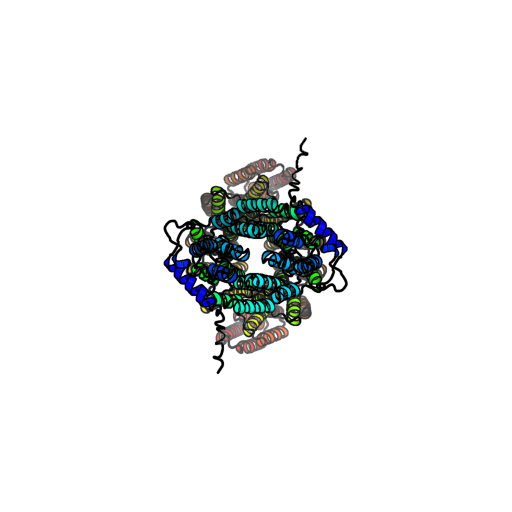O . PRO B 1 365 ? 8.234 1.642 18.328 1 85.25 365 PRO B O 1
ATOM 7331 N N . ASP B 1 366 ? 6.625 1.771 16.859 1 83.94 366 ASP B N 1
ATOM 7332 C CA . ASP B 1 366 ? 7.547 2.018 15.758 1 83.94 366 ASP B CA 1
ATOM 7333 C C . ASP B 1 366 ? 7.758 3.514 15.539 1 83.94 366 ASP B C 1
ATOM 7335 O O . ASP B 1 366 ? 7.23 4.336 16.297 1 83.94 366 ASP B O 1
ATOM 7339 N N . VAL B 1 367 ? 8.578 3.875 14.594 1 86 367 VAL B N 1
ATOM 7340 C CA . VAL B 1 367 ? 8.953 5.254 14.297 1 86 367 VAL B CA 1
ATOM 7341 C C . VAL B 1 367 ? 7.703 6.062 13.945 1 86 367 VAL B C 1
ATOM 7343 O O . VAL B 1 367 ? 7.555 7.203 14.383 1 86 367 VAL B O 1
ATOM 7346 N N . LYS B 1 368 ? 6.789 5.484 13.297 1 85.56 368 LYS B N 1
ATOM 7347 C CA . LYS B 1 368 ? 5.586 6.176 12.844 1 85.56 368 LYS B CA 1
ATOM 7348 C C . LYS B 1 368 ? 4.672 6.512 14.023 1 85.56 368 LYS B C 1
ATOM 7350 O O . LYS B 1 368 ? 3.994 7.543 14.016 1 85.56 368 LYS B O 1
ATOM 7355 N N . SER B 1 369 ? 4.613 5.605 14.992 1 89.31 369 SER B N 1
ATOM 7356 C CA . SER B 1 369 ? 3.818 5.863 16.188 1 89.31 369 SER B CA 1
ATOM 7357 C C . SER B 1 369 ? 4.316 7.102 16.922 1 89.31 369 SER B C 1
ATOM 7359 O O . SER B 1 369 ? 3.518 7.953 17.328 1 89.31 369 SER B O 1
ATOM 7361 N N . TYR B 1 370 ? 5.605 7.203 17.062 1 89.81 370 TYR B N 1
ATOM 7362 C CA . TYR B 1 370 ? 6.188 8.375 17.703 1 89.81 370 TYR B CA 1
ATOM 7363 C C . TYR B 1 370 ? 5.945 9.633 16.891 1 89.81 370 TYR B C 1
ATOM 7365 O O . TYR B 1 370 ? 5.648 10.695 17.438 1 89.81 370 TYR B O 1
ATOM 7373 N N . GLU B 1 371 ? 6.094 9.453 15.609 1 89.19 371 GLU B N 1
ATOM 7374 C CA . GLU B 1 371 ? 5.934 10.594 14.703 1 89.19 371 GLU B CA 1
ATOM 7375 C C . GLU B 1 371 ? 4.543 11.203 14.828 1 89.19 371 GLU B C 1
ATOM 7377 O O . GLU B 1 371 ? 4.387 12.422 14.781 1 89.19 371 GLU B O 1
ATOM 7382 N N . VAL B 1 372 ? 3.602 10.383 14.969 1 90.06 372 VAL B N 1
ATOM 7383 C CA . VAL B 1 372 ? 2.221 10.836 15.102 1 90.06 372 VAL B CA 1
ATOM 7384 C C . VAL B 1 372 ? 2.08 11.711 16.344 1 90.06 372 VAL B C 1
ATOM 7386 O O . VAL B 1 372 ? 1.46 12.781 16.297 1 90.06 372 VAL B O 1
ATOM 7389 N N . VAL B 1 373 ? 2.646 11.32 17.438 1 92.44 373 VAL B N 1
ATOM 7390 C CA . VAL B 1 373 ? 2.508 12.039 18.703 1 92.44 373 VAL B CA 1
ATOM 7391 C C . VAL B 1 373 ? 3.361 13.305 18.672 1 92.44 373 VAL B C 1
ATOM 7393 O O . VAL B 1 373 ? 2.932 14.367 19.141 1 92.44 373 VAL B O 1
ATOM 7396 N N . VAL B 1 374 ? 4.555 13.195 18.094 1 91.94 374 VAL B N 1
ATOM 7397 C CA . VAL B 1 374 ? 5.43 14.359 17.969 1 91.94 374 VAL B CA 1
ATOM 7398 C C . VAL B 1 374 ? 4.738 15.43 17.125 1 91.94 374 VAL B C 1
ATOM 7400 O O . VAL B 1 374 ? 4.734 16.609 17.5 1 91.94 374 VAL B O 1
ATOM 7403 N N . ASN B 1 375 ? 4.168 15.055 16.062 1 87.06 375 ASN B N 1
ATOM 7404 C CA . ASN B 1 375 ? 3.449 15.984 15.203 1 87.06 375 ASN B CA 1
ATOM 7405 C C . ASN B 1 375 ? 2.242 16.594 15.914 1 87.06 375 ASN B C 1
ATOM 7407 O O . ASN B 1 375 ? 1.895 17.75 15.68 1 87.06 375 ASN B O 1
ATOM 7411 N N . GLY B 1 376 ? 1.626 15.734 16.734 1 83.12 376 GLY B N 1
ATOM 7412 C CA . GLY B 1 376 ? 0.527 16.25 17.531 1 83.12 376 GLY B CA 1
ATOM 7413 C C . GLY B 1 376 ? 0.932 17.406 18.438 1 83.12 376 GLY B C 1
ATOM 7414 O O . GLY B 1 376 ? 0.272 18.438 18.453 1 83.12 376 GLY B O 1
ATOM 7415 N N . PHE B 1 377 ? 2.023 17.266 19.062 1 85.19 377 PHE B N 1
ATOM 7416 C CA . PHE B 1 377 ? 2.531 18.328 19.922 1 85.19 377 PHE B CA 1
ATOM 7417 C C . PHE B 1 377 ? 2.959 19.547 19.094 1 85.19 377 PHE B C 1
ATOM 7419 O O . PHE B 1 377 ? 2.846 20.688 19.547 1 85.19 377 PHE B O 1
ATOM 7426 N N . GLY B 1 378 ? 3.426 19.25 17.953 1 79 378 GLY B N 1
ATOM 7427 C CA . GLY B 1 378 ? 3.826 20.312 17.047 1 79 378 GLY B CA 1
ATOM 7428 C C . GLY B 1 378 ? 2.678 21.219 16.656 1 79 378 GLY B C 1
ATOM 7429 O O . GLY B 1 378 ? 2.859 22.438 16.516 1 79 378 GLY B O 1
ATOM 7430 N N . LYS B 1 379 ? 1.565 20.75 16.625 1 72.06 379 LYS B N 1
ATOM 7431 C CA . LYS B 1 379 ? 0.396 21.516 16.203 1 72.06 379 LYS B CA 1
ATOM 7432 C C . LYS B 1 379 ? -0.078 22.453 17.312 1 72.06 379 LYS B C 1
ATOM 7434 O O . LYS B 1 379 ? -0.65 23.5 17.031 1 72.06 379 LYS B O 1
ATOM 7439 N N . ILE B 1 380 ? 0.215 22.047 18.531 1 75.12 380 ILE B N 1
ATOM 7440 C CA . ILE B 1 380 ? -0.296 22.859 19.641 1 75.12 380 ILE B CA 1
ATOM 7441 C C . ILE B 1 380 ? 0.831 23.719 20.219 1 75.12 380 ILE B C 1
ATOM 7443 O O . ILE B 1 380 ? 0.647 24.391 21.234 1 75.12 380 ILE B O 1
ATOM 7447 N N . GLY B 1 381 ? 2.01 23.578 19.609 1 81.19 381 GLY B N 1
ATOM 7448 C CA . GLY B 1 381 ? 3.102 24.484 19.953 1 81.19 381 GLY B CA 1
ATOM 7449 C C . GLY B 1 381 ? 3.855 24.047 21.203 1 81.19 381 GLY B C 1
ATOM 7450 O O . GLY B 1 381 ? 4.504 24.875 21.859 1 81.19 381 GLY B O 1
ATOM 7451 N N . LYS B 1 382 ? 3.646 22.828 21.625 1 86.69 382 LYS B N 1
ATOM 7452 C CA . LYS B 1 382 ? 4.359 22.312 22.781 1 86.69 382 LYS B CA 1
ATOM 7453 C C . LYS B 1 382 ? 5.695 21.688 22.375 1 86.69 382 LYS B C 1
ATOM 7455 O O . LYS B 1 382 ? 5.812 20.469 22.25 1 86.69 382 LYS B O 1
ATOM 7460 N N . SER B 1 383 ? 6.672 22.516 22.281 1 91.25 383 SER B N 1
ATOM 7461 C CA . SER B 1 383 ? 7.977 22.125 21.766 1 91.25 383 SER B CA 1
ATOM 7462 C C . SER B 1 383 ? 8.734 21.25 22.75 1 91.25 383 SER B C 1
ATOM 7464 O O . SER B 1 383 ? 9.422 20.297 22.359 1 91.25 383 SER B O 1
ATOM 7466 N N . ASP B 1 384 ? 8.578 21.484 24.078 1 92.25 384 ASP B N 1
ATOM 7467 C CA . ASP B 1 384 ? 9.32 20.719 25.094 1 92.25 384 ASP B CA 1
ATOM 7468 C C . ASP B 1 384 ? 8.938 19.25 25.047 1 92.25 384 ASP B C 1
ATOM 7470 O O . ASP B 1 384 ? 9.812 18.375 25.078 1 92.25 384 ASP B O 1
ATOM 7474 N N . GLU B 1 385 ? 7.691 19.016 25.031 1 91.62 385 GLU B N 1
ATOM 7475 C CA . GLU B 1 385 ? 7.219 17.641 24.984 1 91.62 385 GLU B CA 1
ATOM 7476 C C . GLU B 1 385 ? 7.641 16.953 23.688 1 91.62 385 GLU B C 1
ATOM 7478 O O . GLU B 1 385 ? 8.047 15.781 23.703 1 91.62 385 GLU B O 1
ATOM 7483 N N . ALA B 1 386 ? 7.57 17.641 22.609 1 93.12 386 ALA B N 1
ATOM 7484 C CA . ALA B 1 386 ? 7.961 17.094 21.312 1 93.12 386 ALA B CA 1
ATOM 7485 C C . ALA B 1 386 ? 9.438 16.719 21.297 1 93.12 386 ALA B C 1
ATOM 7487 O O . ALA B 1 386 ? 9.797 15.633 20.828 1 93.12 386 ALA B O 1
ATOM 7488 N N . ILE B 1 387 ? 10.266 17.609 21.844 1 94.38 387 ILE B N 1
ATOM 7489 C CA . ILE B 1 387 ? 11.703 17.359 21.891 1 94.38 387 ILE B CA 1
ATOM 7490 C C . ILE B 1 387 ? 12 16.188 22.812 1 94.38 387 ILE B C 1
ATOM 7492 O O . ILE B 1 387 ? 12.875 15.367 22.531 1 94.38 387 ILE B O 1
ATOM 7496 N N . SER B 1 388 ? 11.273 16.172 23.906 1 93.75 388 SER B N 1
ATOM 7497 C CA . SER B 1 388 ? 11.445 15.078 24.859 1 93.75 388 SER B CA 1
ATOM 7498 C C . SER B 1 388 ? 11.133 13.734 24.219 1 93.75 388 SER B C 1
ATOM 7500 O O . SER B 1 388 ? 11.82 12.742 24.469 1 93.75 388 SER B O 1
ATOM 7502 N N . LEU B 1 389 ? 10.18 13.672 23.391 1 93.62 389 LEU B N 1
ATOM 7503 C CA . LEU B 1 389 ? 9.797 12.445 22.703 1 93.62 389 LEU B CA 1
ATOM 7504 C C . LEU B 1 389 ? 10.859 12.031 21.703 1 93.62 389 LEU B C 1
ATOM 7506 O O . LEU B 1 389 ? 11.133 10.844 21.516 1 93.62 389 LEU B O 1
ATOM 7510 N N . LEU B 1 390 ? 11.414 12.992 21.031 1 93.88 390 LEU B N 1
ATOM 7511 C CA . LEU B 1 390 ? 12.5 12.703 20.094 1 93.88 390 LEU B CA 1
ATOM 7512 C C . LEU B 1 390 ? 13.688 12.07 20.812 1 93.88 390 LEU B C 1
ATOM 7514 O O . LEU B 1 390 ? 14.281 11.109 20.328 1 93.88 390 LEU B O 1
ATOM 7518 N N . LYS B 1 391 ? 13.984 12.617 21.953 1 93.19 391 LYS B N 1
ATOM 7519 C CA . LYS B 1 391 ? 15.086 12.078 22.75 1 93.19 391 LYS B CA 1
ATOM 7520 C C . LYS B 1 391 ? 14.758 10.672 23.25 1 93.19 391 LYS B C 1
ATOM 7522 O O . LYS B 1 391 ? 15.633 9.805 23.281 1 93.19 391 LYS B O 1
ATOM 7527 N N . GLU B 1 392 ? 13.523 10.492 23.609 1 91.12 392 GLU B N 1
ATOM 7528 C CA . GLU B 1 392 ? 13.078 9.18 24.062 1 91.12 392 GLU B CA 1
ATOM 7529 C C . GLU B 1 392 ? 13.195 8.148 22.938 1 91.12 392 GLU B C 1
ATOM 7531 O O . GLU B 1 392 ? 13.586 7.004 23.172 1 91.12 392 GLU B O 1
ATOM 7536 N N . MET B 1 393 ? 12.812 8.508 21.766 1 89.94 393 MET B N 1
ATOM 7537 C CA . MET B 1 393 ? 12.93 7.633 20.609 1 89.94 393 MET B CA 1
ATOM 7538 C C . MET B 1 393 ? 14.367 7.152 20.422 1 89.94 393 MET B C 1
ATOM 7540 O O . MET B 1 393 ? 14.609 5.957 20.25 1 89.94 393 MET B O 1
ATOM 7544 N N . ARG B 1 394 ? 15.25 7.988 20.484 1 90 394 ARG B N 1
ATOM 7545 C CA . ARG B 1 394 ? 16.656 7.656 20.297 1 90 394 ARG B CA 1
ATOM 7546 C C . ARG B 1 394 ? 17.172 6.75 21.422 1 90 394 ARG B C 1
ATOM 7548 O O . ARG B 1 394 ? 17.984 5.863 21.188 1 90 394 ARG B O 1
ATOM 7555 N N . ALA B 1 395 ? 16.75 7.066 22.609 1 89.44 395 ALA B N 1
ATOM 7556 C CA . ALA B 1 395 ? 17.141 6.258 23.75 1 89.44 395 ALA B CA 1
ATOM 7557 C C . ALA B 1 395 ? 16.703 4.812 23.594 1 89.44 395 ALA B C 1
ATOM 7559 O O . ALA B 1 395 ? 17.375 3.889 24.062 1 89.44 395 ALA B O 1
ATOM 7560 N N . ARG B 1 396 ? 15.711 4.602 22.844 1 88.19 396 ARG B N 1
ATOM 7561 C CA . ARG B 1 396 ? 15.156 3.266 22.641 1 88.19 396 ARG B CA 1
ATOM 7562 C C . ARG B 1 396 ? 15.695 2.633 21.359 1 88.19 396 ARG B C 1
ATOM 7564 O O . ARG B 1 396 ? 15.234 1.572 20.938 1 88.19 396 ARG B O 1
ATOM 7571 N N . GLY B 1 397 ? 16.516 3.354 20.766 1 84.19 397 GLY B N 1
ATOM 7572 C CA . GLY B 1 397 ? 17.172 2.789 19.594 1 84.19 397 GLY B CA 1
ATOM 7573 C C . GLY B 1 397 ? 16.453 3.088 18.297 1 84.19 397 GLY B C 1
ATOM 7574 O O . GLY B 1 397 ? 16.75 2.486 17.266 1 84.19 397 GLY B O 1
ATOM 7575 N N . LEU B 1 398 ? 15.461 3.918 18.328 1 87.25 398 LEU B N 1
ATOM 7576 C CA . LEU B 1 398 ? 14.75 4.309 17.109 1 87.25 398 LEU B CA 1
ATOM 7577 C C . LEU B 1 398 ? 15.336 5.586 16.531 1 87.25 398 LEU B C 1
ATOM 7579 O O . LEU B 1 398 ? 15.727 6.492 17.266 1 87.25 398 LEU B O 1
ATOM 7583 N N . LYS B 1 399 ? 15.438 5.648 15.281 1 87.56 399 LYS B N 1
ATOM 7584 C CA . LYS B 1 399 ? 15.938 6.844 14.609 1 87.56 399 LYS B CA 1
ATOM 7585 C C . LYS B 1 399 ? 14.797 7.766 14.203 1 87.56 399 LYS B C 1
ATOM 7587 O O . LYS B 1 399 ? 13.977 7.414 13.352 1 87.56 399 LYS B O 1
ATOM 7592 N N . PRO B 1 400 ? 14.742 8.969 14.812 1 89.25 400 PRO B N 1
ATOM 7593 C CA . PRO B 1 400 ? 13.688 9.898 14.391 1 89.25 400 PRO B CA 1
ATOM 7594 C C . PRO B 1 400 ? 13.82 10.32 12.93 1 89.25 400 PRO B C 1
ATOM 7596 O O . PRO B 1 400 ? 14.914 10.289 12.367 1 89.25 400 PRO B O 1
ATOM 7599 N N . THR B 1 401 ? 12.781 10.68 12.383 1 88.94 401 THR B N 1
ATOM 7600 C CA . THR B 1 401 ? 12.789 11.117 10.992 1 88.94 401 THR B CA 1
ATOM 7601 C C . THR B 1 401 ? 13.023 12.625 10.906 1 88.94 401 THR B C 1
ATOM 7603 O O . THR B 1 401 ? 12.766 13.359 11.867 1 88.94 401 THR B O 1
ATOM 7606 N N . VAL B 1 402 ? 13.5 13.055 9.781 1 90.5 402 VAL B N 1
ATOM 7607 C CA . VAL B 1 402 ? 13.758 14.477 9.578 1 90.5 402 VAL B CA 1
ATOM 7608 C C . VAL B 1 402 ? 12.445 15.25 9.617 1 90.5 402 VAL B C 1
ATOM 7610 O O . VAL B 1 402 ? 12.414 16.406 10.031 1 90.5 402 VAL B O 1
ATOM 7613 N N . PHE B 1 403 ? 11.359 14.656 9.336 1 87.5 403 PHE B N 1
ATOM 7614 C CA . PHE B 1 403 ? 10.055 15.305 9.328 1 87.5 403 PHE B CA 1
ATOM 7615 C C . PHE B 1 403 ? 9.625 15.68 10.742 1 87.5 403 PHE B C 1
ATOM 7617 O O . PHE B 1 403 ? 9.023 16.734 10.953 1 87.5 403 PHE B O 1
ATOM 7624 N N . SER B 1 404 ? 9.922 14.781 11.664 1 90.69 404 SER B N 1
ATOM 7625 C CA . SER B 1 404 ? 9.609 15.078 13.055 1 90.69 404 SER B CA 1
ATOM 7626 C C . SER B 1 404 ? 10.391 16.297 13.555 1 90.69 404 SER B C 1
ATOM 7628 O O . SER B 1 404 ? 9.844 17.141 14.258 1 90.69 404 SER B O 1
ATOM 7630 N N . PHE B 1 405 ? 11.641 16.375 13.18 1 93.19 405 PHE B N 1
ATOM 7631 C CA . PHE B 1 405 ? 12.453 17.516 13.547 1 93.19 405 PHE B CA 1
ATOM 7632 C C . PHE B 1 405 ? 11.906 18.797 12.914 1 93.19 405 PHE B C 1
ATOM 7634 O O . PHE B 1 405 ? 11.812 19.828 13.578 1 93.19 405 PHE B O 1
ATOM 7641 N N . ASN B 1 406 ? 11.625 18.703 11.672 1 90.06 406 ASN B N 1
ATOM 7642 C CA . ASN B 1 406 ? 11.102 19.875 10.969 1 90.06 406 ASN B CA 1
ATOM 7643 C C . ASN B 1 406 ? 9.805 20.375 11.602 1 90.06 406 ASN B C 1
ATOM 7645 O O . ASN B 1 406 ? 9.555 21.578 11.641 1 90.06 406 ASN B O 1
ATOM 7649 N N . ALA B 1 407 ? 8.992 19.438 12.023 1 89 407 ALA B N 1
ATOM 7650 C CA . ALA B 1 407 ? 7.773 19.844 12.727 1 89 407 ALA B CA 1
ATOM 7651 C C . ALA B 1 407 ? 8.102 20.625 13.992 1 89 407 ALA B C 1
ATOM 7653 O O . ALA B 1 407 ? 7.445 21.625 14.297 1 89 407 ALA B O 1
ATOM 7654 N N . VAL B 1 408 ? 9.102 20.219 14.727 1 93.69 408 VAL B N 1
ATOM 7655 C CA . VAL B 1 408 ? 9.516 20.875 15.961 1 93.69 408 VAL B CA 1
ATOM 7656 C C . VAL B 1 408 ? 10.125 22.25 15.633 1 93.69 408 VAL B C 1
ATOM 7658 O O . VAL B 1 408 ? 9.891 23.219 16.344 1 93.69 408 VAL B O 1
ATOM 7661 N N . PHE B 1 409 ? 10.906 22.328 14.562 1 95 409 PHE B N 1
ATOM 7662 C CA . PHE B 1 409 ? 11.5 23.594 14.148 1 95 409 PHE B CA 1
ATOM 7663 C C . PHE B 1 409 ? 10.422 24.625 13.859 1 95 409 PHE B C 1
ATOM 7665 O O . PHE B 1 409 ? 10.562 25.797 14.227 1 95 409 PHE B O 1
ATOM 7672 N N . ARG B 1 410 ? 9.438 24.234 13.195 1 88.62 410 ARG B N 1
ATOM 7673 C CA . ARG B 1 410 ? 8.352 25.156 12.883 1 88.62 410 ARG B CA 1
ATOM 7674 C C . ARG B 1 410 ? 7.754 25.766 14.148 1 88.62 410 ARG B C 1
ATOM 7676 O O . ARG B 1 410 ? 7.504 26.969 14.211 1 88.62 410 ARG B O 1
ATOM 7683 N N . ILE B 1 411 ? 7.594 24.953 15.109 1 89.62 411 ILE B N 1
ATOM 7684 C CA . ILE B 1 411 ? 7.02 25.406 16.375 1 89.62 411 ILE B CA 1
ATOM 7685 C C . ILE B 1 411 ? 7.996 26.344 17.078 1 89.62 411 ILE B C 1
ATOM 7687 O O . ILE B 1 411 ? 7.594 27.359 17.625 1 89.62 411 ILE B O 1
ATOM 7691 N N . LEU B 1 412 ? 9.211 25.953 17.109 1 94.25 412 LEU B N 1
ATOM 7692 C CA . LEU B 1 412 ? 10.219 26.766 17.781 1 94.25 412 LEU B CA 1
ATOM 7693 C C . LEU B 1 412 ? 10.32 28.141 17.141 1 94.25 412 LEU B C 1
ATOM 7695 O O . LEU B 1 412 ? 10.438 29.141 17.844 1 94.25 412 LEU B O 1
ATOM 7699 N N . VAL B 1 413 ? 10.242 28.141 15.859 1 92.94 413 VAL B N 1
ATOM 7700 C CA . VAL B 1 413 ? 10.328 29.406 15.125 1 92.94 413 VAL B CA 1
ATOM 7701 C C . VAL B 1 413 ? 9.078 30.234 15.383 1 92.94 413 VAL B C 1
ATOM 7703 O O . VAL B 1 413 ? 9.164 31.438 15.617 1 92.94 413 VAL B O 1
ATOM 7706 N N . GLU B 1 414 ? 7.984 29.656 15.383 1 85.81 414 GLU B N 1
ATOM 7707 C CA . GLU B 1 414 ? 6.727 30.344 15.633 1 85.81 414 GLU B CA 1
ATOM 7708 C C . GLU B 1 414 ? 6.672 30.891 17.047 1 85.81 414 GLU B C 1
ATOM 7710 O O . GLU B 1 414 ? 6.098 31.953 17.297 1 85.81 414 GLU B O 1
ATOM 7715 N N . ASN B 1 415 ? 7.25 30.141 17.984 1 89.31 415 ASN B N 1
ATOM 7716 C CA . ASN B 1 415 ? 7.277 30.547 19.375 1 89.31 415 ASN B CA 1
ATOM 7717 C C . ASN B 1 415 ? 8.383 31.562 19.656 1 89.31 415 ASN B C 1
ATOM 7719 O O . ASN B 1 415 ? 8.508 32.062 20.766 1 89.31 415 ASN B O 1
ATOM 7723 N N . GLY B 1 416 ? 9.18 31.859 18.656 1 91.31 416 GLY B N 1
ATOM 7724 C CA . GLY B 1 416 ? 10.281 32.781 18.812 1 91.31 416 GLY B CA 1
ATOM 7725 C C . GLY B 1 416 ? 11.477 32.188 19.531 1 91.31 416 GLY B C 1
ATOM 7726 O O . GLY B 1 416 ? 12.352 32.906 20 1 91.31 416 GLY B O 1
ATOM 7727 N N . GLU B 1 417 ? 11.438 30.859 19.703 1 94.62 417 GLU B N 1
ATOM 7728 C CA . GLU B 1 417 ? 12.539 30.156 20.359 1 94.62 417 GLU B CA 1
ATOM 7729 C C . GLU B 1 417 ? 13.633 29.797 19.375 1 94.62 417 GLU B C 1
ATOM 7731 O O . GLU B 1 417 ? 13.992 28.625 19.234 1 94.62 417 GLU B O 1
ATOM 7736 N N . LEU B 1 418 ? 14.289 30.719 18.797 1 96.25 418 LEU B N 1
ATOM 7737 C CA . LEU B 1 418 ? 15.219 30.547 17.688 1 96.25 418 LEU B CA 1
ATOM 7738 C C . LEU B 1 418 ? 16.531 29.938 18.172 1 96.25 418 LEU B C 1
ATOM 7740 O O . LEU B 1 418 ? 17.141 29.125 17.469 1 96.25 418 LEU B O 1
ATOM 7744 N N . ASP B 1 419 ? 16.969 30.344 19.359 1 95.94 419 ASP B N 1
ATOM 7745 C CA . ASP B 1 419 ? 18.203 29.781 19.891 1 95.94 419 ASP B CA 1
ATOM 7746 C C . ASP B 1 419 ? 18.078 28.266 20.109 1 95.94 419 ASP B C 1
ATOM 7748 O O . ASP B 1 419 ? 19.016 27.516 19.844 1 95.94 419 ASP B O 1
ATOM 7752 N N . ARG B 1 420 ? 16.984 27.906 20.594 1 95.62 420 ARG B N 1
ATOM 7753 C CA . ARG B 1 420 ? 16.734 26.484 20.781 1 95.62 420 ARG B CA 1
ATOM 7754 C C . ARG B 1 420 ? 16.672 25.734 19.453 1 95.62 420 ARG B C 1
ATOM 7756 O O . ARG B 1 420 ? 17.094 24.594 19.344 1 95.62 420 ARG B O 1
ATOM 7763 N N . ALA B 1 421 ? 16.078 26.344 18.469 1 96.94 421 ALA B N 1
ATOM 7764 C CA . ALA B 1 421 ? 16 25.766 17.125 1 96.94 421 ALA B CA 1
ATOM 7765 C C . ALA B 1 421 ? 17.406 25.5 16.562 1 96.94 421 ALA B C 1
ATOM 7767 O O . ALA B 1 421 ? 17.656 24.438 15.992 1 96.94 421 ALA B O 1
ATOM 7768 N N . ILE B 1 422 ? 18.281 26.5 16.734 1 96.81 422 ILE B N 1
ATOM 7769 C CA . ILE B 1 422 ? 19.656 26.375 16.25 1 96.81 422 ILE B CA 1
ATOM 7770 C C . ILE B 1 422 ? 20.359 25.234 17 1 96.81 422 ILE B C 1
ATOM 7772 O O . ILE B 1 422 ? 21.078 24.438 16.391 1 96.81 422 ILE B O 1
ATOM 7776 N N . LEU B 1 423 ? 20.141 25.203 18.266 1 96.25 423 LEU B N 1
ATOM 7777 C CA . LEU B 1 423 ? 20.766 24.172 19.094 1 96.25 423 LEU B CA 1
ATOM 7778 C C . LEU B 1 423 ? 20.312 22.781 18.672 1 96.25 423 LEU B C 1
ATOM 7780 O O . LEU B 1 423 ? 21.125 21.859 18.562 1 96.25 423 LEU B O 1
ATOM 7784 N N . LEU B 1 424 ? 19.016 22.625 18.516 1 96.19 424 LEU B N 1
ATOM 7785 C CA . LEU B 1 424 ? 18.469 21.344 18.125 1 96.19 424 LEU B CA 1
ATOM 7786 C C . LEU B 1 424 ? 19 20.906 16.766 1 96.19 424 LEU B C 1
ATOM 7788 O O . LEU B 1 424 ? 19.266 19.734 16.547 1 96.19 424 LEU B O 1
ATOM 7792 N N . LEU B 1 425 ? 19.078 21.844 15.867 1 96.81 425 LEU B N 1
ATOM 7793 C CA . LEU B 1 425 ? 19.625 21.578 14.539 1 96.81 425 LEU B CA 1
ATOM 7794 C C . LEU B 1 425 ? 21.031 21 14.633 1 96.81 425 LEU B C 1
ATOM 7796 O O . LEU B 1 425 ? 21.359 20.047 13.938 1 96.81 425 LEU B O 1
ATOM 7800 N N . LYS B 1 426 ? 21.812 21.531 15.484 1 94.31 426 LYS B N 1
ATOM 7801 C CA . LYS B 1 426 ? 23.188 21.094 15.664 1 94.31 426 LYS B CA 1
ATOM 7802 C C . LYS B 1 426 ? 23.25 19.719 16.328 1 94.31 426 LYS B C 1
ATOM 7804 O O . LYS B 1 426 ? 24.203 18.969 16.141 1 94.31 426 LYS B O 1
ATOM 7809 N N . GLN B 1 427 ? 22.234 19.359 17.047 1 93.94 427 GLN B N 1
ATOM 7810 C CA . GLN B 1 427 ? 22.188 18.094 17.781 1 93.94 427 GLN B CA 1
ATOM 7811 C C . GLN B 1 427 ? 21.672 16.969 16.891 1 93.94 427 GLN B C 1
ATOM 7813 O O . GLN B 1 427 ? 21.812 15.789 17.234 1 93.94 427 GLN B O 1
ATOM 7818 N N . MET B 1 428 ? 21.016 17.25 15.781 1 94.06 428 MET B N 1
ATOM 7819 C CA . MET B 1 428 ? 20.344 16.266 14.922 1 94.06 428 MET B CA 1
ATOM 7820 C C . MET B 1 428 ? 21.297 15.133 14.555 1 94.06 428 MET B C 1
ATOM 7822 O O . MET B 1 428 ? 20.938 13.961 14.633 1 94.06 428 MET B O 1
ATOM 7826 N N . PRO B 1 429 ? 22.578 15.445 14.18 1 90.5 429 PRO B N 1
ATOM 7827 C CA . PRO B 1 429 ? 23.484 14.352 13.805 1 90.5 429 PRO B CA 1
ATOM 7828 C C . PRO B 1 429 ? 23.781 13.398 14.961 1 90.5 429 PRO B C 1
ATOM 7830 O O . PRO B 1 429 ? 23.969 12.203 14.742 1 90.5 429 PRO B O 1
ATOM 7833 N N . GLN B 1 430 ? 23.781 13.891 16.141 1 90.31 430 GLN B N 1
ATOM 7834 C CA . GLN B 1 430 ? 24 13.055 17.312 1 90.31 430 GLN B CA 1
ATOM 7835 C C . GLN B 1 430 ? 22.812 12.117 17.547 1 90.31 430 GLN B C 1
ATOM 7837 O O . GLN B 1 430 ? 22.953 11.094 18.219 1 90.31 430 GLN B O 1
ATOM 7842 N N . MET B 1 431 ? 21.766 12.477 17 1 89.88 431 MET B N 1
ATOM 7843 C CA . MET B 1 431 ? 20.578 11.633 17.109 1 89.88 431 MET B CA 1
ATOM 7844 C C . MET B 1 431 ? 20.375 10.789 15.844 1 89.88 431 MET B C 1
ATOM 7846 O O . MET B 1 431 ? 19.281 10.297 15.586 1 89.88 431 MET B O 1
ATOM 7850 N N . ASP B 1 432 ? 21.391 10.742 15.07 1 85.5 432 ASP B N 1
ATOM 7851 C CA . ASP B 1 432 ? 21.469 9.898 13.883 1 85.5 432 ASP B CA 1
ATOM 7852 C C . ASP B 1 432 ? 20.516 10.383 12.797 1 85.5 432 ASP B C 1
ATOM 7854 O O . ASP B 1 432 ? 19.875 9.57 12.117 1 85.5 432 ASP B O 1
ATOM 7858 N N . CYS B 1 433 ? 20.281 11.625 12.734 1 89.06 433 CYS B N 1
ATOM 7859 C CA . CYS B 1 433 ? 19.469 12.25 11.695 1 89.06 433 CYS B CA 1
ATOM 7860 C C . CYS B 1 433 ? 20.141 13.516 11.172 1 89.06 433 CYS B C 1
ATOM 7862 O O . CYS B 1 433 ? 20.656 14.32 11.945 1 89.06 433 CYS B O 1
ATOM 7864 N N . LEU B 1 434 ? 20.219 13.617 9.922 1 88.75 434 LEU B N 1
ATOM 7865 C CA . LEU B 1 434 ? 20.828 14.797 9.32 1 88.75 434 LEU B CA 1
ATOM 7866 C C . LEU B 1 434 ? 19.766 15.789 8.867 1 88.75 434 LEU B C 1
ATOM 7868 O O . LEU B 1 434 ? 18.703 15.391 8.359 1 88.75 434 LEU B O 1
ATOM 7872 N N . PRO B 1 435 ? 20.062 17.078 9.078 1 91.62 435 PRO B N 1
ATOM 7873 C CA . PRO B 1 435 ? 19.109 18.078 8.586 1 91.62 435 PRO B CA 1
ATOM 7874 C C . PRO B 1 435 ? 19 18.094 7.062 1 91.62 435 PRO B C 1
ATOM 7876 O O . PRO B 1 435 ? 19.984 17.797 6.371 1 91.62 435 PRO B O 1
ATOM 7879 N N . ASN B 1 436 ? 17.875 18.328 6.688 1 87.5 436 ASN B N 1
ATOM 7880 C CA . ASN B 1 436 ? 17.656 18.5 5.254 1 87.5 436 ASN B CA 1
ATOM 7881 C C . ASN B 1 436 ? 17.406 19.953 4.887 1 87.5 436 ASN B C 1
ATOM 7883 O O . ASN B 1 436 ? 17.578 20.844 5.719 1 87.5 436 ASN B O 1
ATOM 7887 N N . PHE B 1 437 ? 17.109 20.234 3.596 1 87.31 437 PHE B N 1
ATOM 7888 C CA . PHE B 1 437 ? 16.906 21.594 3.107 1 87.31 437 PHE B CA 1
ATOM 7889 C C . PHE B 1 437 ? 15.812 22.312 3.895 1 87.31 437 PHE B C 1
ATOM 7891 O O . PHE B 1 437 ? 15.969 23.469 4.277 1 87.31 437 PHE B O 1
ATOM 7898 N N . MET B 1 438 ? 14.758 21.594 4.145 1 88 438 MET B N 1
ATOM 7899 C CA . MET B 1 438 ? 13.625 22.172 4.848 1 88 438 MET B CA 1
ATOM 7900 C C . MET B 1 438 ? 14 22.547 6.281 1 88 438 MET B C 1
ATOM 7902 O O . MET B 1 438 ? 13.484 23.516 6.832 1 88 438 MET B O 1
ATOM 7906 N N . SER B 1 439 ? 14.82 21.766 6.902 1 92.69 439 SER B N 1
ATOM 7907 C CA . SER B 1 439 ? 15.297 22.062 8.25 1 92.69 439 SER B CA 1
ATOM 7908 C C . SER B 1 439 ? 15.984 23.422 8.305 1 92.69 439 SER B C 1
ATOM 7910 O O . SER B 1 439 ? 15.633 24.281 9.117 1 92.69 439 SER B O 1
ATOM 7912 N N . TYR B 1 440 ? 16.922 23.578 7.418 1 92.94 440 TYR B N 1
ATOM 7913 C CA . TYR B 1 440 ? 17.656 24.844 7.348 1 92.94 440 TYR B CA 1
ATOM 7914 C C . TYR B 1 440 ? 16.734 25.984 6.957 1 92.94 440 TYR B C 1
ATOM 7916 O O . TYR B 1 440 ? 16.766 27.062 7.574 1 92.94 440 TYR B O 1
ATOM 7924 N N . ASN B 1 441 ? 15.992 25.719 5.949 1 90.5 441 ASN B N 1
ATOM 7925 C CA . ASN B 1 441 ? 15.109 26.75 5.418 1 90.5 441 ASN B CA 1
ATOM 7926 C C . ASN B 1 441 ? 14.18 27.297 6.5 1 90.5 441 ASN B C 1
ATOM 7928 O O . ASN B 1 441 ? 14.008 28.516 6.609 1 90.5 441 ASN B O 1
ATOM 7932 N N . THR B 1 442 ? 13.594 26.453 7.277 1 90.94 442 THR B N 1
ATOM 7933 C CA . THR B 1 442 ? 12.648 26.859 8.32 1 90.94 442 THR B CA 1
ATOM 7934 C C . THR B 1 442 ? 13.336 27.75 9.359 1 90.94 442 THR B C 1
ATOM 7936 O O . THR B 1 442 ? 12.812 28.797 9.727 1 90.94 442 THR B O 1
ATOM 7939 N N . ILE B 1 443 ? 14.508 27.375 9.781 1 95.62 443 ILE B N 1
ATOM 7940 C CA . ILE B 1 443 ? 15.211 28.094 10.836 1 95.62 443 ILE B CA 1
ATOM 7941 C C . ILE B 1 443 ? 15.773 29.406 10.289 1 95.62 443 ILE B C 1
ATOM 7943 O O . ILE B 1 443 ? 15.641 30.453 10.914 1 95.62 443 ILE B O 1
ATOM 7947 N N . ILE B 1 444 ? 16.375 29.344 9.117 1 95.38 444 ILE B N 1
ATOM 7948 C CA . ILE B 1 444 ? 16.984 30.531 8.516 1 95.38 444 ILE B CA 1
ATOM 7949 C C . ILE B 1 444 ? 15.914 31.578 8.227 1 95.38 444 ILE B C 1
ATOM 7951 O O . ILE B 1 444 ? 16.109 32.75 8.531 1 95.38 444 ILE B O 1
ATOM 7955 N N . CYS B 1 445 ? 14.852 31.203 7.664 1 91.31 445 CYS B N 1
ATOM 7956 C CA . CYS B 1 445 ? 13.773 32.156 7.387 1 91.31 445 CYS B CA 1
ATOM 7957 C C . CYS B 1 445 ? 13.211 32.75 8.68 1 91.31 445 CYS B C 1
ATOM 7959 O O . CYS B 1 445 ? 12.852 33.906 8.727 1 91.31 445 CYS B O 1
ATOM 7961 N N . GLY B 1 446 ? 13.117 31.906 9.68 1 92.69 446 GLY B N 1
ATOM 7962 C CA . GLY B 1 446 ? 12.711 32.406 10.984 1 92.69 446 GLY B CA 1
ATOM 7963 C C . GLY B 1 446 ? 13.672 33.438 11.547 1 92.69 446 GLY B C 1
ATOM 7964 O O . GLY B 1 446 ? 13.25 34.438 12.133 1 92.69 446 GLY B O 1
ATOM 7965 N N . LEU B 1 447 ? 14.938 33.219 11.352 1 95 447 LEU B N 1
ATOM 7966 C CA . LEU B 1 447 ? 15.977 34.125 11.844 1 95 447 LEU B CA 1
ATOM 7967 C C . LEU B 1 447 ? 15.977 35.438 11.062 1 95 447 LEU B C 1
ATOM 7969 O O . LEU B 1 447 ? 16.234 36.5 11.633 1 95 447 LEU B O 1
ATOM 7973 N N . CYS B 1 448 ? 15.656 35.344 9.812 1 92.25 448 CYS B N 1
ATOM 7974 C CA . CYS B 1 448 ? 15.617 36.531 8.969 1 92.25 448 CYS B CA 1
ATOM 7975 C C . CYS B 1 448 ? 14.516 37.469 9.414 1 92.25 448 CYS B C 1
ATOM 7977 O O . CYS B 1 448 ? 14.617 38.688 9.219 1 92.25 448 CYS B O 1
ATOM 7979 N N . MET B 1 449 ? 13.562 36.938 9.984 1 87.81 449 MET B N 1
ATOM 7980 C CA . MET B 1 449 ? 12.438 37.75 10.438 1 87.81 449 MET B CA 1
ATOM 7981 C C . MET B 1 449 ? 12.719 38.344 11.812 1 87.81 449 MET B C 1
ATOM 7983 O O . MET B 1 449 ? 12.055 39.281 12.234 1 87.81 449 MET B O 1
ATOM 7987 N N . ALA B 1 450 ? 13.656 37.781 12.461 1 91 450 ALA B N 1
ATOM 7988 C CA . ALA B 1 450 ? 14.008 38.281 13.789 1 91 450 ALA B CA 1
ATOM 7989 C C . ALA B 1 450 ? 15.078 39.375 13.711 1 91 450 ALA B C 1
ATOM 7991 O O . ALA B 1 450 ? 15.984 39.312 12.875 1 91 450 ALA B O 1
ATOM 7992 N N . LYS B 1 451 ? 14.898 40.469 14.422 1 86.19 451 LYS B N 1
ATOM 7993 C CA . LYS B 1 451 ? 15.828 41.594 14.383 1 86.19 451 LYS B CA 1
ATOM 7994 C C . LYS B 1 451 ? 17.172 41.219 14.977 1 86.19 451 LYS B C 1
ATOM 7996 O O . LYS B 1 451 ? 17.25 40.594 16.047 1 86.19 451 LYS B O 1
ATOM 8001 N N . GLY B 1 452 ? 18.312 41.562 14.305 1 87.94 452 GLY B N 1
ATOM 8002 C CA . GLY B 1 452 ? 19.656 41.469 14.836 1 87.94 452 GLY B CA 1
ATOM 8003 C C . GLY B 1 452 ? 20.203 40.062 14.797 1 87.94 452 GLY B C 1
ATOM 8004 O O . GLY B 1 452 ? 21.109 39.719 15.562 1 87.94 452 GLY B O 1
ATOM 8005 N N . ARG B 1 453 ? 19.641 39.188 14.008 1 93.69 453 ARG B N 1
ATOM 8006 C CA . ARG B 1 453 ? 20.062 37.781 14.047 1 93.69 453 ARG B CA 1
ATOM 8007 C C . ARG B 1 453 ? 20.719 37.375 12.734 1 93.69 453 ARG B C 1
ATOM 8009 O O . ARG B 1 453 ? 20.891 36.188 12.461 1 93.69 453 ARG B O 1
ATOM 8016 N N . MET B 1 454 ? 21.188 38.281 11.883 1 93.38 454 MET B N 1
ATOM 8017 C CA . MET B 1 454 ? 21.672 37.969 10.539 1 93.38 454 MET B CA 1
ATOM 8018 C C . MET B 1 454 ? 23.031 37.281 10.594 1 93.38 454 MET B C 1
ATOM 8020 O O . MET B 1 454 ? 23.391 36.562 9.664 1 93.38 454 MET B O 1
ATOM 8024 N N . GLN B 1 455 ? 23.766 37.5 11.656 1 93.62 455 GLN B N 1
ATOM 8025 C CA . GLN B 1 455 ? 25.016 36.75 11.789 1 93.62 455 GLN B CA 1
ATOM 8026 C C . GLN B 1 455 ? 24.734 35.25 11.906 1 93.62 455 GLN B C 1
ATOM 8028 O O . GLN B 1 455 ? 25.453 34.438 11.32 1 93.62 455 GLN B O 1
ATOM 8033 N N . ASP B 1 456 ? 23.781 34.906 12.75 1 95.75 456 ASP B N 1
ATOM 8034 C CA . ASP B 1 456 ? 23.359 33.531 12.859 1 95.75 456 ASP B CA 1
ATOM 8035 C C . ASP B 1 456 ? 22.906 32.969 11.5 1 95.75 456 ASP B C 1
ATOM 8037 O O . ASP B 1 456 ? 23.156 31.812 11.18 1 95.75 456 ASP B O 1
ATOM 8041 N N . VAL B 1 457 ? 22.172 33.781 10.742 1 96.5 457 VAL B N 1
ATOM 8042 C CA . VAL B 1 457 ? 21.703 33.438 9.414 1 96.5 457 VAL B CA 1
ATOM 8043 C C . VAL B 1 457 ? 22.891 33.062 8.523 1 96.5 457 VAL B C 1
ATOM 8045 O O . VAL B 1 457 ? 22.875 32.031 7.848 1 96.5 457 VAL B O 1
ATOM 8048 N N . GLU B 1 458 ? 23.891 33.906 8.516 1 94.88 458 GLU B N 1
ATOM 8049 C CA . GLU B 1 458 ? 25.062 33.688 7.68 1 94.88 458 GLU B CA 1
ATOM 8050 C C . GLU B 1 458 ? 25.781 32.375 8.078 1 94.88 458 GLU B C 1
ATOM 8052 O O . GLU B 1 458 ? 26.234 31.641 7.211 1 94.88 458 GLU B O 1
ATOM 8057 N N . ASP B 1 459 ? 25.859 32.156 9.344 1 95.81 459 ASP B N 1
ATOM 8058 C CA . ASP B 1 459 ? 26.5 30.922 9.82 1 95.81 459 ASP B CA 1
ATOM 8059 C C . ASP B 1 459 ? 25.75 29.688 9.344 1 95.81 459 ASP B C 1
ATOM 8061 O O . ASP B 1 459 ? 26.359 28.703 8.922 1 95.81 459 ASP B O 1
ATOM 8065 N N . LEU B 1 460 ? 24.469 29.719 9.453 1 96.19 460 LEU B N 1
ATOM 8066 C CA . LEU B 1 460 ? 23.641 28.578 9.078 1 96.19 460 LEU B CA 1
ATOM 8067 C C . LEU B 1 460 ? 23.625 28.391 7.566 1 96.19 460 LEU B C 1
ATOM 8069 O O . LEU B 1 460 ? 23.562 27.25 7.082 1 96.19 460 LEU B O 1
ATOM 8073 N N . VAL B 1 461 ? 23.625 29.5 6.859 1 95.38 461 VAL B N 1
ATOM 8074 C CA . VAL B 1 461 ? 23.688 29.422 5.402 1 95.38 461 VAL B CA 1
ATOM 8075 C C . VAL B 1 461 ? 24.969 28.734 4.977 1 95.38 461 VAL B C 1
ATOM 8077 O O . VAL B 1 461 ? 24.969 27.891 4.062 1 95.38 461 VAL B O 1
ATOM 8080 N N . ASP B 1 462 ? 26.016 29.078 5.582 1 94.62 462 ASP B N 1
ATOM 8081 C CA . ASP B 1 462 ? 27.281 28.438 5.285 1 94.62 462 ASP B CA 1
ATOM 8082 C C . ASP B 1 462 ? 27.219 26.938 5.562 1 94.62 462 ASP B C 1
ATOM 8084 O O . ASP B 1 462 ? 27.734 26.141 4.781 1 94.62 462 ASP B O 1
ATOM 8088 N N . CYS B 1 463 ? 26.625 26.562 6.645 1 93.38 463 CYS B N 1
ATOM 8089 C CA . CYS B 1 463 ? 26.469 25.156 6.992 1 93.38 463 CYS B CA 1
ATOM 8090 C C . CYS B 1 463 ? 25.609 24.438 5.965 1 93.38 463 CYS B C 1
ATOM 8092 O O . CYS B 1 463 ? 25.906 23.297 5.586 1 93.38 463 CYS B O 1
ATOM 8094 N N . MET B 1 464 ? 24.516 25.031 5.613 1 93.06 464 MET B N 1
ATOM 8095 C CA . MET B 1 464 ? 23.594 24.453 4.637 1 93.06 464 MET B CA 1
ATOM 8096 C C . MET B 1 464 ? 24.297 24.172 3.318 1 93.06 464 MET B C 1
ATOM 8098 O O . MET B 1 464 ? 24.125 23.094 2.74 1 93.06 464 MET B O 1
ATOM 8102 N N . ILE B 1 465 ? 25.141 25.078 2.877 1 91.56 465 ILE B N 1
ATOM 8103 C CA . ILE B 1 465 ? 25.859 24.953 1.612 1 91.56 465 ILE B CA 1
ATOM 8104 C C . ILE B 1 465 ? 26.906 23.844 1.728 1 91.56 465 ILE B C 1
ATOM 8106 O O . ILE B 1 465 ? 27.078 23.047 0.803 1 91.56 465 ILE B O 1
ATOM 8110 N N . ARG B 1 466 ? 27.516 23.781 2.791 1 89.94 466 ARG B N 1
ATOM 8111 C CA . ARG B 1 466 ? 28.531 22.75 3.018 1 89.94 466 ARG B CA 1
ATOM 8112 C C . ARG B 1 466 ? 27.891 21.359 3.035 1 89.94 466 ARG B C 1
ATOM 8114 O O . ARG B 1 466 ? 28.531 20.375 2.672 1 89.94 466 ARG B O 1
ATOM 8121 N N . SER B 1 467 ? 26.672 21.344 3.473 1 86.44 467 SER B N 1
ATOM 8122 C CA . SER B 1 467 ? 25.953 20.078 3.533 1 86.44 467 SER B CA 1
ATOM 8123 C C . SER B 1 467 ? 25.391 19.688 2.17 1 86.44 467 SER B C 1
ATOM 8125 O O . SER B 1 467 ? 24.703 18.672 2.037 1 86.44 467 SER B O 1
ATOM 8127 N N . GLY B 1 468 ? 25.594 20.594 1.162 1 79.69 468 GLY B N 1
ATOM 8128 C CA . GLY B 1 468 ? 25.25 20.234 -0.205 1 79.69 468 GLY B CA 1
ATOM 8129 C C . GLY B 1 468 ? 23.922 20.797 -0.66 1 79.69 468 GLY B C 1
ATOM 8130 O O . GLY B 1 468 ? 23.406 20.406 -1.714 1 79.69 468 GLY B O 1
ATOM 8131 N N . HIS B 1 469 ? 23.312 21.641 0.153 1 85.19 469 HIS B N 1
ATOM 8132 C CA . HIS B 1 469 ? 22.031 22.219 -0.215 1 85.19 469 HIS B CA 1
ATOM 8133 C C . HIS B 1 469 ? 22.219 23.578 -0.902 1 85.19 469 HIS B C 1
ATOM 8135 O O . HIS B 1 469 ? 23.109 24.344 -0.542 1 85.19 469 HIS B O 1
ATOM 8141 N N . ASN B 1 470 ? 21.422 23.812 -1.927 1 83 470 ASN B N 1
ATOM 8142 C CA . ASN B 1 470 ? 21.438 25.094 -2.633 1 83 470 ASN B CA 1
ATOM 8143 C C . ASN B 1 470 ? 20.203 25.938 -2.318 1 83 470 ASN B C 1
ATOM 8145 O O . ASN B 1 470 ? 19.234 25.422 -1.756 1 83 470 ASN B O 1
ATOM 8149 N N . PHE B 1 471 ? 20.375 27.219 -2.711 1 85.94 471 PHE B N 1
ATOM 8150 C CA . PHE B 1 471 ? 19.266 28.125 -2.439 1 85.94 471 PHE B CA 1
ATOM 8151 C C . PHE B 1 471 ? 18.109 27.875 -3.389 1 85.94 471 PHE B C 1
ATOM 8153 O O . PHE B 1 471 ? 18.312 27.562 -4.566 1 85.94 471 PHE B O 1
ATOM 8160 N N . ASP B 1 472 ? 17.031 27.875 -2.793 1 79.12 472 ASP B N 1
ATOM 8161 C CA . ASP B 1 472 ? 15.828 27.938 -3.627 1 79.12 472 ASP B CA 1
ATOM 8162 C C . ASP B 1 472 ? 15.188 29.312 -3.578 1 79.12 472 ASP B C 1
ATOM 8164 O O . ASP B 1 472 ? 15.727 30.234 -2.965 1 79.12 472 ASP B O 1
ATOM 8168 N N . PHE B 1 473 ? 14.133 29.547 -4.289 1 77 473 PHE B N 1
ATOM 8169 C CA . PHE B 1 473 ? 13.461 30.844 -4.359 1 77 473 PHE B CA 1
ATOM 8170 C C . PHE B 1 473 ? 13.086 31.328 -2.965 1 77 473 PHE B C 1
ATOM 8172 O O . PHE B 1 473 ? 13.258 32.5 -2.648 1 77 473 PHE B O 1
ATOM 8179 N N . THR B 1 474 ? 12.555 30.422 -2.172 1 76.56 474 THR B N 1
ATOM 8180 C CA . THR B 1 474 ? 12.094 30.797 -0.835 1 76.56 474 THR B CA 1
ATOM 8181 C C . THR B 1 474 ? 13.266 31.281 0.018 1 76.56 474 THR B C 1
ATOM 8183 O O . THR B 1 474 ? 13.133 32.281 0.75 1 76.56 474 THR B O 1
ATOM 8186 N N . MET B 1 475 ? 14.32 30.609 -0.094 1 85.75 475 MET B N 1
ATOM 8187 C CA . MET B 1 475 ? 15.508 31 0.664 1 85.75 475 MET B CA 1
ATOM 8188 C C . MET B 1 475 ? 16 32.375 0.238 1 85.75 475 MET B C 1
ATOM 8190 O O . MET B 1 475 ? 16.297 33.219 1.083 1 85.75 475 MET B O 1
ATOM 8194 N N . TYR B 1 476 ? 16.062 32.594 -1.017 1 85.75 476 TYR B N 1
ATOM 8195 C CA . TYR B 1 476 ? 16.469 33.906 -1.522 1 85.75 476 TYR B CA 1
ATOM 8196 C C . TYR B 1 476 ? 15.547 35 -1.023 1 85.75 476 TYR B C 1
ATOM 8198 O O . TYR B 1 476 ? 16 36.062 -0.626 1 85.75 476 TYR B O 1
ATOM 8206 N N . SER B 1 477 ? 14.328 34.688 -1.059 1 81.31 477 SER B N 1
ATOM 8207 C CA . SER B 1 477 ? 13.336 35.656 -0.63 1 81.31 477 SER B CA 1
ATOM 8208 C C . SER B 1 477 ? 13.5 36 0.85 1 81.31 477 SER B C 1
ATOM 8210 O O . SER B 1 477 ? 13.383 37.156 1.245 1 81.31 477 SER B O 1
ATOM 8212 N N . CYS B 1 478 ? 13.727 35 1.639 1 87.25 478 CYS B N 1
ATOM 8213 C CA . CYS B 1 478 ? 13.93 35.219 3.068 1 87.25 478 CYS B CA 1
ATOM 8214 C C . CYS B 1 478 ? 15.188 36.031 3.332 1 87.25 478 CYS B C 1
ATOM 8216 O O . CYS B 1 478 ? 15.188 36.938 4.16 1 87.25 478 CYS B O 1
ATOM 8218 N N . LEU B 1 479 ? 16.203 35.719 2.635 1 90.75 479 LEU B N 1
ATOM 8219 C CA . LEU B 1 479 ? 17.469 36.406 2.803 1 90.75 479 LEU B CA 1
ATOM 8220 C C . LEU B 1 479 ? 17.344 37.875 2.377 1 90.75 479 LEU B C 1
ATOM 8222 O O . LEU B 1 479 ? 17.859 38.781 3.045 1 90.75 479 LEU B O 1
ATOM 8226 N N . LEU B 1 480 ? 16.688 38 1.287 1 87.12 480 LEU B N 1
ATOM 8227 C CA . LEU B 1 480 ? 16.453 39.344 0.794 1 87.12 480 LEU B CA 1
ATOM 8228 C C . LEU B 1 480 ? 15.703 40.188 1.83 1 87.12 480 LEU B C 1
ATOM 8230 O O . LEU B 1 480 ? 16.094 41.312 2.123 1 87.12 480 LEU B O 1
ATOM 8234 N N . LYS B 1 481 ? 14.672 39.656 2.359 1 83.75 481 LYS B N 1
ATOM 8235 C CA . LYS B 1 481 ? 13.891 40.344 3.383 1 83.75 481 LYS B CA 1
ATOM 8236 C C . LYS B 1 481 ? 14.727 40.625 4.629 1 83.75 481 LYS B C 1
ATOM 8238 O O . LYS B 1 481 ? 14.641 41.688 5.227 1 83.75 481 LYS B O 1
ATOM 8243 N N . GLY B 1 482 ? 15.492 39.688 5.023 1 88.31 482 GLY B N 1
ATOM 8244 C CA . GLY B 1 482 ? 16.344 39.812 6.195 1 88.31 482 GLY B CA 1
ATOM 8245 C C . GLY B 1 482 ? 17.375 40.906 6.055 1 88.31 482 GLY B C 1
ATOM 8246 O O . GLY B 1 482 ? 17.531 41.75 6.957 1 88.31 482 GLY B O 1
ATOM 8247 N N . TYR B 1 483 ? 18.031 40.969 4.992 1 88.5 483 TYR B N 1
ATOM 8248 C CA . TYR B 1 483 ? 19.062 41.969 4.762 1 88.5 483 TYR B CA 1
ATOM 8249 C C . TYR B 1 483 ? 18.438 43.375 4.621 1 88.5 483 TYR B C 1
ATOM 8251 O O . TYR B 1 483 ? 19.031 44.375 5.027 1 88.5 483 TYR B O 1
ATOM 8259 N N . CYS B 1 484 ? 17.297 43.375 4.027 1 81.62 484 CYS B N 1
ATOM 8260 C CA . CYS B 1 484 ? 16.594 44.656 3.906 1 81.62 484 CYS B CA 1
ATOM 8261 C C . CYS B 1 484 ? 16.234 45.219 5.277 1 81.62 484 CYS B C 1
ATOM 8263 O O . CYS B 1 484 ? 16.391 46.406 5.52 1 81.62 484 CYS B O 1
ATOM 8265 N N . GLU B 1 485 ? 15.75 44.344 6.105 1 81 485 GLU B N 1
ATOM 8266 C CA . GLU B 1 485 ? 15.383 44.75 7.453 1 81 485 GLU B CA 1
ATOM 8267 C C . GLU B 1 485 ? 16.609 45.219 8.242 1 81 485 GLU B C 1
ATOM 8269 O O . GLU B 1 485 ? 16.516 46.094 9.078 1 81 485 GLU B O 1
ATOM 8274 N N . GLU B 1 486 ? 17.672 44.594 7.984 1 84.19 486 GLU B N 1
ATOM 8275 C CA . GLU B 1 486 ? 18.922 44.938 8.664 1 84.19 486 GLU B CA 1
ATOM 8276 C C . GLU B 1 486 ? 19.516 46.188 8.086 1 84.19 486 GLU B C 1
ATOM 8278 O O . GLU B 1 486 ? 20.328 46.875 8.734 1 84.19 486 GLU B O 1
ATOM 8283 N N . GLY B 1 487 ? 19.125 46.625 6.863 1 77.88 487 GLY B N 1
ATOM 8284 C CA . GLY B 1 487 ? 19.641 47.812 6.199 1 77.88 487 GLY B CA 1
ATOM 8285 C C . GLY B 1 487 ? 20.953 47.562 5.473 1 77.88 487 GLY B C 1
ATOM 8286 O O . GLY B 1 487 ? 21.719 48.5 5.203 1 77.88 487 GLY B O 1
ATOM 8287 N N . ASN B 1 488 ? 21.281 46.344 5.305 1 86.62 488 ASN B N 1
ATOM 8288 C CA . ASN B 1 488 ? 22.484 45.969 4.57 1 86.62 488 ASN B CA 1
ATOM 8289 C C . ASN B 1 488 ? 22.266 46 3.062 1 86.62 488 ASN B C 1
ATOM 8291 O O . ASN B 1 488 ? 22.016 44.938 2.447 1 86.62 488 ASN B O 1
ATOM 8295 N N . VAL B 1 489 ? 22.453 47.062 2.455 1 82.44 489 VAL B N 1
ATOM 8296 C CA . VAL B 1 489 ? 22.125 47.312 1.055 1 82.44 489 VAL B CA 1
ATOM 8297 C C . VAL B 1 489 ? 23.031 46.438 0.158 1 82.44 489 VAL B C 1
ATOM 8299 O O . VAL B 1 489 ? 22.578 45.938 -0.879 1 82.44 489 VAL B O 1
ATOM 8302 N N . GLU B 1 490 ? 24.234 46.312 0.556 1 86 490 GLU B N 1
ATOM 8303 C CA . GLU B 1 490 ? 25.172 45.531 -0.248 1 86 490 GLU B CA 1
ATOM 8304 C C . GLU B 1 490 ? 24.688 44.094 -0.42 1 86 490 GLU B C 1
ATOM 8306 O O . GLU B 1 490 ? 24.656 43.594 -1.538 1 86 490 GLU B O 1
ATOM 8311 N N . ASN B 1 491 ? 24.359 43.562 0.661 1 90.31 491 ASN B N 1
ATOM 8312 C CA . ASN B 1 491 ? 23.906 42.188 0.601 1 90.31 491 ASN B CA 1
ATOM 8313 C C . ASN B 1 491 ? 22.562 42.062 -0.094 1 90.31 491 ASN B C 1
ATOM 8315 O O . ASN B 1 491 ? 22.281 41.062 -0.758 1 90.31 491 ASN B O 1
ATOM 8319 N N . VAL B 1 492 ? 21.688 42.969 0.058 1 87.5 492 VAL B N 1
ATOM 8320 C CA . VAL B 1 492 ? 20.406 43 -0.64 1 87.5 492 VAL B CA 1
ATOM 8321 C C . VAL B 1 492 ? 20.641 42.938 -2.148 1 87.5 492 VAL B C 1
ATOM 8323 O O . VAL B 1 492 ? 20 42.156 -2.85 1 87.5 492 VAL B O 1
ATOM 8326 N N . MET B 1 493 ? 21.547 43.781 -2.58 1 84.12 493 MET B N 1
ATOM 8327 C CA . MET B 1 493 ? 21.828 43.844 -4.012 1 84.12 493 MET B CA 1
ATOM 8328 C C . MET B 1 493 ? 22.484 42.531 -4.488 1 84.12 493 MET B C 1
ATOM 8330 O O . MET B 1 493 ? 22.203 42.094 -5.598 1 84.12 493 MET B O 1
ATOM 8334 N N . ARG B 1 494 ? 23.266 42.031 -3.691 1 88.75 494 ARG B N 1
ATOM 8335 C CA . ARG B 1 494 ? 23.938 40.781 -4.039 1 88.75 494 ARG B CA 1
ATOM 8336 C C . ARG B 1 494 ? 22.922 39.656 -4.215 1 88.75 494 ARG B C 1
ATOM 8338 O O . ARG B 1 494 ? 22.953 38.938 -5.207 1 88.75 494 ARG B O 1
ATOM 8345 N N . ILE B 1 495 ? 22.047 39.5 -3.232 1 90.19 495 ILE B N 1
ATOM 8346 C CA . ILE B 1 495 ? 21.031 38.469 -3.254 1 90.19 495 ILE B CA 1
ATOM 8347 C C . ILE B 1 495 ? 20.078 38.688 -4.426 1 90.19 495 ILE B C 1
ATOM 8349 O O . ILE B 1 495 ? 19.688 37.719 -5.105 1 90.19 495 ILE B O 1
ATOM 8353 N N . ALA B 1 496 ? 19.688 39.906 -4.656 1 85.5 496 ALA B N 1
ATOM 8354 C CA . ALA B 1 496 ? 18.812 40.219 -5.777 1 85.5 496 ALA B CA 1
ATOM 8355 C C . ALA B 1 496 ? 19.453 39.844 -7.105 1 85.5 496 ALA B C 1
ATOM 8357 O O . ALA B 1 496 ? 18.797 39.312 -8 1 85.5 496 ALA B O 1
ATOM 8358 N N . HIS B 1 497 ? 20.672 40.188 -7.184 1 86.19 497 HIS B N 1
ATOM 8359 C CA . HIS B 1 497 ? 21.406 39.844 -8.398 1 86.19 497 HIS B CA 1
ATOM 8360 C C . HIS B 1 497 ? 21.469 38.312 -8.602 1 86.19 497 HIS B C 1
ATOM 8362 O O . HIS B 1 497 ? 21.328 37.844 -9.734 1 86.19 497 HIS B O 1
ATOM 8368 N N . GLU B 1 498 ? 21.766 37.625 -7.574 1 88.06 498 GLU B N 1
ATOM 8369 C CA . GLU B 1 498 ? 21.812 36.188 -7.664 1 88.06 498 GLU B CA 1
ATOM 8370 C C . GLU B 1 498 ? 20.453 35.594 -8.07 1 88.06 498 GLU B C 1
ATOM 8372 O O . GLU B 1 498 ? 20.391 34.656 -8.852 1 88.06 498 GLU B O 1
ATOM 8377 N N . MET B 1 499 ? 19.391 36.094 -7.48 1 85.62 499 MET B N 1
ATOM 8378 C CA . MET B 1 499 ? 18.047 35.656 -7.797 1 85.62 499 MET B CA 1
ATOM 8379 C C . MET B 1 499 ? 17.75 35.812 -9.281 1 85.62 499 MET B C 1
ATOM 8381 O O . MET B 1 499 ? 17.234 34.906 -9.922 1 85.62 499 MET B O 1
ATOM 8385 N N . VAL B 1 500 ? 18.125 36.906 -9.852 1 79 500 VAL B N 1
ATOM 8386 C CA . VAL B 1 500 ? 17.859 37.219 -11.258 1 79 500 VAL B CA 1
ATOM 8387 C C . VAL B 1 500 ? 18.719 36.312 -12.148 1 79 500 VAL B C 1
ATOM 8389 O O . VAL B 1 500 ? 18.266 35.875 -13.211 1 79 500 VAL B O 1
ATOM 8392 N N . THR B 1 501 ? 19.844 36.094 -11.727 1 82.38 501 THR B N 1
ATOM 8393 C CA . THR B 1 501 ? 20.75 35.25 -12.492 1 82.38 501 THR B CA 1
ATOM 8394 C C . THR B 1 501 ? 20.219 33.812 -12.539 1 82.38 501 THR B C 1
ATOM 8396 O O . THR B 1 501 ? 20.391 33.125 -13.539 1 82.38 501 THR B O 1
ATOM 8399 N N . LYS B 1 502 ? 19.719 33.438 -11.484 1 80.88 502 LYS B N 1
ATOM 8400 C CA . LYS B 1 502 ? 19.172 32.094 -11.414 1 80.88 502 LYS B CA 1
ATOM 8401 C C . LYS B 1 502 ? 17.766 32.031 -12 1 80.88 502 LYS B C 1
ATOM 8403 O O . LYS B 1 502 ? 17.078 31.016 -11.859 1 80.88 502 LYS B O 1
ATOM 8408 N N . LYS B 1 503 ? 17.281 33.219 -12.516 1 76.62 503 LYS B N 1
ATOM 8409 C CA . LYS B 1 503 ? 16.016 33.312 -13.242 1 76.62 503 LYS B CA 1
ATOM 8410 C C . LYS B 1 503 ? 14.828 33.25 -12.297 1 76.62 503 LYS B C 1
ATOM 8412 O O . LYS B 1 503 ? 13.789 32.688 -12.641 1 76.62 503 LYS B O 1
ATOM 8417 N N . TYR B 1 504 ? 15.094 33.625 -11.039 1 78.88 504 TYR B N 1
ATOM 8418 C CA . TYR B 1 504 ? 13.977 33.812 -10.117 1 78.88 504 TYR B CA 1
ATOM 8419 C C . TYR B 1 504 ? 13.367 35.188 -10.258 1 78.88 504 TYR B C 1
ATOM 8421 O O . TYR B 1 504 ? 14.078 36.188 -10.477 1 78.88 504 TYR B O 1
ATOM 8429 N N . VAL B 1 505 ? 12.086 35.25 -10.227 1 77.19 505 VAL B N 1
ATOM 8430 C CA . VAL B 1 505 ? 11.398 36.531 -10.359 1 77.19 505 VAL B CA 1
ATOM 8431 C C . VAL B 1 505 ? 11.07 37.094 -8.984 1 77.19 505 VAL B C 1
ATOM 8433 O O . VAL B 1 505 ? 10.484 36.406 -8.148 1 77.19 505 VAL B O 1
ATOM 8436 N N . ILE B 1 506 ? 11.57 38.25 -8.688 1 80.12 506 ILE B N 1
ATOM 8437 C CA . ILE B 1 506 ? 11.164 38.969 -7.473 1 80.12 506 ILE B CA 1
ATOM 8438 C C . ILE B 1 506 ? 9.766 39.531 -7.66 1 80.12 506 ILE B C 1
ATOM 8440 O O . ILE B 1 506 ? 9.57 40.469 -8.453 1 80.12 506 ILE B O 1
ATOM 8444 N N . GLY B 1 507 ? 8.766 39.031 -6.996 1 77 507 GLY B N 1
ATOM 8445 C CA . GLY B 1 507 ? 7.383 39.438 -7.152 1 77 507 GLY B CA 1
ATOM 8446 C C . GLY B 1 507 ? 7.148 40.906 -6.797 1 77 507 GLY B C 1
ATOM 8447 O O . GLY B 1 507 ? 7.969 41.531 -6.117 1 77 507 GLY B O 1
ATOM 8448 N N . LEU B 1 508 ? 6.059 41.438 -7.332 1 79.94 508 LEU B N 1
ATOM 8449 C CA . LEU B 1 508 ? 5.727 42.844 -7.16 1 79.94 508 LEU B CA 1
ATOM 8450 C C . LEU B 1 508 ? 5.586 43.219 -5.68 1 79.94 508 LEU B C 1
ATOM 8452 O O . LEU B 1 508 ? 6.023 44.281 -5.246 1 79.94 508 LEU B O 1
ATOM 8456 N N . GLU B 1 509 ? 5.078 42.281 -4.949 1 75.12 509 GLU B N 1
ATOM 8457 C CA . GLU B 1 509 ? 4.891 42.531 -3.523 1 75.12 509 GLU B CA 1
ATOM 8458 C C . GLU B 1 509 ? 6.23 42.625 -2.795 1 75.12 509 GLU B C 1
ATOM 8460 O O . GLU B 1 509 ? 6.445 43.5 -1.98 1 75.12 509 GLU B O 1
ATOM 8465 N N . SER B 1 510 ? 7 41.688 -3.121 1 75 510 SER B N 1
ATOM 8466 C CA . SER B 1 510 ? 8.32 41.688 -2.51 1 75 510 SER B CA 1
ATOM 8467 C C . SER B 1 510 ? 9.133 42.906 -2.938 1 75 510 SER B C 1
ATOM 8469 O O . SER B 1 510 ? 9.812 43.531 -2.117 1 75 510 SER B O 1
ATOM 8471 N N . PHE B 1 511 ? 9.023 43.219 -4.195 1 84.06 511 PHE B N 1
ATOM 8472 C CA . PHE B 1 511 ? 9.695 44.406 -4.734 1 84.06 511 PHE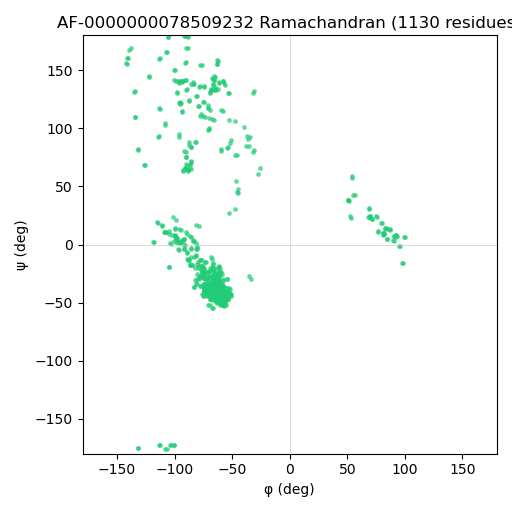 B CA 1
ATOM 8473 C C . PHE B 1 511 ? 9.234 45.656 -4.02 1 84.06 511 PHE B C 1
ATOM 8475 O O . PHE B 1 511 ? 10.047 46.5 -3.641 1 84.06 511 PHE B O 1
ATOM 8482 N N . SER B 1 512 ? 7.902 45.688 -3.859 1 83.69 512 SER B N 1
ATOM 8483 C CA . SER B 1 512 ? 7.328 46.844 -3.203 1 83.69 512 SER B CA 1
ATOM 8484 C C . SER B 1 512 ? 7.863 47 -1.783 1 83.69 512 SER B C 1
ATOM 8486 O O . SER B 1 512 ? 8.219 48.125 -1.364 1 83.69 512 SER B O 1
ATOM 8488 N N . VAL B 1 513 ? 7.934 45.938 -1.146 1 77.75 513 VAL B N 1
ATOM 8489 C CA . VAL B 1 513 ? 8.406 45.969 0.233 1 77.75 513 VAL B CA 1
ATOM 8490 C C . VAL B 1 513 ? 9.891 46.344 0.263 1 77.75 513 VAL B C 1
ATOM 8492 O O . VAL B 1 513 ? 10.32 47.125 1.112 1 77.75 513 VAL B O 1
ATOM 8495 N N . LEU B 1 514 ? 10.586 45.906 -0.708 1 83.12 514 LEU B N 1
ATOM 8496 C CA . LEU B 1 514 ? 12.023 46.156 -0.769 1 83.12 514 LEU B CA 1
ATOM 8497 C C . LEU B 1 514 ? 12.312 47.625 -1.097 1 83.12 514 LEU B C 1
ATOM 8499 O O . LEU B 1 514 ? 13.156 48.25 -0.46 1 83.12 514 LEU B O 1
ATOM 8503 N N . VAL B 1 515 ? 11.586 48.062 -2.018 1 86.12 515 VAL B N 1
ATOM 8504 C CA . VAL B 1 515 ? 11.766 49.438 -2.443 1 86.12 515 VAL B CA 1
ATOM 8505 C C . VAL B 1 515 ? 11.375 50.375 -1.309 1 86.12 515 VAL B C 1
ATOM 8507 O O . VAL B 1 515 ? 12.062 51.375 -1.059 1 86.12 515 VAL B O 1
ATOM 8510 N N . LYS B 1 516 ? 10.305 50.031 -0.708 1 84.25 516 LYS B N 1
ATOM 8511 C CA . LYS B 1 516 ? 9.867 50.844 0.424 1 84.25 516 LYS B CA 1
ATOM 8512 C C . LYS B 1 516 ? 10.938 50.906 1.509 1 84.25 516 LYS B C 1
ATOM 8514 O O . LYS B 1 516 ? 11.211 51.969 2.062 1 84.25 516 LYS B O 1
ATOM 8519 N N . GLN B 1 517 ? 11.508 49.812 1.766 1 80.62 517 GLN B N 1
ATOM 8520 C CA . GLN B 1 517 ? 12.516 49.75 2.82 1 80.62 517 GLN B CA 1
ATOM 8521 C C . GLN B 1 517 ? 13.789 50.469 2.41 1 80.62 517 GLN B C 1
ATOM 8523 O O . GLN B 1 517 ? 14.414 51.156 3.229 1 80.62 517 GLN B O 1
ATOM 8528 N N . LEU B 1 518 ? 14.203 50.406 1.205 1 82.19 518 LEU B N 1
ATOM 8529 C CA . LEU B 1 518 ? 15.406 51.062 0.702 1 82.19 518 LEU B CA 1
ATOM 8530 C C . LEU B 1 518 ? 15.227 52.562 0.686 1 82.19 518 LEU B C 1
ATOM 8532 O O . LEU B 1 518 ? 16.125 53.312 1.109 1 82.19 518 LEU B O 1
ATOM 8536 N N . CYS B 1 519 ? 14.039 52.938 0.319 1 83.5 519 CYS B N 1
ATOM 8537 C CA . CYS B 1 519 ? 13.766 54.375 0.263 1 83.5 519 CYS B CA 1
ATOM 8538 C C . CYS B 1 519 ? 13.664 54.969 1.663 1 83.5 519 CYS B C 1
ATOM 8540 O O . CYS B 1 519 ? 14.102 56.094 1.898 1 83.5 519 CYS B O 1
ATOM 8542 N N . ALA B 1 520 ? 13.062 54.188 2.48 1 81.5 520 ALA B N 1
ATOM 8543 C CA . ALA B 1 520 ? 12.961 54.656 3.863 1 81.5 520 ALA B CA 1
ATOM 8544 C C . ALA B 1 520 ? 14.344 54.844 4.477 1 81.5 520 ALA B C 1
ATOM 8546 O O . ALA B 1 520 ? 14.531 55.719 5.328 1 81.5 520 ALA B O 1
ATOM 8547 N N . LYS B 1 521 ? 15.273 54.188 3.969 1 79.75 521 LYS B N 1
ATOM 8548 C CA . LYS B 1 521 ? 16.641 54.281 4.484 1 79.75 521 LYS B CA 1
ATOM 8549 C C . LYS B 1 521 ? 17.469 55.25 3.646 1 79.75 521 LYS B C 1
ATOM 8551 O O . LYS B 1 521 ? 18.703 55.344 3.814 1 79.75 521 LYS B O 1
ATOM 8556 N N . GLY B 1 522 ? 16.859 55.938 2.684 1 78.94 522 GLY B N 1
ATOM 8557 C CA . GLY B 1 522 ? 17.5 56.969 1.871 1 78.94 522 GLY B CA 1
ATOM 8558 C C . GLY B 1 522 ? 18.297 56.375 0.717 1 78.94 522 GLY B C 1
ATOM 8559 O O . GLY B 1 522 ? 19.109 57.094 0.111 1 78.94 522 GLY B O 1
ATOM 8560 N N . LYS B 1 523 ? 18.141 55.125 0.54 1 84 523 LYS B N 1
ATOM 8561 C CA . LYS B 1 523 ? 18.906 54.438 -0.502 1 84 523 LYS B CA 1
ATOM 8562 C C . LYS B 1 523 ? 18.125 54.375 -1.812 1 84 523 LYS B C 1
ATOM 8564 O O . LYS B 1 523 ? 17.891 53.312 -2.352 1 84 523 LYS B O 1
ATOM 8569 N N . VAL B 1 524 ? 17.812 55.469 -2.432 1 86.62 524 VAL B N 1
ATOM 8570 C CA . VAL B 1 524 ? 17 55.594 -3.631 1 86.62 524 VAL B CA 1
ATOM 8571 C C . VAL B 1 524 ? 17.75 55.062 -4.84 1 86.62 524 VAL B C 1
ATOM 8573 O O . VAL B 1 524 ? 17.156 54.438 -5.734 1 86.62 524 VAL B O 1
ATOM 8576 N N . THR B 1 525 ? 19.016 55.312 -4.848 1 86.5 525 THR B N 1
ATOM 8577 C CA . THR B 1 525 ? 19.828 54.844 -5.953 1 86.5 525 THR B CA 1
ATOM 8578 C C . THR B 1 525 ? 19.797 53.312 -6.023 1 86.5 525 THR B C 1
ATOM 8580 O O . THR B 1 525 ? 19.703 52.719 -7.113 1 86.5 525 THR B O 1
ATOM 8583 N N . GLU B 1 526 ? 19.969 52.781 -4.934 1 86.25 526 GLU B N 1
ATOM 8584 C CA . GLU B 1 526 ? 19.938 51.312 -4.875 1 86.25 526 GLU B CA 1
ATOM 8585 C C . GLU B 1 526 ? 18.562 50.781 -5.262 1 86.25 526 GLU B C 1
ATOM 8587 O O . GLU B 1 526 ? 18.469 49.719 -5.891 1 86.25 526 GLU B O 1
ATOM 8592 N N . ALA B 1 527 ? 17.516 51.469 -4.863 1 88 527 ALA B N 1
ATOM 8593 C CA . ALA B 1 527 ? 16.172 51.094 -5.266 1 88 527 ALA B CA 1
ATOM 8594 C C . ALA B 1 527 ? 16.016 51.125 -6.785 1 88 527 ALA B C 1
ATOM 8596 O O . ALA B 1 527 ? 15.367 50.25 -7.367 1 88 527 ALA B O 1
ATOM 8597 N N . GLU B 1 528 ? 16.625 52.094 -7.363 1 88 528 GLU B N 1
ATOM 8598 C CA . GLU B 1 528 ? 16.609 52.188 -8.82 1 88 528 GLU B CA 1
ATOM 8599 C C . GLU B 1 528 ? 17.391 51.031 -9.461 1 88 528 GLU B C 1
ATOM 8601 O O . GLU B 1 528 ? 17.016 50.562 -10.531 1 88 528 GLU B O 1
ATOM 8606 N N . LYS B 1 529 ? 18.438 50.688 -8.883 1 87.19 529 LYS B N 1
ATOM 8607 C CA . LYS B 1 529 ? 19.219 49.562 -9.367 1 87.19 529 LYS B CA 1
ATOM 8608 C C . LYS B 1 529 ? 18.438 48.281 -9.281 1 87.19 529 LYS B C 1
ATOM 8610 O O . LYS B 1 529 ? 18.5 47.438 -10.188 1 87.19 529 LYS B O 1
ATOM 8615 N N . LEU B 1 530 ? 17.828 48.125 -8.164 1 87.69 530 LEU B N 1
ATOM 8616 C CA . LEU B 1 530 ? 16.984 46.969 -7.98 1 87.69 530 LEU B CA 1
ATOM 8617 C C . LEU B 1 530 ? 15.906 46.875 -9.055 1 87.69 530 LEU B C 1
ATOM 8619 O O . LEU B 1 530 ? 15.625 45.812 -9.594 1 87.69 530 LEU B O 1
ATOM 8623 N N . PHE B 1 531 ? 15.297 48 -9.281 1 89.12 531 PHE B N 1
ATOM 8624 C CA . PHE B 1 531 ? 14.312 48.094 -10.352 1 89.12 531 PHE B CA 1
ATOM 8625 C C . PHE B 1 531 ? 14.922 47.688 -11.688 1 89.12 531 PHE B C 1
ATOM 8627 O O . PHE B 1 531 ? 14.305 46.969 -12.469 1 89.12 531 PHE B O 1
ATOM 8634 N N . GLY B 1 532 ? 16.031 48.188 -11.992 1 87.06 532 GLY B N 1
ATOM 8635 C CA . GLY B 1 532 ? 16.719 47.844 -13.219 1 87.06 532 GLY B CA 1
ATOM 8636 C C . GLY B 1 532 ? 16.969 46.344 -13.359 1 87.06 532 GLY B C 1
ATOM 8637 O O . GLY B 1 532 ? 16.859 45.812 -14.461 1 87.06 532 GLY B O 1
ATOM 8638 N N . MET B 1 533 ? 17.297 45.781 -12.32 1 84.81 533 MET B N 1
ATOM 8639 C CA . MET B 1 533 ? 17.547 44.344 -12.312 1 84.81 533 MET B CA 1
ATOM 8640 C C . MET B 1 533 ? 16.25 43.562 -12.57 1 84.81 533 MET B C 1
ATOM 8642 O O . MET B 1 533 ? 16.234 42.594 -13.344 1 84.81 533 MET B O 1
ATOM 8646 N N . CYS B 1 534 ? 15.211 43.938 -11.852 1 85.12 534 CYS B N 1
ATOM 8647 C CA . CYS B 1 534 ? 13.93 43.25 -11.961 1 85.12 534 CYS B CA 1
ATOM 8648 C C . CYS B 1 534 ? 13.328 43.438 -13.352 1 85.12 534 CYS B C 1
ATOM 8650 O O . CYS B 1 534 ? 12.664 42.531 -13.867 1 85.12 534 CYS B O 1
ATOM 8652 N N . SER B 1 535 ? 13.516 44.562 -13.883 1 82.25 535 SER B N 1
ATOM 8653 C CA . SER B 1 535 ? 12.914 44.906 -15.172 1 82.25 535 SER B CA 1
ATOM 8654 C C . SER B 1 535 ? 13.516 44.094 -16.297 1 82.25 535 SER B C 1
ATOM 8656 O O . SER B 1 535 ? 12.93 44 -17.391 1 82.25 535 SER B O 1
ATOM 8658 N N . ARG B 1 536 ? 14.539 43.438 -15.992 1 76.94 536 ARG B N 1
ATOM 8659 C CA . ARG B 1 536 ? 15.18 42.594 -17.016 1 76.94 536 ARG B CA 1
ATOM 8660 C C . ARG B 1 536 ? 14.438 41.281 -17.188 1 76.94 536 ARG B C 1
ATOM 8662 O O . ARG B 1 536 ? 14.602 40.594 -18.203 1 76.94 536 ARG B O 1
ATOM 8669 N N . CYS B 1 537 ? 13.688 40.906 -16.234 1 76.06 537 CYS B N 1
ATOM 8670 C CA . CYS B 1 537 ? 12.938 39.656 -16.312 1 76.06 537 CYS B CA 1
ATOM 8671 C C . CYS B 1 537 ? 11.68 39.844 -17.156 1 76.06 537 CYS B C 1
ATOM 8673 O O . CYS B 1 537 ? 10.859 40.688 -16.891 1 76.06 537 CYS B O 1
ATOM 8675 N N . PRO B 1 538 ? 11.594 39.094 -18.234 1 69.5 538 PRO B N 1
ATOM 8676 C CA . PRO B 1 538 ? 10.461 39.25 -19.141 1 69.5 538 PRO B CA 1
ATOM 8677 C C . PRO B 1 538 ? 9.117 38.938 -18.469 1 69.5 538 PRO B C 1
ATOM 8679 O O . PRO B 1 538 ? 8.07 39.406 -18.938 1 69.5 538 PRO B O 1
ATOM 8682 N N . ALA B 1 539 ? 9.062 38.312 -17.453 1 70.5 539 ALA B N 1
ATOM 8683 C CA . ALA B 1 539 ? 7.805 37.906 -16.812 1 70.5 539 ALA B CA 1
ATOM 8684 C C . ALA B 1 539 ? 7.281 39.031 -15.906 1 70.5 539 ALA B C 1
ATOM 8686 O O . ALA B 1 539 ? 6.145 38.969 -15.43 1 70.5 539 ALA B O 1
ATOM 8687 N N . VAL B 1 540 ? 8.047 40.062 -15.812 1 80.19 540 VAL B N 1
ATOM 8688 C CA . VAL B 1 540 ? 7.711 41.094 -14.859 1 80.19 540 VAL B CA 1
ATOM 8689 C C . VAL B 1 540 ? 6.977 42.25 -15.578 1 80.19 540 VAL B C 1
ATOM 8691 O O . VAL B 1 540 ? 7.324 42.594 -16.703 1 80.19 540 VAL B O 1
ATOM 8694 N N . ASP B 1 541 ? 5.844 42.656 -15 1 82.25 541 ASP B N 1
ATOM 8695 C CA . ASP B 1 541 ? 5.176 43.875 -15.453 1 82.25 541 ASP B CA 1
ATOM 8696 C C . ASP B 1 541 ? 5.973 45.125 -15.062 1 82.25 541 ASP B C 1
ATOM 8698 O O . ASP B 1 541 ? 5.777 45.688 -13.977 1 82.25 541 ASP B O 1
ATOM 8702 N N . VAL B 1 542 ? 6.727 45.625 -16.062 1 87 542 VAL B N 1
ATOM 8703 C CA . VAL B 1 542 ? 7.684 46.688 -15.797 1 87 542 VAL B CA 1
ATOM 8704 C C . VAL B 1 542 ? 6.941 47.938 -15.328 1 87 542 VAL B C 1
ATOM 8706 O O . VAL B 1 542 ? 7.422 48.656 -14.445 1 87 542 VAL B O 1
ATOM 8709 N N . ASP B 1 543 ? 5.797 48.156 -15.828 1 87.56 543 ASP B N 1
ATOM 8710 C CA . ASP B 1 543 ? 5.039 49.375 -15.492 1 87.56 543 ASP B CA 1
ATOM 8711 C C . ASP B 1 543 ? 4.586 49.344 -14.039 1 87.56 543 ASP B C 1
ATOM 8713 O O . ASP B 1 543 ? 4.617 50.344 -13.352 1 87.56 543 ASP B O 1
ATOM 8717 N N . SER B 1 544 ? 4.191 48.25 -13.648 1 88.75 544 SER B N 1
ATOM 8718 C CA . SER B 1 544 ? 3.746 48.125 -12.266 1 88.75 544 SER B CA 1
ATOM 8719 C C . SER B 1 544 ? 4.902 48.344 -11.289 1 88.75 544 SER B C 1
ATOM 8721 O O . SER B 1 544 ? 4.742 48.969 -10.25 1 88.75 544 SER B O 1
ATOM 8723 N N . TYR B 1 545 ? 6.008 47.812 -11.695 1 89.81 545 TYR B N 1
ATOM 8724 C CA . TYR B 1 545 ? 7.188 47.938 -10.852 1 89.81 545 TYR B CA 1
ATOM 8725 C C . TYR B 1 545 ? 7.652 49.406 -10.812 1 89.81 545 TYR B C 1
ATOM 8727 O O . TYR B 1 545 ? 8.031 49.906 -9.75 1 89.81 545 TYR B O 1
ATOM 8735 N N . ARG B 1 546 ? 7.543 50.062 -11.945 1 88.56 546 ARG B N 1
ATOM 8736 C CA . ARG B 1 546 ? 7.922 51.469 -12.016 1 88.56 546 ARG B CA 1
ATOM 8737 C C . ARG B 1 546 ? 6.984 52.344 -11.188 1 88.56 546 ARG B C 1
ATOM 8739 O O . ARG B 1 546 ? 7.422 53.281 -10.508 1 88.56 546 ARG B O 1
ATOM 8746 N N . ARG B 1 547 ? 5.785 51.969 -11.258 1 88.75 547 ARG B N 1
ATOM 8747 C CA . ARG B 1 547 ? 4.797 52.719 -10.477 1 88.75 547 ARG B CA 1
ATOM 8748 C C . ARG B 1 547 ? 5.105 52.656 -8.984 1 88.75 547 ARG B C 1
ATOM 8750 O O . ARG B 1 547 ? 5.008 53.656 -8.273 1 88.75 547 ARG B O 1
ATOM 8757 N N . VAL B 1 548 ? 5.43 51.5 -8.547 1 88.81 548 VAL B N 1
ATOM 8758 C CA . VAL B 1 548 ? 5.742 51.281 -7.141 1 88.81 548 VAL B CA 1
ATOM 8759 C C . VAL B 1 548 ? 6.965 52.125 -6.754 1 88.81 548 VAL B C 1
ATOM 8761 O O . VAL B 1 548 ? 6.988 52.75 -5.691 1 88.81 548 VAL B O 1
ATOM 8764 N N . LEU B 1 549 ? 7.949 52.156 -7.652 1 89.69 549 LEU B N 1
ATOM 8765 C CA . LEU B 1 549 ? 9.172 52.906 -7.391 1 89.69 549 LEU B CA 1
ATOM 8766 C C . LEU B 1 549 ? 8.898 54.406 -7.359 1 89.69 549 LEU B C 1
ATOM 8768 O O . LEU B 1 549 ? 9.352 55.125 -6.449 1 89.69 549 LEU B O 1
ATOM 8772 N N . ASP B 1 550 ? 8.102 54.844 -8.281 1 86.62 550 ASP B N 1
ATOM 8773 C CA . ASP B 1 550 ? 7.793 56.281 -8.391 1 86.62 550 ASP B CA 1
ATOM 8774 C C . ASP B 1 550 ? 6.957 56.75 -7.207 1 86.62 550 ASP B C 1
ATOM 8776 O O . ASP B 1 550 ? 7.137 57.875 -6.719 1 86.62 550 ASP B O 1
ATOM 8780 N N . GLN B 1 551 ? 6.078 55.938 -6.871 1 86.44 551 GLN B N 1
ATOM 8781 C CA . GLN B 1 551 ? 5.23 56.25 -5.734 1 86.44 551 GLN B CA 1
ATOM 8782 C C . GLN B 1 551 ? 6.059 56.438 -4.461 1 86.44 551 GLN B C 1
ATOM 8784 O O . GLN B 1 551 ? 5.809 57.344 -3.67 1 86.44 551 GLN B O 1
ATOM 8789 N N . GLN B 1 552 ? 7.102 55.688 -4.32 1 83.62 552 GLN B N 1
ATOM 8790 C CA . GLN B 1 552 ? 7.922 55.781 -3.113 1 83.62 552 GLN B CA 1
ATOM 8791 C C . GLN B 1 552 ? 8.883 56.938 -3.168 1 83.62 552 GLN B C 1
ATOM 8793 O O . GLN B 1 552 ? 9.18 57.562 -2.143 1 83.62 552 GLN B O 1
ATOM 8798 N N . ILE B 1 553 ? 9.312 57.312 -4.312 1 78.25 553 ILE B N 1
ATOM 8799 C CA . ILE B 1 553 ? 10.195 58.469 -4.492 1 78.25 553 ILE B CA 1
ATOM 8800 C C . ILE B 1 553 ? 9.422 59.75 -4.238 1 78.25 553 ILE B C 1
ATOM 8802 O O . ILE B 1 553 ? 9.945 60.688 -3.617 1 78.25 553 ILE B O 1
ATOM 8806 N N . CYS B 1 554 ? 8.125 59.719 -4.641 1 73.06 554 CYS B N 1
ATOM 8807 C CA . CYS B 1 554 ? 7.281 60.906 -4.453 1 73.06 554 CYS B CA 1
ATOM 8808 C C . CYS B 1 554 ? 6.949 61.125 -2.98 1 73.06 554 CYS B C 1
ATOM 8810 O O . CYS B 1 554 ? 6.934 62.25 -2.496 1 73.06 554 CYS B O 1
ATOM 8812 N N . ILE B 1 555 ? 6.652 60.156 -2.283 1 70.31 555 ILE B N 1
ATOM 8813 C CA . ILE B 1 555 ? 6.328 60.25 -0.865 1 70.31 555 ILE B CA 1
ATOM 8814 C C . ILE B 1 555 ? 7.504 60.875 -0.11 1 70.31 555 ILE B C 1
ATOM 8816 O O . ILE B 1 555 ? 7.312 61.688 0.785 1 70.31 555 ILE B O 1
ATOM 8820 N N . ARG B 1 556 ? 8.719 60.75 -0.434 1 65.06 556 ARG B N 1
ATOM 8821 C CA . ARG B 1 556 ? 9.891 61.312 0.228 1 65.06 556 ARG B CA 1
ATOM 8822 C C . ARG B 1 556 ? 10.141 62.75 -0.215 1 65.06 556 ARG B C 1
ATOM 8824 O O . ARG B 1 556 ? 10.539 63.594 0.59 1 65.06 556 ARG B O 1
ATOM 8831 N N . SER B 1 557 ? 9.883 63.062 -1.525 1 59.62 557 SER B N 1
ATOM 8832 C CA . SER B 1 557 ? 10.062 64.438 -1.954 1 59.62 557 SER B CA 1
ATOM 8833 C C . SER B 1 557 ? 9.023 65.375 -1.309 1 59.62 557 SER B C 1
ATOM 8835 O O . SER B 1 557 ? 9.328 66.5 -0.977 1 59.62 557 SER B O 1
ATOM 8837 N N . SER B 1 558 ? 7.855 64.938 -1.097 1 55.28 558 SER B N 1
ATOM 8838 C CA . SER B 1 558 ? 6.859 65.75 -0.423 1 55.28 558 SER B CA 1
ATOM 8839 C C . SER B 1 558 ? 7.129 65.875 1.076 1 55.28 558 SER B C 1
ATOM 8841 O O . SER B 1 558 ? 6.828 66.875 1.715 1 55.28 558 SER B O 1
ATOM 8843 N N . SER B 1 559 ? 7.633 64.938 1.685 1 52.03 559 SER B N 1
ATOM 8844 C CA . SER B 1 559 ? 7.961 65 3.104 1 52.03 559 SER B CA 1
ATOM 8845 C C . SER B 1 559 ? 9.203 65.875 3.328 1 52.03 559 SER B C 1
ATOM 8847 O O . SER B 1 559 ? 9.398 66.438 4.414 1 52.03 559 SER B O 1
ATOM 8849 N N . CYS B 1 560 ? 10.148 65.938 2.467 1 47.19 560 CYS B N 1
ATOM 8850 C CA . CYS B 1 560 ? 11.305 66.812 2.586 1 47.19 560 CYS B CA 1
ATOM 8851 C C . CYS B 1 560 ? 10.906 68.312 2.301 1 47.19 560 CYS B C 1
ATOM 8853 O O . CYS B 1 560 ? 11.609 69.188 2.705 1 47.19 560 CYS B O 1
ATOM 8855 N N . SER B 1 561 ? 9.914 68.625 1.491 1 44.53 561 SER B N 1
ATOM 8856 C CA . SER B 1 561 ? 9.586 70 1.286 1 44.53 561 SER B CA 1
ATOM 8857 C C . SER B 1 561 ? 8.93 70.625 2.523 1 44.53 561 SER B C 1
ATOM 8859 O O . SER B 1 561 ? 8.891 71.875 2.68 1 44.53 561 SER B O 1
ATOM 8861 N N . ASN B 1 562 ? 8.234 69.875 3.398 1 40.72 562 ASN B N 1
ATOM 8862 C CA . ASN B 1 562 ? 7.641 70.625 4.531 1 40.72 562 ASN B CA 1
ATOM 8863 C C . ASN B 1 562 ? 8.688 70.938 5.59 1 40.72 562 ASN B C 1
ATOM 8865 O O . ASN B 1 562 ? 8.383 71.562 6.586 1 40.72 562 ASN B O 1
ATOM 8869 N N . TYR B 1 563 ? 9.898 70.375 5.645 1 40.25 563 TYR B N 1
ATOM 8870 C CA . TYR B 1 563 ? 10.812 70.812 6.684 1 40.25 563 TYR B CA 1
ATOM 8871 C C . TYR B 1 563 ? 11.531 72.125 6.254 1 40.25 563 TYR B C 1
ATOM 8873 O O . TYR B 1 563 ? 12.266 72.688 7.039 1 40.25 563 TYR B O 1
ATOM 8881 N N . GLY B 1 564 ? 11.57 72.438 4.938 1 36.62 564 GLY B N 1
ATOM 8882 C CA . GLY B 1 564 ? 12.367 73.625 4.648 1 36.62 564 GLY B CA 1
ATOM 8883 C C . GLY B 1 564 ? 11.656 74.938 5 1 36.62 564 GLY B C 1
ATOM 8884 O O . GLY B 1 564 ? 12.234 76 4.859 1 36.62 564 GLY B O 1
ATOM 8885 N N . GLU B 1 565 ? 10.312 75.062 5.074 1 36.12 565 GLU B N 1
ATOM 8886 C CA . GLU B 1 565 ? 9.805 76.375 5.238 1 36.12 565 GLU B CA 1
ATOM 8887 C C . GLU B 1 565 ? 9.914 76.875 6.688 1 36.12 565 GLU B C 1
ATOM 8889 O O . GLU B 1 565 ? 9.711 78.062 6.988 1 36.12 565 GLU B O 1
ATOM 8894 N N . ASN B 1 566 ? 9.883 75.938 7.691 1 34.03 566 ASN B N 1
ATOM 8895 C CA . ASN B 1 566 ? 9.859 76.625 8.984 1 34.03 566 ASN B CA 1
ATOM 8896 C C . ASN B 1 566 ? 11.25 77.062 9.391 1 34.03 566 ASN B C 1
ATOM 8898 O O . ASN B 1 566 ? 11.484 77.375 10.555 1 34.03 566 ASN B O 1
ATOM 8902 N N . ARG B 1 567 ? 12.305 77.125 8.477 1 28.89 567 ARG B N 1
ATOM 8903 C CA . ARG B 1 567 ? 13.273 78.125 8.938 1 28.89 567 ARG B CA 1
ATOM 8904 C C . ARG B 1 567 ? 12.898 79.5 8.43 1 28.89 567 ARG B C 1
ATOM 8906 O O . ARG B 1 567 ? 12.453 79.688 7.293 1 28.89 567 ARG B O 1
#

pLDDT: mean 85.0, std 12.4, range [26.53, 97.12]

Radius of gyration: 37.68 Å; Cα contacts (8 Å, |Δi|>4): 1516; chains: 2; bounding box: 62×168×126 Å

Secondary structure (DSSP, 8-state):
----------------HHHHHHHHHHHHHHH---SSS-TT---GGGGGGGGG--HHHHHHHHHH-SSHHHHHHHHHHHT-TTT-TT-----HHHHHHHHHHHHHTT-HHHHHHHHHHTT---HHHHHHHHHHHHHTT-HHHHHHHHHHHHHHTTT--HHHHHHHHHHHHHTT-HHHHHHHHHHHHHH-SS---HHHHHHHHHHHHHTT-HHHHHHHHHT-SS---HHHHHHHHHHHHHTT-HHHHHHHHHHHHH-SS----HHHHHHHHHHHHHHT-HHHHHHHHHHHHHTTPPP-HHHHHHHHHHHHHTT-HHHHHHHHHHHHHTTPPP-HHHHHHHHHHHHHTT-HHHHHHHHHHHHHTT----HHHHHHHHHHHHHHT-HHHHHHHHHHHHHTT----HHHHHHHHHHHHHTT-HHHHHHHHHHGGGGT----HHHHHHHHHHHHHSTT-HHHHHHHHHHHHHTT----HHHHHHHHHHHHHHT-HHHHHHHHHHHHHTT----HHHHHHHHHHHHHTT-HHHHHHHHHHHTTSTTS-HHHHHHHHHHHHHHHHHHHHSSSTT-/----------------HHHHHHHHHHHHHHH---SSS-TT---GGGGGGGGG--HHHHHHHHHH-SSHHHHHHHHHHHT-TTT-TT-----HHHHHHHHHHHHHTT-HHHHHHHHHHTT---HHHHHHHHHHHHHTT-HHHHHHHHHHHHHHTTT--HHHHHHHHHHHHHTT-HHHHHHHHHHHHHH-SS---HHHHHHHHHHHHHTT-HHHHHHHHHT-SS---HHHHHHHHHHHHHTT-HHHHHHHHHHHHH-SS----HHHHHHHHHHHHHHT-HHHHHHHHHHHHHTTPPP-HHHHHHHHHHHHHTT-HHHHHHHHHHHHHTTPPP-HHHHHHHHHHHHHTT-HHHHHHHHHHHHHTT----HHHHHHHHHHHHHHT-HHHHHHHHHHHHHTT----HHHHHHHHHHHHHTT-HHHHHHHHHHGGGGT----HHHHHHHHHHHHHSTT-HHHHHHHHHHHHHTT----HHHHHHHHHHHHHHT-HHHHHHHHHHHHHTT----HHHHHHHHHHHHHTT-HHHHHHHHHHHTTSTTS-HHHHHHHHHHHHHHHHHHHHSSSTT-

Nearest PDB structures (foldseek):
  5i9f-assembly1_A  TM=5.932E-01  e=1.170E-17  unidentified
  5orm-assembly1_A  TM=6.083E-01  e=5.213E-17  synthetic construct
  8w9z-assembly1_E  TM=6.616E-01  e=1.887E-12  Nicotiana tabacum
  4m57-assembly1_A  TM=5.178E-01  e=1.011E-14  Zea mays
  8ras-assembly1_G  TM=6.680E-01  e=5.962E-07  Sinapis alba

Foldseek 3Di:
DDDDDPPCCVVPPLPPLVVVLVVLLVVLVVQPDDDLDDPPGDCVVVVVCLVNDDQVSLLSSLQPDPHLSSSNVSLVVNCDVVVNVVNDHHDVSNLVSSLVSCLVVPVLVSNVVVCVVVVNDELVSLLSSLLSCLVVVNLVVSVVSLVVNCVVVVNQRQSSLLSSLLSCLVVLVLVVNVVSLCVCCVVVSHPHDQSSLLSNLLSCLVVLNLVVSVVSVVVDPDDHEQSSLLSNLLSCLVVLNLVVSVVSQVVQVPDPPYHDAQSSLLSSLLSCLVNLNLVVSVVSQVVCVVVPHDHAQSSLLSNLLSCLLNLNLVVSVVSQVVCVVVVHDDALSSLLSSLLSCLNNLVLVVSVVSQVVCVVVVRHHALSSLLSSLLSCLVVLNLVVSVVSLVVCLVVPHQHELVSLLSSLLSCLVVVVLVVLVVVQVCNVVSVHHHDPSSLLSSLLSQLVDPPRVVVNVVSVVVNVVVPDDDDLSSLLSQLSSCLVNVPLVVNLVSLLVCVVVPHAQDLVSLLVSLLSCVVVVNLVSNVVSLVSNCPRPVDPNVSSVVSSVVNVVVVVVVVVVVPPVD/DPDDPPPCCVPPPLPPLVVVLVVLLVVLVVQPDDDLDDPPGDCVVVVVCLVVDDQVSLLSSLQPDPHLSSSNVSLVVNCPVVVNVVNDHHDVSNLVSSLVSCLVVPVLVSNVVVCVVVVNDELVSLLSSLLSCLVVVNLVVSVVSLVVNCVVVVNQRQSSLLSNLLSCLVVLVLVVSVVSLCVCCVVVSHPHDQSSLLSNLLSCLVVLNLVVSVVSVVVDPDDHEQSSLLSNLLSCLVVLNLVVSVVSQVVQVPDPPYHDAQSSLLSSLLSCLVNLNLVVSVVSQVVCVVVPHDHAQSSLLSNLLSCLLNLNLVVSVVSQVVCVVVVHDHALSSLLSSLLSCLNNLVLVVSVVSQVVCVVVVRHHALSSLLSSLLSCLVVLNLVVSVVSLVVCLVVPHQHELVSLLSSLLSCLVVVVLVVLVVVQVCNVVSVHHHDPSSLLSSLLSQLVDPPRVVVNVVSVVVCVVVPDDDDLSSLLSQLSSCLVNVPLVVNLVSLLVCVVVPHAQDLVSLLVSLLSCVVVVNLVSNVVSLVSNVVRPVDPNVSSVVSSVVNVVVVVVVVVVVPPVD

Organism: Citrus clementina (NCBI:txid85681)

Solvent-accessible surface area (backbone atoms only — not comparable to full-atom values): 60602 Å² total; per-residue (Å²): 132,80,78,76,79,76,74,78,74,72,71,80,68,77,66,58,64,64,59,52,39,53,52,52,50,52,53,45,58,71,67,53,50,84,44,93,76,58,85,87,60,80,66,65,83,57,56,83,50,41,83,67,67,40,64,68,55,52,32,52,41,38,69,63,39,87,45,55,30,43,25,50,52,50,53,56,54,59,44,30,66,85,74,28,80,63,67,50,68,79,42,67,64,35,52,50,44,53,36,49,48,24,47,63,68,68,34,50,68,59,36,51,48,51,29,55,76,64,69,56,72,37,33,66,56,38,17,50,50,21,39,55,30,30,50,58,64,35,55,67,59,21,52,51,46,39,52,49,26,29,64,76,43,72,51,49,22,51,51,25,49,41,29,47,40,48,40,26,35,73,66,65,37,47,71,60,32,46,52,55,49,49,45,39,61,69,67,47,66,28,65,74,49,45,66,45,52,35,46,50,33,49,33,25,34,74,72,67,37,44,70,59,20,47,53,54,61,71,64,49,90,56,75,74,49,43,60,42,50,43,46,51,31,45,38,26,27,77,57,64,36,53,67,61,21,48,51,53,50,51,53,37,61,70,40,90,85,39,68,82,49,59,62,45,45,33,46,50,27,36,32,25,18,76,47,60,39,50,68,61,20,51,52,45,51,51,50,35,45,74,72,68,38,71,80,50,65,63,37,49,40,28,50,32,34,26,27,6,79,41,47,37,42,69,60,25,52,52,50,52,50,50,42,44,73,72,72,41,74,85,50,71,68,46,51,39,27,50,40,44,8,28,34,67,64,65,38,51,69,57,32,53,51,47,54,53,50,34,46,74,69,70,42,75,74,51,59,64,47,52,42,48,54,34,49,39,27,31,74,74,55,40,48,68,62,29,52,51,48,54,54,50,38,44,75,70,70,40,61,62,45,48,62,54,51,41,39,40,40,52,27,23,43,73,71,64,38,51,70,58,39,53,51,50,60,68,44,31,58,81,52,68,28,67,81,49,61,50,45,51,47,54,51,40,42,43,32,33,72,40,86,92,30,58,67,62,34,53,54,51,51,53,50,42,43,73,74,69,46,77,83,48,72,65,51,51,51,32,49,37,52,22,27,51,73,70,64,39,60,68,58,28,50,50,49,52,51,51,37,47,72,72,69,46,80,82,47,69,67,57,46,45,54,49,39,49,50,30,44,74,70,70,35,52,66,58,38,51,49,52,48,57,57,51,56,66,41,84,88,48,63,52,65,61,53,48,49,52,52,51,53,53,53,48,58,52,55,59,60,56,55,66,66,61,63,82,107,131,85,79,77,79,78,74,77,74,72,69,79,68,77,68,59,64,64,58,50,40,52,53,52,50,54,53,47,59,70,68,53,49,85,43,96,77,58,86,86,61,80,68,65,83,56,56,82,50,41,82,69,66,39,63,69,56,50,32,52,41,37,69,64,38,86,45,56,30,42,26,50,51,50,55,54,54,59,44,30,66,85,74,29,80,65,67,49,66,79,42,67,64,35,51,49,43,52,36,50,49,23,48,64,68,70,34,50,69,60,36,50,48,50,30,56,76,63,69,55,72,39,34,66,57,39,16,50,52,21,38,54,31,30,50,61,64,34,53,67,59,20,50,51,45,39,52,49,26,29,63,75,44,71,51,50,23,52,52,26,49,42,29,46,39,49,38,27,35,74,66,64,36,48,73,61,32,47,52,53,50,50,45,40,60,70,66,47,65,28,67,74,50,43,65,44,52,33,46,50,33,48,33,25,34,74,72,66,38,45,70,61,21,48,52,54,62,70,64,50,89,54,75,74,48,43,60,42,51,43,47,51,31,45,37,26,26,76,59,65,37,53,68,62,21,47,51,53,50,49,52,36,63,69,39,91,84,39,68,84,47,58,62,46,47,33,45,50,28,35,30,26,18,76,47,60,38,50,68,61,20,52,51,46,51,51,50,35,46,76,72,68,37,71,80,49,65,64,38,49,39,29,50,30,35,24,27,6,78,42,46,38,42,68,61,26,52,52,49,52,51,50,43,43,72,72,72,40,76,83,51,70,68,46,50,37,27,52,41,44,8,28,34,67,63,65,38,50,68,58,32,53,51,49,52,52,48,32,46,72,69,70,41,76,74,51,58,62,47,50,43,49,54,34,48,39,28,30,74,74,57,38,50,67,62,28,51,51,48,53,53,49,38,43,75,71,71,41,63,60,45,48,64,56,50,39,41,40,41,51,28,24,42,74,71,66,37,50,69,59,42,55,52,50,59,70,43,30,57,80,51,68,27,66,80,50,60,49,43,50,47,53,52,42,42,42,32,32,72,41,85,91,31,60,66,61,35,54,53,50,50,52,50,41,44,74,72,71,46,76,82,48,72,64,51,50,51,31,50,35,52,22,28,49,74,71,64,40,59,67,58,27,52,50,48,52,49,50,36,48,72,72,68,46,79,80,48,67,67,57,46,47,53,49,39,49,50,30,44,74,70,68,35,51,68,58,37,51,48,51,48,56,56,52,58,66,40,84,87,49,62,52,65,61,54,48,49,52,52,49,54,54,55,48,57,51,56,60,60,57,57,67,66,60,65,84,106

Sequence (1134 aa):
MAAPRRSLTNISQIPDQSILVTSITSVIQRLNPQNPSPKNISSQPLDQFSLCLGSNLVTKVIYEQTNPYHALFFFNWASNPNPNPNKYHHTTPCYAAITDVLLSHSLISIAASLLKNSNKLSDFFISKLIKAYGDRGNVKAAIFWFYQAKQIENGACLYSYNSLLGVLVRVNSIKLAEEFFHQIVKENVAPPDVSTYTTMIRGYCKMGMIEHAKKVFDVMTVKPNLLAYNTMINGFCKKGDMESARLIFDRMMSGEDCLPNHVTYTTLIDGYCKKGELEEAKKCMNEMMNRGSRPNEWTYNAMIYGLCINGRVDEAKMLMAKMRLNGLKDNVSTHKSMLKGLCVVGKFDQAVGYLRNMIEANMNPDVKSYEVVVNGFGKIGKSDEAISLLKEMRARGLKPTVFSFNAVFRILVENGELDRAILLLKQMPQMDCLPNFMSYNTIICGLCMAKGRMQDVEDLVDCMIRSGHNFDFTMYSCLLKGYCEEGNVENVMRIAHEMVTKKYVIGLESFSVLVKQLCAKGKVTEAEKLFGMCSRCPAVDVDSYRRVLDQQICIRSSSCSNYGENRMAAPRRSLTNISQIPDQSILVTSITSVIQRLNPQNPSPKNISSQPLDQFSLCLGSNLVTKVIYEQTNPYHALFFFNWASNPNPNPNKYHHTTPCYAAITDVLLSHSLISIAASLLKNSNKLSDFFISKLIKAYGDRGNVKAAIFWFYQAKQIENGACLYSYNSLLGVLVRVNSIKLAEEFFHQIVKENVAPPDVSTYTTMIRGYCKMGMIEHAKKVFDVMTVKPNLLAYNTMINGFCKKGDMESARLIFDRMMSGEDCLPNHVTYTTLIDGYCKKGELEEAKKCMNEMMNRGSRPNEWTYNAMIYGLCINGRVDEAKMLMAKMRLNGLKDNVSTHKSMLKGLCVVGKFDQAVGYLRNMIEANMNPDVKSYEVVVNGFGKIGKSDEAISLLKEMRARGLKPTVFSFNAVFRILVENGELDRAILLLKQMPQMDCLPNFMSYNTIICGLCMAKGRMQDVEDLVDCMIRSGHNFDFTMYSCLLKGYCEEGNVENVMRIAHEMVTKKYVIGLESFSVLVKQLCAKGKVTEAEKLFGMCSRCPAVDVDSYRRVLDQQICIRSSSCSNYGENR